Protein AF-A0A0P7BMH8-F1 (afdb_monomer)

Organism: NCBI:txid78410

Structure (mmCIF, N/CA/C/O backbone):
data_AF-A0A0P7BMH8-F1
#
_entry.id   AF-A0A0P7BMH8-F1
#
loop_
_atom_site.group_PDB
_atom_site.id
_atom_site.type_symbol
_atom_site.label_atom_id
_atom_site.label_alt_id
_atom_site.label_comp_id
_atom_site.label_asym_id
_atom_site.label_entity_id
_atom_site.label_seq_id
_atom_site.pdbx_PDB_ins_code
_atom_site.Cartn_x
_atom_site.Cartn_y
_atom_site.Cartn_z
_atom_site.occupancy
_atom_site.B_iso_or_equiv
_atom_site.auth_seq_id
_atom_site.auth_comp_id
_atom_site.auth_asym_id
_atom_site.auth_atom_id
_atom_site.pdbx_PDB_model_num
ATOM 1 N N . MET A 1 1 ? 43.646 -45.325 -12.802 1.00 25.72 1 MET A N 1
ATOM 2 C CA . MET A 1 1 ? 43.649 -44.757 -11.435 1.00 25.72 1 MET A CA 1
ATOM 3 C C . MET A 1 1 ? 42.400 -45.253 -10.728 1.00 25.72 1 MET A C 1
ATOM 5 O O . MET A 1 1 ? 41.365 -45.263 -11.387 1.00 25.72 1 MET A O 1
ATOM 9 N N . PRO A 1 2 ? 42.465 -45.691 -9.460 1.00 26.81 2 PRO A N 1
ATOM 10 C CA . PRO A 1 2 ? 41.258 -45.967 -8.695 1.00 26.81 2 PRO A CA 1
ATOM 11 C C . PRO A 1 2 ? 40.611 -44.606 -8.411 1.00 26.81 2 PRO A C 1
ATOM 13 O O . PRO A 1 2 ? 41.172 -43.792 -7.681 1.00 26.81 2 PRO A O 1
ATOM 16 N N . TYR A 1 3 ? 39.507 -44.296 -9.090 1.00 27.17 3 TYR A N 1
ATOM 17 C CA . TYR A 1 3 ? 38.776 -43.054 -8.862 1.00 27.17 3 TYR A CA 1
ATOM 18 C C . TYR A 1 3 ? 38.124 -43.142 -7.480 1.00 27.17 3 TYR A C 1
ATOM 20 O O . TYR A 1 3 ? 37.183 -43.906 -7.280 1.00 27.17 3 TYR A O 1
ATOM 28 N N . ALA A 1 4 ? 38.648 -42.382 -6.518 1.00 26.23 4 ALA A N 1
ATOM 29 C CA . ALA A 1 4 ? 37.899 -42.053 -5.314 1.00 26.23 4 ALA A CA 1
ATOM 30 C C . ALA A 1 4 ? 36.562 -41.403 -5.734 1.00 26.23 4 ALA A C 1
ATOM 32 O O . ALA A 1 4 ? 36.555 -40.659 -6.721 1.00 26.23 4 ALA A O 1
ATOM 33 N N . PRO A 1 5 ? 35.441 -41.666 -5.038 1.00 38.09 5 PRO A N 1
ATOM 34 C CA . PRO A 1 5 ? 34.179 -40.998 -5.335 1.00 38.09 5 PRO A CA 1
ATOM 35 C C . PRO A 1 5 ? 34.374 -39.487 -5.169 1.00 38.09 5 PRO A C 1
ATOM 37 O O . PRO A 1 5 ? 34.623 -39.003 -4.066 1.00 38.09 5 PRO A O 1
ATOM 40 N N . ALA A 1 6 ? 34.330 -38.747 -6.277 1.00 43.88 6 ALA A N 1
ATOM 41 C CA . ALA A 1 6 ? 34.475 -37.300 -6.254 1.00 43.88 6 ALA A CA 1
ATOM 42 C C . ALA A 1 6 ? 33.139 -36.673 -5.816 1.00 43.88 6 ALA A C 1
ATOM 44 O O . ALA A 1 6 ? 32.118 -36.931 -6.460 1.00 43.88 6 ALA A O 1
ATOM 45 N N . PRO A 1 7 ? 33.102 -35.872 -4.737 1.00 49.34 7 PRO A N 1
ATOM 46 C CA . PRO A 1 7 ? 31.893 -35.161 -4.346 1.00 49.34 7 PRO A CA 1
ATOM 47 C C . PRO A 1 7 ? 31.531 -34.122 -5.413 1.00 49.34 7 PRO A C 1
ATOM 49 O O . PRO A 1 7 ? 32.344 -33.272 -5.782 1.00 49.34 7 PRO A O 1
ATOM 52 N N . ALA A 1 8 ? 30.297 -34.191 -5.907 1.00 57.19 8 ALA A N 1
ATOM 53 C CA . ALA A 1 8 ? 29.791 -33.309 -6.946 1.00 57.19 8 ALA A CA 1
ATOM 54 C C . ALA A 1 8 ? 28.477 -32.657 -6.487 1.00 57.19 8 ALA A C 1
ATOM 56 O O . ALA A 1 8 ? 27.451 -33.339 -6.420 1.00 57.19 8 ALA A O 1
ATOM 57 N N . PRO A 1 9 ? 28.483 -31.366 -6.112 1.00 56.59 9 PRO A N 1
ATOM 58 C CA . PRO A 1 9 ? 27.265 -30.681 -5.700 1.00 56.59 9 PRO A CA 1
ATOM 59 C C . PRO A 1 9 ? 26.339 -30.453 -6.901 1.00 56.59 9 PRO A C 1
ATOM 61 O O . PRO A 1 9 ? 26.773 -29.980 -7.954 1.00 56.59 9 PRO A O 1
ATOM 64 N N . ALA A 1 10 ? 25.056 -30.768 -6.724 1.00 58.00 10 ALA A N 1
ATOM 65 C CA . ALA A 1 10 ? 24.002 -30.471 -7.687 1.00 58.00 10 ALA A CA 1
ATOM 66 C C . ALA A 1 10 ? 23.265 -29.191 -7.266 1.00 58.00 10 ALA A C 1
ATOM 68 O O . ALA A 1 10 ? 22.727 -29.128 -6.162 1.00 58.00 10 ALA A O 1
ATOM 69 N N . VAL A 1 11 ? 23.230 -28.176 -8.132 1.00 65.56 11 VAL A N 1
ATOM 70 C CA . VAL A 1 11 ? 22.513 -26.914 -7.881 1.00 65.56 11 VAL A CA 1
ATOM 71 C C . VAL A 1 11 ? 21.133 -26.978 -8.552 1.00 65.56 11 VAL A C 1
ATOM 73 O O . VAL A 1 11 ? 21.078 -27.000 -9.786 1.00 65.56 11 VAL A O 1
ATOM 76 N N . PRO A 1 12 ? 20.019 -27.025 -7.793 1.00 62.25 12 PRO A N 1
ATOM 77 C CA . PRO A 1 12 ? 18.677 -27.027 -8.365 1.00 62.25 12 PRO A CA 1
ATOM 78 C C . PRO A 1 12 ? 18.252 -25.602 -8.741 1.00 62.25 12 PRO A C 1
ATOM 80 O O . PRO A 1 12 ? 18.259 -24.715 -7.895 1.00 62.25 12 PRO A O 1
ATOM 83 N N . THR A 1 13 ? 17.863 -25.373 -9.998 1.00 64.75 13 THR A N 1
ATOM 84 C CA . THR A 1 13 ? 17.273 -24.087 -10.442 1.00 64.75 13 THR A CA 1
ATOM 85 C C . THR A 1 13 ? 15.771 -24.174 -10.721 1.00 64.75 13 THR A C 1
ATOM 87 O O . THR A 1 13 ? 15.115 -23.153 -10.873 1.00 64.75 13 THR A O 1
ATOM 90 N N . GLU A 1 14 ? 15.204 -25.380 -10.741 1.00 57.75 14 GLU A N 1
ATOM 91 C CA . GLU A 1 14 ? 13.786 -25.613 -11.038 1.00 57.75 14 GLU A CA 1
ATOM 92 C C . GLU A 1 14 ? 12.853 -25.230 -9.880 1.00 57.75 14 GLU A C 1
ATOM 94 O O . GLU A 1 14 ? 11.849 -24.553 -10.076 1.00 57.75 14 GLU A O 1
ATOM 99 N N . HIS A 1 15 ? 13.219 -25.600 -8.652 1.00 65.62 15 HIS A N 1
ATOM 100 C CA . HIS A 1 15 ? 12.441 -25.294 -7.444 1.00 65.62 15 HIS A CA 1
ATOM 101 C C . HIS A 1 15 ? 13.103 -24.220 -6.574 1.00 65.62 15 HIS A C 1
ATOM 103 O O . HIS A 1 15 ? 12.782 -24.070 -5.397 1.00 65.62 15 HIS A O 1
ATOM 109 N N . SER A 1 16 ? 14.083 -23.496 -7.115 1.00 66.00 16 SER A N 1
ATOM 110 C CA . SER A 1 16 ? 14.799 -22.441 -6.398 1.00 66.00 16 SER A CA 1
ATOM 111 C C . SER A 1 16 ? 14.928 -21.214 -7.297 1.00 66.00 16 SER A C 1
ATOM 113 O O . SER A 1 16 ? 15.513 -21.323 -8.374 1.00 66.00 16 SER A O 1
ATOM 115 N N . PRO A 1 17 ? 14.406 -20.043 -6.885 1.00 61.28 17 PRO A N 1
ATOM 116 C CA . PRO A 1 17 ? 14.438 -18.837 -7.703 1.00 61.28 17 PRO A CA 1
ATOM 117 C C . PRO A 1 17 ? 15.863 -18.265 -7.752 1.00 61.28 17 PRO A C 1
ATOM 119 O O . PRO A 1 17 ? 16.230 -17.385 -6.974 1.00 61.28 17 PRO A O 1
ATOM 122 N N . LEU A 1 18 ? 16.689 -18.784 -8.661 1.00 73.44 18 LEU A N 1
ATOM 123 C CA . LEU A 1 18 ? 18.067 -18.346 -8.876 1.00 73.44 18 LEU A CA 1
ATOM 124 C C . LEU A 1 18 ? 18.166 -17.548 -10.178 1.00 73.44 18 LEU A C 1
ATOM 126 O O . LEU A 1 18 ? 17.855 -18.047 -11.256 1.00 73.44 18 LEU A O 1
ATOM 130 N N . ASN A 1 19 ? 18.640 -16.304 -10.091 1.00 81.12 19 ASN A N 1
ATOM 131 C CA . ASN A 1 19 ? 18.975 -15.528 -11.284 1.00 81.12 19 ASN A CA 1
ATOM 132 C C . ASN A 1 19 ? 20.348 -15.964 -11.862 1.00 81.12 19 ASN A C 1
ATOM 134 O O . ASN A 1 19 ? 21.174 -16.519 -11.127 1.00 81.12 19 ASN A O 1
ATOM 138 N N . PRO A 1 20 ? 20.641 -15.699 -13.153 1.00 79.38 20 PRO A N 1
ATOM 139 C CA . PRO A 1 20 ? 21.884 -16.150 -13.792 1.00 79.38 20 PRO A CA 1
ATOM 140 C C . PRO A 1 20 ? 23.173 -15.650 -13.113 1.00 79.38 20 PRO A C 1
ATOM 142 O O . PRO A 1 20 ? 24.168 -16.373 -13.060 1.00 79.38 20 PRO A O 1
ATOM 145 N N . THR A 1 21 ? 23.165 -14.436 -12.555 1.00 82.69 21 THR A N 1
ATOM 146 C CA . THR A 1 21 ? 24.327 -13.840 -11.870 1.00 82.69 21 THR A CA 1
ATOM 147 C C . THR A 1 21 ? 24.645 -14.554 -10.557 1.00 82.69 21 THR A C 1
ATOM 149 O O . THR A 1 21 ? 25.811 -14.831 -10.256 1.00 82.69 21 THR A O 1
ATOM 152 N N . LEU A 1 22 ? 23.610 -14.885 -9.783 1.00 83.75 22 LEU A N 1
ATOM 153 C CA . LEU A 1 22 ? 23.727 -15.632 -8.537 1.00 83.75 22 LEU A CA 1
ATOM 154 C C . LEU A 1 22 ? 24.159 -17.072 -8.818 1.00 83.75 22 LEU A C 1
ATOM 156 O O . LEU A 1 22 ? 25.050 -17.580 -8.145 1.00 83.75 22 LEU A O 1
ATOM 160 N N . LEU A 1 23 ? 23.602 -17.693 -9.860 1.00 84.12 23 LEU A N 1
ATOM 161 C CA . LEU A 1 23 ? 23.984 -19.031 -10.305 1.00 84.12 23 LEU A CA 1
ATOM 162 C C . LEU A 1 23 ? 25.468 -19.102 -10.695 1.00 84.12 23 LEU A C 1
ATOM 164 O O . LEU A 1 23 ? 26.191 -19.975 -10.219 1.00 84.12 23 LEU A O 1
ATOM 168 N N . ALA A 1 24 ? 25.953 -18.143 -11.490 1.00 85.88 24 ALA A N 1
ATOM 169 C CA . ALA A 1 24 ? 27.367 -18.066 -11.850 1.00 85.88 24 ALA A CA 1
ATOM 170 C C . ALA A 1 24 ? 28.274 -17.836 -10.630 1.00 85.88 24 ALA A C 1
ATOM 172 O O . ALA A 1 24 ? 29.364 -18.404 -10.550 1.00 85.88 24 ALA A O 1
ATOM 173 N N . SER A 1 25 ? 27.822 -17.024 -9.671 1.00 86.94 25 SER A N 1
ATOM 174 C CA . SER A 1 25 ? 28.538 -16.799 -8.411 1.00 86.94 25 SER A CA 1
ATOM 175 C C . SER A 1 25 ? 28.621 -18.079 -7.579 1.00 86.94 25 SER A C 1
ATOM 177 O O . SER A 1 25 ? 29.705 -18.421 -7.127 1.00 86.94 25 SER A O 1
ATOM 179 N N . LEU A 1 26 ? 27.524 -18.832 -7.445 1.00 87.12 26 LEU A N 1
ATOM 180 C CA . LEU A 1 26 ? 27.489 -20.105 -6.716 1.00 87.12 26 LEU A CA 1
ATOM 181 C C . LEU A 1 26 ? 28.431 -21.147 -7.325 1.00 87.12 26 LEU A C 1
ATOM 183 O O . LEU A 1 26 ? 29.218 -21.750 -6.599 1.00 87.12 26 LEU A O 1
ATOM 187 N N . ILE A 1 27 ? 28.398 -21.314 -8.652 1.00 86.62 27 ILE A N 1
ATOM 188 C CA . ILE A 1 27 ? 29.291 -22.232 -9.378 1.00 86.62 27 ILE A CA 1
ATOM 189 C C . ILE A 1 27 ? 30.753 -21.889 -9.073 1.00 86.62 27 ILE A C 1
ATOM 191 O O . ILE A 1 27 ? 31.525 -22.754 -8.656 1.00 86.62 27 ILE A O 1
ATOM 195 N N . LYS A 1 28 ? 31.118 -20.609 -9.197 1.00 83.44 28 LYS A N 1
ATOM 196 C CA . LYS A 1 28 ? 32.472 -20.138 -8.897 1.00 83.44 28 LYS A CA 1
ATOM 197 C C . LYS A 1 28 ? 32.825 -20.326 -7.428 1.00 83.44 28 LYS A C 1
ATOM 199 O O . LYS A 1 28 ? 33.920 -20.790 -7.132 1.00 83.44 28 LYS A O 1
ATOM 204 N N . THR A 1 29 ? 31.922 -20.018 -6.502 1.00 85.94 29 THR A N 1
ATOM 205 C CA . THR A 1 29 ? 32.158 -20.205 -5.066 1.00 85.94 29 THR A CA 1
ATOM 206 C C . THR A 1 29 ? 32.426 -21.669 -4.742 1.00 85.94 29 THR A C 1
ATOM 208 O O . THR A 1 29 ? 33.389 -21.950 -4.033 1.00 85.94 29 THR A O 1
ATOM 211 N N . ILE A 1 30 ? 31.662 -22.609 -5.304 1.00 83.69 30 ILE A N 1
ATOM 212 C CA . ILE A 1 30 ? 31.896 -24.051 -5.128 1.00 83.69 30 ILE A CA 1
ATOM 213 C C . ILE A 1 30 ? 33.298 -24.430 -5.619 1.00 83.69 30 ILE A C 1
ATOM 215 O O . ILE A 1 30 ? 34.038 -25.130 -4.927 1.00 83.69 30 ILE A O 1
ATOM 219 N N . GLN A 1 31 ? 33.692 -23.942 -6.793 1.00 80.62 31 GLN A N 1
ATOM 220 C CA . GLN A 1 31 ? 34.997 -24.252 -7.376 1.00 80.62 31 GLN A CA 1
ATOM 221 C C . GLN A 1 31 ? 36.154 -23.650 -6.575 1.00 80.62 31 GLN A C 1
ATOM 223 O O . GLN A 1 31 ? 37.115 -24.354 -6.268 1.00 80.62 31 GLN A O 1
ATOM 228 N N . TYR A 1 32 ? 36.059 -22.374 -6.196 1.00 80.62 32 TYR A N 1
ATOM 229 C CA . TYR A 1 32 ? 37.099 -21.688 -5.431 1.00 80.62 32 TYR A CA 1
ATOM 230 C C . TYR A 1 32 ? 37.230 -22.243 -4.012 1.00 80.62 32 TYR A C 1
ATOM 232 O O . TYR A 1 32 ? 38.342 -22.506 -3.567 1.00 80.62 32 TYR A O 1
ATOM 240 N N . THR A 1 33 ? 36.116 -22.466 -3.308 1.00 82.25 33 THR A N 1
ATOM 241 C CA . THR A 1 33 ? 36.149 -22.968 -1.919 1.00 82.25 33 THR A CA 1
ATOM 242 C C . THR A 1 33 ? 36.637 -24.412 -1.833 1.00 82.25 33 THR A C 1
ATOM 244 O O . THR A 1 33 ? 37.288 -24.780 -0.860 1.00 82.25 33 THR A O 1
ATOM 247 N N . SER A 1 34 ? 36.389 -25.220 -2.868 1.00 78.69 34 SER A N 1
ATOM 248 C CA . SER A 1 34 ? 36.882 -26.598 -2.951 1.00 78.69 34 SER A CA 1
ATOM 249 C C . SER A 1 34 ? 38.285 -26.741 -3.549 1.00 78.69 34 SER A C 1
ATOM 251 O O . SER A 1 34 ? 38.761 -27.870 -3.691 1.00 78.69 34 SER A O 1
ATOM 253 N N . ASN A 1 35 ? 38.948 -25.645 -3.946 1.00 76.75 35 ASN A N 1
ATOM 254 C CA . ASN A 1 35 ? 40.181 -25.675 -4.747 1.00 76.75 35 ASN A CA 1
ATOM 255 C C . ASN A 1 35 ? 40.069 -26.581 -5.995 1.00 76.75 35 ASN A C 1
ATOM 257 O O . ASN A 1 35 ? 41.022 -27.262 -6.370 1.00 76.75 35 ASN A O 1
ATOM 261 N N . GLY A 1 36 ? 38.890 -26.622 -6.622 1.00 70.50 36 GLY A N 1
ATOM 262 C CA . GLY A 1 36 ? 38.598 -27.472 -7.781 1.00 70.50 36 GLY A CA 1
ATOM 263 C C . GLY A 1 36 ? 38.387 -28.958 -7.468 1.00 70.50 36 GLY A C 1
ATOM 264 O O . GLY A 1 36 ? 38.267 -29.753 -8.396 1.00 70.50 36 GLY A O 1
ATOM 265 N N . SER A 1 37 ? 38.324 -29.348 -6.191 1.00 74.06 37 SER A N 1
ATOM 266 C CA . SER A 1 37 ? 38.064 -30.739 -5.780 1.00 74.06 37 SER A CA 1
ATOM 267 C C . SER A 1 37 ? 36.593 -31.139 -5.939 1.00 74.06 37 SER A C 1
ATOM 269 O O . SER A 1 37 ? 36.292 -32.329 -6.000 1.00 74.06 37 SER A O 1
ATOM 271 N N . MET A 1 38 ? 35.682 -30.160 -5.998 1.00 80.00 38 MET A N 1
ATOM 272 C CA . MET A 1 38 ? 34.259 -30.369 -6.269 1.00 80.00 38 MET A CA 1
ATOM 273 C C . MET A 1 38 ? 33.889 -29.851 -7.656 1.00 80.00 38 MET A C 1
ATOM 275 O O . MET A 1 38 ? 34.234 -28.727 -8.026 1.00 80.00 38 MET A O 1
ATOM 279 N N . VAL A 1 39 ? 33.127 -30.656 -8.395 1.00 83.56 39 VAL A N 1
ATOM 280 C CA . VAL A 1 39 ? 32.632 -30.308 -9.731 1.00 83.56 39 VAL A CA 1
ATOM 281 C C . VAL A 1 39 ? 31.127 -30.039 -9.652 1.00 83.56 39 VAL A C 1
ATOM 283 O O . VAL A 1 39 ? 30.375 -30.971 -9.368 1.00 83.56 39 VAL A O 1
ATOM 286 N N . PRO A 1 40 ? 30.664 -28.792 -9.865 1.00 87.69 40 PRO A N 1
ATOM 287 C CA . PRO A 1 40 ? 29.243 -28.479 -9.789 1.00 87.69 40 PRO A CA 1
ATOM 288 C C . PRO A 1 40 ? 28.494 -28.950 -11.040 1.00 87.69 40 PRO A C 1
ATOM 290 O O . PRO A 1 40 ? 28.888 -28.619 -12.162 1.00 87.69 40 PRO A O 1
ATOM 293 N N . TYR A 1 41 ? 27.382 -29.654 -10.833 1.00 89.31 41 TYR A N 1
ATOM 294 C CA . TYR A 1 41 ? 26.374 -29.946 -11.856 1.00 89.31 41 TYR A CA 1
ATOM 295 C C . TYR A 1 41 ? 25.129 -29.099 -11.595 1.00 89.31 41 TYR A C 1
ATOM 297 O O . TYR A 1 41 ? 24.773 -28.854 -10.443 1.00 89.31 41 TYR A O 1
ATOM 305 N N . VAL A 1 42 ? 24.451 -28.636 -12.642 1.00 89.44 42 VAL A N 1
ATOM 306 C CA . VAL A 1 42 ? 23.285 -27.750 -12.483 1.00 89.44 42 VAL A CA 1
ATOM 307 C C . VAL A 1 42 ? 22.048 -28.389 -13.092 1.00 89.44 42 VAL A C 1
ATOM 309 O O . VAL A 1 42 ? 22.033 -28.676 -14.287 1.00 89.44 42 VAL A O 1
ATOM 312 N N . ARG A 1 43 ? 20.999 -28.572 -12.279 1.00 88.38 43 ARG A N 1
ATOM 313 C CA . ARG A 1 43 ? 19.668 -28.957 -12.765 1.00 88.38 43 ARG A CA 1
ATOM 314 C C . ARG A 1 43 ? 18.943 -27.710 -13.244 1.00 88.38 43 ARG A C 1
ATOM 316 O O . ARG A 1 43 ? 18.711 -26.795 -12.450 1.00 88.38 43 ARG A O 1
ATOM 323 N N . LEU A 1 44 ? 18.647 -27.667 -14.537 1.00 86.62 44 LEU A N 1
ATOM 324 C CA . LEU A 1 44 ? 18.065 -26.522 -15.235 1.00 86.62 44 LEU A CA 1
ATOM 325 C C . LEU A 1 44 ? 16.554 -26.458 -15.013 1.00 86.62 44 LEU A C 1
ATOM 327 O O . LEU A 1 44 ? 15.918 -27.486 -14.824 1.00 86.62 44 LEU A O 1
ATOM 331 N N . ALA A 1 45 ? 15.976 -25.260 -15.055 1.00 79.38 45 ALA A N 1
ATOM 332 C CA . ALA A 1 45 ? 14.527 -25.106 -15.090 1.00 79.38 45 ALA A CA 1
ATOM 333 C C . ALA A 1 45 ? 13.973 -25.496 -16.478 1.00 79.38 45 ALA A C 1
ATOM 335 O O . ALA A 1 45 ? 14.635 -25.236 -17.495 1.00 79.38 45 ALA A O 1
ATOM 336 N N . PRO A 1 46 ? 12.761 -26.075 -16.556 1.00 67.06 46 PRO A N 1
ATOM 337 C CA . PRO A 1 46 ? 12.118 -26.346 -17.835 1.00 67.06 46 PRO A CA 1
ATOM 338 C C . PRO A 1 46 ? 11.943 -25.044 -18.640 1.00 67.06 46 PRO A C 1
ATOM 340 O O . PRO A 1 46 ? 11.662 -23.983 -18.083 1.00 67.06 46 PRO A O 1
ATOM 343 N N . ASN A 1 47 ? 12.113 -25.125 -19.965 1.00 64.31 47 ASN A N 1
ATOM 344 C CA . ASN A 1 47 ? 11.927 -24.031 -20.938 1.00 64.31 47 ASN A CA 1
ATOM 345 C C . ASN A 1 47 ? 12.977 -22.899 -20.964 1.00 64.31 47 ASN A C 1
ATOM 347 O O . ASN A 1 47 ? 12.710 -21.851 -21.551 1.00 64.31 47 ASN A O 1
ATOM 351 N N . MET A 1 48 ? 14.180 -23.087 -20.406 1.00 72.56 48 MET A N 1
ATOM 352 C CA . MET A 1 48 ? 15.258 -22.079 -20.473 1.00 72.56 48 MET A CA 1
ATOM 353 C C . MET A 1 48 ? 16.545 -22.590 -21.154 1.00 72.56 48 MET A C 1
ATOM 355 O O . MET A 1 48 ? 17.582 -22.717 -20.497 1.00 72.56 48 MET A O 1
ATOM 359 N N . PRO A 1 49 ? 16.526 -22.849 -22.478 1.00 71.81 49 PRO A N 1
ATOM 360 C CA . PRO A 1 49 ? 17.688 -23.361 -23.216 1.00 71.81 49 PRO A CA 1
ATOM 361 C C . PRO A 1 49 ? 18.905 -22.422 -23.169 1.00 71.81 49 PRO A C 1
ATOM 363 O O . PRO A 1 49 ? 20.046 -22.884 -23.140 1.00 71.81 49 PRO A O 1
ATOM 366 N N . ASP A 1 50 ? 18.682 -21.108 -23.082 1.00 76.38 50 ASP A N 1
ATOM 367 C CA . ASP A 1 50 ? 19.756 -20.108 -23.019 1.00 76.38 50 ASP A CA 1
ATOM 368 C C . ASP A 1 50 ? 20.614 -20.237 -21.748 1.00 76.38 50 ASP A C 1
ATOM 370 O O . ASP A 1 50 ? 21.796 -19.875 -21.744 1.00 76.38 50 ASP A O 1
ATOM 374 N N . LEU A 1 51 ? 20.052 -20.808 -20.673 1.00 84.12 51 LEU A N 1
ATOM 375 C CA . LEU A 1 51 ? 20.745 -20.989 -19.398 1.00 84.12 51 LEU A CA 1
ATOM 376 C C . LEU A 1 51 ? 21.903 -21.991 -19.493 1.00 84.12 51 LEU A C 1
ATOM 378 O O . LEU A 1 51 ? 22.891 -21.842 -18.771 1.00 84.12 51 LEU A O 1
ATOM 382 N N . ILE A 1 52 ? 21.832 -22.945 -20.429 1.00 87.19 52 ILE A N 1
ATOM 383 C CA . ILE A 1 52 ? 22.874 -23.954 -20.674 1.00 87.19 52 ILE A CA 1
ATOM 384 C C . ILE A 1 52 ? 24.221 -23.281 -20.942 1.00 87.19 52 ILE A C 1
ATOM 386 O O . ILE A 1 52 ? 25.234 -23.627 -20.328 1.00 87.19 52 ILE A O 1
ATOM 390 N N . ASN A 1 53 ? 24.228 -22.269 -21.813 1.00 82.62 53 ASN A N 1
ATOM 391 C CA . ASN A 1 53 ? 25.443 -21.532 -22.130 1.00 82.62 53 ASN A CA 1
ATOM 392 C C . ASN A 1 53 ? 25.977 -20.807 -20.895 1.00 82.62 53 ASN A C 1
ATOM 394 O O . ASN A 1 53 ? 27.146 -20.968 -20.560 1.00 82.62 53 ASN A O 1
ATOM 398 N N . TYR A 1 54 ? 25.143 -20.061 -20.169 1.00 83.06 54 TYR A N 1
ATOM 399 C CA . TYR A 1 54 ? 25.596 -19.316 -18.989 1.00 83.06 54 TYR A CA 1
ATOM 400 C C . TYR A 1 54 ? 26.206 -20.218 -17.912 1.00 83.06 54 TYR A C 1
ATOM 402 O O . TYR A 1 54 ? 27.259 -19.898 -17.362 1.00 83.06 54 TYR A O 1
ATOM 410 N N . VAL A 1 55 ? 25.580 -21.364 -17.650 1.00 87.38 55 VAL A N 1
ATOM 411 C CA . VAL A 1 55 ? 26.014 -22.337 -16.642 1.00 87.38 55 VAL A CA 1
ATOM 412 C C . VAL A 1 55 ? 27.354 -22.969 -17.005 1.00 87.38 55 VAL A C 1
ATOM 414 O O . VAL A 1 55 ? 28.286 -22.978 -16.196 1.00 87.38 55 VAL A O 1
ATOM 417 N N . LEU A 1 56 ? 27.485 -23.453 -18.240 1.00 86.44 56 LEU A N 1
ATOM 418 C CA . LEU A 1 56 ? 28.720 -24.086 -18.689 1.00 86.44 56 LEU A CA 1
ATOM 419 C C . LEU A 1 56 ? 29.855 -23.060 -18.875 1.00 86.44 56 LEU A C 1
ATOM 421 O O . LEU A 1 56 ? 31.024 -23.423 -18.787 1.00 86.44 56 LEU A O 1
ATOM 425 N N . LEU A 1 57 ? 29.541 -21.780 -19.111 1.00 81.62 57 LEU A N 1
ATOM 426 C CA . LEU A 1 57 ? 30.526 -20.688 -19.119 1.00 81.62 57 LEU A CA 1
ATOM 427 C C . LEU A 1 57 ? 30.934 -20.224 -17.724 1.00 81.62 57 LEU A C 1
ATOM 429 O O . LEU A 1 57 ? 32.054 -19.750 -17.542 1.00 81.62 57 LEU A O 1
ATOM 433 N N . ALA A 1 58 ? 30.051 -20.362 -16.739 1.00 82.81 58 ALA A N 1
ATOM 434 C CA . ALA A 1 58 ? 30.379 -20.091 -15.347 1.00 82.81 58 ALA A CA 1
ATOM 435 C C . ALA A 1 58 ? 31.345 -21.130 -14.756 1.00 82.81 58 ALA A C 1
ATOM 437 O O . ALA A 1 58 ? 31.970 -20.838 -13.739 1.00 82.81 58 ALA A O 1
ATOM 438 N N . GLY A 1 59 ? 31.487 -22.293 -15.404 1.00 81.44 59 GLY A N 1
ATOM 439 C CA . GLY A 1 59 ? 32.423 -23.351 -15.029 1.00 81.44 59 GLY A CA 1
ATOM 440 C C . GLY A 1 59 ? 31.764 -24.648 -14.561 1.00 81.44 59 GLY A C 1
ATOM 441 O O . GLY A 1 59 ? 32.464 -25.495 -14.018 1.00 81.44 59 GLY A O 1
ATOM 442 N N . ALA A 1 60 ? 30.451 -24.835 -14.732 1.00 86.94 60 ALA A N 1
ATOM 443 C CA . ALA A 1 60 ? 29.809 -26.098 -14.368 1.00 86.94 60 ALA A CA 1
ATOM 444 C C . ALA A 1 60 ? 30.391 -27.285 -15.154 1.00 86.94 60 ALA A C 1
ATOM 446 O O . ALA A 1 60 ? 30.663 -27.168 -16.348 1.00 86.94 60 ALA A O 1
ATOM 447 N N . GLY A 1 61 ? 30.545 -28.433 -14.489 1.00 84.75 61 GLY A N 1
ATOM 448 C CA . GLY A 1 61 ? 31.018 -29.672 -15.118 1.00 84.75 61 GLY A CA 1
ATOM 449 C C . GLY A 1 61 ? 29.945 -30.402 -15.924 1.00 84.75 61 GLY A C 1
ATOM 450 O O . GLY A 1 61 ? 30.244 -31.359 -16.630 1.00 84.75 61 GLY A O 1
ATOM 451 N N . GLY A 1 62 ? 28.692 -29.956 -15.838 1.00 89.38 62 GLY A N 1
ATOM 452 C CA . GLY A 1 62 ? 27.606 -30.491 -16.641 1.00 89.38 62 GLY A CA 1
ATOM 453 C C . GLY A 1 62 ? 26.239 -29.952 -16.244 1.00 89.38 62 GLY A C 1
ATOM 454 O O . GLY A 1 62 ? 26.096 -29.188 -15.283 1.00 89.38 62 GLY A O 1
ATOM 455 N N . ILE A 1 63 ? 25.235 -30.372 -17.003 1.00 92.25 63 ILE A N 1
ATOM 456 C CA . ILE A 1 63 ? 23.840 -29.967 -16.846 1.00 92.25 63 ILE A CA 1
ATOM 457 C C . ILE A 1 63 ? 22.938 -31.182 -16.653 1.00 92.25 63 ILE A C 1
ATOM 459 O O . ILE A 1 63 ? 23.206 -32.259 -17.182 1.00 92.25 63 ILE A O 1
ATOM 463 N N . VAL A 1 64 ? 21.844 -30.977 -15.927 1.00 91.81 64 VAL A N 1
ATOM 464 C CA . VAL A 1 64 ? 20.740 -31.929 -15.811 1.00 91.81 64 VAL A CA 1
ATOM 465 C C . VAL A 1 64 ? 19.496 -31.263 -16.363 1.00 91.81 64 VAL A C 1
ATOM 467 O O . VAL A 1 64 ? 19.083 -30.222 -15.847 1.00 91.81 64 VAL A O 1
ATOM 470 N N . GLN A 1 65 ? 18.921 -31.839 -17.413 1.00 91.44 65 GLN A N 1
ATOM 471 C CA . GLN A 1 65 ? 17.672 -31.345 -17.973 1.00 91.44 65 GLN A CA 1
ATOM 472 C C . GLN A 1 65 ? 16.502 -32.182 -17.437 1.00 91.44 65 GLN A C 1
ATOM 474 O O . GLN A 1 65 ? 16.479 -33.380 -17.732 1.00 91.44 65 GLN A O 1
ATOM 479 N N . PRO A 1 66 ? 15.560 -31.584 -16.680 1.00 90.69 66 PRO A N 1
ATOM 480 C CA . PRO A 1 66 ? 14.310 -32.230 -16.279 1.00 90.69 66 PRO A CA 1
ATOM 481 C C . PRO A 1 66 ? 13.360 -32.435 -17.465 1.00 90.69 66 PRO A C 1
ATOM 483 O O . PRO A 1 66 ? 13.495 -31.772 -18.501 1.00 90.69 66 PRO A O 1
ATOM 486 N N . HIS A 1 67 ? 12.390 -33.329 -17.277 1.00 89.06 67 HIS A N 1
ATOM 487 C CA . HIS A 1 67 ? 11.281 -33.627 -18.180 1.00 89.06 67 HIS A CA 1
ATOM 488 C C . HIS A 1 67 ? 11.713 -33.994 -19.610 1.00 89.06 67 HIS A C 1
ATOM 490 O O . HIS A 1 67 ? 11.141 -33.513 -20.587 1.00 89.06 67 HIS A O 1
ATOM 496 N N . VAL A 1 68 ? 12.737 -34.850 -19.760 1.00 92.12 68 VAL A N 1
ATOM 497 C CA . VAL A 1 68 ? 13.139 -35.362 -21.083 1.00 92.12 68 VAL A CA 1
ATOM 498 C C . VAL A 1 68 ? 12.247 -36.542 -21.469 1.00 92.12 68 VAL A C 1
ATOM 500 O O . VAL A 1 68 ? 12.389 -37.649 -20.951 1.00 92.12 68 VAL A O 1
ATOM 503 N N . GLN A 1 69 ? 11.331 -36.292 -22.400 1.00 93.75 69 GLN A N 1
ATOM 504 C CA . GLN A 1 69 ? 10.256 -37.204 -22.794 1.00 93.75 69 GLN A CA 1
ATOM 505 C C . GLN A 1 69 ? 10.525 -37.919 -24.123 1.00 93.75 69 GLN A C 1
ATOM 507 O O . GLN A 1 69 ? 9.969 -38.986 -24.370 1.00 93.75 69 GLN A O 1
ATOM 512 N N . ASN A 1 70 ? 11.387 -37.368 -24.985 1.00 94.50 70 ASN A N 1
ATOM 513 C CA . ASN A 1 70 ? 11.685 -37.945 -26.298 1.00 94.50 70 ASN A CA 1
ATOM 514 C C . ASN A 1 70 ? 13.110 -37.630 -26.799 1.00 94.50 70 ASN A C 1
ATOM 516 O O . ASN A 1 70 ? 13.833 -36.791 -26.254 1.00 94.50 70 ASN A O 1
ATOM 520 N N . ALA A 1 71 ? 13.523 -38.318 -27.870 1.00 94.00 71 ALA A N 1
ATOM 521 C CA . ALA A 1 71 ? 14.858 -38.178 -28.453 1.00 94.00 71 ALA A CA 1
ATOM 522 C C . ALA A 1 71 ? 15.118 -36.800 -29.094 1.00 94.00 71 ALA A C 1
ATOM 524 O O . ALA A 1 71 ? 16.271 -36.386 -29.207 1.00 94.00 71 ALA A O 1
ATOM 525 N N . GLU A 1 72 ? 14.081 -36.079 -29.527 1.00 92.56 72 GLU A N 1
ATOM 526 C CA . GLU A 1 72 ? 14.233 -34.736 -30.098 1.00 92.56 72 GLU A CA 1
ATOM 527 C C . GLU A 1 72 ? 14.661 -33.727 -29.029 1.00 92.56 72 GLU A C 1
ATOM 529 O O . GLU A 1 72 ? 15.650 -33.015 -29.222 1.00 92.56 72 GLU A O 1
ATOM 534 N N . GLN A 1 73 ? 14.003 -33.748 -27.867 1.00 91.94 73 GLN A N 1
ATOM 535 C CA . GLN A 1 73 ? 14.394 -32.948 -26.706 1.00 91.94 73 GLN A CA 1
ATOM 536 C C . GLN A 1 73 ? 15.834 -33.267 -26.279 1.00 91.94 73 GLN A C 1
ATOM 538 O O . GLN A 1 73 ? 16.640 -32.354 -26.101 1.00 91.94 73 GLN A O 1
ATOM 543 N N . ALA A 1 74 ? 16.199 -34.553 -26.212 1.00 92.69 74 ALA A N 1
ATOM 544 C CA . ALA A 1 74 ? 17.569 -34.980 -25.922 1.00 92.69 74 ALA A CA 1
ATOM 545 C C . ALA A 1 74 ? 18.594 -34.400 -26.920 1.00 92.69 74 ALA A C 1
ATOM 547 O O . ALA A 1 74 ? 19.602 -33.825 -26.504 1.00 92.69 74 ALA A O 1
ATOM 548 N N . ARG A 1 75 ? 18.321 -34.460 -28.234 1.00 93.19 75 ARG A N 1
ATOM 549 C CA . ARG A 1 75 ? 19.194 -33.867 -29.268 1.00 93.19 75 ARG A CA 1
ATOM 550 C C . ARG A 1 75 ? 19.307 -32.352 -29.137 1.00 93.19 75 ARG A C 1
ATOM 552 O O . ARG A 1 75 ? 20.393 -31.809 -29.337 1.00 93.19 75 ARG A O 1
ATOM 559 N N . GLN A 1 76 ? 18.219 -31.666 -28.797 1.00 90.50 76 GLN A N 1
ATOM 560 C CA . GLN A 1 76 ? 18.226 -30.216 -28.615 1.00 90.50 76 GLN A CA 1
ATOM 561 C C . GLN A 1 76 ? 19.151 -29.802 -27.463 1.00 90.50 76 GLN A C 1
ATOM 563 O O . GLN A 1 76 ? 19.949 -28.877 -27.614 1.00 90.50 76 GLN A O 1
ATOM 568 N N . ILE A 1 77 ? 19.105 -30.522 -26.340 1.00 90.38 77 ILE A N 1
ATOM 569 C CA . ILE A 1 77 ? 19.955 -30.251 -25.172 1.00 90.38 77 ILE A CA 1
ATOM 570 C C . ILE A 1 77 ? 21.429 -30.496 -25.514 1.00 90.38 77 ILE A C 1
ATOM 572 O O . ILE A 1 77 ? 22.277 -29.645 -25.234 1.00 90.38 77 ILE A O 1
ATOM 576 N N . VAL A 1 78 ? 21.740 -31.614 -26.182 1.00 92.06 78 VAL A N 1
ATOM 577 C CA . VAL A 1 78 ? 23.106 -31.914 -26.646 1.00 92.06 78 VAL A CA 1
ATOM 578 C C . VAL A 1 78 ? 23.607 -30.832 -27.603 1.00 92.06 78 VAL A C 1
ATOM 580 O O . VAL A 1 78 ? 24.728 -30.345 -27.441 1.00 92.06 78 VAL A O 1
ATOM 583 N N . SER A 1 79 ? 22.768 -30.394 -28.548 1.00 90.88 79 SER A N 1
ATOM 584 C CA . SER A 1 79 ? 23.118 -29.336 -29.499 1.00 90.88 79 SER A CA 1
ATOM 585 C C . SER A 1 79 ? 23.481 -28.019 -28.810 1.00 90.88 79 SER A C 1
ATOM 587 O O . SER A 1 79 ? 24.270 -27.254 -29.358 1.00 90.88 79 SER A O 1
ATOM 589 N N . LEU A 1 80 ? 22.915 -27.724 -27.640 1.00 89.56 80 LEU A N 1
ATOM 590 C CA . LEU A 1 80 ? 23.213 -26.503 -26.888 1.00 89.56 80 LEU A CA 1
ATOM 591 C C . LEU A 1 80 ? 24.424 -26.662 -25.956 1.00 89.56 80 LEU A C 1
ATOM 593 O O . LEU A 1 80 ? 25.134 -25.690 -25.700 1.00 89.56 80 LEU A O 1
ATOM 597 N N . ALA A 1 81 ? 24.677 -27.873 -25.457 1.00 89.62 81 ALA A N 1
ATOM 598 C CA . ALA A 1 81 ? 25.728 -28.144 -24.477 1.00 89.62 81 ALA A CA 1
ATOM 599 C C . ALA A 1 81 ? 27.098 -28.493 -25.092 1.00 89.62 81 ALA A C 1
ATOM 601 O O . ALA A 1 81 ? 28.135 -28.161 -24.503 1.00 89.62 81 ALA A O 1
ATOM 602 N N . LYS A 1 82 ? 27.120 -29.141 -26.265 1.00 90.06 82 LYS A N 1
ATOM 603 C CA . LYS A 1 82 ? 28.339 -29.626 -26.933 1.00 90.06 82 LYS A CA 1
ATOM 604 C C . LYS A 1 82 ? 28.729 -28.747 -28.133 1.00 90.06 82 LYS A C 1
ATOM 606 O O . LYS A 1 82 ? 27.893 -28.118 -28.782 1.00 90.06 82 LYS A O 1
ATOM 611 N N . PHE A 1 83 ? 30.021 -28.708 -28.434 1.00 87.56 83 PHE A N 1
ATOM 612 C CA . PHE A 1 83 ? 30.608 -28.056 -29.605 1.00 87.56 83 PHE A CA 1
ATOM 613 C C . PHE A 1 83 ? 30.591 -28.977 -30.841 1.00 87.56 83 PHE A C 1
ATOM 615 O O . PHE A 1 83 ? 30.440 -30.197 -30.688 1.00 87.56 83 PHE A O 1
ATOM 622 N N . PRO A 1 84 ? 30.786 -28.433 -32.061 1.00 83.44 84 PRO A N 1
ATOM 623 C CA . PRO A 1 84 ? 30.866 -29.240 -33.279 1.00 83.44 84 PRO A CA 1
ATOM 624 C C . PRO A 1 84 ? 31.918 -30.359 -33.160 1.00 83.44 84 PRO A C 1
ATOM 626 O O . PRO A 1 84 ? 32.991 -30.104 -32.610 1.00 83.44 84 PRO A O 1
ATOM 629 N N . PRO A 1 85 ? 31.649 -31.585 -33.660 1.00 82.44 85 PRO A N 1
ATOM 630 C CA . PRO A 1 85 ? 30.507 -31.985 -34.496 1.00 82.44 85 PRO A CA 1
ATOM 631 C C . PRO A 1 85 ? 29.249 -32.453 -33.733 1.00 82.44 85 PRO A C 1
ATOM 633 O O . PRO A 1 85 ? 28.238 -32.724 -34.372 1.00 82.44 85 PRO A O 1
ATOM 636 N N . LEU A 1 86 ? 29.289 -32.572 -32.399 1.00 84.00 86 LEU A N 1
ATOM 637 C CA . LEU A 1 86 ? 28.171 -33.106 -31.598 1.00 84.00 86 LEU A CA 1
ATOM 638 C C . LEU A 1 86 ? 27.047 -32.087 -31.362 1.00 84.00 86 LEU A C 1
ATOM 640 O O . LEU A 1 86 ? 25.898 -32.471 -31.161 1.00 84.00 86 LEU A O 1
ATOM 644 N N . GLY A 1 87 ? 27.370 -30.794 -31.378 1.00 87.31 87 GLY A N 1
ATOM 645 C CA . GLY A 1 87 ? 26.402 -29.723 -31.173 1.00 87.31 87 GLY A CA 1
ATOM 646 C C . GLY A 1 87 ? 26.834 -28.393 -31.783 1.00 87.31 87 GLY A C 1
ATOM 647 O O . GLY A 1 87 ? 27.820 -28.315 -32.509 1.00 87.31 87 GLY A O 1
ATOM 648 N N . ASN A 1 88 ? 26.082 -27.338 -31.473 1.00 86.62 88 ASN A N 1
ATOM 649 C CA . ASN A 1 88 ? 26.213 -25.987 -32.023 1.00 86.62 88 ASN A CA 1
ATOM 650 C C . ASN A 1 88 ? 26.508 -24.938 -30.933 1.00 86.62 88 ASN A C 1
ATOM 652 O O . ASN A 1 88 ? 26.138 -23.771 -31.071 1.00 86.62 88 ASN A O 1
ATOM 656 N N . ARG A 1 89 ? 27.151 -25.336 -29.827 1.00 85.62 89 ARG A N 1
ATOM 657 C CA . ARG A 1 89 ? 27.471 -24.430 -28.715 1.00 85.62 89 ARG A CA 1
ATOM 658 C C . ARG A 1 89 ? 28.372 -23.261 -29.141 1.00 85.62 89 ARG A C 1
ATOM 660 O O . ARG A 1 89 ? 29.372 -23.441 -29.837 1.00 85.62 89 ARG A O 1
ATOM 667 N N . SER A 1 90 ? 28.052 -22.059 -28.657 1.00 78.12 90 SER A N 1
ATOM 668 C CA . SER A 1 90 ? 28.784 -20.820 -28.960 1.00 78.12 90 SER A CA 1
ATOM 669 C C . SER A 1 90 ? 30.177 -20.766 -28.316 1.00 78.12 90 SER A C 1
ATOM 671 O O . SER A 1 90 ? 30.345 -21.086 -27.138 1.00 78.12 90 SER A O 1
ATOM 673 N N . TYR A 1 91 ? 31.177 -20.301 -29.075 1.00 73.75 91 TYR A N 1
ATOM 674 C CA . TYR A 1 91 ? 32.570 -20.157 -28.625 1.00 73.75 91 TYR A CA 1
ATOM 675 C C . TYR A 1 91 ? 32.742 -19.048 -27.565 1.00 73.75 91 TYR A C 1
ATOM 677 O O . TYR A 1 91 ? 32.343 -17.909 -27.825 1.00 73.75 91 TYR A O 1
ATOM 685 N N . PRO A 1 92 ? 33.375 -19.317 -26.403 1.00 70.56 92 PRO A N 1
ATOM 686 C CA . PRO A 1 92 ? 33.583 -18.301 -25.373 1.00 70.56 92 PRO A CA 1
ATOM 687 C C . PRO A 1 92 ? 35.003 -17.710 -25.350 1.00 70.56 92 PRO A C 1
ATOM 689 O O . PRO A 1 92 ? 35.917 -18.319 -24.797 1.00 70.56 92 PRO A O 1
ATOM 692 N N . PRO A 1 93 ? 35.211 -16.478 -25.849 1.00 59.62 93 PRO A N 1
ATOM 693 C CA . PRO A 1 93 ? 36.552 -15.912 -26.018 1.00 59.62 93 PRO A CA 1
ATOM 694 C C . PRO A 1 93 ? 37.283 -15.576 -24.705 1.00 59.62 93 PRO A C 1
ATOM 696 O O . PRO A 1 93 ? 38.508 -15.528 -24.699 1.00 59.62 93 PRO A O 1
ATOM 699 N N . LEU A 1 94 ? 36.564 -15.336 -23.598 1.00 58.50 94 LEU A N 1
ATOM 700 C CA . LEU A 1 94 ? 37.147 -14.869 -22.325 1.00 58.50 94 LEU A CA 1
ATOM 701 C C . LEU A 1 94 ? 37.226 -15.938 -21.223 1.00 58.50 94 LEU A C 1
ATOM 703 O O . LEU A 1 94 ? 38.074 -15.829 -20.342 1.00 58.50 94 LEU A O 1
ATOM 707 N N . ALA A 1 95 ? 36.381 -16.974 -21.262 1.00 56.56 95 ALA A N 1
ATOM 708 C CA . ALA A 1 95 ? 36.324 -18.009 -20.219 1.00 56.56 95 ALA A CA 1
ATOM 709 C C . ALA A 1 95 ? 37.543 -18.959 -20.226 1.00 56.56 95 ALA A C 1
ATOM 711 O O . ALA A 1 95 ? 37.671 -19.805 -19.348 1.00 56.56 95 ALA A O 1
ATOM 712 N N . LEU A 1 96 ? 38.429 -18.822 -21.220 1.00 53.97 96 LEU A N 1
ATOM 713 C CA . LEU A 1 96 ? 39.487 -19.782 -21.547 1.00 53.97 96 LEU A CA 1
ATOM 714 C C . LEU A 1 96 ? 40.902 -19.168 -21.542 1.00 53.97 96 LEU A C 1
ATOM 716 O O . LEU A 1 96 ? 41.860 -19.806 -21.985 1.00 53.97 96 LEU A O 1
ATOM 720 N N . PHE A 1 97 ? 41.069 -17.947 -21.017 1.00 48.53 97 PHE A N 1
ATOM 721 C CA . PHE A 1 97 ? 42.397 -17.380 -20.768 1.00 48.53 97 PHE A CA 1
ATOM 722 C C . PHE A 1 97 ? 43.075 -18.111 -19.598 1.00 48.53 97 PHE A C 1
ATOM 724 O O . PHE A 1 97 ? 42.895 -17.766 -18.434 1.00 48.53 97 PHE A O 1
ATOM 731 N N . GLY A 1 98 ? 43.885 -19.122 -19.924 1.00 49.69 98 GLY A N 1
ATOM 732 C CA . GLY A 1 98 ? 44.776 -19.795 -18.980 1.00 49.69 98 GLY A CA 1
ATOM 733 C C . GLY A 1 98 ? 44.589 -21.313 -18.901 1.00 49.69 98 GLY A C 1
ATOM 734 O O . GLY A 1 98 ? 43.573 -21.819 -18.446 1.00 49.69 98 GLY A O 1
ATOM 735 N N . LYS A 1 99 ? 45.653 -22.044 -19.257 1.00 50.31 99 LYS A N 1
ATOM 736 C CA . LYS A 1 99 ? 45.963 -23.435 -18.858 1.00 50.31 99 LYS A CA 1
ATOM 737 C C . LYS A 1 99 ? 45.099 -24.614 -19.360 1.00 50.31 99 LYS A C 1
ATOM 739 O O . LYS A 1 99 ? 45.429 -25.737 -18.984 1.00 50.31 99 LYS A O 1
ATOM 744 N N . GLN A 1 100 ? 44.123 -24.463 -20.256 1.00 54.31 100 GLN A N 1
ATOM 745 C CA . GLN A 1 100 ? 43.518 -25.617 -20.962 1.00 54.31 100 GLN A CA 1
ATOM 746 C C . GLN A 1 100 ? 44.001 -25.723 -22.419 1.00 54.31 100 GLN A C 1
ATOM 748 O O . GLN A 1 100 ? 43.287 -25.406 -23.360 1.00 54.31 100 GLN A O 1
ATOM 753 N N . THR A 1 101 ? 45.243 -26.180 -22.605 1.00 49.78 101 THR A N 1
ATOM 754 C CA . THR A 1 101 ? 45.833 -26.494 -23.928 1.00 49.78 101 THR A CA 1
ATOM 755 C C . THR A 1 101 ? 46.447 -27.896 -24.000 1.00 49.78 101 THR A C 1
ATOM 757 O O . THR A 1 101 ? 47.147 -28.224 -24.952 1.00 49.78 101 THR A O 1
ATOM 760 N N . ARG A 1 102 ? 46.203 -28.759 -23.003 1.00 56.59 102 ARG A N 1
ATOM 761 C CA . ARG A 1 102 ? 46.694 -30.147 -23.009 1.00 56.59 102 ARG A CA 1
ATOM 762 C C . ARG A 1 102 ? 45.745 -31.048 -23.802 1.00 56.59 102 ARG A C 1
ATOM 764 O O . ARG A 1 102 ? 45.014 -31.836 -23.213 1.00 56.59 102 ARG A O 1
ATOM 771 N N . THR A 1 103 ? 45.745 -30.925 -25.124 1.00 62.66 103 THR A N 1
ATOM 772 C CA . THR A 1 103 ? 45.159 -31.946 -26.001 1.00 62.66 103 THR A CA 1
ATOM 773 C C . THR A 1 103 ? 46.142 -33.110 -26.140 1.00 62.66 103 THR A C 1
ATOM 775 O O . THR A 1 103 ? 47.360 -32.912 -26.189 1.00 62.66 103 THR A O 1
ATOM 778 N N . LYS A 1 104 ? 45.644 -34.351 -26.159 1.00 73.81 104 LYS A N 1
ATOM 779 C CA . LYS A 1 104 ? 46.485 -35.495 -26.538 1.00 73.81 104 LYS A CA 1
ATOM 780 C C . LYS A 1 104 ? 46.809 -35.402 -28.040 1.00 73.81 104 LYS A C 1
ATOM 782 O O . LYS A 1 104 ? 46.020 -34.815 -28.783 1.00 73.81 104 LYS A O 1
ATOM 787 N N . PRO A 1 105 ? 47.927 -35.983 -28.518 1.00 70.75 105 PRO A N 1
ATOM 788 C CA . PRO A 1 105 ? 48.204 -36.056 -29.952 1.00 70.75 105 PRO A CA 1
ATOM 789 C C . PRO A 1 105 ? 47.012 -36.678 -30.699 1.00 70.75 105 PRO A C 1
ATOM 791 O O . PRO A 1 105 ? 46.595 -37.784 -30.365 1.00 70.75 105 PRO A O 1
ATOM 794 N N . GLY A 1 106 ? 46.448 -35.953 -31.671 1.00 75.31 106 GLY A N 1
ATOM 795 C CA . GLY A 1 106 ? 45.279 -36.383 -32.452 1.00 75.31 106 GLY A CA 1
ATOM 796 C C . GLY A 1 106 ? 43.912 -35.891 -31.955 1.00 75.31 106 GLY A C 1
ATOM 797 O O . GLY A 1 106 ? 42.933 -36.109 -32.658 1.00 75.31 106 GLY A O 1
ATOM 798 N N . GLN A 1 107 ? 43.827 -35.209 -30.805 1.00 77.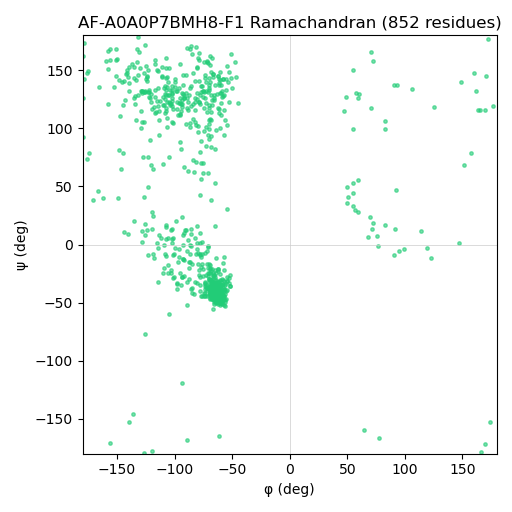44 107 GLN A N 1
ATOM 799 C CA . GLN A 1 107 ? 42.586 -34.581 -30.327 1.00 77.44 107 GLN A CA 1
ATOM 800 C C . GLN A 1 107 ? 42.561 -33.078 -30.619 1.00 77.44 107 GLN A C 1
ATOM 802 O O . GLN A 1 107 ? 43.556 -32.369 -30.436 1.00 77.44 107 GLN A O 1
ATOM 807 N N . THR A 1 108 ? 41.399 -32.579 -31.027 1.00 77.00 108 THR A N 1
ATOM 808 C CA . THR A 1 108 ? 41.107 -31.150 -31.090 1.00 77.00 108 THR A CA 1
ATOM 809 C C . THR A 1 108 ? 40.769 -30.609 -29.702 1.00 77.00 108 THR A C 1
ATOM 811 O O . THR A 1 108 ? 40.480 -31.339 -28.752 1.00 77.00 108 THR A O 1
ATOM 814 N N . VAL A 1 109 ? 40.798 -29.287 -29.574 1.00 73.69 109 VAL A N 1
ATOM 815 C CA . VAL A 1 109 ? 40.383 -28.605 -28.345 1.00 73.69 109 VAL A CA 1
ATOM 816 C C . VAL A 1 109 ? 38.881 -28.810 -28.078 1.00 73.69 109 VAL A C 1
ATOM 818 O O . VAL A 1 109 ? 38.483 -28.945 -26.923 1.00 73.69 109 VAL A O 1
ATOM 821 N N . TYR A 1 110 ? 38.064 -28.914 -29.134 1.00 76.69 110 TYR A N 1
ATOM 822 C CA . TYR A 1 110 ? 36.633 -29.207 -29.023 1.00 76.69 110 TYR A CA 1
ATOM 823 C C . TYR A 1 110 ? 36.362 -30.609 -28.473 1.00 76.69 110 TYR A C 1
ATOM 825 O O . TYR A 1 110 ? 35.431 -30.760 -27.686 1.00 76.69 110 TYR A O 1
ATOM 833 N N . ASP A 1 111 ? 37.198 -31.599 -28.804 1.00 77.94 111 ASP A N 1
ATOM 834 C CA . ASP A 1 111 ? 37.073 -32.958 -28.257 1.00 77.94 111 ASP A CA 1
ATOM 835 C C . ASP A 1 111 ? 37.246 -32.940 -26.733 1.00 77.94 111 ASP A C 1
ATOM 837 O O . ASP A 1 111 ? 36.388 -33.410 -25.993 1.00 77.94 111 ASP A O 1
ATOM 841 N N . VAL A 1 112 ? 38.297 -32.270 -26.249 1.00 77.06 112 VAL A N 1
ATOM 842 C CA . VAL A 1 112 ? 38.555 -32.129 -24.806 1.00 77.06 112 VAL A CA 1
ATOM 843 C C . VAL A 1 112 ? 37.443 -31.345 -24.100 1.00 77.06 112 VAL A C 1
ATOM 845 O O . VAL A 1 112 ? 37.101 -31.640 -22.958 1.00 77.06 112 VAL A O 1
ATOM 848 N N . TRP A 1 113 ? 36.865 -30.332 -24.747 1.00 79.00 113 TRP A N 1
ATOM 849 C CA . TRP A 1 113 ? 35.768 -29.556 -24.158 1.00 79.00 113 TRP A CA 1
ATOM 850 C C . TRP A 1 113 ? 34.448 -30.318 -24.112 1.00 79.00 113 TRP A C 1
ATOM 852 O O . TRP A 1 113 ? 33.711 -30.184 -23.136 1.00 79.00 113 TRP A O 1
ATOM 862 N N . ASN A 1 114 ? 34.164 -31.130 -25.127 1.00 85.06 114 ASN A N 1
ATOM 863 C CA . ASN A 1 114 ? 32.994 -31.999 -25.143 1.00 85.06 114 ASN A CA 1
ATOM 864 C C . ASN A 1 114 ? 33.094 -33.105 -24.084 1.00 85.06 114 ASN A C 1
ATOM 866 O O . ASN A 1 114 ? 32.076 -33.426 -23.469 1.00 85.06 114 ASN A O 1
ATOM 870 N N . ASP A 1 115 ? 34.305 -33.600 -23.810 1.00 81.69 115 ASP A N 1
ATOM 871 C CA . ASP A 1 115 ? 34.581 -34.574 -22.745 1.00 81.69 115 ASP A CA 1
ATOM 872 C C . ASP A 1 115 ? 34.421 -33.983 -21.327 1.00 81.69 115 ASP A C 1
ATOM 874 O O . ASP A 1 115 ? 34.230 -34.722 -20.362 1.00 81.69 115 ASP A O 1
ATOM 878 N N . HIS A 1 116 ? 34.492 -32.655 -21.168 1.00 78.81 116 HIS A N 1
ATOM 879 C CA . HIS A 1 116 ? 34.419 -31.983 -19.860 1.00 78.81 116 HIS A CA 1
ATOM 880 C C . HIS A 1 116 ? 33.027 -31.466 -19.467 1.00 78.81 116 HIS A C 1
ATOM 882 O O . HIS A 1 116 ? 32.853 -31.048 -18.324 1.00 78.81 116 HIS A O 1
ATOM 888 N N . ALA A 1 117 ? 32.056 -31.450 -20.383 1.00 85.88 117 ALA A N 1
ATOM 889 C CA . ALA A 1 117 ? 30.711 -30.936 -20.124 1.00 85.88 117 ALA A CA 1
ATOM 890 C C . ALA A 1 117 ? 29.688 -32.073 -20.176 1.00 85.88 117 ALA A C 1
ATOM 892 O O . ALA A 1 117 ? 29.203 -32.398 -21.257 1.00 85.88 117 ALA A O 1
ATOM 893 N N . ALA A 1 118 ? 29.356 -32.675 -19.035 1.00 90.62 118 ALA A N 1
ATOM 894 C CA . ALA A 1 118 ? 28.418 -33.794 -18.999 1.00 90.62 118 ALA A CA 1
ATOM 895 C C . ALA A 1 118 ? 26.966 -33.344 -19.248 1.00 90.62 118 ALA A C 1
ATOM 897 O O . ALA A 1 118 ? 26.531 -32.311 -18.729 1.00 90.62 118 ALA A O 1
ATOM 898 N N . VAL A 1 119 ? 26.203 -34.125 -20.010 1.00 92.38 119 VAL A N 1
ATOM 899 C CA . VAL A 1 119 ? 24.775 -33.885 -20.264 1.00 92.38 119 VAL A CA 1
ATOM 900 C C . VAL A 1 119 ? 23.956 -35.034 -19.693 1.00 92.38 119 VAL A C 1
ATOM 902 O O . VAL A 1 119 ? 24.048 -36.168 -20.168 1.00 92.38 119 VAL A O 1
ATOM 905 N N . PHE A 1 120 ? 23.148 -34.737 -18.674 1.00 93.69 120 PHE A N 1
ATOM 906 C CA . PHE A 1 120 ? 22.259 -35.705 -18.039 1.00 93.69 120 PHE A CA 1
ATOM 907 C C . PHE A 1 120 ? 20.813 -35.459 -18.468 1.00 93.69 120 PHE A C 1
ATOM 909 O O . PHE A 1 120 ? 20.269 -34.370 -18.261 1.00 93.69 120 PHE A O 1
ATOM 916 N N . ALA A 1 121 ? 20.189 -36.484 -19.047 1.00 94.12 121 ALA A N 1
ATOM 917 C CA . ALA A 1 121 ? 18.758 -36.485 -19.328 1.00 94.12 121 ALA A CA 1
ATOM 918 C C . ALA A 1 121 ? 18.021 -37.036 -18.107 1.00 94.12 121 ALA A C 1
ATOM 920 O O . ALA A 1 121 ? 18.228 -38.193 -17.730 1.00 94.12 121 ALA A O 1
ATOM 921 N N . GLN A 1 122 ? 17.196 -36.209 -17.467 1.00 93.75 122 GLN A N 1
ATOM 922 C CA . GLN A 1 122 ? 16.395 -36.644 -16.335 1.00 93.75 122 GLN A CA 1
ATOM 923 C C . GLN A 1 122 ? 15.051 -37.193 -16.822 1.00 93.75 122 GLN A C 1
ATOM 925 O O . GLN A 1 122 ? 14.257 -36.493 -17.447 1.00 93.75 122 GLN A O 1
ATOM 930 N N . ILE A 1 123 ? 14.838 -38.478 -16.543 1.00 94.06 123 ILE A N 1
ATOM 931 C CA . ILE A 1 123 ? 13.629 -39.232 -16.851 1.00 94.06 123 ILE A CA 1
ATOM 932 C C . ILE A 1 123 ? 12.741 -39.210 -15.613 1.00 94.06 123 ILE A C 1
ATOM 934 O O . ILE A 1 123 ? 13.077 -39.796 -14.577 1.00 94.06 123 ILE A O 1
ATOM 938 N N . GLU A 1 124 ? 11.620 -38.509 -15.723 1.00 91.31 124 GLU A N 1
ATOM 939 C CA . GLU A 1 124 ? 10.698 -38.306 -14.606 1.00 91.31 124 GLU A CA 1
ATOM 940 C C . GLU A 1 124 ? 9.220 -38.290 -15.006 1.00 91.31 124 GLU A C 1
ATOM 942 O O . GLU A 1 124 ? 8.355 -38.005 -14.191 1.00 91.31 124 GLU A O 1
ATOM 947 N N . ASP A 1 125 ? 8.930 -38.682 -16.246 1.00 91.81 125 ASP A N 1
ATOM 948 C CA . ASP A 1 125 ? 7.580 -38.838 -16.774 1.00 91.81 125 ASP A CA 1
ATOM 949 C C . ASP A 1 125 ? 7.387 -40.249 -17.333 1.00 91.81 125 ASP A C 1
ATOM 951 O O . ASP A 1 125 ? 8.341 -40.877 -17.806 1.00 91.81 125 ASP A O 1
ATOM 955 N N . VAL A 1 126 ? 6.140 -40.727 -17.347 1.00 92.81 126 VAL A N 1
ATOM 956 C CA . VAL A 1 126 ? 5.779 -42.009 -17.980 1.00 92.81 126 VAL A CA 1
ATOM 957 C C . VAL A 1 126 ? 6.196 -42.032 -19.455 1.00 92.81 126 VAL A C 1
ATOM 959 O O . VAL A 1 126 ? 6.803 -43.005 -19.897 1.00 92.81 126 VAL A O 1
ATOM 962 N N . GLU A 1 127 ? 5.979 -40.936 -20.187 1.00 93.56 127 GLU A N 1
ATOM 963 C CA . GLU A 1 127 ? 6.385 -40.800 -21.595 1.00 93.56 127 GLU A CA 1
ATOM 964 C C . GLU A 1 127 ? 7.909 -40.938 -21.778 1.00 93.56 127 GLU A C 1
ATOM 966 O O . GLU A 1 127 ? 8.380 -41.637 -22.676 1.00 93.56 127 GLU A O 1
ATOM 971 N N . GLY A 1 128 ? 8.701 -40.354 -20.871 1.00 93.62 128 GLY A N 1
ATOM 972 C CA . GLY A 1 128 ? 10.158 -40.501 -20.886 1.00 93.62 128 GLY A CA 1
ATOM 973 C C . GLY A 1 128 ? 10.609 -41.945 -20.650 1.00 93.62 128 GLY A C 1
ATOM 974 O O . GLY A 1 128 ? 11.565 -42.403 -21.273 1.00 93.62 128 GLY A O 1
ATOM 975 N N . VAL A 1 129 ? 9.902 -42.701 -19.802 1.00 95.44 129 VAL A N 1
ATOM 976 C CA . VAL A 1 129 ? 10.153 -44.140 -19.603 1.00 95.44 129 VAL A CA 1
ATOM 977 C C . VAL A 1 129 ? 9.752 -44.953 -20.831 1.00 95.44 129 VAL A C 1
ATOM 979 O O . VAL A 1 129 ? 10.427 -45.926 -21.177 1.00 95.44 129 VAL A O 1
ATOM 982 N N . GLU A 1 130 ? 8.667 -44.591 -21.512 1.00 94.94 130 GLU A N 1
ATOM 983 C CA . GLU A 1 130 ? 8.238 -45.237 -22.755 1.00 94.94 130 GLU A CA 1
ATOM 984 C C . GLU A 1 130 ? 9.311 -45.103 -23.842 1.00 94.94 130 GLU A C 1
ATOM 986 O O . GLU A 1 130 ? 9.746 -46.129 -24.380 1.00 94.94 130 GLU A O 1
ATOM 991 N N . ASN A 1 131 ? 9.838 -43.890 -24.027 1.00 96.00 131 ASN A N 1
ATOM 992 C CA . ASN A 1 131 ? 10.810 -43.527 -25.064 1.00 96.00 131 ASN A CA 1
ATOM 993 C C . ASN A 1 131 ? 12.287 -43.636 -24.633 1.00 96.00 131 ASN A C 1
ATOM 995 O O . ASN A 1 131 ? 13.184 -43.225 -25.374 1.00 96.00 131 ASN A O 1
ATOM 999 N N . VAL A 1 132 ? 12.577 -44.194 -23.451 1.00 96.12 132 VAL A N 1
ATOM 1000 C CA . VAL A 1 132 ? 13.927 -44.176 -22.852 1.00 96.12 132 VAL A CA 1
ATOM 1001 C C . VAL A 1 132 ? 15.010 -44.802 -23.737 1.00 96.12 132 VAL A C 1
ATOM 1003 O O . VAL A 1 132 ? 16.152 -44.351 -23.714 1.00 96.12 132 VAL A O 1
ATOM 1006 N N . GLU A 1 133 ? 14.675 -45.808 -24.551 1.00 95.69 133 GLU A N 1
ATOM 1007 C CA . GLU A 1 133 ? 15.637 -46.429 -25.472 1.00 95.69 133 GLU A CA 1
ATOM 1008 C C . GLU A 1 133 ? 16.095 -45.466 -26.572 1.00 95.69 133 GLU A C 1
ATOM 1010 O O . GLU A 1 133 ? 17.275 -45.451 -26.920 1.00 95.69 133 GLU A O 1
ATOM 1015 N N . GLU A 1 134 ? 15.180 -44.647 -27.093 1.00 95.56 134 GLU A N 1
ATOM 1016 C CA . GLU A 1 134 ? 15.494 -43.652 -28.117 1.00 95.56 134 GLU A CA 1
ATOM 1017 C C . GLU A 1 134 ? 16.267 -42.474 -27.523 1.00 95.56 134 GLU A C 1
ATOM 1019 O O . GLU A 1 134 ? 17.205 -41.983 -28.149 1.00 95.56 134 GLU A O 1
ATOM 1024 N N . ILE A 1 135 ? 15.913 -42.054 -26.301 1.00 95.31 135 ILE A N 1
ATOM 1025 C CA . ILE A 1 135 ? 16.621 -41.003 -25.554 1.00 95.31 135 ILE A CA 1
ATOM 1026 C C . ILE A 1 135 ? 18.063 -41.439 -25.263 1.00 95.31 135 ILE A C 1
ATOM 1028 O O . ILE A 1 135 ? 19.000 -40.685 -25.522 1.00 95.31 135 ILE A O 1
ATOM 1032 N N . ALA A 1 136 ? 18.252 -42.668 -24.775 1.00 95.25 136 ALA A N 1
ATOM 1033 C CA . ALA A 1 136 ? 19.565 -43.225 -24.451 1.00 95.25 136 ALA A CA 1
ATOM 1034 C C . ALA A 1 136 ? 20.464 -43.419 -25.684 1.00 95.25 136 ALA A C 1
ATOM 1036 O O . ALA A 1 136 ? 21.685 -43.405 -25.557 1.00 95.25 136 ALA A O 1
ATOM 1037 N N . ALA A 1 137 ? 19.879 -43.592 -26.873 1.00 95.69 137 ALA A N 1
ATOM 1038 C CA . ALA A 1 137 ? 20.619 -43.745 -28.123 1.00 95.69 137 ALA A CA 1
ATOM 1039 C C . ALA A 1 137 ? 21.122 -42.412 -28.714 1.00 95.69 137 ALA A C 1
ATOM 1041 O O . ALA A 1 137 ? 21.852 -42.425 -29.708 1.00 95.69 137 ALA A O 1
ATOM 1042 N N . VAL A 1 138 ? 20.734 -41.258 -28.153 1.00 94.75 138 VAL A N 1
ATOM 1043 C CA . VAL A 1 138 ? 21.162 -39.946 -28.656 1.00 94.75 138 VAL A CA 1
ATOM 1044 C C . VAL A 1 138 ? 22.656 -39.720 -28.378 1.00 94.75 138 VAL A C 1
ATOM 1046 O O . VAL A 1 138 ? 23.059 -39.667 -27.213 1.00 94.75 138 VAL A O 1
ATOM 1049 N N . PRO A 1 139 ? 23.492 -39.513 -29.418 1.00 91.12 139 PRO A N 1
ATOM 1050 C CA . PRO A 1 139 ? 24.908 -39.215 -29.227 1.00 91.12 139 PRO A CA 1
ATOM 1051 C C . PRO A 1 139 ? 25.095 -37.923 -28.428 1.00 91.12 139 PRO A C 1
ATOM 1053 O O . PRO A 1 139 ? 24.513 -36.900 -28.776 1.00 91.12 139 PRO A O 1
ATOM 1056 N N . GLY A 1 140 ? 25.929 -37.960 -27.387 1.00 89.12 140 GLY A N 1
ATOM 1057 C CA . GLY A 1 140 ? 26.246 -36.801 -26.545 1.00 89.12 140 GLY A CA 1
ATOM 1058 C C . GLY A 1 140 ? 25.476 -36.718 -25.223 1.00 89.12 140 GLY A C 1
ATOM 1059 O O . GLY A 1 140 ? 25.779 -35.823 -24.436 1.00 89.12 140 GLY A O 1
ATOM 1060 N N . ILE A 1 141 ? 24.536 -37.635 -24.963 1.00 93.44 141 ILE A N 1
ATOM 1061 C CA . ILE A 1 141 ? 24.024 -37.897 -23.610 1.00 93.44 141 ILE A CA 1
ATOM 1062 C C . ILE A 1 141 ? 25.053 -38.748 -22.861 1.00 93.44 141 ILE A C 1
ATOM 1064 O O . ILE A 1 141 ? 25.484 -39.779 -23.366 1.00 93.44 141 ILE A O 1
ATOM 1068 N N . ASP A 1 142 ? 25.442 -38.316 -21.661 1.00 91.88 142 ASP A N 1
ATOM 1069 C CA . ASP A 1 142 ? 26.497 -38.968 -20.872 1.00 91.88 142 ASP A CA 1
ATOM 1070 C C . ASP A 1 142 ? 25.921 -39.861 -19.754 1.00 91.88 142 ASP A C 1
ATOM 1072 O O . ASP A 1 142 ? 26.528 -40.861 -19.354 1.00 91.88 142 ASP A O 1
ATOM 1076 N N . ALA A 1 143 ? 24.732 -39.525 -19.242 1.00 93.25 143 ALA A N 1
ATOM 1077 C CA . ALA A 1 143 ? 24.039 -40.313 -18.225 1.00 93.25 143 ALA A CA 1
ATOM 1078 C C . ALA A 1 143 ? 22.521 -40.075 -18.231 1.00 93.25 143 ALA A C 1
ATOM 1080 O O . ALA A 1 143 ? 22.039 -39.027 -18.670 1.00 93.25 143 ALA A O 1
ATOM 1081 N N . LEU A 1 144 ? 21.780 -41.036 -17.681 1.00 94.88 144 LEU A N 1
ATOM 1082 C CA . LEU A 1 144 ? 20.356 -40.906 -17.383 1.00 94.88 144 LEU A CA 1
ATOM 1083 C C . LEU A 1 144 ? 20.171 -40.654 -15.887 1.00 94.88 144 LEU A C 1
ATOM 1085 O O . LEU A 1 144 ? 20.705 -41.386 -15.049 1.00 94.88 144 LEU A O 1
ATOM 1089 N N . MET A 1 145 ? 19.400 -39.628 -15.544 1.00 93.00 145 MET A N 1
ATOM 1090 C CA . MET A 1 145 ? 19.005 -39.356 -14.168 1.00 93.00 145 MET A CA 1
ATOM 1091 C C . MET A 1 145 ? 17.561 -39.777 -13.937 1.00 93.00 145 MET A C 1
ATOM 1093 O O . MET A 1 145 ? 16.686 -39.444 -14.721 1.00 93.00 145 MET A O 1
ATOM 1097 N N . VAL A 1 146 ? 17.291 -40.486 -12.846 1.00 92.31 146 VAL A N 1
ATOM 1098 C CA . VAL A 1 146 ? 15.925 -40.858 -12.471 1.00 92.31 146 VAL A CA 1
ATOM 1099 C C . VAL A 1 146 ? 15.372 -39.838 -11.480 1.00 92.31 146 VAL A C 1
ATOM 1101 O O . VAL A 1 146 ? 15.812 -39.773 -10.325 1.00 92.31 146 VAL A O 1
ATOM 1104 N N . GLY A 1 147 ? 14.373 -39.070 -11.915 1.00 89.31 147 GLY A N 1
ATOM 1105 C CA . GLY A 1 147 ? 13.587 -38.175 -11.063 1.00 89.31 147 GLY A CA 1
ATOM 1106 C C . GLY A 1 147 ? 12.498 -38.947 -10.321 1.00 89.31 147 GLY A C 1
ATOM 1107 O O . GLY A 1 147 ? 11.327 -38.842 -10.650 1.00 89.31 147 GLY A O 1
ATOM 1108 N N . ALA A 1 148 ? 12.876 -39.768 -9.335 1.00 86.50 148 ALA A N 1
ATOM 1109 C CA . ALA A 1 148 ? 11.968 -40.744 -8.714 1.00 86.50 148 ALA A CA 1
ATOM 1110 C C . ALA A 1 148 ? 10.675 -40.144 -8.121 1.00 86.50 148 ALA A C 1
ATOM 1112 O O . ALA A 1 148 ? 9.640 -40.800 -8.160 1.00 86.50 148 ALA A O 1
ATOM 1113 N N . GLY A 1 149 ? 10.724 -38.920 -7.584 1.00 85.25 149 GLY A N 1
ATOM 1114 C CA . GLY A 1 149 ? 9.539 -38.248 -7.038 1.00 85.25 149 GLY A CA 1
ATOM 1115 C C . GLY A 1 149 ? 8.520 -37.899 -8.123 1.00 85.25 149 GLY A C 1
ATOM 1116 O O . GLY A 1 149 ? 7.375 -38.346 -8.063 1.00 85.25 149 GLY A O 1
ATOM 1117 N N . ASP A 1 150 ? 8.959 -37.159 -9.140 1.00 86.06 150 ASP A N 1
ATOM 1118 C CA . ASP A 1 150 ? 8.103 -36.728 -10.248 1.00 86.06 150 ASP A CA 1
ATOM 1119 C C . ASP A 1 150 ? 7.663 -37.921 -11.117 1.00 86.06 150 ASP A C 1
ATOM 1121 O O . ASP A 1 150 ? 6.501 -37.991 -11.510 1.00 86.06 150 ASP A O 1
ATOM 1125 N N . LEU A 1 151 ? 8.506 -38.955 -11.263 1.00 89.00 151 LEU A N 1
ATOM 1126 C CA . LEU A 1 151 ? 8.139 -40.197 -11.954 1.00 89.00 151 LEU A CA 1
ATOM 1127 C C . LEU A 1 151 ? 6.972 -40.920 -11.279 1.00 89.00 151 LEU A C 1
ATOM 1129 O O . LEU A 1 151 ? 6.040 -41.370 -11.946 1.00 89.00 151 LEU A O 1
ATOM 1133 N N . ARG A 1 152 ? 7.004 -41.021 -9.946 1.00 89.31 152 ARG A N 1
ATOM 1134 C CA . ARG A 1 152 ? 5.905 -41.608 -9.167 1.00 89.31 152 ARG A CA 1
ATOM 1135 C C . ARG A 1 152 ? 4.639 -40.764 -9.284 1.00 89.31 152 ARG A C 1
ATOM 1137 O O . ARG A 1 152 ? 3.561 -41.330 -9.444 1.00 89.31 152 ARG A O 1
ATOM 1144 N N . CYS A 1 153 ? 4.776 -39.436 -9.284 1.00 87.06 153 CYS A N 1
ATOM 1145 C CA . CYS A 1 153 ? 3.667 -38.510 -9.513 1.00 87.06 153 CYS A CA 1
ATOM 1146 C C . CYS A 1 153 ? 3.029 -38.724 -10.899 1.00 87.06 153 CYS A C 1
ATOM 1148 O O . CYS A 1 153 ? 1.815 -38.890 -11.001 1.00 87.06 153 CYS A O 1
ATOM 1150 N N . SER A 1 154 ? 3.847 -38.829 -11.951 1.00 88.25 154 SER A N 1
ATOM 1151 C CA . SER A 1 154 ? 3.419 -39.093 -13.333 1.00 88.25 154 SER A CA 1
ATOM 1152 C C . SER A 1 154 ? 2.705 -40.449 -13.478 1.00 88.25 154 SER A C 1
ATOM 1154 O O . SER A 1 154 ? 1.753 -40.583 -14.244 1.00 88.25 154 SER A O 1
ATOM 1156 N N . MET A 1 155 ? 3.099 -41.449 -12.680 1.00 88.25 155 MET A N 1
ATOM 1157 C CA . MET A 1 155 ? 2.452 -42.769 -12.610 1.00 88.25 155 MET A CA 1
ATOM 1158 C C . MET A 1 155 ? 1.177 -42.807 -11.747 1.00 88.25 155 MET A C 1
ATOM 1160 O O . MET A 1 155 ? 0.538 -43.856 -11.662 1.00 88.25 155 MET A O 1
ATOM 1164 N N . GLY A 1 156 ? 0.805 -41.705 -11.086 1.00 85.19 156 GLY A N 1
ATOM 1165 C CA . GLY A 1 156 ? -0.330 -41.660 -10.157 1.00 85.19 156 GLY A CA 1
ATOM 1166 C C . GLY A 1 156 ? -0.105 -42.430 -8.848 1.00 85.19 156 GLY A C 1
ATOM 1167 O O . GLY A 1 156 ? -1.073 -42.857 -8.218 1.00 85.19 156 GLY A O 1
ATOM 1168 N N . LEU A 1 157 ? 1.155 -42.641 -8.454 1.00 84.75 157 LEU A N 1
ATOM 1169 C CA . LEU A 1 157 ? 1.544 -43.291 -7.199 1.00 84.75 157 LEU A CA 1
ATOM 1170 C C . LEU A 1 157 ? 1.628 -42.275 -6.046 1.00 84.75 157 LEU A C 1
ATOM 1172 O O . LEU A 1 157 ? 1.595 -41.063 -6.260 1.00 84.75 157 LEU A O 1
ATOM 1176 N N . GLU A 1 158 ? 1.726 -42.770 -4.808 1.00 73.56 158 GLU A N 1
ATOM 1177 C CA . GLU A 1 158 ? 1.759 -41.926 -3.609 1.00 73.56 158 GLU A CA 1
ATOM 1178 C C . GLU A 1 158 ? 2.911 -40.905 -3.649 1.00 73.56 158 GLU A C 1
ATOM 1180 O O . GLU A 1 158 ? 4.077 -41.242 -3.886 1.00 73.56 158 GLU A O 1
ATOM 1185 N N . VAL A 1 159 ? 2.555 -39.639 -3.415 1.00 61.28 159 VAL A N 1
ATOM 1186 C CA . VAL A 1 159 ? 3.450 -38.482 -3.502 1.00 61.28 159 VAL A CA 1
ATOM 1187 C C . VAL A 1 159 ? 4.156 -38.281 -2.161 1.00 61.28 159 VAL A C 1
ATOM 1189 O O . VAL A 1 159 ? 3.506 -38.181 -1.125 1.00 61.28 159 VAL A O 1
ATOM 1192 N N . GLY A 1 160 ? 5.487 -38.167 -2.174 1.00 57.75 160 GLY A N 1
ATOM 1193 C CA . GLY A 1 160 ? 6.287 -37.833 -0.984 1.00 57.75 160 GLY A CA 1
ATOM 1194 C C . GLY A 1 160 ? 7.360 -38.854 -0.603 1.00 57.75 160 GLY A C 1
ATOM 1195 O O . GLY A 1 160 ? 8.243 -38.511 0.186 1.00 57.75 160 GLY A O 1
ATOM 1196 N N . SER A 1 161 ? 7.347 -40.053 -1.195 1.00 65.69 161 SER A N 1
ATOM 1197 C CA . SER A 1 161 ? 8.456 -41.008 -1.119 1.00 65.69 161 SER A CA 1
ATOM 1198 C C . SER A 1 161 ? 9.329 -40.912 -2.380 1.00 65.69 161 SER A C 1
ATOM 1200 O O . SER A 1 161 ? 8.835 -40.885 -3.506 1.00 65.69 161 SER A O 1
ATOM 1202 N N . GLN A 1 162 ? 10.656 -40.839 -2.211 1.00 69.31 162 GLN A N 1
ATOM 1203 C CA . GLN A 1 162 ? 11.622 -40.892 -3.328 1.00 69.31 162 GLN A CA 1
ATOM 1204 C C . GLN A 1 162 ? 11.999 -42.336 -3.721 1.00 69.31 162 GLN A C 1
ATOM 1206 O O . GLN A 1 162 ? 12.984 -42.552 -4.433 1.00 69.31 162 GLN A O 1
ATOM 1211 N N . ASP A 1 163 ? 11.239 -43.318 -3.229 1.00 79.19 163 ASP A N 1
ATOM 1212 C CA . ASP A 1 163 ? 11.379 -44.748 -3.508 1.00 79.19 163 ASP A CA 1
ATOM 1213 C C . ASP A 1 163 ? 10.053 -45.486 -3.232 1.00 79.19 163 ASP A C 1
ATOM 1215 O O . ASP A 1 163 ? 9.155 -44.924 -2.595 1.00 79.19 163 ASP A O 1
ATOM 1219 N N . GLY A 1 164 ? 9.933 -46.732 -3.693 1.00 81.06 164 GLY A N 1
ATOM 1220 C CA . GLY A 1 164 ? 8.822 -47.623 -3.344 1.00 81.06 164 GLY A CA 1
ATOM 1221 C C . GLY A 1 164 ? 8.915 -49.016 -3.974 1.00 81.06 164 GLY A C 1
ATOM 1222 O O . GLY A 1 164 ? 9.812 -49.298 -4.769 1.00 81.06 164 GLY A O 1
ATOM 1223 N N . ASP A 1 165 ? 7.999 -49.898 -3.571 1.00 82.19 165 ASP A N 1
ATOM 1224 C CA . ASP A 1 165 ? 7.976 -51.329 -3.926 1.00 82.19 165 ASP A CA 1
ATOM 1225 C C . ASP A 1 165 ? 6.975 -51.676 -5.035 1.00 82.19 165 ASP A C 1
ATOM 1227 O O . ASP A 1 165 ? 6.755 -52.847 -5.356 1.00 82.19 165 ASP A O 1
ATOM 1231 N N . GLU A 1 166 ? 6.335 -50.671 -5.626 1.00 87.81 166 GLU A N 1
ATOM 1232 C CA . GLU A 1 166 ? 5.290 -50.874 -6.613 1.00 87.81 166 GLU A CA 1
ATOM 1233 C C . GLU A 1 166 ? 5.867 -51.527 -7.881 1.00 87.81 166 GLU A C 1
ATOM 1235 O O . GLU A 1 166 ? 6.822 -51.003 -8.465 1.00 87.81 166 GLU A O 1
ATOM 1240 N N . PRO A 1 167 ? 5.272 -52.630 -8.381 1.00 87.00 167 PRO A N 1
ATOM 1241 C CA . PRO A 1 167 ? 5.808 -53.363 -9.529 1.00 87.00 167 PRO A CA 1
ATOM 1242 C C . PRO A 1 167 ? 5.992 -52.503 -10.783 1.00 87.00 167 PRO A C 1
ATOM 1244 O O . PRO A 1 167 ? 6.951 -52.692 -11.526 1.00 87.00 167 PRO A O 1
ATOM 1247 N N . VAL A 1 168 ? 5.092 -51.539 -11.003 1.00 89.06 168 VAL A N 1
ATOM 1248 C CA . VAL A 1 168 ? 5.141 -50.608 -12.143 1.00 89.06 168 VAL A CA 1
ATOM 1249 C C . VAL A 1 168 ? 6.355 -49.679 -12.043 1.00 89.06 168 VAL A C 1
ATOM 1251 O O . VAL A 1 168 ? 7.047 -49.462 -13.035 1.00 89.06 168 VAL A O 1
ATOM 1254 N N . PHE A 1 169 ? 6.658 -49.188 -10.839 1.00 90.00 169 PHE A N 1
ATOM 1255 C CA . PHE A 1 169 ? 7.812 -48.329 -10.589 1.00 90.00 169 PHE A CA 1
ATOM 1256 C C . PHE A 1 169 ? 9.123 -49.112 -10.732 1.00 90.00 169 PHE A C 1
ATOM 1258 O O . PHE A 1 169 ? 10.020 -48.683 -11.455 1.00 90.00 169 PHE A O 1
ATOM 1265 N N . LEU A 1 170 ? 9.213 -50.308 -10.140 1.00 89.81 170 LEU A N 1
ATOM 1266 C CA . LEU A 1 170 ? 10.390 -51.176 -10.268 1.00 89.81 170 LEU A CA 1
ATOM 1267 C C . LEU A 1 170 ? 10.655 -51.589 -11.726 1.00 89.81 170 LEU A C 1
ATOM 1269 O O . LEU A 1 170 ? 11.804 -51.577 -12.168 1.00 89.81 170 LEU A O 1
ATOM 1273 N N . ALA A 1 171 ? 9.603 -51.893 -12.494 1.00 91.56 171 ALA A N 1
ATOM 1274 C CA . ALA A 1 171 ? 9.718 -52.200 -13.919 1.00 91.56 171 ALA A CA 1
ATOM 1275 C C . ALA A 1 171 ? 10.228 -51.001 -14.736 1.00 91.56 171 ALA A C 1
ATOM 1277 O O . ALA A 1 171 ? 11.012 -51.182 -15.670 1.00 91.56 171 ALA A O 1
ATOM 1278 N N . ALA A 1 172 ? 9.827 -49.777 -14.378 1.00 93.06 172 ALA A N 1
ATOM 1279 C CA . ALA A 1 172 ? 10.344 -48.565 -15.001 1.00 93.06 172 ALA A CA 1
ATOM 1280 C C . ALA A 1 172 ? 11.838 -48.361 -14.705 1.00 93.06 172 ALA A C 1
ATOM 1282 O O . ALA A 1 172 ? 12.605 -48.097 -15.631 1.00 93.06 172 ALA A O 1
ATOM 1283 N N . LEU A 1 173 ? 12.273 -48.547 -13.451 1.00 92.44 173 LEU A N 1
ATOM 1284 C CA . LEU A 1 173 ? 13.691 -48.452 -13.080 1.00 92.44 173 LEU A CA 1
ATOM 1285 C C . LEU A 1 173 ? 14.553 -49.475 -13.833 1.00 92.44 173 LEU A C 1
ATOM 1287 O O . LEU A 1 173 ? 15.606 -49.118 -14.360 1.00 92.44 173 LEU A O 1
ATOM 1291 N N . ASP A 1 174 ? 14.088 -50.723 -13.929 1.00 92.62 174 ASP A N 1
ATOM 1292 C CA . ASP A 1 174 ? 14.757 -51.782 -14.692 1.00 92.62 174 ASP A CA 1
ATOM 1293 C C . ASP A 1 174 ? 14.834 -51.450 -16.191 1.00 92.62 174 ASP A C 1
ATOM 1295 O O . ASP A 1 174 ? 15.876 -51.624 -16.825 1.00 92.62 174 ASP A O 1
ATOM 1299 N N . LYS A 1 175 ? 13.756 -50.902 -16.769 1.00 94.75 175 LYS A N 1
ATOM 1300 C CA . LYS A 1 175 ? 13.747 -50.468 -18.172 1.00 94.75 175 LYS A CA 1
ATOM 1301 C C . LYS A 1 175 ? 14.772 -49.357 -18.429 1.00 94.75 175 LYS A C 1
ATOM 1303 O O . LYS A 1 175 ? 15.512 -49.446 -19.409 1.00 94.75 175 LYS A O 1
ATOM 1308 N N . ILE A 1 176 ? 14.844 -48.348 -17.555 1.00 94.69 176 ILE A N 1
ATOM 1309 C CA . ILE A 1 176 ? 15.827 -47.256 -17.659 1.00 94.69 176 ILE A CA 1
ATOM 1310 C C . ILE A 1 176 ? 17.252 -47.814 -17.564 1.00 94.69 176 ILE A C 1
ATOM 1312 O O . ILE A 1 176 ? 18.105 -47.456 -18.377 1.00 94.69 176 ILE A O 1
ATOM 1316 N N . GLN A 1 177 ? 17.505 -48.728 -16.623 1.00 93.38 177 GLN A N 1
ATOM 1317 C CA . GLN A 1 177 ? 18.811 -49.365 -16.467 1.00 93.38 177 GLN A CA 1
ATOM 1318 C C . GLN A 1 177 ? 19.217 -50.158 -17.714 1.00 93.38 177 GLN A C 1
ATOM 1320 O O . GLN A 1 177 ? 20.310 -49.956 -18.238 1.00 93.38 177 GLN A O 1
ATOM 1325 N N . ARG A 1 178 ? 18.329 -51.005 -18.250 1.00 94.25 178 ARG A N 1
ATOM 1326 C CA . ARG A 1 178 ? 18.608 -51.775 -19.473 1.00 94.25 178 ARG A CA 1
ATOM 1327 C C . ARG A 1 178 ? 18.900 -50.877 -20.674 1.00 94.25 178 ARG A C 1
ATOM 1329 O O . ARG A 1 178 ? 19.792 -51.187 -21.465 1.00 94.25 178 ARG A O 1
ATOM 1336 N N . ALA A 1 179 ? 18.171 -49.769 -20.814 1.00 94.31 179 ALA A N 1
ATOM 1337 C CA . ALA A 1 179 ? 18.417 -48.788 -21.868 1.00 94.31 179 ALA A CA 1
ATOM 1338 C C . ALA A 1 179 ? 19.777 -48.090 -21.703 1.00 94.31 179 ALA A C 1
ATOM 1340 O O . ALA A 1 179 ? 20.481 -47.882 -22.694 1.00 94.31 179 ALA A O 1
ATOM 1341 N N . ALA A 1 180 ? 20.170 -47.778 -20.465 1.00 93.81 180 ALA A N 1
ATOM 1342 C CA . ALA A 1 180 ? 21.478 -47.211 -20.161 1.00 93.81 180 ALA A CA 1
ATOM 1343 C C . ALA A 1 180 ? 22.616 -48.198 -20.463 1.00 93.81 180 ALA A C 1
ATOM 1345 O O . ALA A 1 180 ? 23.553 -47.835 -21.171 1.00 93.81 180 ALA A O 1
ATOM 1346 N N . ASP A 1 181 ? 22.508 -49.455 -20.021 1.00 93.06 181 ASP A N 1
ATOM 1347 C CA . ASP A 1 181 ? 23.532 -50.487 -20.234 1.00 93.06 181 ASP A CA 1
ATOM 1348 C C . ASP A 1 181 ? 23.753 -50.783 -21.722 1.00 93.06 181 ASP A C 1
ATOM 1350 O O . ASP A 1 181 ? 24.895 -50.870 -22.176 1.00 93.06 181 ASP A O 1
ATOM 1354 N N . LYS A 1 182 ? 22.670 -50.852 -22.510 1.00 93.81 182 LYS A N 1
ATOM 1355 C CA . LYS A 1 182 ? 22.721 -51.038 -23.971 1.00 93.81 182 LYS A CA 1
ATOM 1356 C C . LYS A 1 182 ? 23.519 -49.938 -24.684 1.00 93.81 182 LYS A C 1
ATOM 1358 O O . LYS A 1 182 ? 24.124 -50.212 -25.716 1.00 93.81 182 LYS A O 1
ATOM 1363 N N . ASN A 1 183 ? 23.534 -48.722 -24.133 1.00 91.94 183 ASN A N 1
ATOM 1364 C CA . ASN A 1 183 ? 24.213 -47.552 -24.699 1.00 91.94 183 ASN A CA 1
ATOM 1365 C C . ASN A 1 183 ? 25.483 -47.146 -23.919 1.00 91.94 183 ASN A C 1
ATOM 1367 O O . ASN A 1 183 ? 26.099 -46.131 -24.231 1.00 91.94 183 ASN A O 1
ATOM 1371 N N . GLY A 1 184 ? 25.895 -47.918 -22.906 1.00 90.44 184 GLY A N 1
ATOM 1372 C CA . GLY A 1 184 ? 27.071 -47.624 -22.076 1.00 90.44 184 GLY A CA 1
ATOM 1373 C C . GLY A 1 184 ? 26.919 -46.434 -21.112 1.00 90.44 184 GLY A C 1
ATOM 1374 O O . GLY A 1 184 ? 27.917 -45.976 -20.544 1.00 90.44 184 GLY A O 1
ATOM 1375 N N . LEU A 1 185 ? 25.698 -45.942 -20.889 1.00 92.62 185 LEU A N 1
ATOM 1376 C CA . LEU A 1 185 ? 25.406 -44.764 -20.067 1.00 92.62 185 LEU A CA 1
ATOM 1377 C C . LEU A 1 185 ? 25.390 -45.085 -18.572 1.00 92.62 185 LEU A C 1
ATOM 1379 O O . LEU A 1 185 ? 25.144 -46.216 -18.147 1.00 92.62 185 LEU A O 1
ATOM 1383 N N . ALA A 1 186 ? 25.697 -44.098 -17.731 1.00 90.12 186 ALA A N 1
ATOM 1384 C CA . ALA A 1 186 ? 25.519 -44.232 -16.286 1.00 90.12 186 ALA A CA 1
ATOM 1385 C C . ALA A 1 186 ? 24.072 -43.908 -15.894 1.00 90.12 186 ALA A C 1
ATOM 1387 O O . ALA A 1 186 ? 23.449 -43.040 -16.500 1.00 90.12 186 ALA A O 1
ATOM 1388 N N . VAL A 1 187 ? 23.561 -44.573 -14.857 1.00 91.88 187 VAL A N 1
ATOM 1389 C CA . VAL A 1 187 ? 22.291 -44.203 -14.215 1.00 91.88 187 VAL A CA 1
ATOM 1390 C C . VAL A 1 187 ? 22.579 -43.552 -12.869 1.00 91.88 187 VAL A C 1
ATOM 1392 O O . VAL A 1 187 ? 23.436 -44.036 -12.114 1.00 91.88 187 VAL A O 1
ATOM 1395 N N . LEU A 1 188 ? 21.881 -42.447 -12.587 1.00 90.31 188 LEU A N 1
ATOM 1396 C CA . LEU A 1 188 ? 22.027 -41.679 -11.353 1.00 90.31 188 LEU A CA 1
ATOM 1397 C C . LEU A 1 188 ? 20.693 -41.233 -10.733 1.00 90.31 188 LEU A C 1
ATOM 1399 O O . LEU A 1 188 ? 19.691 -41.076 -11.423 1.00 90.31 188 LEU A O 1
ATOM 1403 N N . GLY A 1 189 ? 20.679 -40.991 -9.420 1.00 87.12 189 GLY A N 1
ATOM 1404 C CA . GLY A 1 189 ? 19.528 -40.405 -8.718 1.00 87.12 189 GLY A CA 1
ATOM 1405 C C . GLY A 1 189 ? 19.638 -40.451 -7.187 1.00 87.12 189 GLY A C 1
ATOM 1406 O O . GLY A 1 189 ? 20.680 -40.798 -6.634 1.00 87.12 189 GLY A O 1
ATOM 1407 N N . PHE A 1 190 ? 18.555 -40.097 -6.488 1.00 85.06 190 PHE A N 1
ATOM 1408 C CA . PHE A 1 190 ? 18.515 -39.879 -5.025 1.00 85.06 190 PHE A CA 1
ATOM 1409 C C . PHE A 1 190 ? 18.594 -41.124 -4.124 1.00 85.06 190 PHE A C 1
ATOM 1411 O O . PHE A 1 190 ? 17.585 -41.774 -3.888 1.00 85.06 190 PHE A O 1
ATOM 1418 N N . ALA A 1 191 ? 19.748 -41.427 -3.542 1.00 84.62 191 ALA A N 1
ATOM 1419 C CA . ALA A 1 191 ? 19.927 -42.512 -2.576 1.00 84.62 191 ALA A CA 1
ATOM 1420 C C . ALA A 1 191 ? 20.198 -41.953 -1.168 1.00 84.62 191 ALA A C 1
ATOM 1422 O O . ALA A 1 191 ? 21.304 -42.039 -0.642 1.00 84.62 191 ALA A O 1
ATOM 1423 N N . MET A 1 192 ? 19.175 -41.338 -0.571 1.00 79.06 192 MET A N 1
ATOM 1424 C CA . MET A 1 192 ? 19.292 -40.569 0.679 1.00 79.06 192 MET A CA 1
ATOM 1425 C C . MET A 1 192 ? 19.362 -41.435 1.952 1.00 79.06 192 MET A C 1
ATOM 1427 O O . MET A 1 192 ? 19.611 -40.909 3.040 1.00 79.06 192 MET A O 1
ATOM 1431 N N . THR A 1 193 ? 19.133 -42.748 1.842 1.00 80.88 193 THR A N 1
ATOM 1432 C CA . THR A 1 193 ? 19.245 -43.714 2.947 1.00 80.88 193 THR A CA 1
ATOM 1433 C C . THR A 1 193 ? 20.100 -44.921 2.534 1.00 80.88 193 THR A C 1
ATOM 1435 O O . THR A 1 193 ? 20.134 -45.265 1.348 1.00 80.88 193 THR A O 1
ATOM 1438 N N . PRO A 1 194 ? 20.778 -45.599 3.484 1.00 82.12 194 PRO A N 1
ATOM 1439 C CA . PRO A 1 194 ? 21.601 -46.773 3.180 1.00 82.12 194 PRO A CA 1
ATOM 1440 C C . PRO A 1 194 ? 20.838 -47.910 2.485 1.00 82.12 194 PRO A C 1
ATOM 1442 O O . PRO A 1 194 ? 21.369 -48.517 1.560 1.00 82.12 194 PRO A O 1
ATOM 1445 N N . ALA A 1 195 ? 19.582 -48.155 2.874 1.00 82.69 195 ALA A N 1
ATOM 1446 C CA . ALA A 1 195 ? 18.746 -49.196 2.273 1.00 82.69 195 ALA A CA 1
ATOM 1447 C C . ALA A 1 195 ? 18.453 -48.918 0.786 1.00 82.69 195 ALA A C 1
ATOM 1449 O O . ALA A 1 195 ? 18.619 -49.794 -0.065 1.00 82.69 195 ALA A O 1
ATOM 1450 N N . ILE A 1 196 ? 18.093 -47.670 0.458 1.00 84.00 196 ILE A N 1
ATOM 1451 C CA . ILE A 1 196 ? 17.839 -47.237 -0.924 1.00 84.00 196 ILE A CA 1
ATOM 1452 C C . ILE A 1 196 ? 19.134 -47.298 -1.746 1.00 84.00 196 ILE A C 1
ATOM 1454 O O . ILE A 1 196 ? 19.127 -47.731 -2.900 1.00 84.00 196 ILE A O 1
ATOM 1458 N N . LEU A 1 197 ? 20.262 -46.892 -1.153 1.00 86.00 197 LEU A N 1
ATOM 1459 C CA . LEU A 1 197 ? 21.574 -46.972 -1.793 1.00 86.00 197 LEU A CA 1
ATOM 1460 C C . LEU A 1 197 ? 21.939 -48.417 -2.152 1.00 86.00 197 LEU A C 1
ATOM 1462 O O . LEU A 1 197 ? 22.331 -48.676 -3.287 1.00 86.00 197 LEU A O 1
ATOM 1466 N N . GLU A 1 198 ? 21.760 -49.364 -1.228 1.00 87.25 198 GLU A N 1
ATOM 1467 C CA . GLU A 1 198 ? 22.038 -50.781 -1.474 1.00 87.25 198 GLU A CA 1
ATOM 1468 C C . GLU A 1 198 ? 21.146 -51.358 -2.583 1.00 87.25 198 GLU A C 1
ATOM 1470 O O . GLU A 1 198 ? 21.630 -52.061 -3.475 1.00 87.25 198 GLU A O 1
ATOM 1475 N N . ARG A 1 199 ? 19.851 -51.018 -2.580 1.00 85.62 199 ARG A N 1
ATOM 1476 C CA . ARG A 1 199 ? 18.913 -51.434 -3.631 1.00 85.62 199 ARG A CA 1
ATOM 1477 C C . ARG A 1 199 ? 19.336 -50.917 -5.008 1.00 85.62 199 ARG A C 1
ATOM 1479 O O . ARG A 1 199 ? 19.324 -51.674 -5.974 1.00 85.62 199 ARG A O 1
ATOM 1486 N N . ARG A 1 200 ? 19.751 -49.654 -5.110 1.00 88.25 200 ARG A N 1
ATOM 1487 C CA . ARG A 1 200 ? 20.169 -49.049 -6.387 1.00 88.25 200 ARG A CA 1
ATOM 1488 C C . ARG A 1 200 ? 21.532 -49.542 -6.863 1.00 88.25 200 ARG A C 1
ATOM 1490 O O . ARG A 1 200 ? 21.728 -49.708 -8.063 1.00 88.25 200 ARG A O 1
ATOM 1497 N N . LEU A 1 201 ? 22.443 -49.857 -5.942 1.00 88.62 201 LEU A N 1
ATOM 1498 C CA . LEU A 1 201 ? 23.690 -50.558 -6.265 1.00 88.62 201 LEU A CA 1
ATOM 1499 C C . LEU A 1 201 ? 23.410 -51.937 -6.878 1.00 88.62 201 LEU A C 1
ATOM 1501 O O . LEU A 1 201 ? 24.032 -52.292 -7.876 1.00 88.62 201 LEU A O 1
ATOM 1505 N N . LYS A 1 202 ? 22.437 -52.686 -6.339 1.00 87.69 202 LYS A N 1
ATOM 1506 C CA . LYS A 1 202 ? 21.996 -53.977 -6.902 1.00 87.69 202 LYS A CA 1
ATOM 1507 C C . LYS A 1 202 ? 21.376 -53.842 -8.297 1.00 87.69 202 LYS A C 1
ATOM 1509 O O . LYS A 1 202 ? 21.524 -54.756 -9.100 1.00 87.69 202 LYS A O 1
ATOM 1514 N N . LEU A 1 203 ? 20.733 -52.710 -8.592 1.00 84.81 203 LEU A N 1
ATOM 1515 C CA . LEU A 1 203 ? 20.225 -52.381 -9.929 1.00 84.81 203 LEU A CA 1
ATOM 1516 C C . LEU A 1 203 ? 21.328 -51.948 -10.911 1.00 84.81 203 LEU A C 1
ATOM 1518 O O . LEU A 1 203 ? 21.035 -51.797 -12.084 1.00 84.81 203 LEU A O 1
ATOM 1522 N N . GLY A 1 204 ? 22.578 -51.747 -10.479 1.00 87.06 204 GLY A N 1
ATOM 1523 C CA . GLY A 1 204 ? 23.685 -51.366 -11.368 1.00 87.06 204 GLY A CA 1
ATOM 1524 C C . GLY A 1 204 ? 23.917 -49.857 -11.518 1.00 87.06 204 GLY A C 1
ATOM 1525 O O . GLY A 1 204 ? 24.678 -49.433 -12.390 1.00 87.06 204 GLY A O 1
ATOM 1526 N N . TRP A 1 205 ? 23.308 -49.027 -10.663 1.00 90.06 205 TRP A N 1
ATOM 1527 C CA . TRP A 1 205 ? 23.511 -47.576 -10.699 1.00 90.06 205 TRP A CA 1
ATOM 1528 C C . TRP A 1 205 ? 24.945 -47.203 -10.315 1.00 90.06 205 TRP A C 1
ATOM 1530 O O . TRP A 1 205 ? 25.576 -47.857 -9.483 1.00 90.06 205 TRP A O 1
ATOM 1540 N N . ARG A 1 206 ? 25.464 -46.123 -10.914 1.00 84.50 206 ARG A N 1
ATOM 1541 C CA . ARG A 1 206 ? 26.883 -45.733 -10.789 1.00 84.50 206 ARG A CA 1
ATOM 1542 C C . ARG A 1 206 ? 27.109 -44.369 -10.140 1.00 84.50 206 ARG A C 1
ATOM 1544 O O . ARG A 1 206 ? 28.242 -44.065 -9.776 1.00 84.50 206 ARG A O 1
ATOM 1551 N N . ALA A 1 207 ? 26.065 -43.560 -9.972 1.00 86.00 207 ALA A N 1
ATOM 1552 C CA . ALA A 1 207 ? 26.149 -42.267 -9.299 1.00 86.00 207 ALA A CA 1
ATOM 1553 C C . ALA A 1 207 ? 24.917 -42.008 -8.420 1.00 86.00 207 ALA A C 1
ATOM 1555 O O . ALA A 1 207 ? 23.798 -42.398 -8.746 1.00 86.00 207 ALA A O 1
ATOM 1556 N N . PHE A 1 208 ? 25.130 -41.351 -7.279 1.00 87.12 208 PHE A N 1
ATOM 1557 C CA . PHE A 1 208 ? 24.133 -41.266 -6.215 1.00 87.12 208 PHE A CA 1
ATOM 1558 C C . PHE A 1 208 ? 24.095 -39.873 -5.598 1.00 87.12 208 PHE A C 1
ATOM 1560 O O . PHE A 1 208 ? 25.127 -39.334 -5.201 1.00 87.12 208 PHE A O 1
ATOM 1567 N N . VAL A 1 209 ? 22.892 -39.320 -5.449 1.00 85.56 209 VAL A N 1
ATOM 1568 C CA . VAL A 1 209 ? 22.660 -38.141 -4.607 1.00 85.56 209 VAL A CA 1
ATOM 1569 C C . VAL A 1 209 ? 22.339 -38.639 -3.203 1.00 85.56 209 VAL A C 1
ATOM 1571 O O . VAL A 1 209 ? 21.255 -39.163 -2.965 1.00 85.56 209 VAL A O 1
ATOM 1574 N N . VAL A 1 210 ? 23.307 -38.530 -2.294 1.00 83.62 210 VAL A N 1
ATOM 1575 C CA . VAL A 1 210 ? 23.233 -39.100 -0.932 1.00 83.62 210 VAL A CA 1
ATOM 1576 C C . VAL A 1 210 ? 22.902 -38.070 0.151 1.00 83.62 210 VAL A C 1
ATOM 1578 O O . VAL A 1 210 ? 22.670 -38.430 1.304 1.00 83.62 210 VAL A O 1
ATOM 1581 N N . HIS A 1 211 ? 22.902 -36.780 -0.195 1.00 77.69 211 HIS A N 1
ATOM 1582 C CA . HIS A 1 211 ? 22.624 -35.694 0.739 1.00 77.69 211 HIS A CA 1
ATOM 1583 C C . HIS A 1 211 ? 21.992 -34.483 0.042 1.00 77.69 211 HIS A C 1
ATOM 1585 O O . HIS A 1 211 ? 22.141 -34.298 -1.164 1.00 77.69 211 HIS A O 1
ATOM 1591 N N . SER A 1 212 ? 21.319 -33.639 0.826 1.00 77.81 212 SER A N 1
ATOM 1592 C CA . SER A 1 212 ? 20.781 -32.342 0.405 1.00 77.81 212 SER A CA 1
ATOM 1593 C C . SER A 1 212 ? 20.865 -31.369 1.579 1.00 77.81 212 SER A C 1
ATOM 1595 O O . SER A 1 212 ? 20.513 -31.767 2.694 1.00 77.81 212 SER A O 1
ATOM 1597 N N . ASP A 1 213 ? 21.229 -30.112 1.334 1.00 71.38 213 ASP A N 1
ATOM 1598 C CA . ASP A 1 213 ? 21.403 -29.105 2.392 1.00 71.38 213 ASP A CA 1
ATOM 1599 C C . ASP A 1 213 ? 20.136 -28.910 3.237 1.00 71.38 213 ASP A C 1
ATOM 1601 O O . ASP A 1 213 ? 20.211 -28.848 4.463 1.00 71.38 213 ASP A O 1
ATOM 1605 N N . GLY A 1 214 ? 18.953 -28.920 2.608 1.00 67.25 214 GLY A N 1
ATOM 1606 C CA . GLY A 1 214 ? 17.671 -28.828 3.315 1.00 67.25 214 GLY A CA 1
ATOM 1607 C C . GLY A 1 214 ? 17.458 -29.972 4.313 1.00 67.25 214 GLY A C 1
ATOM 1608 O O . GLY A 1 214 ? 17.141 -29.731 5.478 1.00 67.25 214 GLY A O 1
ATOM 1609 N N . SER A 1 215 ? 17.707 -31.221 3.897 1.00 66.06 215 SER A N 1
ATOM 1610 C CA . SER A 1 215 ? 17.655 -32.371 4.811 1.00 66.06 215 SER A CA 1
ATOM 1611 C C . SER A 1 215 ? 18.735 -32.307 5.893 1.00 66.06 215 SER A C 1
ATOM 1613 O O . SER A 1 215 ? 18.475 -32.777 7.000 1.00 66.06 215 SER A O 1
ATOM 1615 N N . GLY A 1 216 ? 19.925 -31.781 5.593 1.00 69.31 216 GLY A N 1
ATOM 1616 C CA . GLY A 1 216 ? 21.020 -31.650 6.554 1.00 69.31 216 GLY A CA 1
ATOM 1617 C C . GLY A 1 216 ? 20.690 -30.666 7.674 1.00 69.31 216 GLY A C 1
ATOM 1618 O O . GLY A 1 216 ? 20.763 -31.023 8.850 1.00 69.31 216 GLY A O 1
ATOM 1619 N N . VAL A 1 217 ? 20.239 -29.459 7.315 1.00 71.94 217 VAL A N 1
ATOM 1620 C CA . VAL A 1 217 ? 19.811 -28.423 8.271 1.00 71.94 217 VAL A CA 1
ATOM 1621 C C . VAL A 1 217 ? 18.638 -28.915 9.115 1.00 71.94 217 VAL A C 1
ATOM 1623 O O . VAL A 1 217 ? 18.660 -28.775 10.337 1.00 71.94 217 VAL A 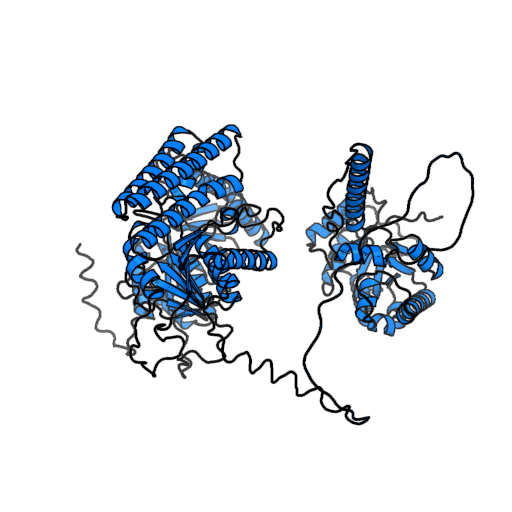O 1
ATOM 1626 N N . TYR A 1 218 ? 17.646 -29.553 8.487 1.00 72.12 218 TYR A N 1
ATOM 1627 C CA . TYR A 1 218 ? 16.501 -30.117 9.198 1.00 72.12 218 TYR A CA 1
ATOM 1628 C C . TYR A 1 218 ? 16.920 -31.194 10.207 1.00 72.12 218 TYR A C 1
ATOM 1630 O O . TYR A 1 218 ? 16.590 -31.083 11.386 1.00 72.12 218 TYR A O 1
ATOM 1638 N N . LYS A 1 219 ? 17.695 -32.203 9.779 1.00 71.69 219 LYS A N 1
ATOM 1639 C CA . LYS A 1 219 ? 18.156 -33.286 10.664 1.00 71.69 219 LYS A CA 1
ATOM 1640 C C . LYS A 1 219 ? 19.020 -32.757 11.805 1.00 71.69 219 LYS A C 1
ATOM 1642 O O . LYS A 1 219 ? 18.852 -33.202 12.933 1.00 71.69 219 LYS A O 1
ATOM 1647 N N . SER A 1 220 ? 19.893 -31.785 11.541 1.00 70.12 220 SER A N 1
ATOM 1648 C CA . SER A 1 220 ? 20.696 -31.144 12.588 1.00 70.12 220 SER A CA 1
ATOM 1649 C C . SER A 1 220 ? 19.827 -30.384 13.594 1.00 70.12 220 SER A C 1
ATOM 1651 O O . SER A 1 220 ? 20.098 -30.452 14.792 1.00 70.12 220 SER A O 1
ATOM 1653 N N . GLY A 1 221 ? 18.780 -29.696 13.130 1.00 71.12 221 GLY A N 1
ATOM 1654 C CA . GLY A 1 221 ? 17.822 -29.008 13.994 1.00 71.12 221 GLY A CA 1
ATOM 1655 C C . GLY A 1 221 ? 17.005 -29.971 14.858 1.00 71.12 221 GLY A C 1
ATOM 1656 O O . GLY A 1 221 ? 16.885 -29.753 16.062 1.00 71.12 221 GLY A O 1
ATOM 1657 N N . VAL A 1 222 ? 16.494 -31.057 14.267 1.00 76.25 222 VAL A N 1
ATOM 1658 C CA . VAL A 1 222 ? 15.742 -32.101 14.987 1.00 76.25 222 VAL A CA 1
ATOM 1659 C C . VAL A 1 222 ? 16.630 -32.801 16.008 1.00 76.25 222 VAL A C 1
ATOM 1661 O O . VAL A 1 222 ? 16.251 -32.864 17.172 1.00 76.25 222 VAL A O 1
ATOM 1664 N N . GLN A 1 223 ? 17.832 -33.236 15.617 1.00 73.88 223 GLN A N 1
ATOM 1665 C CA . GLN A 1 223 ? 18.778 -33.879 16.530 1.00 73.88 223 GLN A CA 1
ATOM 1666 C C . GLN A 1 223 ? 19.121 -32.959 17.707 1.00 73.88 223 GLN A C 1
ATOM 1668 O O . GLN A 1 223 ? 19.029 -33.369 18.859 1.00 73.88 223 GLN A O 1
ATOM 1673 N N . GLY A 1 224 ? 19.424 -31.684 17.439 1.00 75.69 224 GLY A N 1
ATOM 1674 C CA . GLY A 1 224 ? 19.689 -30.712 18.498 1.00 75.69 224 GLY A CA 1
ATOM 1675 C C . GLY A 1 224 ? 18.492 -30.516 19.434 1.00 75.69 224 GLY A C 1
ATOM 1676 O O . GLY A 1 224 ? 18.666 -30.320 20.636 1.00 75.69 224 GLY A O 1
ATOM 1677 N N . PHE A 1 225 ? 17.265 -30.587 18.919 1.00 75.31 225 PHE A N 1
ATOM 1678 C CA . PHE A 1 225 ? 16.057 -30.498 19.735 1.00 75.31 225 PHE A CA 1
ATOM 1679 C C . PHE A 1 225 ? 15.832 -31.760 20.581 1.00 75.31 225 PHE A C 1
ATOM 1681 O O . PHE A 1 225 ? 15.544 -31.654 21.774 1.00 75.31 225 PHE A O 1
ATOM 1688 N N . GLU A 1 226 ? 16.013 -32.944 19.998 1.00 77.69 226 GLU A N 1
ATOM 1689 C CA . GLU A 1 226 ? 15.908 -34.233 20.687 1.00 77.69 226 GLU A CA 1
ATOM 1690 C C . GLU A 1 226 ? 16.957 -34.381 21.792 1.00 77.69 226 GLU A C 1
ATOM 1692 O O . GLU A 1 226 ? 16.608 -34.766 22.910 1.00 77.69 226 GLU A O 1
ATOM 1697 N N . ASP A 1 227 ? 18.203 -33.982 21.529 1.00 79.31 227 ASP A N 1
ATOM 1698 C CA . ASP A 1 227 ? 19.292 -33.982 22.508 1.00 79.31 227 ASP A CA 1
ATOM 1699 C C . ASP A 1 227 ? 18.965 -33.060 23.695 1.00 79.31 227 ASP A C 1
ATOM 1701 O O . ASP A 1 227 ? 19.133 -33.433 24.862 1.00 79.31 227 ASP A O 1
ATOM 1705 N N . ASN A 1 228 ? 18.418 -31.871 23.419 1.00 76.44 228 ASN A N 1
ATOM 1706 C CA . ASN A 1 228 ? 17.970 -30.939 24.455 1.00 76.44 228 ASN A CA 1
ATOM 1707 C C . ASN A 1 228 ? 16.782 -31.494 25.256 1.00 76.44 228 ASN A C 1
ATOM 1709 O O . ASN A 1 228 ? 16.765 -31.387 26.485 1.00 76.44 228 ASN A O 1
ATOM 1713 N N . ILE A 1 229 ? 15.807 -32.132 24.602 1.00 76.56 229 ILE A N 1
ATOM 1714 C CA . ILE A 1 229 ? 14.687 -32.799 25.282 1.00 76.56 229 ILE A CA 1
ATOM 1715 C C . ILE A 1 229 ? 15.188 -33.944 26.162 1.00 76.56 229 ILE A C 1
ATOM 1717 O O . ILE A 1 229 ? 14.720 -34.088 27.293 1.00 76.56 229 ILE A O 1
ATOM 1721 N N . ALA A 1 230 ? 16.125 -34.756 25.675 1.00 74.75 230 ALA A N 1
ATOM 1722 C CA . ALA A 1 230 ? 16.719 -35.847 26.436 1.00 74.75 230 ALA A CA 1
ATOM 1723 C C . ALA A 1 230 ? 17.448 -35.314 27.681 1.00 74.75 230 ALA A C 1
ATOM 1725 O O . ALA A 1 230 ? 17.259 -35.843 28.778 1.00 74.75 230 ALA A O 1
ATOM 1726 N N . LEU A 1 231 ? 18.189 -34.209 27.546 1.00 77.25 231 LEU A N 1
ATOM 1727 C CA . LEU A 1 231 ? 18.859 -33.529 28.656 1.00 77.25 231 LEU A CA 1
ATOM 1728 C C . LEU A 1 231 ? 17.862 -32.988 29.697 1.00 77.25 231 LEU A C 1
ATOM 1730 O O . LEU A 1 231 ? 18.066 -33.154 30.902 1.00 77.25 231 LEU A O 1
ATOM 1734 N N . VAL A 1 232 ? 16.768 -32.366 29.244 1.00 74.81 232 VAL A N 1
ATOM 1735 C CA . VAL A 1 232 ? 15.701 -31.851 30.117 1.00 74.81 232 VAL A CA 1
ATOM 1736 C C . VAL A 1 232 ? 14.988 -32.997 30.835 1.00 74.81 232 VAL A C 1
ATOM 1738 O O . VAL A 1 232 ? 14.815 -32.931 32.050 1.00 74.81 232 VAL A O 1
ATOM 1741 N N . LYS A 1 233 ? 14.644 -34.084 30.131 1.00 72.75 233 LYS A N 1
ATOM 1742 C CA . LYS A 1 233 ? 14.042 -35.288 30.730 1.00 72.75 233 LYS A CA 1
ATOM 1743 C C . LYS A 1 233 ? 14.966 -35.956 31.752 1.00 72.75 233 LYS A C 1
ATOM 1745 O O . LYS A 1 233 ? 14.481 -36.465 32.757 1.00 72.75 233 LYS A O 1
ATOM 1750 N N . ALA A 1 234 ? 16.280 -35.936 31.525 1.00 71.69 234 ALA A N 1
ATOM 1751 C CA . ALA A 1 234 ? 17.261 -36.504 32.447 1.00 71.69 234 ALA A CA 1
ATOM 1752 C C . ALA A 1 234 ? 17.469 -35.652 33.715 1.00 71.69 234 ALA A C 1
ATOM 1754 O O . ALA A 1 234 ? 17.714 -36.203 34.787 1.00 71.69 234 ALA A O 1
ATOM 1755 N N . LYS A 1 235 ? 17.375 -34.316 33.617 1.00 70.06 235 LYS A N 1
ATOM 1756 C CA . LYS A 1 235 ? 17.631 -33.396 34.745 1.00 70.06 235 LYS A CA 1
ATOM 1757 C C . LYS A 1 235 ? 16.383 -32.967 35.512 1.00 70.06 235 LYS A C 1
ATOM 1759 O O . LYS A 1 235 ? 16.491 -32.618 36.686 1.00 70.06 235 LYS A O 1
ATOM 1764 N N . VAL A 1 236 ? 15.210 -32.993 34.889 1.00 55.72 236 VAL A N 1
ATOM 1765 C CA . VAL A 1 236 ? 13.958 -32.572 35.519 1.00 55.72 236 VAL A CA 1
ATOM 1766 C C . VAL A 1 236 ? 13.122 -33.812 35.838 1.00 55.72 236 VAL A C 1
ATOM 1768 O O . VAL A 1 236 ? 12.444 -34.360 34.973 1.00 55.72 236 VAL A O 1
ATOM 1771 N N . LYS A 1 237 ? 13.130 -34.249 37.108 1.00 48.78 237 LYS A N 1
ATOM 1772 C CA . LYS A 1 237 ? 12.125 -35.194 37.628 1.00 48.78 237 LYS A CA 1
ATOM 1773 C C . LYS A 1 237 ? 10.770 -34.487 37.672 1.00 48.78 237 LYS A C 1
ATOM 1775 O O . LYS A 1 237 ? 10.383 -33.935 38.698 1.00 48.78 237 LYS A O 1
ATOM 1780 N N . VAL A 1 238 ? 10.054 -34.471 36.552 1.00 46.72 238 VAL A N 1
ATOM 1781 C CA . VAL A 1 238 ? 8.670 -33.998 36.525 1.00 46.72 238 VAL A CA 1
ATOM 1782 C C . VAL A 1 238 ? 7.768 -35.133 36.999 1.00 46.72 238 VAL A C 1
ATOM 1784 O O . VAL A 1 238 ? 7.470 -36.066 36.255 1.00 46.72 238 VAL A O 1
ATOM 1787 N N . THR A 1 239 ? 7.303 -35.046 38.242 1.00 41.47 239 THR A N 1
ATOM 1788 C CA . THR A 1 239 ? 6.161 -35.827 38.723 1.00 41.47 239 THR A CA 1
ATOM 1789 C C . THR A 1 239 ? 4.906 -35.272 38.044 1.00 41.47 239 THR A C 1
ATOM 1791 O O . THR A 1 239 ? 4.306 -34.310 38.517 1.00 41.47 239 THR A O 1
ATOM 1794 N N . MET A 1 240 ? 4.529 -35.812 36.882 1.00 38.50 240 MET A N 1
ATOM 1795 C CA . MET A 1 240 ? 3.338 -35.354 36.160 1.00 38.50 240 MET A CA 1
ATOM 1796 C C . MET A 1 240 ? 2.055 -35.891 36.806 1.00 38.50 240 MET A C 1
ATOM 1798 O O . MET A 1 240 ? 1.523 -36.923 36.412 1.00 38.50 240 MET A O 1
ATOM 1802 N N . HIS A 1 241 ? 1.525 -35.142 37.773 1.00 34.97 241 HIS A N 1
ATOM 1803 C CA . HIS A 1 241 ? 0.108 -35.159 38.147 1.00 34.97 241 HIS A CA 1
ATOM 1804 C C . HIS A 1 241 ? -0.655 -34.138 37.292 1.00 34.97 241 HIS A C 1
ATOM 1806 O O . HIS A 1 241 ? -1.129 -33.125 37.787 1.00 34.97 241 HIS A O 1
ATOM 1812 N N . ASN A 1 242 ? -0.670 -34.364 35.978 1.00 31.97 242 ASN A N 1
ATOM 1813 C CA . ASN A 1 242 ? -1.723 -33.942 35.054 1.00 31.97 242 ASN A CA 1
ATOM 1814 C C . ASN A 1 242 ? -1.298 -34.331 33.639 1.00 31.97 242 ASN A C 1
ATOM 1816 O O . ASN A 1 242 ? -0.270 -33.880 33.135 1.00 31.97 242 ASN A O 1
ATOM 1820 N N . ARG A 1 243 ? -2.107 -35.181 32.999 1.00 37.00 243 ARG A N 1
ATOM 1821 C CA . ARG A 1 243 ? -2.038 -35.472 31.564 1.00 37.00 243 ARG A CA 1
ATOM 1822 C C . ARG A 1 243 ? -2.376 -34.194 30.789 1.00 37.00 243 ARG A C 1
ATOM 1824 O O . ARG A 1 243 ? -3.511 -34.006 30.367 1.00 37.00 243 ARG A O 1
ATOM 1831 N N . LEU A 1 244 ? -1.398 -33.315 30.607 1.00 31.41 244 LEU A N 1
ATOM 1832 C CA . LEU A 1 244 ? -1.414 -32.343 29.523 1.00 31.41 244 LEU A CA 1
ATOM 1833 C C . LEU A 1 244 ? -0.633 -32.952 28.362 1.00 31.41 244 LEU A C 1
ATOM 1835 O O . LEU A 1 244 ? 0.543 -33.293 28.464 1.00 31.41 244 LEU A O 1
ATOM 1839 N N . VAL A 1 245 ? -1.387 -33.185 27.298 1.00 38.66 245 VAL A N 1
ATOM 1840 C CA . VAL A 1 245 ? -1.042 -33.873 26.059 1.00 38.66 245 VAL A CA 1
ATOM 1841 C C . VAL A 1 245 ? 0.170 -33.201 25.401 1.00 38.66 245 VAL A C 1
ATOM 1843 O O . VAL A 1 245 ? 0.036 -32.246 24.647 1.00 38.66 245 VAL A O 1
ATOM 1846 N N . LEU A 1 246 ? 1.367 -33.718 25.683 1.00 31.38 246 LEU A N 1
ATOM 1847 C CA . LEU A 1 246 ? 2.620 -33.369 24.995 1.00 31.38 246 LEU A CA 1
ATOM 1848 C C . LEU A 1 246 ? 2.786 -34.102 23.649 1.00 31.38 246 LEU A C 1
ATOM 1850 O O . LEU A 1 246 ? 3.786 -33.909 22.967 1.00 31.38 246 LEU A O 1
ATOM 1854 N N . SER A 1 247 ? 1.818 -34.925 23.239 1.00 30.22 247 SER A N 1
ATOM 1855 C CA . SER A 1 247 ? 1.875 -35.712 21.998 1.00 30.22 247 SER A CA 1
ATOM 1856 C C . SER A 1 247 ? 1.305 -35.000 20.762 1.00 30.22 247 SER A C 1
ATOM 1858 O O . SER A 1 247 ? 1.081 -35.652 19.754 1.00 30.22 247 SER A O 1
ATOM 1860 N N . ALA A 1 248 ? 1.040 -33.690 20.820 1.00 34.62 248 ALA A N 1
ATOM 1861 C CA . ALA A 1 248 ? 0.400 -32.947 19.722 1.00 34.62 248 ALA A CA 1
ATOM 1862 C C . ALA A 1 248 ? 1.308 -31.897 19.044 1.00 34.62 248 ALA A C 1
ATOM 1864 O O . ALA A 1 248 ? 0.834 -31.113 18.229 1.00 34.62 248 ALA A O 1
ATOM 1865 N N . TRP A 1 249 ? 2.603 -31.863 19.379 1.00 36.12 249 TRP A N 1
ATOM 1866 C CA . TRP A 1 249 ? 3.568 -30.863 18.883 1.00 36.12 249 TRP A CA 1
ATOM 1867 C C . TRP A 1 249 ? 4.441 -31.340 17.715 1.00 36.12 249 TRP A C 1
ATOM 1869 O O . TRP A 1 249 ? 5.484 -30.762 17.422 1.00 36.12 249 TRP A O 1
ATOM 1879 N N . VAL A 1 250 ? 3.993 -32.377 17.018 1.00 31.86 250 VAL A N 1
ATOM 1880 C CA . VAL A 1 250 ? 4.500 -32.742 15.698 1.00 31.86 250 VAL A CA 1
ATOM 1881 C C . VAL A 1 250 ? 3.338 -32.482 14.740 1.00 31.86 250 VAL A C 1
ATOM 1883 O O . VAL A 1 250 ? 2.248 -32.999 14.996 1.00 31.86 250 VAL A O 1
ATOM 1886 N N . PRO A 1 251 ? 3.492 -31.651 13.689 1.00 33.25 251 PRO A N 1
ATOM 1887 C CA . PRO A 1 251 ? 2.439 -31.491 12.693 1.00 33.25 251 PRO A CA 1
ATOM 1888 C C . PRO A 1 251 ? 1.992 -32.882 12.235 1.00 33.25 251 PRO A C 1
ATOM 1890 O O . PRO A 1 251 ? 2.841 -33.732 11.979 1.00 33.25 251 PRO A O 1
ATOM 1893 N N . GLN A 1 252 ? 0.692 -33.152 12.134 1.00 33.56 252 GLN A N 1
ATOM 1894 C CA . GLN A 1 252 ? 0.200 -34.478 11.721 1.00 33.56 252 GLN A CA 1
ATOM 1895 C C . GLN A 1 252 ? 0.756 -34.904 10.343 1.00 33.56 252 GLN A C 1
ATOM 1897 O O . GLN A 1 252 ? 0.908 -36.090 10.074 1.00 33.56 252 GLN A O 1
ATOM 1902 N N . THR A 1 253 ? 1.189 -33.942 9.522 1.00 38.06 253 THR A N 1
ATOM 1903 C CA . THR A 1 253 ? 1.954 -34.138 8.280 1.00 38.06 253 THR A CA 1
ATOM 1904 C C . THR A 1 253 ? 3.376 -34.680 8.499 1.00 38.06 253 THR A C 1
ATOM 1906 O O . THR A 1 253 ? 3.884 -35.429 7.676 1.00 38.06 253 THR A O 1
ATOM 1909 N N . VAL A 1 254 ? 4.023 -34.325 9.612 1.00 37.16 254 VAL A N 1
ATOM 1910 C CA . VAL A 1 254 ? 5.377 -34.756 10.009 1.00 37.16 254 VAL A CA 1
ATOM 1911 C C . VAL A 1 254 ? 5.349 -36.131 10.679 1.00 37.16 254 VAL A C 1
ATOM 1913 O O . VAL A 1 254 ? 6.275 -36.920 10.489 1.00 37.16 254 VAL A O 1
ATOM 1916 N N . GLN A 1 255 ? 4.273 -36.456 11.398 1.00 27.73 255 GLN A N 1
ATOM 1917 C CA . GLN A 1 255 ? 4.072 -37.792 11.960 1.00 27.73 255 GLN A CA 1
ATOM 1918 C C . GLN A 1 255 ? 3.748 -38.820 10.861 1.00 27.73 255 GLN A C 1
ATOM 1920 O O . GLN A 1 255 ? 4.327 -39.901 10.844 1.00 27.73 255 GLN A O 1
ATOM 1925 N N . ALA A 1 256 ? 2.948 -38.439 9.858 1.00 34.38 256 ALA A N 1
ATOM 1926 C CA . ALA A 1 256 ? 2.709 -39.268 8.674 1.00 34.38 256 ALA A CA 1
ATOM 1927 C C . ALA A 1 256 ? 3.996 -39.535 7.864 1.00 34.38 256 ALA A C 1
ATOM 1929 O O . ALA A 1 256 ? 4.208 -40.647 7.388 1.00 34.38 256 ALA A O 1
ATOM 1930 N N . TRP A 1 257 ? 4.902 -38.551 7.765 1.00 32.50 257 TRP A N 1
ATOM 1931 C CA . TRP A 1 257 ? 6.183 -38.705 7.056 1.00 32.50 257 TRP A CA 1
ATOM 1932 C C . TRP A 1 257 ? 7.204 -39.581 7.809 1.00 32.50 257 TRP A C 1
ATOM 1934 O O . TRP A 1 257 ? 8.075 -40.196 7.194 1.00 32.50 257 TRP A O 1
ATOM 1944 N N . THR A 1 258 ? 7.108 -39.657 9.141 1.00 34.50 258 THR A N 1
ATOM 1945 C CA . THR A 1 258 ? 7.960 -40.524 9.978 1.00 34.50 258 THR A CA 1
ATOM 1946 C C . THR A 1 258 ? 7.402 -41.940 10.103 1.00 34.50 258 THR A C 1
ATOM 1948 O O . THR A 1 258 ? 8.175 -42.892 10.027 1.00 34.50 258 THR A O 1
ATOM 1951 N N . GLU A 1 259 ? 6.081 -42.105 10.207 1.00 33.81 259 GLU A N 1
ATOM 1952 C CA . GLU A 1 259 ? 5.422 -43.419 10.253 1.00 33.81 259 GLU A CA 1
ATOM 1953 C C . GLU A 1 259 ? 5.499 -44.156 8.900 1.00 33.81 259 GLU A C 1
ATOM 1955 O O . GLU A 1 259 ? 5.716 -45.368 8.886 1.00 33.81 259 GLU A O 1
ATOM 1960 N N . ALA A 1 260 ? 5.460 -43.439 7.768 1.00 37.03 260 ALA A N 1
ATOM 1961 C CA . ALA A 1 260 ? 5.646 -44.023 6.433 1.00 37.03 260 ALA A CA 1
ATOM 1962 C C . ALA A 1 260 ? 7.076 -44.544 6.166 1.00 37.03 260 ALA A C 1
ATOM 1964 O O . ALA A 1 260 ? 7.266 -45.401 5.308 1.00 37.03 260 ALA A O 1
ATOM 1965 N N . ASN A 1 261 ? 8.083 -44.068 6.910 1.00 33.50 261 ASN A N 1
ATOM 1966 C CA . ASN A 1 261 ? 9.488 -44.464 6.739 1.00 33.50 261 ASN A CA 1
ATOM 1967 C C . ASN A 1 261 ? 9.974 -45.524 7.753 1.00 33.50 261 ASN A C 1
ATOM 1969 O O . ASN A 1 261 ? 11.120 -45.957 7.652 1.00 33.50 261 ASN A O 1
ATOM 1973 N N . TYR A 1 262 ? 9.145 -45.945 8.720 1.00 32.25 262 TYR A N 1
ATOM 1974 C CA . TYR A 1 262 ? 9.551 -46.862 9.804 1.00 32.25 262 TYR A CA 1
ATOM 1975 C C . TYR A 1 262 ? 8.683 -48.121 9.967 1.00 32.25 262 TYR A C 1
ATOM 1977 O O . TYR A 1 262 ? 8.878 -48.891 10.909 1.00 32.25 262 TYR A O 1
ATOM 1985 N N . ALA A 1 263 ? 7.749 -48.387 9.056 1.00 29.20 263 ALA A N 1
ATOM 1986 C CA . ALA A 1 263 ? 6.896 -49.570 9.127 1.00 29.20 263 ALA A CA 1
ATOM 1987 C C . ALA A 1 263 ? 7.480 -50.767 8.356 1.00 29.20 263 ALA A C 1
ATOM 1989 O O . ALA A 1 263 ? 6.896 -51.192 7.368 1.00 29.20 263 ALA A O 1
ATOM 1990 N N . GLN A 1 264 ? 8.611 -51.314 8.813 1.00 32.19 264 GLN A N 1
ATOM 1991 C CA . GLN A 1 264 ? 8.990 -52.732 8.667 1.00 32.19 264 GLN A CA 1
ATOM 1992 C C . GLN A 1 264 ? 10.349 -52.964 9.341 1.00 32.19 264 GLN A C 1
ATOM 1994 O O . GLN A 1 264 ? 11.384 -52.740 8.735 1.00 32.19 264 GLN A O 1
ATOM 1999 N N . ASP A 1 265 ? 10.328 -53.362 10.615 1.00 26.59 265 ASP A N 1
ATOM 2000 C CA . ASP A 1 265 ? 11.311 -54.285 11.205 1.00 26.59 265 ASP A CA 1
ATOM 2001 C C . ASP A 1 265 ? 10.886 -54.625 12.641 1.00 26.59 265 ASP A C 1
ATOM 2003 O O . ASP A 1 265 ? 11.370 -54.103 13.644 1.00 26.59 265 ASP A O 1
ATOM 2007 N N . SER A 1 266 ? 9.922 -55.537 12.738 1.00 28.00 266 SER A N 1
ATOM 2008 C CA . SER A 1 266 ? 9.670 -56.309 13.948 1.00 28.00 266 SER A CA 1
ATOM 2009 C C . SER A 1 266 ? 9.801 -57.778 13.580 1.00 28.00 266 SER A C 1
ATOM 2011 O O . SER A 1 266 ? 8.817 -58.367 13.142 1.00 28.00 266 SER A O 1
ATOM 2013 N N . LEU A 1 267 ? 11.009 -58.336 13.695 1.00 28.17 267 LEU A N 1
ATOM 2014 C CA . LEU A 1 267 ? 11.309 -59.747 13.989 1.00 28.17 267 LEU A CA 1
ATOM 2015 C C . LEU A 1 267 ? 12.810 -60.011 13.777 1.00 28.17 267 LEU A C 1
ATOM 2017 O O . LEU A 1 267 ? 13.283 -59.964 12.650 1.00 28.17 267 LEU A O 1
ATOM 2021 N N . ILE A 1 268 ? 13.512 -60.348 14.867 1.00 26.09 268 ILE A N 1
ATOM 2022 C CA . ILE A 1 268 ? 14.602 -61.345 15.028 1.00 26.09 268 ILE A CA 1
ATOM 2023 C C . ILE A 1 268 ? 15.581 -60.880 16.130 1.00 26.09 268 ILE A C 1
ATOM 2025 O O . ILE A 1 268 ? 15.847 -59.700 16.315 1.00 26.09 268 ILE A O 1
ATOM 2029 N N . ASN A 1 269 ? 16.025 -61.841 16.940 1.00 25.27 269 ASN A N 1
ATOM 2030 C CA . ASN A 1 269 ? 16.300 -61.737 18.373 1.00 25.27 269 ASN A CA 1
ATOM 2031 C C . ASN A 1 269 ? 17.756 -62.152 18.720 1.00 25.27 269 ASN A C 1
ATOM 2033 O O . ASN A 1 269 ? 18.211 -63.165 18.196 1.00 25.27 269 ASN A O 1
ATOM 2037 N N . TYR A 1 270 ? 18.365 -61.462 19.709 1.00 25.56 270 TYR A N 1
ATOM 2038 C CA . TYR A 1 270 ? 19.425 -61.877 20.684 1.00 25.56 270 TYR A CA 1
ATOM 2039 C C . TYR A 1 270 ? 20.896 -62.140 20.250 1.00 25.56 270 TYR A C 1
ATOM 2041 O O . TYR A 1 270 ? 21.126 -62.365 19.065 1.00 25.56 270 TYR A O 1
ATOM 2049 N N . PRO A 1 271 ? 21.903 -62.237 21.185 1.00 34.22 271 PRO A N 1
ATOM 2050 C CA . PRO A 1 271 ? 21.973 -61.959 22.655 1.00 34.22 271 PRO A CA 1
ATOM 2051 C C . PRO A 1 271 ? 23.198 -61.076 23.095 1.00 34.22 271 PRO A C 1
ATOM 2053 O O . PRO A 1 271 ? 24.102 -60.833 22.307 1.00 34.22 271 PRO A O 1
ATOM 2056 N N . CYS A 1 272 ? 23.293 -60.490 24.306 1.00 21.22 272 CYS A N 1
ATOM 2057 C CA . CYS A 1 272 ? 23.848 -61.129 25.522 1.00 21.22 272 CYS A CA 1
ATOM 2058 C C . CYS A 1 272 ? 23.821 -60.209 26.782 1.00 21.22 272 CYS A C 1
ATOM 2060 O O . CYS A 1 272 ? 24.401 -59.129 26.762 1.00 21.22 272 CYS A O 1
ATOM 2062 N N . LEU A 1 273 ? 23.208 -60.730 27.867 1.00 22.98 273 LEU A N 1
ATOM 2063 C CA . LEU A 1 273 ? 23.648 -60.810 29.294 1.00 22.98 273 LEU A CA 1
ATOM 2064 C C . LEU A 1 273 ? 24.059 -59.501 30.038 1.00 22.98 273 LEU A C 1
ATOM 2066 O O . LEU A 1 273 ? 25.150 -59.004 29.797 1.00 22.98 273 LEU A O 1
ATOM 2070 N N . ALA A 1 274 ? 23.230 -58.837 30.876 1.00 22.77 274 ALA A N 1
ATOM 2071 C CA . ALA A 1 274 ? 22.666 -59.155 32.230 1.00 22.77 274 ALA A CA 1
ATOM 2072 C C . ALA A 1 274 ? 23.701 -59.074 33.397 1.00 22.77 274 ALA A C 1
ATOM 2074 O O . ALA A 1 274 ? 24.872 -59.288 33.092 1.00 22.77 274 ALA A O 1
ATOM 2075 N N . PRO A 1 275 ? 23.378 -58.895 34.719 1.00 30.53 275 PRO A N 1
ATOM 2076 C CA . PRO A 1 275 ? 22.142 -58.559 35.497 1.00 30.53 275 PRO A CA 1
ATOM 2077 C C . PRO A 1 275 ? 22.452 -57.545 36.683 1.00 30.53 275 PRO A C 1
ATOM 2079 O O . PRO A 1 275 ? 23.457 -56.848 36.547 1.00 30.53 275 PRO A O 1
ATOM 2082 N N . PRO A 1 276 ? 21.755 -57.425 37.864 1.00 29.95 276 PRO A N 1
ATOM 2083 C CA . PRO A 1 276 ? 20.474 -57.965 38.372 1.00 29.95 276 PRO A CA 1
ATOM 2084 C C . PRO A 1 276 ? 19.475 -56.974 39.070 1.00 29.95 276 PRO A C 1
ATOM 2086 O O . PRO A 1 276 ? 19.774 -55.844 39.432 1.00 29.95 276 PRO A O 1
ATOM 2089 N N . THR A 1 277 ? 18.270 -57.530 39.252 1.00 23.06 277 THR A N 1
ATOM 2090 C CA . THR A 1 277 ? 16.971 -57.248 39.944 1.00 23.06 277 THR A CA 1
ATOM 2091 C C . THR A 1 277 ? 16.991 -57.091 41.499 1.00 23.06 277 THR A C 1
ATOM 2093 O O . THR A 1 277 ? 18.091 -57.216 42.032 1.00 23.06 277 THR A O 1
ATOM 2096 N N . PRO A 1 278 ? 15.872 -57.126 42.305 1.00 33.06 278 PRO A N 1
ATOM 2097 C CA . PRO A 1 278 ? 14.424 -56.693 42.278 1.00 33.06 278 PRO A CA 1
ATOM 2098 C C . PRO A 1 278 ? 14.011 -56.020 43.656 1.00 33.06 278 PRO A C 1
ATOM 2100 O O . PRO A 1 278 ? 14.926 -55.457 44.258 1.00 33.06 278 PRO A O 1
ATOM 2103 N N . PRO A 1 279 ? 12.782 -56.088 44.284 1.00 31.31 279 PRO A N 1
ATOM 2104 C CA . PRO A 1 279 ? 11.369 -56.455 43.931 1.00 31.31 279 PRO A CA 1
ATOM 2105 C C . PRO A 1 279 ? 10.334 -55.324 44.305 1.00 31.31 279 PRO A C 1
ATOM 2107 O O . PRO A 1 279 ? 10.755 -54.256 44.725 1.00 31.31 279 PRO A O 1
ATOM 2110 N N . VAL A 1 280 ? 8.994 -55.355 44.135 1.00 24.77 280 VAL A N 1
ATOM 2111 C CA . VAL A 1 280 ? 7.926 -56.226 44.700 1.00 24.77 280 VAL A CA 1
ATOM 2112 C C . VAL A 1 280 ? 6.546 -55.884 44.063 1.00 24.77 280 VAL A C 1
ATOM 2114 O O . VAL A 1 280 ? 6.269 -54.738 43.724 1.00 24.77 280 VAL A O 1
ATOM 2117 N N . ASN A 1 281 ? 5.694 -56.914 43.970 1.00 23.06 281 ASN A N 1
ATOM 2118 C CA . ASN A 1 281 ? 4.259 -57.004 43.629 1.00 23.06 281 ASN A CA 1
ATOM 2119 C C . ASN A 1 281 ? 3.272 -56.030 44.326 1.00 23.06 281 ASN A C 1
ATOM 2121 O O . ASN A 1 281 ? 3.463 -55.693 45.490 1.00 23.06 281 ASN A O 1
ATOM 2125 N N . SER A 1 282 ? 2.099 -55.771 43.713 1.00 23.69 282 SER A N 1
ATOM 2126 C CA . SER A 1 282 ? 0.774 -56.324 44.133 1.00 23.69 282 SER A CA 1
ATOM 2127 C C . SER A 1 282 ? -0.462 -55.538 43.622 1.00 23.69 282 SER A C 1
ATOM 2129 O O . SER A 1 282 ? -0.417 -54.319 43.522 1.00 23.69 282 SER A O 1
ATOM 2131 N N . ALA A 1 283 ? -1.558 -56.289 43.384 1.00 24.64 283 ALA A N 1
ATOM 2132 C CA . ALA A 1 283 ? -2.989 -55.912 43.237 1.00 24.64 283 ALA A CA 1
ATOM 2133 C C . ALA A 1 283 ? -3.407 -55.141 41.952 1.00 24.64 283 ALA A C 1
ATOM 2135 O O . ALA A 1 283 ? -2.857 -54.091 41.661 1.00 24.64 283 ALA A O 1
ATOM 2136 N N . CYS A 1 284 ? -4.271 -55.613 41.033 1.00 20.64 284 CYS A N 1
ATOM 2137 C CA . CYS A 1 284 ? -5.637 -56.194 41.074 1.00 20.64 284 CYS A CA 1
ATOM 2138 C C . CYS A 1 284 ? -6.737 -55.298 41.683 1.00 20.64 284 CYS A C 1
ATOM 2140 O O . CYS A 1 284 ? -6.608 -54.917 42.840 1.00 20.64 284 CYS A O 1
ATOM 2142 N N . SER A 1 285 ? -7.823 -55.112 40.895 1.00 22.08 285 SER A N 1
ATOM 2143 C CA . SER A 1 285 ? -9.220 -54.706 41.232 1.00 22.08 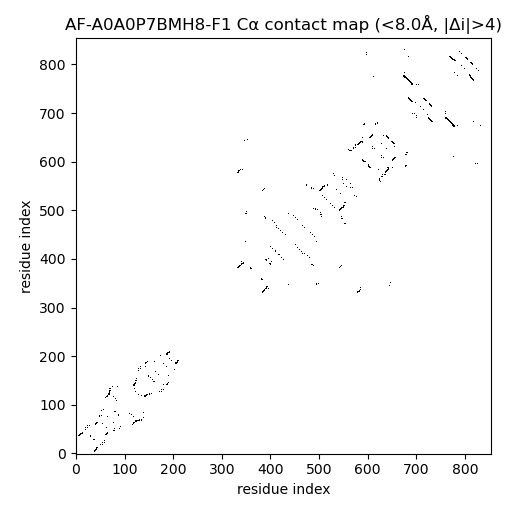285 SER A CA 1
ATOM 2144 C C . SER A 1 285 ? -9.398 -53.340 41.917 1.00 22.08 285 SER A C 1
ATOM 2146 O O . SER A 1 285 ? -8.746 -53.079 42.912 1.00 22.08 285 SER A O 1
ATOM 2148 N N . ASP A 1 286 ? -10.238 -52.377 41.538 1.00 23.08 286 ASP A N 1
ATOM 2149 C CA . ASP A 1 286 ? -11.411 -52.214 40.671 1.00 23.08 286 ASP A CA 1
ATOM 2150 C C . ASP A 1 286 ? -11.457 -50.696 40.336 1.00 23.08 286 ASP A C 1
ATOM 2152 O O . ASP A 1 286 ? -10.932 -49.884 41.094 1.00 23.08 286 ASP A O 1
ATOM 2156 N N . ILE A 1 287 ? -11.961 -50.202 39.206 1.00 23.59 287 ILE A N 1
ATOM 2157 C CA . ILE A 1 287 ? -13.320 -49.652 39.027 1.00 23.59 287 ILE A CA 1
ATOM 2158 C C . ILE A 1 287 ? -13.234 -48.894 37.690 1.00 23.59 287 ILE A C 1
ATOM 2160 O O . ILE A 1 287 ? -12.482 -47.929 37.604 1.00 23.59 287 ILE A O 1
ATOM 2164 N N . LEU A 1 288 ? -13.967 -49.317 36.656 1.00 22.27 288 LEU A N 1
ATOM 2165 C CA . LEU A 1 288 ? -14.784 -48.434 35.801 1.00 22.27 288 LEU A CA 1
ATOM 2166 C C . LEU A 1 288 ? -15.556 -49.280 34.769 1.00 22.27 288 LEU A C 1
ATOM 2168 O O . LEU A 1 288 ? -15.271 -49.304 33.575 1.00 22.27 288 LEU A O 1
ATOM 2172 N N . ASN A 1 289 ? -16.578 -49.975 35.265 1.00 21.64 289 ASN A N 1
ATOM 2173 C CA . ASN A 1 289 ? -17.835 -50.080 34.538 1.00 21.64 289 ASN A CA 1
ATOM 2174 C C . ASN A 1 289 ? -18.628 -48.826 34.902 1.00 21.64 289 ASN A C 1
ATOM 2176 O O . ASN A 1 289 ? -19.077 -48.741 36.036 1.00 21.64 289 ASN A O 1
ATOM 2180 N N . GLU A 1 290 ? -18.780 -47.876 33.983 1.00 23.91 290 GLU A N 1
ATOM 2181 C CA . GLU A 1 290 ? -20.019 -47.108 33.807 1.00 23.91 290 GLU A CA 1
ATOM 2182 C C . GLU A 1 290 ? -19.880 -46.114 32.646 1.00 23.91 290 GLU A C 1
ATOM 2184 O O . GLU A 1 290 ? -18.843 -45.488 32.461 1.00 23.91 290 GLU A O 1
ATOM 2189 N N . LEU A 1 291 ? -20.980 -45.958 31.901 1.00 25.34 291 LEU A N 1
ATOM 2190 C CA . LEU A 1 291 ? -21.224 -44.986 30.823 1.00 25.34 291 LEU A CA 1
ATOM 2191 C C . LEU A 1 291 ? -20.893 -45.419 29.381 1.00 25.34 291 LEU A C 1
ATOM 2193 O O . LEU A 1 291 ? -20.424 -44.643 28.555 1.00 25.34 291 LEU A O 1
ATOM 2197 N N . THR A 1 292 ? -21.334 -46.628 29.024 1.00 24.12 292 THR A N 1
ATOM 2198 C CA . THR A 1 292 ? -21.877 -46.936 27.683 1.00 24.12 292 THR A CA 1
ATOM 2199 C C . THR A 1 292 ? -23.332 -47.405 27.789 1.00 24.12 292 THR A C 1
ATOM 2201 O O . THR A 1 292 ? -23.659 -48.540 27.475 1.00 24.12 292 THR A O 1
ATOM 2204 N N . LEU A 1 293 ? -24.250 -46.536 28.224 1.00 25.05 293 LEU A N 1
ATOM 2205 C CA . LEU A 1 293 ? -25.695 -46.786 28.128 1.00 25.05 293 LEU A CA 1
ATOM 2206 C C . LEU A 1 293 ? -26.441 -45.467 27.915 1.00 25.05 293 LEU A C 1
ATOM 2208 O O . LEU A 1 293 ? -26.531 -44.634 28.808 1.00 25.05 293 LEU A O 1
ATOM 2212 N N . GLY A 1 294 ? -26.992 -45.286 26.714 1.00 23.61 294 GLY A N 1
ATOM 2213 C CA . GLY A 1 294 ? -27.736 -44.078 26.367 1.00 23.61 294 GLY A CA 1
ATOM 2214 C C . GLY A 1 294 ? -28.481 -44.142 25.037 1.00 23.61 294 GLY A C 1
ATOM 2215 O O . GLY A 1 294 ? -28.516 -43.157 24.310 1.00 23.61 294 GLY A O 1
ATOM 2216 N N . ARG A 1 295 ? -29.081 -45.286 24.680 1.00 25.12 295 ARG A N 1
ATOM 2217 C CA . ARG A 1 295 ? -30.121 -45.335 23.633 1.00 25.12 295 ARG A CA 1
ATOM 2218 C C . ARG A 1 295 ? -31.196 -46.369 23.961 1.00 25.12 295 ARG A C 1
ATOM 2220 O O . ARG A 1 295 ? -30.889 -47.553 24.053 1.00 25.12 295 ARG A O 1
ATOM 2227 N N . LYS A 1 296 ? -32.449 -45.904 24.079 1.00 24.50 296 LYS A N 1
ATOM 2228 C CA . LYS A 1 296 ? -33.762 -46.559 23.811 1.00 24.50 296 LYS A CA 1
ATOM 2229 C C . LYS A 1 296 ? -34.847 -45.603 24.371 1.00 24.50 296 LYS A C 1
ATOM 2231 O O . LYS A 1 296 ? -34.606 -44.980 25.388 1.00 24.50 296 LYS A O 1
ATOM 2236 N N . ARG A 1 297 ? -36.055 -45.408 23.823 1.00 23.81 297 ARG A N 1
ATOM 2237 C CA . ARG A 1 297 ? -36.925 -46.265 22.999 1.00 23.81 297 ARG A CA 1
ATOM 2238 C C . ARG A 1 297 ? -38.183 -45.477 22.568 1.00 23.81 297 ARG A C 1
ATOM 2240 O O . ARG A 1 297 ? -38.707 -44.734 23.390 1.00 23.81 297 ARG A O 1
ATOM 2247 N N . ARG A 1 298 ? -38.725 -45.769 21.374 1.00 21.55 298 ARG A N 1
ATOM 2248 C CA . ARG A 1 298 ? -40.159 -45.879 20.948 1.00 21.55 298 ARG A CA 1
ATOM 2249 C C . ARG A 1 298 ? -40.163 -45.786 19.405 1.00 21.55 298 ARG A C 1
ATOM 2251 O O . ARG A 1 298 ? -39.494 -44.907 18.895 1.00 21.55 298 ARG A O 1
ATOM 2258 N N . LYS A 1 299 ? -40.812 -46.618 18.581 1.00 23.23 299 LYS A N 1
ATOM 2259 C CA . LYS A 1 299 ? -41.869 -47.645 18.701 1.00 23.23 299 LYS A CA 1
ATOM 2260 C C . LYS A 1 299 ? -41.812 -48.586 17.463 1.00 23.23 299 LYS A C 1
ATOM 2262 O O . LYS A 1 299 ? -41.327 -48.161 16.426 1.00 23.23 299 LYS A O 1
ATOM 2267 N N . SER A 1 300 ? -42.372 -49.798 17.634 1.00 23.41 300 SER A N 1
ATOM 2268 C CA . SER A 1 300 ? -43.092 -50.691 16.675 1.00 23.41 300 SER A CA 1
ATOM 2269 C C . SER A 1 300 ? -42.493 -50.971 15.280 1.00 23.41 300 SER A C 1
ATOM 2271 O O . SER A 1 300 ? -42.343 -50.048 14.500 1.00 23.41 300 SER A O 1
ATOM 2273 N N . HIS A 1 301 ? -42.082 -52.190 14.902 1.00 23.36 301 HIS A N 1
ATOM 2274 C CA . HIS A 1 301 ? -42.768 -53.494 14.703 1.00 23.36 301 HIS A CA 1
ATOM 2275 C C . HIS A 1 301 ? -42.925 -53.857 13.209 1.00 23.36 301 HIS A C 1
ATOM 2277 O O . HIS A 1 301 ? -43.438 -53.065 12.433 1.00 23.36 301 HIS A O 1
ATOM 2283 N N . ARG A 1 302 ? -42.589 -55.129 12.926 1.00 23.11 302 ARG A N 1
ATOM 2284 C CA . ARG A 1 302 ? -42.912 -55.989 11.766 1.00 23.11 302 ARG A CA 1
ATOM 2285 C C . ARG A 1 302 ? -42.090 -55.899 10.463 1.00 23.11 302 ARG A C 1
ATOM 2287 O O . ARG A 1 302 ? -42.334 -55.077 9.598 1.00 23.11 302 ARG A O 1
ATOM 2294 N N . SER A 1 303 ? -41.171 -56.873 10.366 1.00 22.38 303 SER A N 1
ATOM 2295 C CA . SER A 1 303 ? -41.094 -57.969 9.370 1.00 22.38 303 SER A CA 1
ATOM 2296 C C . SER A 1 303 ? -41.220 -57.664 7.875 1.00 22.38 303 SER A C 1
ATOM 2298 O O . SER A 1 303 ? -42.271 -57.226 7.424 1.00 22.38 303 SER A O 1
ATOM 2300 N N . GLY A 1 304 ? -40.239 -58.127 7.097 1.00 23.81 304 GLY A N 1
ATOM 2301 C CA . GLY A 1 304 ? -40.408 -58.361 5.663 1.00 23.81 304 GLY A CA 1
ATOM 2302 C C . GLY A 1 304 ? -39.081 -58.494 4.934 1.00 23.81 304 GLY A C 1
ATOM 2303 O O . GLY A 1 304 ? -38.284 -57.572 4.921 1.00 23.81 304 GLY A O 1
ATOM 2304 N N . SER A 1 305 ? -38.844 -59.670 4.380 1.00 22.52 305 SER A N 1
ATOM 2305 C CA . SER A 1 305 ? -37.663 -60.110 3.650 1.00 22.52 305 SER A CA 1
ATOM 2306 C C . SER A 1 305 ? -37.425 -59.400 2.313 1.00 22.52 305 SER A C 1
ATOM 2308 O O . SER A 1 305 ? -38.367 -59.166 1.570 1.00 22.52 305 SER A O 1
ATOM 2310 N N . ALA A 1 306 ? -36.137 -59.250 2.004 1.00 22.86 306 ALA A N 1
ATOM 2311 C CA . ALA A 1 306 ? -35.477 -59.493 0.719 1.00 22.86 306 ALA A CA 1
ATOM 2312 C C . ALA A 1 306 ? -35.932 -58.766 -0.567 1.00 22.86 306 ALA A C 1
ATOM 2314 O O . ALA A 1 306 ? -37.039 -58.929 -1.066 1.00 22.86 306 ALA A O 1
ATOM 2315 N N . SER A 1 307 ? -34.891 -58.225 -1.207 1.00 22.22 307 SER A N 1
ATOM 2316 C CA . SER A 1 307 ? -34.634 -58.146 -2.649 1.00 22.22 307 SER A CA 1
ATOM 2317 C C . SER A 1 307 ? -35.082 -56.893 -3.409 1.00 22.22 307 SER A C 1
ATOM 2319 O O . SER A 1 307 ? -36.203 -56.421 -3.289 1.00 22.22 307 SER A O 1
ATOM 2321 N N . ILE A 1 308 ? -34.154 -56.483 -4.285 1.00 24.88 308 ILE A N 1
ATOM 2322 C CA . ILE A 1 308 ? -34.265 -55.542 -5.405 1.00 24.88 308 ILE A CA 1
ATOM 2323 C C . ILE A 1 308 ? -34.159 -54.056 -5.011 1.00 24.88 308 ILE A C 1
ATOM 2325 O O . ILE A 1 308 ? -35.062 -53.486 -4.421 1.00 24.88 308 ILE A O 1
ATOM 2329 N N . GLU A 1 309 ? -33.013 -53.446 -5.343 1.00 25.31 309 GLU A N 1
ATOM 2330 C CA . GLU A 1 309 ? -32.894 -52.209 -6.149 1.00 25.31 309 GLU A CA 1
ATOM 2331 C C . GLU A 1 309 ? -31.560 -51.487 -5.888 1.00 25.31 309 GLU A C 1
ATOM 2333 O O . GLU A 1 309 ? -31.460 -50.459 -5.220 1.00 25.31 309 GLU A O 1
ATOM 2338 N N . SER A 1 310 ? -30.501 -52.001 -6.513 1.00 26.78 310 SER A N 1
ATOM 2339 C CA . SER A 1 310 ? -29.321 -51.220 -6.883 1.00 26.78 310 SER A CA 1
ATOM 2340 C C . SER A 1 310 ? -29.651 -50.353 -8.105 1.00 26.78 310 SER A C 1
ATOM 2342 O O . SER A 1 310 ? -29.203 -50.658 -9.205 1.00 26.78 310 SER A O 1
ATOM 2344 N N . ALA A 1 311 ? -30.490 -49.326 -7.945 1.00 29.89 311 ALA A N 1
ATOM 2345 C CA . ALA A 1 311 ? -30.772 -48.357 -9.011 1.00 29.89 311 ALA A CA 1
ATOM 2346 C C . ALA A 1 311 ? -31.503 -47.093 -8.514 1.00 29.89 311 ALA A C 1
ATOM 2348 O O . ALA A 1 311 ? -32.481 -46.704 -9.131 1.00 29.89 311 ALA A O 1
ATOM 2349 N N . ASN A 1 312 ? -31.095 -46.443 -7.410 1.00 27.25 312 ASN A N 1
ATOM 2350 C CA . ASN A 1 312 ? -31.660 -45.123 -7.040 1.00 27.25 312 ASN A CA 1
ATOM 2351 C C . ASN A 1 312 ? -30.828 -44.299 -6.024 1.00 27.25 312 ASN A C 1
ATOM 2353 O O . ASN A 1 312 ? -31.384 -43.630 -5.157 1.00 27.25 312 ASN A O 1
ATOM 2357 N N . LEU A 1 313 ? -29.489 -44.280 -6.127 1.00 25.91 313 LEU A N 1
ATOM 2358 C CA . LEU A 1 313 ? -28.631 -43.485 -5.217 1.00 25.91 313 LEU A CA 1
ATOM 2359 C C . LEU A 1 313 ? -27.979 -42.231 -5.839 1.00 25.91 313 LEU A C 1
ATOM 2361 O O . LEU A 1 313 ? -27.046 -41.670 -5.271 1.00 25.91 313 LEU A O 1
ATOM 2365 N N . HIS A 1 314 ? -28.475 -41.752 -6.985 1.00 28.75 314 HIS A N 1
ATOM 2366 C CA . HIS A 1 314 ? -27.982 -40.523 -7.640 1.00 28.75 314 HIS A CA 1
ATOM 2367 C C . HIS A 1 314 ? -29.033 -39.417 -7.805 1.00 28.75 314 HIS A C 1
ATOM 2369 O O . HIS A 1 314 ? -28.801 -38.437 -8.505 1.00 28.75 314 HIS A O 1
ATOM 2375 N N . ARG A 1 315 ? -30.183 -39.524 -7.124 1.00 27.34 315 ARG A N 1
ATOM 2376 C CA . ARG A 1 315 ? -31.251 -38.509 -7.216 1.00 27.34 315 ARG A CA 1
ATOM 2377 C C . ARG A 1 315 ? -31.775 -37.970 -5.884 1.00 27.34 315 ARG A C 1
ATOM 2379 O O . ARG A 1 315 ? -32.656 -37.120 -5.899 1.00 27.34 315 ARG A O 1
ATOM 2386 N N . ALA A 1 316 ? -31.220 -38.412 -4.752 1.00 26.38 316 ALA A N 1
ATOM 2387 C CA . ALA A 1 316 ? -31.688 -38.028 -3.415 1.00 26.38 316 ALA A CA 1
ATOM 2388 C C . ALA A 1 316 ? -30.748 -37.076 -2.642 1.00 26.38 316 ALA A C 1
ATOM 2390 O O . ALA A 1 316 ? -31.154 -36.554 -1.608 1.00 26.38 316 ALA A O 1
ATOM 2391 N N . SER A 1 317 ? -29.531 -36.790 -3.131 1.00 26.95 317 SER A N 1
ATOM 2392 C CA . SER A 1 317 ? -28.615 -35.849 -2.451 1.00 26.95 317 SER A CA 1
ATOM 2393 C C . SER A 1 317 ? -28.830 -34.380 -2.855 1.00 26.95 317 SER A C 1
ATOM 2395 O O . SER A 1 317 ? -28.394 -33.484 -2.146 1.00 26.95 317 SER A O 1
ATOM 2397 N N . THR A 1 318 ? -29.553 -34.106 -3.946 1.00 29.67 318 THR A N 1
ATOM 2398 C CA . THR A 1 318 ? -29.683 -32.746 -4.511 1.00 29.67 318 THR A CA 1
ATOM 2399 C C . THR A 1 318 ? -30.946 -31.996 -4.068 1.00 29.67 318 THR A C 1
ATOM 2401 O O . THR A 1 318 ? -31.136 -30.834 -4.429 1.00 29.67 318 THR A O 1
ATOM 2404 N N . THR A 1 319 ? -31.835 -32.639 -3.306 1.00 27.25 319 THR A N 1
ATOM 2405 C CA . THR A 1 319 ? -33.124 -32.050 -2.892 1.00 27.25 319 THR A CA 1
ATOM 2406 C C . THR A 1 319 ? -33.113 -31.573 -1.439 1.00 27.25 319 THR A C 1
ATOM 2408 O O . THR A 1 319 ? -33.830 -30.632 -1.113 1.00 27.25 319 THR A O 1
ATOM 2411 N N . VAL A 1 320 ? -32.251 -32.137 -0.584 1.00 28.44 320 VAL A N 1
ATOM 2412 C CA . VAL A 1 320 ? -32.099 -31.699 0.817 1.00 28.44 320 VAL A CA 1
ATOM 2413 C C . VAL A 1 320 ? -31.264 -30.413 0.903 1.00 28.44 320 VAL A C 1
ATOM 2415 O O . VAL A 1 320 ? -31.680 -29.470 1.570 1.00 28.44 320 VAL A O 1
ATOM 2418 N N . GLU A 1 321 ? -30.201 -30.281 0.098 1.00 29.28 321 GLU A N 1
ATOM 2419 C CA . GLU A 1 321 ? -29.418 -29.031 0.001 1.00 29.28 321 GLU A CA 1
ATOM 2420 C C . GLU A 1 321 ? -30.206 -27.859 -0.612 1.00 29.28 321 GLU A C 1
ATOM 2422 O O . GLU A 1 321 ? -29.946 -26.698 -0.304 1.00 29.28 321 GLU A O 1
ATOM 2427 N N . LYS A 1 322 ? -31.220 -28.134 -1.446 1.00 27.77 322 LYS A N 1
ATOM 2428 C CA . LYS A 1 322 ? -32.069 -27.087 -2.045 1.00 27.77 322 LYS A CA 1
ATOM 2429 C C . LYS A 1 322 ? -33.237 -26.645 -1.163 1.00 27.77 322 LYS A C 1
ATOM 2431 O O . LYS A 1 322 ? -33.793 -25.579 -1.413 1.00 27.77 322 LYS A O 1
ATOM 2436 N N . MET A 1 323 ? -33.608 -27.413 -0.136 1.00 24.52 323 MET A N 1
ATOM 2437 C CA . MET A 1 323 ? -34.710 -27.052 0.766 1.00 24.52 323 MET A CA 1
ATOM 2438 C C . MET A 1 323 ? -34.241 -26.292 2.015 1.00 24.52 323 MET A C 1
ATOM 2440 O O . MET A 1 323 ? -34.975 -25.422 2.488 1.00 24.52 323 MET A O 1
ATOM 2444 N N . GLU A 1 324 ? -33.007 -26.506 2.485 1.00 25.08 324 GLU A N 1
ATOM 2445 C CA . GLU A 1 324 ? -32.420 -25.723 3.590 1.00 25.08 324 GLU A CA 1
ATOM 2446 C C . GLU A 1 324 ? -31.949 -24.316 3.172 1.00 25.08 324 GLU A C 1
ATOM 2448 O O . GLU A 1 324 ? -31.856 -23.422 4.013 1.00 25.08 324 GLU A O 1
ATOM 2453 N N . LEU A 1 325 ? -31.777 -24.055 1.871 1.00 28.27 325 LEU A N 1
ATOM 2454 C CA . LEU A 1 325 ? -31.441 -22.724 1.341 1.00 28.27 325 LEU A CA 1
ATOM 2455 C C . LEU A 1 325 ? -32.615 -21.726 1.295 1.00 28.27 325 LEU A C 1
ATOM 2457 O O . LEU A 1 325 ? -32.446 -20.607 0.817 1.00 28.27 325 LEU A O 1
ATOM 2461 N N . SER A 1 326 ? -33.808 -22.101 1.769 1.00 27.95 326 SER A N 1
ATOM 2462 C CA . SER A 1 326 ? -35.019 -21.286 1.588 1.00 27.95 326 SER A CA 1
ATOM 2463 C C . SER A 1 326 ? -35.565 -20.597 2.845 1.00 27.95 326 SER A C 1
ATOM 2465 O O . SER A 1 326 ? -36.550 -19.870 2.731 1.00 27.95 326 SER A O 1
ATOM 2467 N N . ARG A 1 327 ? -34.950 -20.749 4.034 1.00 26.45 327 ARG A N 1
ATOM 2468 C CA . ARG A 1 327 ? -35.419 -20.083 5.277 1.00 26.45 327 ARG A CA 1
ATOM 2469 C C . ARG A 1 327 ? -34.331 -19.719 6.304 1.00 26.45 327 ARG A C 1
ATOM 2471 O O . ARG A 1 327 ? -34.572 -19.799 7.506 1.00 26.45 327 ARG A O 1
ATOM 2478 N N . SER A 1 328 ? -33.167 -19.242 5.869 1.00 27.78 328 SER A N 1
ATOM 2479 C CA . SER A 1 328 ? -32.296 -18.434 6.734 1.00 27.78 328 SER A CA 1
ATOM 2480 C C . SER A 1 328 ? -32.300 -16.995 6.220 1.00 27.78 328 SER A C 1
ATOM 2482 O O . SER A 1 328 ? -31.968 -16.727 5.069 1.00 27.78 328 SER A O 1
ATOM 2484 N N . HIS A 1 329 ? -32.733 -16.042 7.046 1.00 35.59 329 HIS A N 1
ATOM 2485 C CA . HIS A 1 329 ? -32.494 -14.629 6.763 1.00 35.59 329 HIS A CA 1
ATOM 2486 C C . HIS A 1 329 ? -30.972 -14.428 6.717 1.00 35.59 329 HIS A C 1
ATOM 2488 O O . HIS A 1 329 ? -30.329 -14.390 7.765 1.00 35.59 329 HIS A O 1
ATOM 2494 N N . VAL A 1 330 ? -30.384 -14.369 5.519 1.00 42.91 330 VAL A N 1
ATOM 2495 C CA . VAL A 1 330 ? -28.952 -14.114 5.333 1.00 42.91 330 VAL A CA 1
ATOM 2496 C C . VAL A 1 330 ? -28.671 -12.702 5.846 1.00 42.91 330 VAL A C 1
ATOM 2498 O O . VAL A 1 330 ? -28.959 -11.715 5.178 1.00 42.91 330 VAL A O 1
ATOM 2501 N N . GLN A 1 331 ? -28.174 -12.598 7.079 1.00 53.97 331 GLN A N 1
ATOM 2502 C CA . GLN A 1 331 ? -27.734 -11.334 7.663 1.00 53.97 331 GLN A CA 1
ATOM 2503 C C . GLN A 1 331 ? -26.474 -10.871 6.921 1.00 53.97 331 GLN A C 1
ATOM 2505 O O . GLN A 1 331 ? -25.404 -11.450 7.104 1.00 53.97 331 GLN A O 1
ATOM 2510 N N . SER A 1 332 ? -26.589 -9.844 6.082 1.00 74.38 332 SER A N 1
ATOM 2511 C CA . SER A 1 332 ? -25.451 -9.231 5.392 1.00 74.38 332 SER A CA 1
ATOM 2512 C C . SER A 1 332 ? -24.780 -8.164 6.267 1.00 74.38 332 SER A C 1
ATOM 2514 O O . SER A 1 332 ? -25.449 -7.355 6.917 1.00 74.38 332 SER A O 1
ATOM 2516 N N . TRP A 1 333 ? -23.445 -8.175 6.293 1.00 86.38 333 TRP A N 1
ATOM 2517 C CA . TRP A 1 333 ? -22.622 -7.186 6.997 1.00 86.38 333 TRP A CA 1
ATOM 2518 C C . TRP A 1 333 ? -22.284 -5.999 6.093 1.00 86.38 333 TRP A C 1
ATOM 2520 O O . TRP A 1 333 ? -22.044 -6.180 4.896 1.00 86.38 333 TRP A O 1
ATOM 2530 N N . VAL A 1 334 ? -22.198 -4.808 6.687 1.00 89.50 334 VAL A N 1
ATOM 2531 C CA . VAL A 1 334 ? -21.594 -3.616 6.072 1.00 89.50 334 VAL A CA 1
ATOM 2532 C C . VAL A 1 334 ? -20.484 -3.103 6.975 1.00 89.50 334 VAL A C 1
ATOM 2534 O O . VAL A 1 334 ? -20.677 -2.928 8.180 1.00 89.50 334 VAL A O 1
ATOM 2537 N N . VAL A 1 335 ? -19.322 -2.845 6.384 1.00 92.81 335 VAL A N 1
ATOM 2538 C CA . VAL A 1 335 ? -18.168 -2.285 7.093 1.00 92.81 335 VAL A CA 1
ATOM 2539 C C . VAL A 1 335 ? -18.076 -0.804 6.763 1.00 92.81 335 VAL A C 1
ATOM 2541 O O . VAL A 1 335 ? -18.064 -0.427 5.597 1.00 92.81 335 VAL A O 1
ATOM 2544 N N . GLN A 1 336 ? -18.029 0.049 7.782 1.00 93.94 336 GLN A N 1
ATOM 2545 C CA . GLN A 1 336 ? -17.981 1.500 7.639 1.00 93.94 336 GLN A CA 1
ATOM 2546 C C . GLN A 1 336 ? -16.681 2.036 8.223 1.00 93.94 336 GLN A C 1
ATOM 2548 O O . GLN A 1 336 ? -16.464 1.997 9.432 1.00 93.94 336 GLN A O 1
ATOM 2553 N N . LYS A 1 337 ? -15.817 2.570 7.365 1.00 95.06 337 LYS A N 1
ATOM 2554 C CA . LYS A 1 337 ? -14.556 3.183 7.771 1.00 95.06 337 LYS A CA 1
ATOM 2555 C C . LYS A 1 337 ? -14.696 4.695 7.846 1.00 95.06 337 LYS A C 1
ATOM 2557 O O . LYS A 1 337 ? -15.114 5.315 6.871 1.00 95.06 337 LYS A O 1
ATOM 2562 N N . PHE A 1 338 ? -14.232 5.299 8.940 1.00 93.38 338 PHE A N 1
ATOM 2563 C CA . PHE A 1 338 ? -14.206 6.754 9.119 1.00 93.38 338 PHE A CA 1
ATOM 2564 C C . PHE A 1 338 ? -12.775 7.296 9.186 1.00 93.38 338 PHE A C 1
ATOM 2566 O O . PHE A 1 338 ? -11.906 6.745 9.864 1.00 93.38 338 PHE A O 1
ATOM 2573 N N . GLY A 1 339 ? -12.516 8.386 8.457 1.00 89.38 339 GLY A N 1
ATOM 2574 C CA . GLY A 1 339 ? -11.245 9.108 8.517 1.00 89.38 339 GLY A CA 1
ATOM 2575 C C . GLY A 1 339 ? -11.057 9.892 9.821 1.00 89.38 339 GLY A C 1
ATOM 2576 O O . GLY A 1 339 ? -12.020 10.260 10.491 1.00 89.38 339 GLY A O 1
ATOM 2577 N N . GLY A 1 340 ? -9.802 10.194 10.161 1.00 88.81 340 GLY A N 1
ATOM 2578 C CA . GLY A 1 340 ? -9.460 10.873 11.414 1.00 88.81 340 GLY A CA 1
ATOM 2579 C C . GLY A 1 340 ? -10.051 12.276 11.558 1.00 88.81 340 GLY A C 1
ATOM 2580 O O . GLY A 1 340 ? -10.533 12.640 12.631 1.00 88.81 340 GLY A O 1
ATOM 2581 N N . THR A 1 341 ? -10.060 13.049 10.471 1.00 88.12 341 THR A N 1
ATOM 2582 C CA . THR A 1 341 ? -10.655 14.394 10.426 1.00 88.12 341 THR A CA 1
ATOM 2583 C C . THR A 1 341 ? -12.182 14.341 10.524 1.00 88.12 341 THR A C 1
ATOM 2585 O O . THR A 1 341 ? -12.786 15.149 11.229 1.00 88.12 341 THR A O 1
ATOM 2588 N N . SER A 1 342 ? -12.806 13.316 9.935 1.00 89.12 342 SER A N 1
ATOM 2589 C CA . SER A 1 342 ? -14.244 13.070 10.057 1.00 89.12 342 SER A CA 1
ATOM 2590 C C . SER A 1 342 ? -14.659 12.785 11.503 1.00 89.12 342 SER A C 1
ATOM 2592 O O . SER A 1 342 ? -15.642 13.352 11.975 1.00 89.12 342 SER A O 1
ATOM 2594 N N . ILE A 1 343 ? -13.888 11.961 12.225 1.00 90.62 343 ILE A N 1
ATOM 2595 C CA . ILE A 1 343 ? -14.143 11.643 13.641 1.00 90.62 343 ILE A CA 1
ATOM 2596 C C . ILE A 1 343 ? -13.937 12.873 14.536 1.00 90.62 343 ILE A C 1
ATOM 2598 O O . ILE A 1 343 ? -14.653 13.033 15.520 1.00 90.62 343 ILE A O 1
ATOM 2602 N N . GLY A 1 344 ? -12.975 13.747 14.224 1.00 87.62 344 GLY A N 1
ATOM 2603 C CA . GLY A 1 344 ? -12.722 14.938 15.038 1.00 87.62 344 GLY A CA 1
ATOM 2604 C C . GLY A 1 344 ? -13.745 16.057 14.841 1.00 87.62 344 GLY A C 1
ATOM 2605 O O . GLY A 1 344 ? -14.212 16.626 15.826 1.00 87.62 344 GLY A O 1
ATOM 2606 N N . LYS A 1 345 ? -14.118 16.354 13.589 1.00 88.38 345 LYS A N 1
ATOM 2607 C CA . LYS A 1 345 ? -15.031 17.462 13.261 1.00 88.38 345 LYS A CA 1
ATOM 2608 C C . LYS A 1 345 ? -16.509 17.091 13.366 1.00 88.38 345 LYS A C 1
ATOM 2610 O O . LYS A 1 345 ? -17.316 17.916 13.780 1.00 88.38 345 LYS A O 1
ATOM 2615 N N . TYR A 1 346 ? -16.875 15.870 12.969 1.00 89.88 346 TYR A N 1
ATOM 2616 C CA . TYR A 1 346 ? -18.276 15.476 12.781 1.00 89.88 346 TYR A CA 1
ATOM 2617 C C . TYR A 1 346 ? -18.692 14.198 13.541 1.00 89.88 346 TYR A C 1
ATOM 2619 O O . TYR A 1 346 ? -19.461 13.402 12.993 1.00 89.88 346 TYR A O 1
ATOM 2627 N N . PRO A 1 347 ? -18.268 13.975 14.804 1.00 88.25 347 PRO A N 1
ATOM 2628 C CA . PRO A 1 347 ? -18.585 12.736 15.520 1.00 88.25 347 PRO A CA 1
ATOM 2629 C C . PRO A 1 347 ? -20.089 12.549 15.757 1.00 88.25 347 PRO A C 1
ATOM 2631 O O . PRO A 1 347 ? -20.594 11.435 15.646 1.00 88.25 347 PRO A O 1
ATOM 2634 N N . LEU A 1 348 ? -20.830 13.630 16.025 1.00 88.19 348 LEU A N 1
ATOM 2635 C CA . LEU A 1 348 ? -22.282 13.557 16.231 1.00 88.19 348 LEU A CA 1
ATOM 2636 C C . LEU A 1 348 ? -23.018 13.148 14.959 1.00 88.19 348 LEU A C 1
ATOM 2638 O O . LEU A 1 348 ? -23.889 12.288 15.007 1.00 88.19 348 LEU A O 1
ATOM 2642 N N . ASN A 1 349 ? -22.621 13.712 13.821 1.00 86.69 349 ASN A N 1
ATOM 2643 C CA . ASN A 1 349 ? -23.230 13.405 12.535 1.00 86.69 349 ASN A CA 1
ATOM 2644 C C . ASN A 1 349 ? -22.986 11.938 12.132 1.00 86.69 349 ASN A C 1
ATOM 2646 O O . ASN A 1 349 ? -23.897 11.264 11.657 1.00 86.69 349 ASN A O 1
ATOM 2650 N N . ILE A 1 350 ? -21.784 11.411 12.405 1.00 86.62 350 ILE A N 1
ATOM 2651 C CA . ILE A 1 350 ? -21.466 9.986 12.221 1.00 86.62 350 ILE A CA 1
ATOM 2652 C C . ILE A 1 350 ? -22.412 9.116 13.058 1.00 86.62 350 ILE A C 1
ATOM 2654 O O . ILE A 1 350 ? -23.044 8.195 12.545 1.00 86.62 350 ILE A O 1
ATOM 2658 N N . VAL A 1 351 ? -22.541 9.411 14.349 1.00 85.44 351 VAL A N 1
ATOM 2659 C CA . VAL A 1 351 ? -23.350 8.590 15.254 1.00 85.44 351 VAL A CA 1
ATOM 2660 C C . VAL A 1 351 ? -24.841 8.686 14.932 1.00 85.44 351 VAL A C 1
ATOM 2662 O O . VAL A 1 351 ? -25.523 7.665 14.885 1.00 85.44 351 VAL A O 1
ATOM 2665 N N . GLU A 1 352 ? -25.357 9.888 14.691 1.00 83.31 352 GLU A N 1
ATOM 2666 C CA . GLU A 1 352 ? -26.793 10.137 14.547 1.00 83.31 352 GLU A CA 1
ATOM 2667 C C . GLU A 1 352 ? -27.330 9.845 13.148 1.00 83.31 352 GLU A C 1
ATOM 2669 O O . GLU A 1 352 ? -28.386 9.229 13.021 1.00 83.31 352 GLU A O 1
ATOM 2674 N N . ASN A 1 353 ? -26.605 10.247 12.105 1.00 80.12 353 ASN A N 1
ATOM 2675 C CA . ASN A 1 353 ? -27.120 10.214 10.738 1.00 80.12 353 ASN A CA 1
ATOM 2676 C C . ASN A 1 353 ? -26.517 9.093 9.892 1.00 80.12 353 ASN A C 1
ATOM 2678 O O . ASN A 1 353 ? -27.108 8.740 8.872 1.00 80.12 353 ASN A O 1
ATOM 2682 N N . VAL A 1 354 ? -25.381 8.512 10.296 1.00 80.44 354 VAL A N 1
ATOM 2683 C CA . VAL A 1 354 ? -24.717 7.434 9.545 1.00 80.44 354 VAL A CA 1
ATOM 2684 C C . VAL A 1 354 ? -24.923 6.073 10.209 1.00 80.44 354 VAL A C 1
ATOM 2686 O O . VAL A 1 354 ? -25.497 5.169 9.609 1.00 80.44 354 VAL A O 1
ATOM 2689 N N . VAL A 1 355 ? -24.477 5.914 11.457 1.00 78.75 355 VAL A N 1
ATOM 2690 C CA . VAL A 1 355 ? -24.506 4.611 12.142 1.00 78.75 355 VAL A CA 1
ATOM 2691 C C . VAL A 1 355 ? -25.915 4.270 12.622 1.00 78.75 355 VAL A C 1
ATOM 2693 O O . VAL A 1 355 ? -26.385 3.151 12.412 1.00 78.75 355 VAL A O 1
ATOM 2696 N N . LYS A 1 356 ? -26.631 5.225 13.227 1.00 74.25 356 LYS A N 1
ATOM 2697 C CA . LYS A 1 356 ? -28.021 5.003 13.649 1.00 74.25 356 LYS A CA 1
ATOM 2698 C C . LYS A 1 356 ? -28.961 4.736 12.481 1.00 74.25 356 LYS A C 1
ATOM 2700 O O . LYS A 1 356 ? -29.698 3.765 12.538 1.00 74.25 356 LYS A O 1
ATOM 2705 N N . SER A 1 357 ? -28.902 5.528 11.410 1.00 67.31 357 SER A N 1
ATOM 2706 C CA . SER A 1 357 ? -29.753 5.317 10.227 1.00 67.31 357 SER A CA 1
ATOM 2707 C C . SER A 1 357 ? -29.529 3.951 9.567 1.00 67.31 357 SER A C 1
ATOM 2709 O O . SER A 1 357 ? -30.468 3.362 9.044 1.00 67.31 357 SER A O 1
ATOM 2711 N N . ALA A 1 358 ? -28.308 3.417 9.644 1.00 63.53 358 ALA A N 1
ATOM 2712 C CA . ALA A 1 358 ? -27.985 2.079 9.164 1.00 63.53 358 ALA A CA 1
ATOM 2713 C C . ALA A 1 358 ? -28.459 0.951 10.106 1.00 63.53 358 ALA A C 1
ATOM 2715 O O . ALA A 1 358 ? -28.567 -0.197 9.673 1.00 63.53 358 ALA A O 1
ATOM 2716 N N . THR A 1 359 ? -28.737 1.255 11.379 1.00 61.31 359 THR A N 1
ATOM 2717 C CA . THR A 1 359 ? -29.080 0.269 12.421 1.00 61.31 359 THR A CA 1
ATOM 2718 C C . THR A 1 359 ? -30.544 0.303 12.865 1.00 61.31 359 THR A C 1
ATOM 2720 O O . THR A 1 359 ? -31.022 -0.698 13.400 1.00 61.31 359 THR A O 1
ATOM 2723 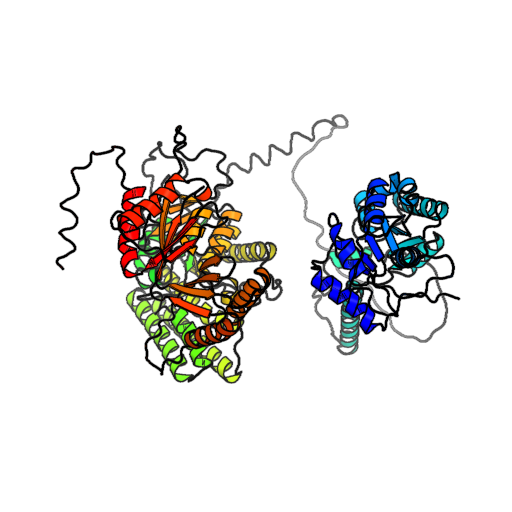N N . THR A 1 360 ? -31.286 1.394 12.640 1.00 53.25 360 THR A N 1
ATOM 2724 C CA . THR A 1 360 ? -32.703 1.496 13.017 1.00 53.25 360 THR A CA 1
ATOM 2725 C C . THR A 1 360 ? -33.648 1.081 11.894 1.00 53.25 360 THR A C 1
ATOM 2727 O O . THR A 1 360 ? -33.492 1.518 10.751 1.00 53.25 360 THR A O 1
ATOM 2730 N N . PRO A 1 361 ? -34.703 0.310 12.221 1.00 45.06 361 PRO A N 1
ATOM 2731 C CA . PRO A 1 361 ? -35.705 -0.041 11.249 1.00 45.06 361 PRO A CA 1
ATOM 2732 C C . PRO A 1 361 ? -36.755 1.022 10.940 1.00 45.06 361 PRO A C 1
ATOM 2734 O O . PRO A 1 361 ? -37.705 1.190 11.695 1.00 45.06 361 PRO A O 1
ATOM 2737 N N . THR A 1 362 ? -36.621 1.730 9.811 1.00 32.97 362 THR A N 1
ATOM 2738 C CA . THR A 1 362 ? -37.701 2.551 9.235 1.00 32.97 362 THR A CA 1
ATOM 2739 C C . THR A 1 362 ? -38.579 1.760 8.247 1.00 32.97 362 THR A C 1
ATOM 2741 O O . THR A 1 362 ? -38.075 1.088 7.350 1.00 32.97 362 THR A O 1
ATOM 2744 N N . SER A 1 363 ? -39.902 1.847 8.448 1.00 28.06 363 SER A N 1
ATOM 2745 C CA . SER A 1 363 ? -41.023 1.306 7.645 1.00 28.06 363 SER A CA 1
ATOM 2746 C C . SER A 1 363 ? -40.971 1.637 6.132 1.00 28.06 363 SER A C 1
ATOM 2748 O O . SER A 1 363 ? -40.231 2.538 5.736 1.00 28.06 363 SER A O 1
ATOM 2750 N N . PRO A 1 364 ? -41.740 0.934 5.262 1.00 35.16 364 PRO A N 1
ATOM 2751 C CA . PRO A 1 364 ? -41.417 0.792 3.845 1.00 35.16 364 PRO A CA 1
ATOM 2752 C C . PRO A 1 364 ? -41.666 2.096 3.084 1.00 35.16 364 PRO A C 1
ATOM 2754 O O . PRO A 1 364 ? -42.786 2.604 3.048 1.00 35.16 364 PRO A O 1
ATOM 2757 N N . VAL A 1 365 ? -40.623 2.618 2.443 1.00 30.22 365 VAL A N 1
ATOM 2758 C CA . VAL A 1 365 ? -40.735 3.703 1.466 1.00 30.22 365 VAL A CA 1
ATOM 2759 C C . VAL A 1 365 ? -40.770 3.085 0.068 1.00 30.22 365 VAL A C 1
ATOM 2761 O O . VAL A 1 365 ? -40.029 2.157 -0.243 1.00 30.22 365 VAL A O 1
ATOM 2764 N N . ILE A 1 366 ? -41.708 3.585 -0.731 1.00 31.56 366 ILE A N 1
ATOM 2765 C CA . ILE A 1 366 ? -42.169 3.110 -2.039 1.00 31.56 366 ILE A CA 1
ATOM 2766 C C . ILE A 1 366 ? -41.004 2.734 -2.969 1.00 31.56 366 ILE A C 1
ATOM 2768 O O . ILE A 1 366 ? -40.146 3.556 -3.289 1.00 31.56 366 ILE A O 1
ATOM 2772 N N . ALA A 1 367 ? -41.007 1.480 -3.423 1.00 29.94 367 ALA A N 1
ATOM 2773 C CA . ALA A 1 367 ? -40.077 0.959 -4.412 1.00 29.94 367 ALA A CA 1
ATOM 2774 C C . ALA A 1 367 ? -40.245 1.700 -5.749 1.00 29.94 367 ALA A C 1
ATOM 2776 O O . ALA A 1 367 ? -41.290 1.620 -6.390 1.00 29.94 367 ALA A O 1
ATOM 2777 N N . VAL A 1 368 ? -39.202 2.400 -6.193 1.00 33.28 368 VAL A N 1
ATOM 2778 C CA . VAL A 1 368 ? -39.120 2.918 -7.563 1.00 33.28 368 VAL A CA 1
ATOM 2779 C C . VAL A 1 368 ? -38.514 1.810 -8.430 1.00 33.28 368 VAL A C 1
ATOM 2781 O O . VAL A 1 368 ? -37.312 1.558 -8.394 1.00 33.28 368 VAL A O 1
ATOM 2784 N N . GLU A 1 369 ? -39.357 1.095 -9.179 1.00 31.06 369 GLU A N 1
ATOM 2785 C CA . GLU A 1 369 ? -38.999 -0.132 -9.915 1.00 31.06 369 GLU A CA 1
ATOM 2786 C C . GLU A 1 369 ? -38.088 0.060 -11.147 1.00 31.06 369 GLU A C 1
ATOM 2788 O O . GLU A 1 369 ? -37.701 -0.924 -11.767 1.00 31.06 369 GLU A O 1
ATOM 2793 N N . HIS A 1 370 ? -37.691 1.286 -11.500 1.00 31.38 370 HIS A N 1
ATOM 2794 C CA . HIS A 1 370 ? -37.066 1.582 -12.802 1.00 31.38 370 HIS A CA 1
ATOM 2795 C C . HIS A 1 370 ? -35.531 1.785 -12.789 1.00 31.38 370 HIS A C 1
ATOM 2797 O O . HIS A 1 370 ? -34.972 2.219 -13.793 1.00 31.38 370 HIS A O 1
ATOM 2803 N N . LEU A 1 371 ? -34.820 1.453 -11.700 1.00 34.44 371 LEU A N 1
ATOM 2804 C CA . LEU A 1 371 ? -33.345 1.533 -11.627 1.00 34.44 371 LEU A CA 1
ATOM 2805 C C . LEU A 1 371 ? -32.674 0.138 -11.555 1.00 34.44 371 LEU A C 1
ATOM 2807 O O . LEU A 1 371 ? -33.215 -0.748 -10.877 1.00 34.44 371 LEU A O 1
ATOM 2811 N N . PRO A 1 372 ? -31.482 -0.061 -12.171 1.00 33.16 372 PRO A N 1
ATOM 2812 C CA . PRO A 1 372 ? -30.667 -1.269 -12.004 1.00 33.16 372 PRO A CA 1
ATOM 2813 C C . PRO A 1 372 ? -30.447 -1.602 -10.523 1.00 33.16 372 PRO A C 1
ATOM 2815 O O . PRO A 1 372 ? -30.264 -0.702 -9.705 1.00 33.16 372 PRO A O 1
ATOM 2818 N N . ILE A 1 373 ? -30.436 -2.893 -10.168 1.00 39.50 373 ILE A N 1
ATOM 2819 C CA . ILE A 1 373 ? -30.339 -3.386 -8.775 1.00 39.50 373 ILE A CA 1
ATOM 2820 C C . ILE A 1 373 ? -29.141 -2.780 -8.015 1.00 39.50 373 ILE A C 1
ATOM 2822 O O . ILE A 1 373 ? -29.250 -2.486 -6.830 1.00 39.50 373 ILE A O 1
ATOM 2826 N N . CYS A 1 374 ? -28.036 -2.512 -8.710 1.00 37.06 374 CYS A N 1
ATOM 2827 C CA . CYS A 1 374 ? -26.810 -1.901 -8.189 1.00 37.06 374 CYS A CA 1
ATOM 2828 C C . CYS A 1 374 ? -26.895 -0.388 -7.881 1.00 37.06 374 CYS A C 1
ATOM 2830 O O . CYS A 1 374 ? -25.961 0.165 -7.302 1.00 37.06 374 CYS A O 1
ATOM 2832 N N . LEU A 1 375 ? -27.994 0.283 -8.244 1.00 35.72 375 LEU A N 1
ATOM 2833 C CA . LEU A 1 375 ? -28.209 1.725 -8.048 1.00 35.72 375 LEU A CA 1
ATOM 2834 C C . LEU A 1 375 ? -29.368 2.050 -7.088 1.00 35.72 375 LEU A C 1
ATOM 2836 O O . LEU A 1 375 ? -29.659 3.224 -6.860 1.00 35.72 375 LEU A O 1
ATOM 2840 N N . ARG A 1 376 ? -30.045 1.048 -6.511 1.00 41.25 376 ARG A N 1
ATOM 2841 C CA . ARG A 1 376 ? -31.129 1.294 -5.546 1.00 41.25 376 ARG A CA 1
ATOM 2842 C C . ARG A 1 376 ? -30.545 1.791 -4.210 1.00 41.25 376 ARG A C 1
ATOM 2844 O O . ARG A 1 376 ? -29.617 1.160 -3.704 1.00 41.25 376 ARG A O 1
ATOM 2851 N N . PRO A 1 377 ? -31.067 2.876 -3.604 1.00 36.94 377 PRO A N 1
ATOM 2852 C CA . PRO A 1 377 ? -30.679 3.269 -2.252 1.00 36.94 377 PRO A CA 1
ATOM 2853 C C . PRO A 1 377 ? -31.066 2.141 -1.284 1.00 36.94 377 PRO A C 1
ATOM 2855 O O . PRO A 1 377 ? -32.244 1.810 -1.132 1.00 36.94 377 PRO A O 1
ATOM 2858 N N . ALA A 1 378 ? -30.055 1.495 -0.698 1.00 39.41 378 ALA A N 1
ATOM 2859 C CA . ALA A 1 378 ? -30.203 0.323 0.158 1.00 39.41 378 ALA A CA 1
ATOM 2860 C C . ALA A 1 378 ? -31.144 0.621 1.335 1.00 39.41 378 ALA A C 1
ATOM 2862 O O . ALA A 1 378 ? -30.800 1.350 2.260 1.00 39.41 378 ALA A O 1
ATOM 2863 N N . THR A 1 379 ? -32.351 0.066 1.280 1.00 38.41 379 THR A N 1
ATOM 2864 C CA . THR A 1 379 ? -33.419 0.263 2.267 1.00 38.41 379 THR A CA 1
ATOM 2865 C C . THR A 1 379 ? -33.871 -1.080 2.845 1.00 38.41 379 THR A C 1
ATOM 2867 O O . THR A 1 379 ? -35.056 -1.350 2.878 1.00 38.41 379 THR A O 1
ATOM 2870 N N . PHE A 1 380 ? -32.941 -1.938 3.299 1.00 37.34 380 PHE A N 1
ATOM 2871 C CA . PHE A 1 380 ? -33.217 -3.120 4.146 1.00 37.34 380 PHE A CA 1
ATOM 2872 C C . PHE A 1 380 ? -31.969 -3.464 5.014 1.00 37.34 380 PHE A C 1
ATOM 2874 O O . PHE A 1 380 ? -30.850 -3.406 4.523 1.00 37.34 380 PHE A O 1
ATOM 2881 N N . TYR A 1 381 ? -32.151 -3.763 6.311 1.00 44.12 381 TYR A N 1
ATOM 2882 C CA . TYR A 1 381 ? -31.164 -3.673 7.424 1.00 44.12 381 TYR A CA 1
ATOM 2883 C C . TYR A 1 381 ? -29.895 -4.537 7.370 1.00 44.12 381 TYR A C 1
ATOM 2885 O O . TYR A 1 381 ? -29.958 -5.711 7.000 1.00 44.12 381 TYR A O 1
ATOM 2893 N N . HIS A 1 382 ? -28.762 -4.004 7.866 1.00 61.94 382 HIS A N 1
ATOM 2894 C CA . HIS A 1 382 ? -27.451 -4.677 7.899 1.00 61.94 382 HIS A CA 1
ATOM 2895 C C . HIS A 1 382 ? -26.760 -4.555 9.267 1.00 61.94 382 HIS A C 1
ATOM 2897 O O . HIS A 1 382 ? -26.814 -3.509 9.910 1.00 61.94 382 HIS A O 1
ATOM 2903 N N . ARG A 1 383 ? -26.080 -5.619 9.722 1.00 77.62 383 ARG A N 1
ATOM 2904 C CA . ARG A 1 383 ? -25.180 -5.520 10.886 1.00 77.62 383 ARG A CA 1
ATOM 2905 C C . ARG A 1 383 ? -23.986 -4.650 10.488 1.00 77.62 383 ARG A C 1
ATOM 2907 O O . ARG A 1 383 ? -23.328 -4.929 9.485 1.00 77.62 383 ARG A O 1
ATOM 2914 N N . VAL A 1 384 ? -23.737 -3.590 11.252 1.00 87.38 384 VAL A N 1
ATOM 2915 C CA . VAL A 1 384 ? -22.720 -2.578 10.939 1.00 87.38 384 VAL A CA 1
ATOM 2916 C C . VAL A 1 384 ? -21.479 -2.810 11.789 1.00 87.38 384 VAL A C 1
ATOM 2918 O O . VAL A 1 384 ? -21.585 -2.920 13.007 1.00 87.38 384 VAL A O 1
ATOM 2921 N N . VAL A 1 385 ? -20.309 -2.828 11.153 1.00 92.25 385 VAL A N 1
ATOM 2922 C CA . VAL A 1 385 ? -19.010 -2.713 11.835 1.00 92.25 385 VAL A CA 1
ATOM 2923 C C . VAL A 1 385 ? -18.434 -1.340 11.544 1.00 92.25 385 VAL A C 1
ATOM 2925 O O . VAL A 1 385 ? -18.404 -0.918 10.390 1.00 92.25 385 VAL A O 1
ATOM 2928 N N . VAL A 1 386 ? -17.952 -0.656 12.576 1.00 94.25 386 VAL A N 1
ATOM 2929 C CA . VAL A 1 386 ? -17.329 0.661 12.441 1.00 94.25 386 VAL A CA 1
ATOM 2930 C C . VAL A 1 386 ? -15.819 0.524 12.596 1.00 94.25 386 VAL A C 1
ATOM 2932 O O . VAL A 1 386 ? -15.365 -0.054 13.573 1.00 94.25 386 VAL A O 1
ATOM 2935 N N . VAL A 1 387 ? -15.037 1.065 11.662 1.00 95.69 387 VAL A N 1
ATOM 2936 C CA . VAL A 1 387 ? -13.566 1.065 11.700 1.00 95.69 387 VAL A CA 1
ATOM 2937 C C . VAL A 1 387 ? -13.059 2.500 11.816 1.00 95.69 387 VAL A C 1
ATOM 2939 O O . VAL A 1 387 ? -13.363 3.350 10.971 1.00 95.69 387 VAL A O 1
ATOM 2942 N N . CYS A 1 388 ? -12.271 2.775 12.854 1.00 94.12 388 CYS A N 1
ATOM 2943 C CA . CYS A 1 388 ? -11.841 4.129 13.203 1.00 94.12 388 CYS A CA 1
ATOM 2944 C C . CYS A 1 388 ? -10.359 4.375 12.903 1.00 94.12 388 CYS A C 1
ATOM 2946 O O . CYS A 1 388 ? -9.491 3.637 13.366 1.00 94.12 388 CYS A O 1
ATOM 2948 N N . SER A 1 389 ? -10.061 5.468 12.195 1.00 93.88 389 SER A N 1
ATOM 2949 C CA . SER A 1 389 ? -8.720 6.070 12.196 1.00 93.88 389 SER A CA 1
ATOM 2950 C C . SER A 1 389 ? -8.502 6.928 13.451 1.00 93.88 389 SER A C 1
ATOM 2952 O O . SER A 1 389 ? -9.462 7.396 14.065 1.00 93.88 389 SER A O 1
ATOM 2954 N N . ALA A 1 390 ? -7.241 7.200 13.798 1.00 92.94 390 ALA A N 1
ATOM 2955 C CA . ALA A 1 390 ? -6.907 8.130 14.874 1.00 92.94 390 ALA A CA 1
ATOM 2956 C C . ALA A 1 390 ? -7.492 9.532 14.631 1.00 92.94 390 ALA A C 1
ATOM 2958 O O . ALA A 1 390 ? -7.520 10.029 13.501 1.00 92.94 390 ALA A O 1
ATOM 2959 N N . ARG A 1 391 ? -7.945 10.195 15.697 1.00 92.56 391 ARG A N 1
ATOM 2960 C CA . ARG A 1 391 ? -8.681 11.461 15.600 1.00 92.56 391 ARG A CA 1
ATOM 2961 C C . ARG A 1 391 ? -7.797 12.626 15.142 1.00 92.56 391 ARG A C 1
ATOM 2963 O O . ARG A 1 391 ? -6.643 12.747 15.562 1.00 92.56 391 ARG A O 1
ATOM 2970 N N . SER A 1 392 ? -8.363 13.529 14.342 1.00 88.06 392 SER A N 1
ATOM 2971 C CA . SER A 1 392 ? -7.785 14.849 14.073 1.00 88.06 392 SER A CA 1
ATOM 2972 C C . SER A 1 392 ? -8.832 15.956 14.174 1.00 88.06 392 SER A C 1
ATOM 2974 O O . SER A 1 392 ? -9.880 15.876 13.539 1.00 88.06 392 SER A O 1
ATOM 2976 N N . THR A 1 393 ? -8.532 16.990 14.959 1.00 80.81 393 THR A N 1
ATOM 2977 C CA . THR A 1 393 ? -9.456 18.087 15.280 1.00 80.81 393 THR A CA 1
ATOM 2978 C C . THR A 1 393 ? -9.588 19.106 14.140 1.00 80.81 393 THR A C 1
ATOM 2980 O O . THR A 1 393 ? -10.676 19.628 13.912 1.00 80.81 393 THR A O 1
ATOM 2983 N N . SER A 1 394 ? -8.514 19.377 13.391 1.00 76.06 394 SER A N 1
ATOM 2984 C CA . SER A 1 394 ? -8.492 20.414 12.346 1.00 76.06 394 SER A CA 1
ATOM 2985 C C . SER A 1 394 ? -8.041 19.870 10.989 1.00 76.06 394 SER A C 1
ATOM 2987 O O . SER A 1 394 ? -8.867 19.625 10.108 1.00 76.06 394 SER A O 1
ATOM 2989 N N . THR A 1 395 ? -6.738 19.662 10.816 1.00 73.38 395 THR A N 1
ATOM 2990 C CA . THR A 1 395 ? -6.108 19.203 9.573 1.00 73.38 395 THR A CA 1
ATOM 2991 C C . THR A 1 395 ? -5.428 17.855 9.772 1.00 73.38 395 THR A C 1
ATOM 2993 O O . THR A 1 395 ? -5.099 17.461 10.891 1.00 73.38 395 THR A O 1
ATOM 2996 N N . LYS A 1 396 ? -5.201 17.110 8.684 1.00 69.00 396 LYS A N 1
ATOM 2997 C CA . LYS A 1 396 ? -4.494 15.821 8.757 1.00 69.00 396 LYS A CA 1
ATOM 2998 C C . LYS A 1 396 ? -3.1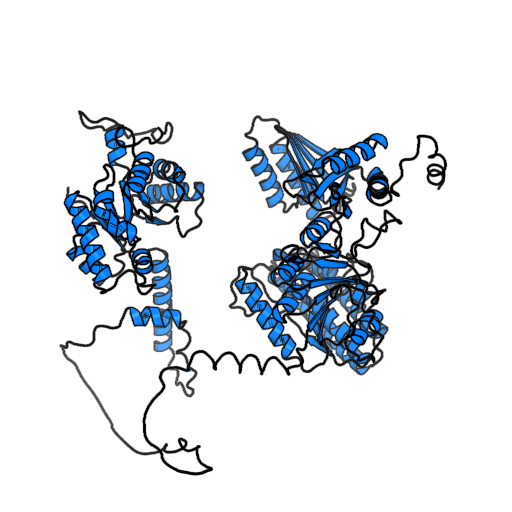00 15.978 9.389 1.00 69.00 396 LYS A C 1
ATOM 3000 O O . LYS A 1 396 ? -2.718 15.149 10.211 1.00 69.00 396 LYS A O 1
ATOM 3005 N N . ASP A 1 397 ? -2.389 17.061 9.079 1.00 62.84 397 ASP A N 1
ATOM 3006 C CA . ASP A 1 397 ? -1.003 17.296 9.514 1.00 62.84 397 ASP A CA 1
ATOM 3007 C C . ASP A 1 397 ? -0.861 17.453 11.028 1.00 62.84 397 ASP A C 1
ATOM 3009 O O . ASP A 1 397 ? 0.083 16.937 11.619 1.00 62.84 397 ASP A O 1
ATOM 3013 N N . VAL A 1 398 ? -1.855 18.059 11.678 1.00 73.31 398 VAL A N 1
ATOM 3014 C CA . VAL A 1 398 ? -1.892 18.247 13.137 1.00 73.31 398 VAL A CA 1
ATOM 3015 C C . VAL A 1 398 ? -2.615 17.076 13.841 1.00 73.31 398 VAL A C 1
ATOM 3017 O O . VAL A 1 398 ? -2.903 17.123 15.036 1.00 73.31 398 VAL A O 1
ATOM 3020 N N . GLY A 1 399 ? -2.921 15.999 13.110 1.00 84.00 399 GLY A N 1
ATOM 3021 C CA . GLY A 1 399 ? -3.627 14.830 13.630 1.00 84.00 399 GLY A CA 1
ATOM 3022 C C . GLY A 1 399 ? -2.833 14.024 14.661 1.00 84.00 399 GLY A C 1
ATOM 3023 O O . GLY A 1 399 ? -1.605 14.084 14.729 1.00 84.00 399 GLY A O 1
ATOM 3024 N N . THR A 1 400 ? -3.549 13.210 15.441 1.00 90.50 400 THR A N 1
ATOM 3025 C CA . THR A 1 400 ? -2.972 12.419 16.543 1.00 90.50 400 THR A CA 1
ATOM 3026 C C . THR A 1 400 ? -1.842 11.498 16.078 1.00 90.50 400 THR A C 1
ATOM 3028 O O . THR A 1 400 ? -0.785 11.493 16.697 1.00 90.50 400 THR A O 1
ATOM 3031 N N . THR A 1 401 ? -2.001 10.791 14.952 1.00 90.12 401 THR A N 1
ATOM 3032 C CA . THR A 1 401 ? -0.945 9.927 14.390 1.00 90.12 401 THR A CA 1
ATOM 3033 C C . THR A 1 401 ? 0.335 10.701 14.071 1.00 90.12 401 THR A C 1
ATOM 3035 O O . THR A 1 401 ? 1.424 10.237 14.390 1.00 90.12 401 THR A O 1
ATOM 3038 N N . ASN A 1 402 ? 0.229 11.900 13.488 1.00 89.12 402 ASN A N 1
ATOM 3039 C CA . ASN A 1 402 ? 1.403 12.718 13.173 1.00 89.12 402 ASN A CA 1
ATOM 3040 C C . ASN A 1 402 ? 2.084 13.238 14.442 1.00 89.12 402 ASN A C 1
ATOM 3042 O O . ASN A 1 402 ? 3.305 13.165 14.540 1.00 89.12 402 ASN A O 1
ATOM 3046 N N . ARG A 1 403 ? 1.313 13.684 15.441 1.00 89.94 403 ARG A N 1
ATOM 3047 C CA . ARG A 1 403 ? 1.865 14.086 16.744 1.00 89.94 403 ARG A CA 1
ATOM 3048 C C . ARG A 1 403 ? 2.563 12.917 17.458 1.00 89.94 403 ARG A C 1
ATOM 3050 O O . ARG A 1 403 ? 3.611 13.121 18.059 1.00 89.94 403 ARG A O 1
ATOM 3057 N N . LEU A 1 404 ? 2.023 11.698 17.364 1.00 91.62 404 LEU A N 1
ATOM 3058 C CA . LEU A 1 404 ? 2.638 10.478 17.907 1.00 91.62 404 LEU A CA 1
ATOM 3059 C C . LEU A 1 404 ? 3.947 10.119 17.185 1.00 91.62 404 LEU A C 1
ATOM 3061 O O . LEU A 1 404 ? 4.949 9.827 17.835 1.00 91.62 404 LEU A O 1
ATOM 3065 N N . LEU A 1 405 ? 3.964 10.203 15.852 1.00 89.38 405 LEU A N 1
ATOM 3066 C CA . LEU A 1 405 ? 5.172 10.017 15.042 1.00 89.38 405 LEU A CA 1
ATOM 3067 C C . LEU A 1 405 ? 6.254 11.052 15.381 1.00 89.38 405 LEU A C 1
ATOM 3069 O O . LEU A 1 405 ? 7.415 10.691 15.565 1.00 89.38 405 LEU A O 1
ATOM 3073 N N . GLN A 1 406 ? 5.874 12.324 15.518 1.00 87.94 406 GLN A N 1
ATOM 3074 C CA . GLN A 1 406 ? 6.779 13.397 15.939 1.00 87.94 406 GLN A CA 1
ATOM 3075 C C . GLN A 1 406 ? 7.308 13.161 17.358 1.00 87.94 406 GLN A C 1
ATOM 3077 O O . GLN A 1 406 ? 8.501 13.324 17.598 1.00 87.94 406 GLN A O 1
ATOM 3082 N N . ALA A 1 407 ? 6.459 12.722 18.293 1.00 89.31 407 ALA A N 1
ATOM 3083 C CA . ALA A 1 407 ? 6.886 12.376 19.647 1.00 89.31 407 ALA A CA 1
ATOM 3084 C C . ALA A 1 407 ? 7.919 11.236 19.641 1.00 89.31 407 ALA A C 1
ATOM 3086 O O . ALA A 1 407 ? 8.924 11.312 20.343 1.00 89.31 407 ALA A O 1
ATOM 3087 N N . TYR A 1 408 ? 7.730 10.218 18.800 1.00 89.50 408 TYR A N 1
ATOM 3088 C CA . TYR A 1 408 ? 8.707 9.144 18.620 1.00 89.50 408 TYR A CA 1
ATOM 3089 C C . TYR A 1 408 ? 10.034 9.643 18.014 1.00 89.50 408 TYR A C 1
ATOM 3091 O O . TYR A 1 408 ? 11.110 9.312 18.513 1.00 89.50 408 TYR A O 1
ATOM 3099 N N . GLN A 1 409 ? 9.985 10.503 16.992 1.00 86.19 409 GLN A N 1
ATOM 3100 C CA . GLN A 1 409 ? 11.185 11.102 16.390 1.00 86.19 409 GLN A CA 1
ATOM 3101 C C . GLN A 1 409 ? 11.954 11.993 17.380 1.00 86.19 409 GLN A C 1
ATOM 3103 O O . GLN A 1 409 ? 13.180 11.915 17.472 1.00 86.19 409 GLN A O 1
ATOM 3108 N N . HIS A 1 410 ? 11.252 12.817 18.162 1.00 85.00 410 HIS A N 1
ATOM 3109 C CA . HIS A 1 410 ? 11.868 13.662 19.188 1.00 85.00 410 HIS A CA 1
ATOM 3110 C C . HIS A 1 410 ? 12.471 12.853 20.338 1.00 85.00 410 HIS A C 1
ATOM 3112 O O . HIS A 1 410 ? 13.510 13.253 20.869 1.00 85.00 410 HIS A O 1
ATOM 3118 N N . CYS A 1 411 ? 11.867 11.711 20.674 1.00 85.06 411 CYS A N 1
ATOM 3119 C CA . CYS A 1 411 ? 12.391 10.767 21.653 1.00 85.06 411 CYS A CA 1
ATOM 3120 C C . CYS A 1 411 ? 13.750 10.202 21.208 1.00 85.06 411 CYS A C 1
ATOM 3122 O O . CYS A 1 411 ? 14.699 10.197 21.993 1.00 85.06 411 CYS A O 1
ATOM 3124 N N . LEU A 1 412 ? 13.889 9.803 19.940 1.00 81.81 412 LEU A N 1
ATOM 3125 C CA . LEU A 1 412 ? 15.171 9.337 19.397 1.00 81.81 412 LEU A CA 1
ATOM 3126 C C . LEU A 1 412 ? 16.199 10.475 19.245 1.00 81.81 412 LEU A C 1
ATOM 3128 O O . LEU A 1 412 ? 17.396 10.243 19.384 1.00 81.81 412 LEU A O 1
ATOM 3132 N N . GLY A 1 413 ? 15.741 11.709 19.012 1.00 75.56 413 GLY A N 1
ATOM 3133 C CA . GLY A 1 413 ? 16.585 12.889 18.818 1.00 75.56 413 GLY A CA 1
ATOM 3134 C C . GLY A 1 413 ? 16.873 13.719 20.082 1.00 75.56 413 GLY A C 1
ATOM 3135 O O . GLY A 1 413 ? 17.531 13.266 21.022 1.00 75.56 413 GLY A O 1
ATOM 3136 N N . ILE A 1 414 ? 16.436 14.986 20.031 1.00 65.69 414 ILE A N 1
ATOM 3137 C CA . ILE A 1 414 ? 16.970 16.138 20.786 1.00 65.69 414 ILE A CA 1
ATOM 3138 C C . ILE A 1 414 ? 16.466 16.222 22.245 1.00 65.69 414 ILE A C 1
ATOM 3140 O O . ILE A 1 414 ? 17.217 16.693 23.095 1.00 65.69 414 ILE A O 1
ATOM 3144 N N . SER A 1 415 ? 15.229 15.802 22.574 1.00 76.38 415 SER A N 1
ATOM 3145 C CA . SER A 1 415 ? 14.698 15.911 23.954 1.00 76.38 415 SER A CA 1
ATOM 3146 C C . SER A 1 415 ? 13.432 15.076 24.229 1.00 76.38 415 SER A C 1
ATOM 3148 O O . SER A 1 415 ? 12.447 15.126 23.484 1.00 76.38 415 SER A O 1
ATOM 3150 N N . LEU A 1 416 ? 13.419 14.386 25.378 1.00 83.44 416 LEU A N 1
ATOM 3151 C CA . LEU A 1 416 ? 12.252 13.680 25.928 1.00 83.44 416 LEU A CA 1
ATOM 3152 C C . LEU A 1 416 ? 11.136 14.650 26.363 1.00 83.44 416 LEU A C 1
ATOM 3154 O O . LEU A 1 416 ? 9.958 14.315 26.264 1.00 83.44 416 LEU A O 1
ATOM 3158 N N . GLU A 1 417 ? 11.479 15.870 26.785 1.00 85.94 417 GLU A N 1
ATOM 3159 C CA . GLU A 1 417 ? 10.507 16.864 27.263 1.00 85.94 417 GLU A CA 1
ATOM 3160 C C . GLU A 1 417 ? 9.533 17.285 26.159 1.00 85.94 417 GLU A C 1
ATOM 3162 O O . GLU A 1 417 ? 8.325 17.344 26.385 1.00 85.94 417 GLU A O 1
ATOM 3167 N N . ARG A 1 418 ? 10.038 17.498 24.934 1.00 86.44 418 ARG A N 1
ATOM 3168 C CA . ARG A 1 418 ? 9.196 17.813 23.766 1.00 86.44 418 ARG A CA 1
ATOM 3169 C C . ARG A 1 418 ? 8.260 16.659 23.415 1.00 86.44 418 ARG A C 1
ATOM 3171 O O . ARG A 1 418 ? 7.104 16.889 23.073 1.00 86.44 418 ARG A O 1
ATOM 3178 N N . SER A 1 419 ? 8.744 15.426 23.547 1.00 88.19 419 SER A N 1
ATOM 3179 C CA . SER A 1 419 ? 7.941 14.219 23.322 1.00 88.19 419 SER A CA 1
ATOM 3180 C C . SER A 1 419 ? 6.788 14.144 24.327 1.00 88.19 419 SER A C 1
ATOM 3182 O O . SER A 1 419 ? 5.633 14.001 23.934 1.00 88.19 419 SER A O 1
ATOM 3184 N N . ASN A 1 420 ? 7.078 14.356 25.615 1.00 90.25 420 ASN A N 1
ATOM 3185 C CA . ASN A 1 420 ? 6.067 14.375 26.675 1.00 90.25 420 ASN A CA 1
ATOM 3186 C C . ASN A 1 420 ? 5.064 15.526 26.503 1.00 90.25 420 ASN A C 1
ATOM 3188 O O . ASN A 1 420 ? 3.871 15.333 26.724 1.00 90.25 420 ASN A O 1
ATOM 3192 N N . ALA A 1 421 ? 5.513 16.705 26.060 1.00 92.19 421 ALA A N 1
ATOM 3193 C CA . ALA A 1 421 ? 4.632 17.836 25.770 1.00 92.19 421 ALA A CA 1
ATOM 3194 C C . ALA A 1 421 ? 3.631 17.520 24.642 1.00 92.19 421 ALA A C 1
ATOM 3196 O O . ALA A 1 421 ? 2.455 17.875 24.744 1.00 92.19 421 ALA A O 1
ATOM 3197 N N . LEU A 1 422 ? 4.061 16.803 23.596 1.00 91.50 422 LEU A N 1
ATOM 3198 C CA . LEU A 1 422 ? 3.173 16.348 22.521 1.00 91.50 422 LEU A CA 1
ATOM 3199 C C . LEU A 1 422 ? 2.143 15.327 23.019 1.00 91.50 422 LEU A C 1
ATOM 3201 O O . LEU A 1 422 ? 0.959 15.467 22.712 1.00 91.50 422 LEU A O 1
ATOM 3205 N N . ILE A 1 423 ? 2.552 14.346 23.832 1.00 93.88 423 ILE A N 1
ATOM 3206 C CA . ILE A 1 423 ? 1.613 13.386 24.441 1.00 93.88 423 ILE A CA 1
ATOM 3207 C C . ILE A 1 423 ? 0.618 14.102 25.362 1.00 93.88 423 ILE A C 1
ATOM 3209 O O . ILE A 1 423 ? -0.581 13.827 25.318 1.00 93.88 423 ILE A O 1
ATOM 3213 N N . GLN A 1 424 ? 1.080 15.086 26.133 1.00 93.56 424 GLN A N 1
ATOM 3214 C CA . GLN A 1 424 ? 0.225 15.904 26.985 1.00 93.56 424 GLN A CA 1
ATOM 3215 C C . GLN A 1 424 ? -0.790 16.724 26.178 1.00 93.56 424 GLN A C 1
ATOM 3217 O O . GLN A 1 424 ? -1.951 16.837 26.576 1.00 93.56 424 GLN A O 1
ATOM 3222 N N . SER A 1 425 ? -0.375 17.265 25.032 1.00 93.88 425 SER A N 1
ATOM 3223 C CA . SER A 1 425 ? -1.266 17.946 24.092 1.00 93.88 425 SER A CA 1
ATOM 3224 C C . SER A 1 425 ? -2.329 16.993 23.538 1.00 93.88 425 SER A C 1
ATOM 3226 O O . SER A 1 425 ? -3.512 17.332 23.551 1.00 93.88 425 SER A O 1
ATOM 3228 N N . ILE A 1 426 ? -1.942 15.775 23.133 1.00 93.81 426 ILE A N 1
ATOM 3229 C CA . ILE A 1 426 ? -2.881 14.730 22.691 1.00 93.81 426 ILE A CA 1
ATOM 3230 C C . ILE A 1 426 ? -3.884 14.407 23.803 1.00 93.81 426 ILE A C 1
ATOM 3232 O O . ILE A 1 426 ? -5.086 14.358 23.536 1.00 93.81 426 ILE A O 1
ATOM 3236 N N . ARG A 1 427 ? -3.413 14.230 25.043 1.00 95.12 427 ARG A N 1
ATOM 3237 C CA . ARG A 1 427 ? -4.257 13.949 26.212 1.00 95.12 427 ARG A CA 1
ATOM 3238 C C . ARG A 1 427 ? -5.304 15.042 26.422 1.00 95.12 427 ARG A C 1
ATOM 3240 O O . ARG A 1 427 ? -6.493 14.744 26.499 1.00 95.12 427 ARG A O 1
ATOM 3247 N N . ALA A 1 428 ? -4.875 16.304 26.465 1.00 94.19 428 ALA A N 1
ATOM 3248 C CA . ALA A 1 428 ? -5.761 17.447 26.675 1.00 94.19 428 ALA A CA 1
ATOM 3249 C C . ALA A 1 428 ? -6.821 17.573 25.568 1.00 94.19 428 ALA A C 1
ATOM 3251 O O . ALA A 1 428 ? -7.998 17.781 25.860 1.00 94.19 428 ALA A O 1
ATOM 3252 N N . ASP A 1 429 ? -6.423 17.379 24.310 1.00 93.19 429 ASP A N 1
ATOM 3253 C CA . ASP A 1 429 ? -7.318 17.397 23.150 1.00 93.19 429 ASP A CA 1
ATOM 3254 C C . ASP A 1 429 ? -8.389 16.291 23.275 1.00 93.19 429 ASP A C 1
ATOM 3256 O O . ASP A 1 429 ? -9.588 16.525 23.098 1.00 93.19 429 ASP A O 1
ATOM 3260 N N . HIS A 1 430 ? -7.999 15.067 23.656 1.00 93.75 430 HIS A N 1
ATOM 3261 C CA . HIS A 1 430 ? -8.928 13.940 23.832 1.00 93.75 430 HIS A CA 1
ATOM 3262 C C . HIS A 1 430 ? -9.919 14.139 24.971 1.00 93.75 430 HIS A C 1
ATOM 3264 O O . HIS A 1 430 ? -11.113 13.902 24.771 1.00 93.75 430 HIS A O 1
ATOM 3270 N N . ILE A 1 431 ? -9.446 14.640 26.109 1.00 95.06 431 ILE A N 1
ATOM 3271 C CA . ILE A 1 431 ? -10.287 14.960 27.262 1.00 95.06 431 ILE A CA 1
ATOM 3272 C C . ILE A 1 431 ? -11.261 16.096 26.921 1.00 95.06 431 ILE A C 1
ATOM 3274 O O . ILE A 1 431 ? -12.455 15.978 27.190 1.00 95.06 431 ILE A O 1
ATOM 3278 N N . SER A 1 432 ? -10.791 17.161 26.262 1.00 94.00 432 SER A N 1
ATOM 3279 C CA . SER A 1 432 ? -11.642 18.279 25.833 1.00 94.00 432 SER A CA 1
ATOM 3280 C C . SER A 1 432 ? -12.792 17.809 24.935 1.00 94.00 432 SER A C 1
ATOM 3282 O O . SER A 1 432 ? -13.948 18.164 25.166 1.00 94.00 432 SER A O 1
ATOM 3284 N N . ALA A 1 433 ? -12.512 16.929 23.972 1.00 92.12 433 ALA A N 1
ATOM 3285 C CA . ALA A 1 433 ? -13.546 16.356 23.116 1.00 92.12 433 ALA A CA 1
ATOM 3286 C C . ALA A 1 433 ? -14.525 15.441 23.875 1.00 92.12 433 ALA A C 1
ATOM 3288 O O . ALA A 1 433 ? -15.716 15.443 23.566 1.00 92.12 433 ALA A O 1
ATOM 3289 N N . ALA A 1 434 ? -14.060 14.675 24.869 1.00 93.19 434 ALA A N 1
ATOM 3290 C CA . ALA A 1 434 ? -14.941 13.851 25.698 1.00 93.19 434 ALA A CA 1
ATOM 3291 C C . ALA A 1 434 ? -15.987 14.715 26.421 1.00 93.19 434 ALA A C 1
ATOM 3293 O O . ALA A 1 434 ? -17.179 14.422 26.339 1.00 93.19 434 ALA A O 1
ATOM 3294 N N . TYR A 1 435 ? -15.557 15.819 27.041 1.00 94.00 435 TYR A N 1
ATOM 3295 C CA . TYR A 1 435 ? -16.460 16.781 27.682 1.00 94.00 435 TYR A CA 1
ATOM 3296 C C . TYR A 1 435 ? -17.331 17.561 26.687 1.00 94.00 435 TYR A C 1
ATOM 3298 O O . TYR A 1 435 ? -18.447 17.942 27.028 1.00 94.00 435 TYR A O 1
ATOM 3306 N N . GLY A 1 436 ? -16.845 17.803 25.466 1.00 92.69 436 GLY A N 1
ATOM 3307 C CA . GLY A 1 436 ? -17.588 18.544 24.445 1.00 92.69 436 GLY A CA 1
ATOM 3308 C C . GLY A 1 436 ? -18.751 17.767 23.816 1.00 92.69 436 GLY A C 1
ATOM 3309 O O . GLY A 1 436 ? -19.779 18.363 23.498 1.00 92.69 436 GLY A O 1
ATOM 3310 N N . TYR A 1 437 ? -18.609 16.449 23.626 1.00 91.25 437 TYR A N 1
ATOM 3311 C CA . TYR A 1 437 ? -19.562 15.655 22.833 1.00 91.25 437 TYR A CA 1
ATOM 3312 C C . TYR A 1 437 ? -20.440 14.682 23.633 1.00 91.25 437 TYR A C 1
ATOM 3314 O O . TYR A 1 437 ? -21.522 14.329 23.154 1.00 91.25 437 TYR A O 1
ATOM 3322 N N . ILE A 1 438 ? -19.997 14.238 24.813 1.00 92.69 438 ILE A N 1
ATOM 3323 C CA . ILE A 1 438 ? -20.703 13.246 25.639 1.00 92.69 438 ILE A CA 1
ATOM 3324 C C . ILE A 1 438 ? -21.467 13.971 26.747 1.00 92.69 438 ILE A C 1
ATOM 3326 O O . ILE A 1 438 ? -20.925 14.867 27.387 1.00 92.69 438 ILE A O 1
ATOM 3330 N N . LYS A 1 439 ? -22.723 13.580 26.998 1.00 91.94 439 LYS A N 1
ATOM 3331 C CA . LYS A 1 439 ? -23.550 14.188 28.055 1.00 91.94 439 LYS A CA 1
ATOM 3332 C C . LYS A 1 439 ? -23.548 13.376 29.350 1.00 91.94 439 LYS A C 1
ATOM 3334 O O . LYS A 1 439 ? -23.646 13.947 30.433 1.00 91.94 439 LYS A O 1
ATOM 3339 N N . ASN A 1 440 ? -23.454 12.049 29.263 1.00 93.31 440 ASN A N 1
ATOM 3340 C CA . ASN A 1 440 ? -23.521 11.170 30.425 1.00 93.31 440 ASN A CA 1
ATOM 3341 C C . ASN A 1 440 ? -22.219 11.203 31.258 1.00 93.31 440 ASN A C 1
ATOM 3343 O O . ASN A 1 440 ? -21.181 10.727 30.786 1.00 93.31 440 ASN A O 1
ATOM 3347 N N . PRO A 1 441 ? -22.262 11.651 32.530 1.00 92.25 441 PRO A N 1
ATOM 3348 C CA . PRO A 1 441 ? -21.063 11.807 33.352 1.00 92.25 441 PRO A CA 1
ATOM 3349 C C . PRO A 1 441 ? -20.348 10.481 33.636 1.00 92.25 441 PRO A C 1
ATOM 3351 O O . PRO A 1 441 ? -19.123 10.451 33.690 1.00 92.25 441 PRO A O 1
ATOM 3354 N N . LYS A 1 442 ? -21.078 9.359 33.748 1.00 94.38 442 LYS A N 1
ATOM 3355 C CA . LYS A 1 442 ? -20.467 8.041 34.007 1.00 94.38 442 LYS A CA 1
ATOM 3356 C C . LYS A 1 442 ? -19.595 7.579 32.838 1.00 94.38 442 LYS A C 1
ATOM 3358 O O . LYS A 1 442 ? -18.530 7.003 33.052 1.00 94.38 442 LYS A O 1
ATOM 3363 N N . LEU A 1 443 ? -20.052 7.831 31.609 1.00 92.12 443 LEU A N 1
ATOM 3364 C CA . LEU A 1 443 ? -19.308 7.485 30.397 1.00 92.12 443 LEU A CA 1
ATOM 3365 C C . LEU A 1 443 ? -18.077 8.377 30.233 1.00 92.12 443 LEU A C 1
ATOM 3367 O O . LEU A 1 443 ? -17.020 7.868 29.872 1.00 92.12 443 LEU A O 1
ATOM 3371 N N . ILE A 1 444 ? -18.192 9.668 30.561 1.00 94.62 444 ILE A N 1
ATOM 3372 C CA . ILE A 1 444 ? -17.058 10.600 30.543 1.00 94.62 444 ILE A CA 1
ATOM 3373 C C . ILE A 1 444 ? -15.971 10.134 31.507 1.00 94.62 444 ILE A C 1
ATOM 3375 O O . ILE A 1 444 ? -14.826 10.002 31.092 1.00 94.62 444 ILE A O 1
ATOM 3379 N N . THR A 1 445 ? -16.308 9.830 32.766 1.00 95.00 445 THR A N 1
ATOM 3380 C CA . THR A 1 445 ? -15.312 9.381 33.752 1.00 95.00 445 THR A CA 1
ATOM 3381 C C . THR A 1 445 ? -14.590 8.119 33.290 1.00 95.00 445 THR A C 1
ATOM 3383 O O . THR A 1 445 ? -13.364 8.071 33.341 1.00 95.00 445 THR A O 1
ATOM 3386 N N . LYS A 1 446 ? -15.330 7.127 32.775 1.00 95.00 446 LYS A N 1
ATOM 3387 C CA . LYS A 1 446 ? -14.739 5.896 32.232 1.00 95.00 446 LYS A CA 1
ATOM 3388 C C . LYS A 1 446 ? -13.802 6.185 31.054 1.00 95.00 446 LYS A C 1
ATOM 3390 O O . LYS A 1 446 ? -12.716 5.621 30.982 1.00 95.00 446 LYS A O 1
ATOM 3395 N N . LEU A 1 447 ? -14.215 7.059 30.136 1.00 94.88 447 LEU A N 1
ATOM 3396 C CA . LEU A 1 447 ? -13.421 7.404 28.960 1.00 94.88 447 LEU A CA 1
ATOM 3397 C C . LEU A 1 447 ? -12.162 8.205 29.322 1.00 94.88 447 LEU A C 1
ATOM 3399 O O . LEU A 1 447 ? -11.106 7.945 28.760 1.00 94.88 447 LEU A O 1
ATOM 3403 N N . VAL A 1 448 ? -12.252 9.157 30.254 1.00 96.19 448 VAL A N 1
ATOM 3404 C CA . VAL A 1 448 ? -11.100 9.953 30.708 1.00 96.19 448 VAL A CA 1
ATOM 3405 C C . VAL A 1 448 ? -10.055 9.062 31.377 1.00 96.19 448 VAL A C 1
ATOM 3407 O O . VAL A 1 448 ? -8.882 9.177 31.039 1.00 96.19 448 VAL A O 1
ATOM 3410 N N . GLN A 1 449 ? -10.475 8.127 32.237 1.00 95.69 449 GLN A N 1
ATOM 3411 C CA . GLN A 1 449 ? -9.568 7.147 32.849 1.00 95.69 449 GLN A CA 1
ATOM 3412 C C . GLN A 1 449 ? -8.838 6.305 31.795 1.00 95.69 449 GLN A C 1
ATOM 3414 O O . GLN A 1 449 ? -7.628 6.112 31.890 1.00 95.69 449 GLN A O 1
ATOM 3419 N N . GLU A 1 450 ? -9.554 5.849 30.763 1.00 94.50 450 GLU A N 1
ATOM 3420 C CA . GLU A 1 450 ? -8.945 5.115 29.651 1.00 94.50 450 GLU A CA 1
ATOM 3421 C C . GLU A 1 450 ? -7.937 5.989 28.887 1.00 94.50 450 GLU A C 1
ATOM 3423 O O . GLU A 1 450 ? -6.816 5.556 28.638 1.00 94.50 450 GLU A O 1
ATOM 3428 N N . ILE A 1 451 ? -8.290 7.238 28.559 1.00 95.81 451 ILE A N 1
ATOM 3429 C CA . ILE A 1 451 ? -7.394 8.175 27.861 1.00 95.81 451 ILE A CA 1
ATOM 3430 C C . ILE A 1 451 ? -6.107 8.404 28.663 1.00 95.81 451 ILE A C 1
ATOM 3432 O O . ILE A 1 451 ? -5.013 8.362 28.099 1.00 95.81 451 ILE A O 1
ATOM 3436 N N . GLU A 1 452 ? -6.225 8.649 29.968 1.00 95.88 452 GLU A N 1
ATOM 3437 C CA . GLU A 1 452 ? -5.076 8.866 30.847 1.00 95.88 452 GLU A CA 1
ATOM 3438 C C . GLU A 1 452 ? -4.168 7.639 30.897 1.00 95.88 452 GLU A C 1
ATOM 3440 O O . GLU A 1 452 ? -2.961 7.773 30.687 1.00 95.88 452 GLU A O 1
ATOM 3445 N N . HIS A 1 453 ? -4.754 6.452 31.076 1.00 95.62 453 HIS A N 1
ATOM 3446 C CA . HIS A 1 453 ? -4.020 5.193 31.109 1.00 95.62 453 HIS A CA 1
ATOM 3447 C C . HIS A 1 453 ? -3.256 4.932 29.801 1.00 95.62 453 HIS A C 1
ATOM 3449 O O . HIS A 1 453 ? -2.066 4.617 29.825 1.00 95.62 453 HIS A O 1
ATOM 3455 N N . GLN A 1 454 ? -3.905 5.127 28.649 1.00 94.69 454 GLN A N 1
ATOM 3456 C CA . GLN A 1 454 ? -3.275 4.959 27.337 1.00 94.69 454 GLN A CA 1
ATOM 3457 C C . GLN A 1 454 ? -2.124 5.952 27.104 1.00 94.69 454 GLN A C 1
ATOM 3459 O O . GLN A 1 454 ? -1.053 5.576 26.625 1.00 94.69 454 GLN A O 1
ATOM 3464 N N . CYS A 1 455 ? -2.307 7.227 27.463 1.00 94.94 455 CYS A N 1
ATOM 3465 C CA . CYS A 1 455 ? -1.255 8.239 27.338 1.00 94.94 455 CYS A CA 1
ATOM 3466 C C . CYS A 1 455 ? -0.059 7.959 28.263 1.00 94.94 455 CYS A C 1
ATOM 3468 O O . CYS A 1 455 ? 1.090 8.197 27.877 1.00 94.94 455 CYS A O 1
ATOM 3470 N N . GLU A 1 456 ? -0.307 7.440 29.466 1.00 95.25 456 GLU A N 1
ATOM 3471 C CA . GLU A 1 456 ? 0.748 7.037 30.394 1.00 95.25 456 GLU A CA 1
ATOM 3472 C C . GLU A 1 456 ? 1.553 5.851 29.845 1.00 95.25 456 GLU A C 1
ATOM 3474 O O . GLU A 1 456 ? 2.783 5.908 29.826 1.00 95.25 456 GLU A O 1
ATOM 3479 N N . GLN A 1 457 ? 0.884 4.833 29.295 1.00 94.25 457 GLN A N 1
ATOM 3480 C CA . GLN A 1 457 ? 1.542 3.688 28.654 1.00 94.25 457 GLN A CA 1
ATOM 3481 C C . GLN A 1 457 ? 2.459 4.111 27.499 1.00 94.25 457 GLN A C 1
ATOM 3483 O O . GLN A 1 457 ? 3.597 3.647 27.413 1.00 94.25 457 GLN A O 1
ATOM 3488 N N . VAL A 1 458 ? 2.010 5.028 26.634 1.00 94.00 458 VAL A N 1
ATOM 3489 C CA . VAL A 1 458 ? 2.853 5.563 25.548 1.00 94.00 458 VAL A CA 1
ATOM 3490 C C . VAL A 1 458 ? 4.050 6.326 26.103 1.00 94.00 458 VAL A C 1
ATOM 3492 O O . VAL A 1 458 ? 5.161 6.176 25.600 1.00 94.00 458 VAL A O 1
ATOM 3495 N N . THR A 1 459 ? 3.851 7.115 27.158 1.00 94.12 459 THR A N 1
ATOM 3496 C CA . THR A 1 459 ? 4.938 7.864 27.801 1.00 94.12 459 THR A CA 1
ATOM 3497 C C . THR A 1 459 ? 6.002 6.916 28.359 1.00 94.12 459 THR A C 1
ATOM 3499 O O . THR A 1 459 ? 7.189 7.108 28.099 1.00 94.12 459 THR A O 1
ATOM 3502 N N . GLN A 1 460 ? 5.587 5.852 29.053 1.00 93.62 460 GLN A N 1
ATOM 3503 C CA . GLN A 1 460 ? 6.487 4.817 29.571 1.00 93.62 460 GLN A CA 1
ATOM 3504 C C . GLN A 1 460 ? 7.222 4.081 28.440 1.00 93.62 460 GLN A C 1
ATOM 3506 O O . GLN A 1 460 ? 8.428 3.851 28.529 1.00 93.62 460 GLN A O 1
ATOM 3511 N N . LEU A 1 461 ? 6.531 3.766 27.340 1.00 92.44 461 LEU A N 1
ATOM 3512 C CA . LEU A 1 461 ? 7.134 3.113 26.176 1.00 92.44 461 LEU A CA 1
ATOM 3513 C C . LEU A 1 461 ? 8.189 3.999 25.494 1.00 92.44 461 LEU A C 1
ATOM 3515 O O . LEU A 1 461 ? 9.272 3.522 25.148 1.00 92.44 461 LEU A O 1
ATOM 3519 N N . LEU A 1 462 ? 7.910 5.294 25.326 1.00 91.38 462 LEU A N 1
ATOM 3520 C CA . LEU A 1 462 ? 8.870 6.254 24.776 1.00 91.38 462 LEU A CA 1
ATOM 3521 C C . LEU A 1 462 ? 10.078 6.430 25.707 1.00 91.38 462 LEU A C 1
ATOM 3523 O O . LEU A 1 462 ? 11.215 6.452 25.241 1.00 91.38 462 LEU A O 1
ATOM 3527 N N . GLN A 1 463 ? 9.863 6.481 27.024 1.00 90.56 463 GLN A N 1
ATOM 3528 C CA . GLN A 1 463 ? 10.954 6.502 28.003 1.00 90.56 463 GLN A CA 1
ATOM 3529 C C . GLN A 1 463 ? 11.840 5.256 27.891 1.00 90.56 463 GLN A C 1
ATOM 3531 O O . GLN A 1 463 ? 13.057 5.387 27.779 1.00 90.56 463 GLN A O 1
ATOM 3536 N N . ALA A 1 464 ? 11.243 4.062 27.829 1.00 90.69 464 ALA A N 1
ATOM 3537 C CA . ALA A 1 464 ? 11.981 2.814 27.652 1.00 90.69 464 ALA A CA 1
ATOM 3538 C C . ALA A 1 464 ? 12.774 2.796 26.335 1.00 90.69 464 ALA A C 1
ATOM 3540 O O . ALA A 1 464 ? 13.943 2.417 26.317 1.00 90.69 464 ALA A O 1
ATOM 3541 N N . THR A 1 465 ? 12.175 3.278 25.243 1.00 90.94 465 THR A N 1
ATOM 3542 C CA . THR A 1 465 ? 12.838 3.382 23.932 1.00 90.94 465 THR A CA 1
ATOM 3543 C C . THR A 1 465 ? 14.055 4.303 23.994 1.00 90.94 465 THR A C 1
ATOM 3545 O O . THR A 1 465 ? 15.114 3.972 23.461 1.00 90.94 465 THR A O 1
ATOM 3548 N N . ARG A 1 466 ? 13.947 5.432 24.709 1.00 87.75 466 ARG A N 1
ATOM 3549 C CA . ARG A 1 466 ? 15.081 6.333 24.948 1.00 87.75 466 ARG A CA 1
ATOM 3550 C C . ARG A 1 466 ? 16.196 5.643 25.727 1.00 87.75 466 ARG A C 1
ATOM 3552 O O . ARG A 1 466 ? 17.357 5.809 25.371 1.00 87.75 466 ARG A O 1
ATOM 3559 N N . THR A 1 467 ? 15.852 4.887 26.768 1.00 87.44 467 THR A N 1
ATOM 3560 C CA . THR A 1 467 ? 16.823 4.137 27.579 1.00 87.44 467 THR A CA 1
ATOM 3561 C C . THR A 1 467 ? 17.546 3.071 26.758 1.00 87.44 467 THR A C 1
ATOM 3563 O O . THR A 1 467 ? 18.748 2.886 26.920 1.00 87.44 467 THR A O 1
ATOM 3566 N N . ILE A 1 468 ? 16.831 2.396 25.857 1.00 88.00 468 ILE A N 1
ATOM 3567 C CA . ILE A 1 468 ? 17.377 1.368 24.961 1.00 88.00 468 ILE A CA 1
ATOM 3568 C C . ILE A 1 468 ? 18.280 1.978 23.868 1.00 88.00 468 ILE A C 1
ATOM 3570 O O . ILE A 1 468 ? 19.191 1.315 23.369 1.00 88.00 468 ILE A O 1
ATOM 3574 N N . GLY A 1 469 ? 18.045 3.237 23.484 1.00 82.12 469 GLY A N 1
ATOM 3575 C CA . GLY A 1 469 ? 18.871 3.984 22.528 1.00 82.12 469 GLY A CA 1
ATOM 3576 C C . GLY A 1 469 ? 18.659 3.614 21.055 1.00 82.12 469 GLY A C 1
ATOM 3577 O O . GLY A 1 469 ? 19.264 4.227 20.179 1.00 82.12 469 GLY A O 1
ATOM 3578 N N . HIS A 1 470 ? 17.786 2.651 20.762 1.00 80.19 470 HIS A N 1
ATOM 3579 C CA . HIS A 1 470 ? 17.350 2.312 19.410 1.00 80.19 470 HIS A CA 1
ATOM 3580 C C . HIS A 1 470 ? 15.857 1.976 19.409 1.00 80.19 470 HIS A C 1
ATOM 3582 O O . HIS A 1 470 ? 15.314 1.495 20.402 1.00 80.19 470 HIS A O 1
ATOM 3588 N N . GLY A 1 471 ? 15.190 2.238 18.286 1.00 78.56 471 GLY A N 1
ATOM 3589 C CA . GLY A 1 471 ? 13.768 1.969 18.118 1.00 78.56 471 GLY A CA 1
ATOM 3590 C C . GLY A 1 471 ? 13.517 0.945 17.016 1.00 78.56 471 GLY A C 1
ATOM 3591 O O . GLY A 1 471 ? 14.096 1.038 15.935 1.00 78.56 471 GLY A O 1
ATOM 3592 N N . THR A 1 472 ? 12.668 -0.044 17.288 1.00 84.19 472 THR A N 1
ATOM 3593 C CA . THR A 1 472 ? 12.261 -1.060 16.309 1.00 84.19 472 THR A CA 1
ATOM 3594 C C . THR A 1 472 ? 10.941 -0.664 15.632 1.00 84.19 472 THR A C 1
ATOM 3596 O O . THR A 1 472 ? 10.138 0.053 16.238 1.00 84.19 472 THR A O 1
ATOM 3599 N N . PRO A 1 473 ? 10.651 -1.155 14.408 1.00 82.94 473 PRO A N 1
ATOM 3600 C CA . PRO A 1 473 ? 9.367 -0.919 13.732 1.00 82.94 473 PRO A CA 1
ATOM 3601 C C . PRO A 1 473 ? 8.140 -1.323 14.567 1.00 82.94 473 PRO A C 1
ATOM 3603 O O . PRO A 1 473 ? 7.076 -0.724 14.473 1.00 82.94 473 PRO A O 1
ATOM 3606 N N . HIS A 1 474 ? 8.302 -2.294 15.462 1.00 84.12 474 HIS A N 1
ATOM 3607 C CA . HIS A 1 474 ? 7.251 -2.705 16.386 1.00 84.12 474 HIS A CA 1
ATOM 3608 C C . HIS A 1 474 ? 6.923 -1.630 17.441 1.00 84.12 474 HIS A C 1
ATOM 3610 O O . HIS A 1 474 ? 5.773 -1.477 17.850 1.00 84.12 474 HIS A O 1
ATOM 3616 N N . ILE A 1 475 ? 7.924 -0.884 17.921 1.00 88.31 475 ILE A N 1
ATOM 3617 C CA . ILE A 1 475 ? 7.711 0.159 18.935 1.00 88.31 475 ILE A CA 1
ATOM 3618 C C . ILE A 1 475 ? 6.893 1.305 18.340 1.00 88.31 475 ILE A C 1
ATOM 3620 O O . ILE A 1 475 ? 5.919 1.742 18.950 1.00 88.31 475 ILE A O 1
ATOM 3624 N N . ILE A 1 476 ? 7.262 1.767 17.142 1.00 88.38 476 ILE A N 1
ATOM 3625 C CA . ILE A 1 476 ? 6.540 2.841 16.449 1.00 88.38 476 ILE A CA 1
ATOM 3626 C C . ILE A 1 476 ? 5.095 2.432 16.142 1.00 88.38 476 ILE A C 1
ATOM 3628 O O . ILE A 1 476 ? 4.181 3.216 16.388 1.00 88.38 476 ILE A O 1
ATOM 3632 N N . ASP A 1 477 ? 4.872 1.188 15.724 1.00 88.75 477 ASP A N 1
ATOM 3633 C CA . ASP A 1 477 ? 3.538 0.626 15.516 1.00 88.75 477 ASP A CA 1
ATOM 3634 C C . ASP A 1 477 ? 2.700 0.628 16.802 1.00 88.75 477 ASP A C 1
ATOM 3636 O O . ASP A 1 477 ? 1.551 1.073 16.797 1.00 88.75 477 ASP A O 1
ATOM 3640 N N . ARG A 1 478 ? 3.284 0.224 17.940 1.00 89.44 478 ARG A N 1
ATOM 3641 C CA . ARG A 1 478 ? 2.588 0.259 19.236 1.00 89.44 478 ARG A CA 1
ATOM 3642 C C . ARG A 1 478 ? 2.234 1.687 19.653 1.00 89.44 478 ARG A C 1
ATOM 3644 O O . ARG A 1 478 ? 1.119 1.926 20.117 1.00 89.44 478 ARG A O 1
ATOM 3651 N N . VAL A 1 479 ? 3.136 2.645 19.445 1.00 91.44 479 VAL A N 1
ATOM 3652 C CA . VAL A 1 479 ? 2.869 4.069 19.707 1.00 91.44 479 VAL A CA 1
ATOM 3653 C C . VAL A 1 479 ? 1.715 4.571 18.833 1.00 91.44 479 VAL A C 1
ATOM 3655 O O . VAL A 1 479 ? 0.786 5.186 19.353 1.00 91.44 479 VAL A O 1
ATOM 3658 N N . ILE A 1 480 ? 1.722 4.263 17.533 1.00 90.25 480 ILE A N 1
ATOM 3659 C CA . ILE A 1 480 ? 0.679 4.687 16.586 1.00 90.25 480 ILE A CA 1
ATOM 3660 C C . ILE A 1 480 ? -0.676 4.071 16.921 1.00 90.25 480 ILE A C 1
ATOM 3662 O O . ILE A 1 480 ? -1.657 4.812 16.958 1.00 90.25 480 ILE A O 1
ATOM 3666 N N . SER A 1 481 ? -0.711 2.773 17.248 1.00 92.00 481 SER A N 1
ATOM 3667 C CA . SER A 1 481 ? -1.938 2.027 17.573 1.00 92.00 481 SER A CA 1
ATOM 3668 C C . SER A 1 481 ? -2.778 2.688 18.672 1.00 92.00 481 SER A C 1
ATOM 3670 O O . SER A 1 481 ? -4.010 2.612 18.681 1.00 92.00 481 SER A O 1
ATOM 3672 N N . THR A 1 482 ? -2.116 3.415 19.579 1.00 93.44 482 THR A N 1
ATOM 3673 C CA . THR A 1 482 ? -2.777 4.158 20.656 1.00 93.44 482 THR A CA 1
ATOM 3674 C C . THR A 1 482 ? -3.711 5.233 20.098 1.00 93.44 482 THR A C 1
ATOM 3676 O O . THR A 1 482 ? -4.786 5.466 20.646 1.00 93.44 482 THR A O 1
ATOM 3679 N N . GLY A 1 483 ? -3.360 5.854 18.970 1.00 93.94 483 GLY A N 1
ATOM 3680 C CA . GLY A 1 483 ? -4.206 6.832 18.294 1.00 93.94 483 GLY A CA 1
ATOM 3681 C C . GLY A 1 483 ? -5.550 6.248 17.849 1.00 93.94 483 GLY A C 1
ATOM 3682 O O . GLY A 1 483 ? -6.590 6.867 18.086 1.00 93.94 483 GLY A O 1
ATOM 3683 N N . GLU A 1 484 ? -5.561 5.057 17.237 1.00 93.62 484 GLU A N 1
ATOM 3684 C CA . GLU A 1 484 ? -6.810 4.377 16.869 1.00 93.62 484 GLU A CA 1
ATOM 3685 C C . GLU A 1 484 ? -7.587 3.883 18.087 1.00 93.62 484 GLU A C 1
ATOM 3687 O O . GLU A 1 484 ? -8.813 3.987 18.092 1.00 93.62 484 GLU A O 1
ATOM 3692 N N . ARG A 1 485 ? -6.903 3.389 19.127 1.00 93.69 485 ARG A N 1
ATOM 3693 C CA . ARG A 1 485 ? -7.543 2.952 20.380 1.00 93.69 485 ARG A CA 1
ATOM 3694 C C . ARG A 1 485 ? -8.305 4.089 21.052 1.00 93.69 485 ARG A C 1
ATOM 3696 O O . ARG A 1 485 ? -9.480 3.934 21.380 1.00 93.69 485 ARG A O 1
ATOM 3703 N N . LEU A 1 486 ? -7.673 5.257 21.182 1.00 94.81 486 LEU A N 1
ATOM 3704 C CA . LEU A 1 486 ? -8.310 6.457 21.730 1.00 94.81 486 LEU A CA 1
ATOM 3705 C C . LEU A 1 486 ? -9.538 6.875 20.903 1.00 94.81 486 LEU A C 1
ATOM 3707 O O . LEU A 1 486 ? -10.577 7.226 21.466 1.00 94.81 486 LEU A O 1
ATOM 3711 N N . ALA A 1 487 ? -9.447 6.803 19.571 1.00 94.56 487 ALA A N 1
ATOM 3712 C CA . ALA A 1 487 ? -10.551 7.150 18.677 1.00 94.56 487 ALA A CA 1
ATOM 3713 C C . ALA A 1 487 ? -11.715 6.142 18.738 1.00 94.56 487 ALA A C 1
ATOM 3715 O O . ALA A 1 487 ? -12.876 6.557 18.771 1.00 94.56 487 ALA A O 1
ATOM 3716 N N . ALA A 1 488 ? -11.425 4.839 18.786 1.00 94.69 488 ALA A N 1
ATOM 3717 C CA . ALA A 1 488 ? -12.428 3.781 18.895 1.00 94.69 488 ALA A CA 1
ATOM 3718 C C . ALA A 1 488 ? -13.188 3.859 20.230 1.00 94.69 488 ALA A C 1
ATOM 3720 O O . ALA A 1 488 ? -14.422 3.855 20.235 1.00 94.69 488 ALA A O 1
ATOM 3721 N N . SER A 1 489 ? -12.472 4.034 21.347 1.00 94.44 489 SER A N 1
ATOM 3722 C CA . SER A 1 489 ? -13.073 4.226 22.674 1.00 94.44 489 SER A CA 1
ATOM 3723 C C . SER A 1 489 ? -13.937 5.486 22.741 1.00 94.44 489 SER A C 1
ATOM 3725 O O . SER A 1 489 ? -15.050 5.445 23.268 1.00 94.44 489 SER A O 1
ATOM 3727 N N . PHE A 1 490 ? -13.471 6.596 22.157 1.00 94.94 490 PHE A N 1
ATOM 3728 C CA . PHE A 1 490 ? -14.246 7.835 22.073 1.00 94.94 490 PHE A CA 1
ATOM 3729 C C . PHE A 1 490 ? -15.549 7.640 21.284 1.00 94.94 490 PHE A C 1
ATOM 3731 O O . PHE A 1 490 ? -16.622 7.969 21.789 1.00 94.94 490 PHE A O 1
ATOM 3738 N N . LEU A 1 491 ? -15.489 7.062 20.080 1.00 93.81 491 LEU A N 1
ATOM 3739 C CA . LEU A 1 491 ? -16.683 6.882 19.250 1.00 93.81 491 LEU A CA 1
ATOM 3740 C C . LEU A 1 491 ? -17.676 5.884 19.869 1.00 93.81 491 LEU A C 1
ATOM 3742 O O . LEU A 1 491 ? -18.882 6.124 19.827 1.00 93.81 491 LEU A O 1
ATOM 3746 N N . SER A 1 492 ? -17.187 4.811 20.501 1.00 93.31 492 SER A N 1
ATOM 3747 C CA . SER A 1 492 ? -18.034 3.867 21.246 1.00 93.31 492 SER A CA 1
ATOM 3748 C C . SER A 1 492 ? -18.748 4.539 22.427 1.00 93.31 492 SER A C 1
ATOM 3750 O O . SER A 1 492 ? -19.940 4.310 22.662 1.00 93.31 492 SER A O 1
ATOM 3752 N N . ALA A 1 493 ? -18.064 5.429 23.151 1.00 93.50 493 ALA A N 1
ATOM 3753 C CA . ALA A 1 493 ? -18.686 6.187 24.230 1.00 93.50 493 ALA A CA 1
ATOM 3754 C C . ALA A 1 493 ? -19.778 7.141 23.708 1.00 93.50 493 ALA A C 1
ATOM 3756 O O . ALA A 1 493 ? -20.859 7.200 24.294 1.00 93.50 493 ALA A O 1
ATOM 3757 N N . VAL A 1 494 ? -19.545 7.825 22.578 1.00 93.12 494 VAL A N 1
ATOM 3758 C CA . VAL A 1 494 ? -20.547 8.711 21.951 1.00 93.12 494 VAL A CA 1
ATOM 3759 C C . VAL A 1 494 ? -21.757 7.915 21.443 1.00 93.12 494 VAL A C 1
ATOM 3761 O O . VAL A 1 494 ? -22.894 8.334 21.654 1.00 93.12 494 VAL A O 1
ATOM 3764 N N . LEU A 1 495 ? -21.555 6.745 20.829 1.00 90.75 495 LEU A N 1
ATOM 3765 C CA . LEU A 1 495 ? -22.650 5.851 20.416 1.00 90.75 495 LEU A CA 1
ATOM 3766 C C . LEU A 1 495 ? -23.517 5.425 21.606 1.00 90.75 495 LEU A C 1
ATOM 3768 O O . LEU A 1 495 ? -24.748 5.505 21.546 1.00 90.75 495 LEU A O 1
ATOM 3772 N N . SER A 1 496 ? -22.863 5.038 22.701 1.00 90.94 496 SER A N 1
ATOM 3773 C CA . SER A 1 496 ? -23.522 4.601 23.933 1.00 90.94 496 SER A CA 1
ATOM 3774 C C . SER A 1 496 ? -24.308 5.735 24.602 1.00 90.94 496 SER A C 1
ATOM 3776 O O . SER A 1 496 ? -25.437 5.519 25.039 1.00 90.94 496 SER A O 1
ATOM 3778 N N . ASP A 1 497 ? -23.768 6.959 24.617 1.00 90.44 497 ASP A N 1
ATOM 3779 C CA . ASP A 1 497 ? -24.458 8.166 25.108 1.00 90.44 497 ASP A CA 1
ATOM 3780 C C . ASP A 1 497 ? -25.734 8.465 24.310 1.00 90.44 497 ASP A C 1
ATOM 3782 O O . ASP A 1 497 ? -26.755 8.879 24.857 1.00 90.44 497 ASP A O 1
ATOM 3786 N N . ARG A 1 498 ? -25.705 8.187 23.004 1.00 88.44 498 ARG A N 1
ATOM 3787 C CA . ARG A 1 498 ? -26.841 8.375 22.099 1.00 88.44 498 ARG A CA 1
ATOM 3788 C C . ARG A 1 498 ? -27.795 7.176 22.064 1.00 88.44 498 ARG A C 1
ATOM 3790 O O . ARG A 1 498 ? -28.713 7.179 21.245 1.00 88.44 498 ARG A O 1
ATOM 3797 N N . GLY A 1 499 ? -27.631 6.192 22.948 1.00 84.44 499 GLY A N 1
ATOM 3798 C CA . GLY A 1 499 ? -28.557 5.068 23.116 1.00 84.44 499 GLY A CA 1
ATOM 3799 C C . GLY A 1 499 ? -28.355 3.911 22.134 1.00 84.44 499 GLY A C 1
ATOM 3800 O O . GLY A 1 499 ? -29.256 3.096 21.970 1.00 84.44 499 GLY A O 1
ATOM 3801 N N . THR A 1 500 ? -27.205 3.830 21.457 1.00 84.19 500 THR A N 1
ATOM 3802 C CA . THR A 1 500 ? -26.831 2.687 20.605 1.00 84.19 500 THR A CA 1
ATOM 3803 C C . THR A 1 500 ? -25.811 1.820 21.339 1.00 84.19 500 THR A C 1
ATOM 3805 O O . THR A 1 500 ? -24.743 2.305 21.706 1.00 84.19 500 THR A O 1
ATOM 3808 N N . SER A 1 501 ? -26.123 0.539 21.567 1.00 86.12 501 SER A N 1
ATOM 3809 C CA . SER A 1 501 ? -25.194 -0.376 22.242 1.00 86.12 501 SER A CA 1
ATOM 3810 C C . SER A 1 501 ? -23.968 -0.623 21.356 1.00 86.12 501 SER A C 1
ATOM 3812 O O . SER A 1 501 ? -24.085 -1.096 20.221 1.00 86.12 501 SER A O 1
ATOM 3814 N N . SER A 1 502 ? -22.787 -0.278 21.867 1.00 89.75 502 SER A N 1
ATOM 3815 C CA . SER A 1 502 ? -21.526 -0.437 21.147 1.00 89.75 502 SER A CA 1
ATOM 3816 C C . SER A 1 502 ? -20.415 -0.938 22.061 1.00 89.75 502 SER A C 1
ATOM 3818 O O . SER A 1 502 ? -20.436 -0.698 23.268 1.00 89.75 502 SER A O 1
ATOM 3820 N N . GLU A 1 503 ? -19.453 -1.637 21.467 1.00 90.81 503 GLU A N 1
ATOM 3821 C CA . GLU A 1 503 ? -18.260 -2.153 22.140 1.00 90.81 503 GLU A CA 1
ATOM 3822 C C . GLU A 1 503 ? -17.023 -1.723 21.348 1.00 90.81 503 GLU A C 1
ATOM 3824 O O . GLU A 1 503 ? -16.977 -1.908 20.130 1.00 90.81 503 GLU A O 1
ATOM 3829 N N . ALA A 1 504 ? -16.031 -1.149 22.032 1.00 91.62 504 ALA A N 1
ATOM 3830 C CA . ALA A 1 504 ? -14.730 -0.859 21.442 1.00 91.62 504 ALA A CA 1
ATOM 3831 C C . ALA A 1 504 ? -13.883 -2.143 21.390 1.00 91.62 504 ALA A C 1
ATOM 3833 O O . ALA A 1 504 ? -13.642 -2.773 22.420 1.00 91.62 504 ALA A O 1
ATOM 3834 N N . VAL A 1 505 ? -13.430 -2.522 20.197 1.00 91.88 505 VAL A N 1
ATOM 3835 C CA . VAL A 1 505 ? -12.642 -3.730 19.932 1.00 91.88 505 VAL A CA 1
ATOM 3836 C C . VAL A 1 505 ? -11.246 -3.323 19.476 1.00 91.88 505 VAL A C 1
ATOM 3838 O O . VAL A 1 505 ? -11.087 -2.667 18.446 1.00 91.88 505 VAL A O 1
ATOM 3841 N N . ASP A 1 506 ? -10.236 -3.734 20.239 1.00 91.88 506 ASP A N 1
ATOM 3842 C CA . ASP A 1 506 ? -8.832 -3.509 19.904 1.00 91.88 506 ASP A CA 1
ATOM 3843 C C . ASP A 1 506 ? -8.265 -4.685 19.099 1.00 91.88 506 ASP A C 1
ATOM 3845 O O . ASP A 1 506 ? -8.348 -5.841 19.521 1.00 91.88 506 ASP A O 1
ATOM 3849 N N . PHE A 1 507 ? -7.684 -4.382 17.939 1.00 91.19 507 PHE A N 1
ATOM 3850 C CA . PHE A 1 507 ? -6.978 -5.335 17.082 1.00 91.19 507 PHE A CA 1
ATOM 3851 C C . PHE A 1 507 ? -5.456 -5.247 17.192 1.00 91.19 507 PHE A C 1
ATOM 3853 O O . PHE A 1 507 ? -4.758 -6.013 16.529 1.00 91.19 507 PHE A O 1
ATOM 3860 N N . SER A 1 508 ? -4.913 -4.368 18.034 1.00 85.81 508 SER A N 1
ATOM 3861 C CA . SER A 1 508 ? -3.464 -4.155 18.164 1.00 85.81 508 SER A CA 1
ATOM 3862 C C . SER A 1 508 ? -2.683 -5.439 18.467 1.00 85.81 508 SER A C 1
ATOM 3864 O O . SER A 1 508 ? -1.569 -5.583 17.981 1.00 85.81 508 SER A O 1
ATOM 3866 N N . ASP A 1 509 ? -3.290 -6.392 19.181 1.00 83.38 509 ASP A N 1
ATOM 3867 C CA . ASP A 1 509 ? -2.671 -7.662 19.585 1.00 83.38 509 ASP A CA 1
ATOM 3868 C C . ASP A 1 509 ? -3.414 -8.892 19.003 1.00 83.38 509 ASP A C 1
ATOM 3870 O O . ASP A 1 509 ? -3.369 -9.982 19.568 1.00 83.38 509 ASP A O 1
ATOM 3874 N N . ILE A 1 510 ? -4.140 -8.731 17.881 1.00 84.19 510 ILE A N 1
ATOM 3875 C CA . ILE A 1 510 ? -4.975 -9.807 17.305 1.00 84.19 510 ILE A CA 1
ATOM 3876 C C . ILE A 1 510 ? -4.181 -10.901 16.584 1.00 84.19 510 ILE A C 1
ATOM 3878 O O . ILE A 1 510 ? -4.653 -12.032 16.482 1.00 84.19 510 ILE A O 1
ATOM 3882 N N . ILE A 1 511 ? -3.003 -10.568 16.051 1.00 81.38 511 ILE A N 1
ATOM 3883 C CA . ILE A 1 511 ? -2.185 -11.507 15.281 1.00 81.38 511 ILE A CA 1
ATOM 3884 C C . ILE A 1 511 ? -1.380 -12.379 16.253 1.00 81.38 511 ILE A C 1
ATOM 3886 O O . ILE A 1 511 ? -0.591 -11.842 17.035 1.00 81.38 511 ILE A O 1
ATOM 3890 N N . PRO A 1 512 ? -1.525 -13.715 16.197 1.00 75.19 512 PRO A N 1
ATOM 3891 C CA . PRO A 1 512 ? -0.689 -14.627 16.963 1.00 75.19 512 PRO A CA 1
ATOM 3892 C C . PRO A 1 512 ? 0.790 -14.502 16.570 1.00 75.19 512 PRO A C 1
ATOM 3894 O O . PRO A 1 512 ? 1.123 -14.457 15.387 1.00 75.19 512 PRO A O 1
ATOM 3897 N N . PHE A 1 513 ? 1.694 -14.536 17.553 1.00 63.22 513 PHE A N 1
ATOM 3898 C CA . PHE A 1 513 ? 3.148 -14.411 17.340 1.00 63.22 513 PHE A CA 1
ATOM 3899 C C . PHE A 1 513 ? 3.746 -15.482 16.398 1.00 63.22 513 PHE A C 1
ATOM 3901 O O . PHE A 1 513 ? 4.863 -15.335 15.917 1.00 63.22 513 PHE A O 1
ATOM 3908 N N . ASN A 1 514 ? 3.019 -16.572 16.138 1.00 58.84 514 ASN A N 1
ATOM 3909 C CA . ASN A 1 514 ? 3.449 -17.700 15.312 1.00 58.84 514 ASN A CA 1
ATOM 3910 C C . ASN A 1 514 ? 3.043 -17.606 13.825 1.00 58.84 514 ASN A C 1
ATOM 3912 O O . ASN A 1 514 ? 3.364 -18.529 13.078 1.00 58.84 514 ASN A O 1
ATOM 3916 N N . MET A 1 515 ? 2.344 -16.554 13.375 1.00 61.41 515 MET A N 1
ATOM 3917 C CA . MET A 1 515 ? 2.064 -16.375 11.942 1.00 61.41 515 MET A CA 1
ATOM 3918 C C . MET A 1 515 ? 3.309 -15.880 11.187 1.00 61.41 515 MET A C 1
ATOM 3920 O O . MET A 1 515 ? 4.028 -15.003 11.661 1.00 61.41 515 MET A O 1
ATOM 3924 N N . HIS A 1 516 ? 3.558 -16.464 10.008 1.00 53.66 516 HIS A N 1
ATOM 3925 C CA . HIS A 1 516 ? 4.708 -16.166 9.144 1.00 53.66 516 HIS A CA 1
ATOM 3926 C C . HIS A 1 516 ? 4.862 -14.665 8.833 1.00 53.66 516 HIS A C 1
ATOM 3928 O O . HIS A 1 516 ? 3.887 -13.926 8.729 1.00 53.66 516 HIS A O 1
ATOM 3934 N N . SER A 1 517 ? 6.113 -14.231 8.656 1.00 57.50 517 SER A N 1
ATOM 3935 C CA . SER A 1 517 ? 6.512 -12.831 8.458 1.00 57.50 517 SER A CA 1
ATOM 3936 C C . SER A 1 517 ? 6.247 -12.269 7.054 1.00 57.50 517 SER A C 1
ATOM 3938 O O . SER A 1 517 ? 6.380 -11.059 6.864 1.00 57.50 517 SER A O 1
ATOM 3940 N N . THR A 1 518 ? 5.890 -13.101 6.072 1.00 65.06 518 THR A N 1
ATOM 3941 C CA . THR A 1 518 ? 5.579 -12.664 4.704 1.00 65.06 518 THR A CA 1
ATOM 3942 C C . THR A 1 518 ? 4.082 -12.395 4.547 1.00 65.06 518 THR A C 1
ATOM 3944 O O . THR A 1 518 ? 3.243 -13.231 4.882 1.00 65.06 518 THR A O 1
ATOM 3947 N N . MET A 1 519 ? 3.731 -11.208 4.036 1.00 72.62 519 MET A N 1
ATOM 3948 C CA . MET A 1 519 ? 2.343 -10.808 3.754 1.00 72.62 519 MET A CA 1
ATOM 3949 C C . MET A 1 519 ? 1.805 -11.497 2.487 1.00 72.62 519 MET A C 1
ATOM 3951 O O . MET A 1 519 ? 1.469 -10.843 1.499 1.00 72.62 519 MET A O 1
ATOM 3955 N N . ASP A 1 520 ? 1.744 -12.823 2.509 1.00 79.69 520 ASP A N 1
ATOM 3956 C CA . ASP A 1 520 ? 1.212 -13.624 1.410 1.00 79.69 520 ASP A CA 1
ATOM 3957 C C . ASP A 1 520 ? -0.313 -13.773 1.521 1.00 79.69 520 ASP A C 1
ATOM 3959 O O . ASP A 1 520 ? -0.931 -13.437 2.534 1.00 79.69 520 ASP A O 1
ATOM 3963 N N . GLN A 1 521 ? -0.954 -14.321 0.486 1.00 80.12 521 GLN A N 1
ATOM 3964 C CA . GLN A 1 521 ? -2.413 -14.483 0.469 1.00 80.12 521 GLN A CA 1
ATOM 3965 C C . GLN A 1 521 ? -2.929 -15.315 1.658 1.00 80.12 521 GLN A C 1
ATOM 3967 O O . GLN A 1 521 ? -3.932 -14.954 2.268 1.00 80.12 521 GLN A O 1
ATOM 3972 N N . ALA A 1 522 ? -2.198 -16.364 2.049 1.00 82.12 522 ALA A N 1
ATOM 3973 C CA . ALA A 1 522 ? -2.541 -17.189 3.207 1.00 82.12 522 ALA A CA 1
ATOM 3974 C C . ALA A 1 522 ? -2.530 -16.396 4.528 1.00 82.12 522 ALA A C 1
ATOM 3976 O O . ALA A 1 522 ? -3.349 -16.653 5.412 1.00 82.12 522 ALA A O 1
ATOM 3977 N N . PHE A 1 523 ? -1.639 -15.405 4.656 1.00 84.69 523 PHE A N 1
ATOM 3978 C CA . PHE A 1 523 ? -1.620 -14.501 5.804 1.00 84.69 523 PHE A CA 1
ATOM 3979 C C . PHE A 1 523 ? -2.871 -13.616 5.819 1.00 84.69 523 PHE A C 1
ATOM 3981 O O . PHE A 1 523 ? -3.531 -13.519 6.853 1.00 84.69 523 PHE A O 1
ATOM 3988 N N . TYR A 1 524 ? -3.247 -13.027 4.677 1.00 86.50 524 TYR A N 1
ATOM 3989 C CA . TYR A 1 524 ? -4.458 -12.203 4.582 1.00 86.50 524 TYR A CA 1
ATOM 3990 C C . TYR A 1 524 ? -5.724 -12.986 4.924 1.00 86.50 524 TYR A C 1
ATOM 3992 O O . TYR A 1 524 ? -6.539 -12.504 5.710 1.00 86.50 524 TYR A O 1
ATOM 4000 N N . ASP A 1 525 ? -5.868 -14.196 4.385 1.00 86.12 525 ASP A N 1
ATOM 4001 C CA . ASP A 1 525 ? -7.042 -15.036 4.626 1.00 86.12 525 ASP A CA 1
ATOM 4002 C C . ASP A 1 525 ? -7.122 -15.468 6.103 1.00 86.12 525 ASP A C 1
ATOM 4004 O O . ASP A 1 525 ? -8.195 -15.424 6.712 1.00 86.12 525 ASP A O 1
ATOM 4008 N N . GLY A 1 526 ? -5.978 -15.803 6.713 1.00 87.69 526 GLY A N 1
ATOM 4009 C CA . GLY A 1 526 ? -5.885 -16.142 8.134 1.00 87.69 526 GLY A CA 1
ATOM 4010 C C . GLY A 1 526 ? -6.252 -14.972 9.052 1.00 87.69 526 GLY A C 1
ATOM 4011 O O . GLY A 1 526 ? -7.116 -15.113 9.919 1.00 87.69 526 GLY A O 1
ATOM 4012 N N . VAL A 1 527 ? -5.658 -13.793 8.835 1.00 89.00 527 VAL A N 1
ATOM 4013 C CA . VAL A 1 527 ? -5.939 -12.591 9.642 1.00 89.00 527 VAL A CA 1
ATOM 4014 C C . VAL A 1 527 ? -7.391 -12.141 9.476 1.00 89.00 527 VAL A C 1
ATOM 4016 O O . VAL A 1 527 ? -8.051 -11.826 10.468 1.00 89.00 527 VAL A O 1
ATOM 4019 N N . ALA A 1 528 ? -7.925 -12.168 8.252 1.00 91.44 528 ALA A N 1
ATOM 4020 C CA . ALA A 1 528 ? -9.324 -11.842 7.989 1.00 91.44 528 ALA A CA 1
ATOM 4021 C C . ALA A 1 528 ? -10.285 -12.779 8.745 1.00 91.44 528 ALA A C 1
ATOM 4023 O O . ALA A 1 528 ? -11.285 -12.314 9.299 1.00 91.44 528 ALA A O 1
ATOM 4024 N N . CYS A 1 529 ? -9.970 -14.077 8.828 1.00 90.50 529 CYS A N 1
ATOM 4025 C CA . CYS A 1 529 ? -10.758 -15.044 9.593 1.00 90.50 529 CYS A CA 1
ATOM 4026 C C . CYS A 1 529 ? -10.761 -14.721 11.096 1.00 90.50 529 CYS A C 1
ATOM 4028 O O . CYS A 1 529 ? -11.831 -14.623 11.700 1.00 90.50 529 CYS A O 1
ATOM 4030 N N . ILE A 1 530 ? -9.586 -14.467 11.684 1.00 90.94 530 ILE A N 1
ATOM 4031 C CA . ILE A 1 530 ? -9.449 -14.135 13.114 1.00 90.94 530 ILE A CA 1
ATOM 4032 C C . ILE A 1 530 ? -10.199 -12.834 13.447 1.00 90.94 530 ILE A C 1
ATOM 4034 O O . ILE A 1 530 ? -10.944 -12.767 14.428 1.00 90.94 530 ILE A O 1
ATOM 4038 N N . MET A 1 531 ? -10.061 -11.803 12.605 1.00 92.50 531 MET A N 1
ATOM 4039 C CA . MET A 1 531 ? -10.799 -10.542 12.753 1.00 92.50 531 MET A CA 1
ATOM 4040 C C . MET A 1 531 ? -12.314 -10.766 12.729 1.00 92.50 531 MET A C 1
ATOM 4042 O O . MET A 1 531 ? -13.040 -10.225 13.566 1.00 92.50 531 MET A O 1
ATOM 4046 N N . ALA A 1 532 ? -12.800 -11.589 11.798 1.00 91.50 532 ALA A N 1
ATOM 4047 C CA . ALA A 1 532 ? -14.217 -11.901 11.675 1.00 91.50 532 ALA A CA 1
ATOM 4048 C C . ALA A 1 532 ? -14.761 -12.657 12.896 1.00 91.50 532 ALA A C 1
ATOM 4050 O O . ALA A 1 532 ? -15.859 -12.350 13.361 1.00 91.50 532 ALA A O 1
ATOM 4051 N N . GLU A 1 533 ? -14.014 -13.618 13.440 1.00 90.88 533 GLU A N 1
ATOM 4052 C CA . GLU A 1 533 ? -14.385 -14.331 14.667 1.00 90.88 533 GLU A CA 1
ATOM 4053 C C . GLU A 1 533 ? -14.452 -13.389 15.868 1.00 90.88 533 GLU A C 1
ATOM 4055 O O . GLU A 1 533 ? -15.457 -13.372 16.585 1.00 90.88 533 GLU A O 1
ATOM 4060 N N . ARG A 1 534 ? -13.442 -12.526 16.043 1.00 90.44 534 ARG A N 1
ATOM 4061 C CA . ARG A 1 534 ? -13.418 -11.548 17.139 1.00 90.44 534 ARG A CA 1
ATOM 4062 C C . ARG A 1 534 ? -14.595 -10.573 17.081 1.00 90.44 534 ARG A C 1
ATOM 4064 O O . ARG A 1 534 ? -15.129 -10.207 18.131 1.00 90.44 534 ARG A O 1
ATOM 4071 N N . ILE A 1 535 ? -15.012 -10.178 15.878 1.00 89.88 535 ILE A N 1
ATOM 4072 C CA . ILE A 1 535 ? -16.186 -9.324 15.653 1.00 89.88 535 ILE A CA 1
ATOM 4073 C C . ILE A 1 535 ? -17.483 -10.081 15.955 1.00 89.88 535 ILE A C 1
ATOM 4075 O O . ILE A 1 535 ? -18.363 -9.541 16.621 1.00 89.88 535 ILE A O 1
ATOM 4079 N N . LYS A 1 536 ? -17.605 -11.342 15.522 1.00 86.94 536 LYS A N 1
ATOM 4080 C CA . LYS A 1 536 ? -18.792 -12.178 15.780 1.00 86.94 536 LYS A CA 1
ATOM 4081 C C . LYS A 1 536 ? -18.998 -12.490 17.266 1.00 86.94 536 LYS A C 1
ATOM 4083 O O . LYS A 1 536 ? -20.137 -12.696 17.673 1.00 86.94 536 LYS A O 1
ATOM 4088 N N . LEU A 1 537 ? -17.924 -12.513 18.058 1.00 87.06 537 LEU A N 1
ATOM 4089 C CA . LEU A 1 537 ? -17.972 -12.695 19.514 1.00 87.06 537 LEU A CA 1
ATOM 4090 C C . LEU A 1 537 ? -18.526 -11.479 20.273 1.00 87.06 537 LEU A C 1
ATOM 4092 O O . LEU A 1 537 ? -18.893 -11.614 21.440 1.00 87.06 537 LEU A O 1
ATOM 4096 N N . CYS A 1 538 ? -18.584 -10.301 19.646 1.00 80.69 538 CYS A N 1
ATOM 4097 C CA . CYS A 1 538 ? -19.085 -9.098 20.302 1.00 80.69 538 CYS A CA 1
ATOM 4098 C C . CYS A 1 538 ? -20.580 -9.253 20.615 1.00 80.69 538 CYS A C 1
ATOM 4100 O O . CYS A 1 538 ? -21.394 -9.515 19.727 1.00 80.69 538 CYS A O 1
ATOM 4102 N N . GLN A 1 539 ? -20.941 -9.082 21.889 1.00 61.69 539 GLN A N 1
ATOM 4103 C CA . GLN A 1 539 ? -22.334 -9.170 22.346 1.00 61.69 539 GLN A CA 1
ATOM 4104 C C . GLN A 1 539 ? -23.126 -7.891 22.028 1.00 61.69 539 GLN A C 1
ATOM 4106 O O . GLN A 1 539 ? -24.356 -7.923 21.969 1.00 61.69 539 GLN A O 1
ATOM 4111 N N . ALA A 1 540 ? -22.429 -6.765 21.834 1.00 61.53 540 ALA A N 1
ATOM 4112 C CA . ALA A 1 540 ? -23.022 -5.472 21.507 1.00 61.53 540 ALA A CA 1
ATOM 4113 C C . ALA A 1 540 ? -23.569 -5.412 20.070 1.00 61.53 540 ALA A C 1
ATOM 4115 O O . ALA A 1 540 ? -23.130 -6.137 19.178 1.00 61.53 540 ALA A O 1
ATOM 4116 N N . THR A 1 541 ? -24.515 -4.496 19.826 1.00 73.44 541 THR A N 1
ATOM 4117 C CA . THR A 1 541 ? -25.142 -4.343 18.501 1.00 73.44 541 THR A CA 1
ATOM 4118 C C . THR A 1 541 ? -24.202 -3.777 17.436 1.00 73.44 541 THR A C 1
ATOM 4120 O O . THR A 1 541 ? -24.361 -4.123 16.267 1.00 73.44 541 THR A O 1
ATOM 4123 N N . VAL A 1 542 ? -23.236 -2.930 17.818 1.00 87.31 542 VAL A N 1
ATOM 4124 C CA . VAL A 1 542 ? -22.286 -2.292 16.889 1.00 87.31 542 VAL A CA 1
ATOM 4125 C C . VAL A 1 542 ? -20.849 -2.390 17.427 1.00 87.31 542 VAL A C 1
ATOM 4127 O O . VAL A 1 542 ? -20.509 -1.681 18.378 1.00 87.31 542 VAL A O 1
ATOM 4130 N N . PRO A 1 543 ? -19.984 -3.234 16.842 1.00 92.25 543 PRO A N 1
ATOM 4131 C CA . PRO A 1 543 ? -18.560 -3.259 17.162 1.00 92.25 543 PRO A CA 1
ATOM 4132 C C . PRO A 1 543 ? -17.837 -2.058 16.531 1.00 92.25 543 PRO A C 1
ATOM 4134 O O . PRO A 1 543 ? -17.931 -1.818 15.323 1.00 92.25 543 PRO A O 1
ATOM 4137 N N . VAL A 1 544 ? -17.106 -1.310 17.360 1.00 93.69 544 VAL A N 1
ATOM 4138 C CA . VAL A 1 544 ? -16.256 -0.179 16.965 1.00 93.69 544 VAL A CA 1
ATOM 4139 C C . VAL A 1 544 ? -14.803 -0.614 17.071 1.00 93.69 544 VAL A C 1
ATOM 4141 O O . VAL A 1 544 ? -14.277 -0.808 18.160 1.00 93.69 544 VAL A O 1
ATOM 4144 N N . VAL A 1 545 ? -14.155 -0.782 15.933 1.00 94.69 545 VAL A N 1
ATOM 4145 C CA . VAL A 1 545 ? -12.881 -1.476 15.791 1.00 94.69 545 VAL A CA 1
ATOM 4146 C C . VAL A 1 545 ? -11.750 -0.486 15.519 1.00 94.69 545 VAL A C 1
ATOM 4148 O O . VAL A 1 545 ? -11.923 0.503 14.795 1.00 94.69 545 VAL A O 1
ATOM 4151 N N . THR A 1 546 ? -10.569 -0.760 16.072 1.00 94.75 546 THR A N 1
ATOM 4152 C CA . THR A 1 546 ? -9.351 -0.008 15.753 1.00 94.75 546 THR A CA 1
ATOM 4153 C C . THR A 1 546 ? -8.935 -0.205 14.295 1.00 94.75 546 THR A C 1
ATOM 4155 O O . THR A 1 546 ? -8.929 -1.310 13.760 1.00 94.75 546 THR A O 1
ATOM 4158 N N . GLY A 1 547 ? -8.535 0.880 13.632 1.00 90.44 547 GLY A N 1
ATOM 4159 C CA . GLY A 1 547 ? -7.992 0.823 12.276 1.00 90.44 547 GLY A CA 1
ATOM 4160 C C . GLY A 1 547 ? -6.614 0.170 12.164 1.00 90.44 547 GLY A C 1
ATOM 4161 O O . GLY A 1 547 ? -6.222 -0.238 11.075 1.00 90.44 547 GLY A O 1
ATOM 4162 N N . PHE A 1 548 ? -5.883 0.098 13.271 1.00 91.06 548 PHE A N 1
ATOM 4163 C CA . PHE A 1 548 ? -4.595 -0.573 13.391 1.00 91.06 548 PHE A CA 1
ATOM 4164 C C . PHE A 1 548 ? -4.796 -2.018 13.870 1.00 91.06 548 PHE A C 1
ATOM 4166 O O . PHE A 1 548 ? -5.703 -2.277 14.667 1.00 91.06 548 PHE A O 1
ATOM 4173 N N . PHE A 1 549 ? -3.950 -2.942 13.407 1.00 89.44 549 PHE A N 1
ATOM 4174 C CA . PHE A 1 549 ? -3.965 -4.337 13.838 1.00 89.44 549 PHE A CA 1
ATOM 4175 C C . PHE A 1 549 ? -2.555 -4.928 13.917 1.00 89.44 549 PHE A C 1
ATOM 4177 O O . PHE A 1 549 ? -1.764 -4.687 13.014 1.00 89.44 549 PHE A O 1
ATOM 4184 N N . GLY A 1 550 ? -2.331 -5.741 14.958 1.00 74.38 550 GLY A N 1
ATOM 4185 C CA . GLY A 1 550 ? -1.272 -6.743 15.135 1.00 74.38 550 GLY A CA 1
ATOM 4186 C C . GLY A 1 550 ? 0.195 -6.310 14.976 1.00 74.38 550 GLY A C 1
ATOM 4187 O O . GLY A 1 550 ? 0.526 -5.468 14.146 1.00 74.38 550 GLY A O 1
ATOM 4188 N N . PRO A 1 551 ? 1.139 -6.956 15.681 1.00 74.12 551 PRO A N 1
ATOM 4189 C CA . PRO A 1 551 ? 2.535 -6.861 15.289 1.00 74.12 551 PRO A CA 1
ATOM 4190 C C . PRO A 1 551 ? 2.759 -7.659 14.001 1.00 74.12 551 PRO A C 1
ATOM 4192 O O . PRO A 1 551 ? 2.637 -8.882 13.980 1.00 74.12 551 PRO A O 1
ATOM 4195 N N . ILE A 1 552 ? 3.089 -6.962 12.915 1.00 80.44 552 ILE A N 1
ATOM 4196 C CA . ILE A 1 552 ? 3.480 -7.579 11.642 1.00 80.44 552 ILE A CA 1
ATOM 4197 C C . ILE A 1 552 ? 5.007 -7.554 11.538 1.00 80.44 552 ILE A C 1
ATOM 4199 O O . ILE A 1 552 ? 5.649 -6.590 11.961 1.00 80.44 552 ILE A O 1
ATOM 4203 N N . GLY A 1 553 ? 5.614 -8.609 10.985 1.00 73.38 553 GLY A N 1
ATOM 4204 C CA . GLY A 1 553 ? 7.061 -8.664 10.769 1.00 73.38 553 GLY A CA 1
ATOM 4205 C C . GLY A 1 553 ? 7.536 -7.493 9.903 1.00 73.38 553 GLY A C 1
ATOM 4206 O O . GLY A 1 553 ? 7.138 -7.386 8.753 1.00 73.38 553 GLY A O 1
ATOM 4207 N N . GLY A 1 554 ? 8.371 -6.606 10.452 1.00 75.25 554 GLY A N 1
ATOM 4208 C CA . GLY A 1 554 ? 8.824 -5.380 9.773 1.00 75.25 554 GLY A CA 1
ATOM 4209 C C . GLY A 1 554 ? 7.950 -4.138 10.010 1.00 75.25 554 GLY A C 1
ATOM 4210 O O . GLY A 1 554 ? 8.390 -3.037 9.695 1.00 75.25 554 GLY A O 1
ATOM 4211 N N . GLY A 1 555 ? 6.785 -4.293 10.640 1.00 82.75 555 GLY A N 1
ATOM 4212 C CA . GLY A 1 555 ? 5.861 -3.224 11.017 1.00 82.75 555 GLY A CA 1
ATOM 4213 C C . GLY A 1 555 ? 4.805 -2.902 9.953 1.00 82.75 555 GLY A C 1
ATOM 4214 O O . GLY A 1 555 ? 5.101 -2.798 8.760 1.00 82.75 555 GLY A O 1
ATOM 4215 N N . LEU A 1 556 ? 3.559 -2.700 10.387 1.00 85.38 556 LEU A N 1
ATOM 4216 C CA . LEU A 1 556 ? 2.413 -2.406 9.524 1.00 85.38 556 LEU A CA 1
ATOM 4217 C C . LEU A 1 556 ? 2.597 -1.075 8.788 1.00 85.38 556 LEU A C 1
ATOM 4219 O O . LEU A 1 556 ? 2.284 -0.979 7.598 1.00 85.38 556 LEU A O 1
ATOM 4223 N N . LEU A 1 557 ? 3.135 -0.053 9.465 1.00 83.88 557 LEU A N 1
ATOM 4224 C CA . LEU A 1 557 ? 3.382 1.239 8.827 1.00 83.88 557 LEU A CA 1
ATOM 4225 C C . LEU A 1 557 ? 4.439 1.135 7.720 1.00 83.88 557 LEU A C 1
ATOM 4227 O O . LEU A 1 557 ? 4.284 1.776 6.685 1.00 83.88 557 LEU A O 1
ATOM 4231 N N . ALA A 1 558 ? 5.489 0.338 7.918 1.00 80.62 558 ALA A N 1
ATOM 4232 C CA . ALA A 1 558 ? 6.557 0.186 6.932 1.00 80.62 558 ALA A CA 1
ATOM 4233 C C . ALA A 1 558 ? 6.091 -0.595 5.694 1.00 80.62 558 ALA A C 1
ATOM 4235 O O . ALA A 1 558 ? 6.485 -0.267 4.579 1.00 80.62 558 ALA A O 1
ATOM 4236 N N . GLN A 1 559 ? 5.231 -1.602 5.877 1.00 81.31 559 GLN A N 1
ATOM 4237 C CA . GLN A 1 559 ? 4.772 -2.459 4.781 1.00 81.31 559 GLN A CA 1
ATOM 4238 C C . GLN A 1 559 ? 3.580 -1.891 4.004 1.00 81.31 559 GLN A C 1
ATOM 4240 O O . GLN A 1 559 ? 3.538 -1.987 2.780 1.00 81.31 559 GLN A O 1
ATOM 4245 N N . VAL A 1 560 ? 2.590 -1.315 4.695 1.00 82.31 560 VAL A N 1
ATOM 4246 C CA . VAL A 1 560 ? 1.353 -0.818 4.063 1.00 82.31 560 VAL A CA 1
ATOM 4247 C C . VAL A 1 560 ? 1.386 0.699 3.862 1.00 82.31 560 VAL A C 1
ATOM 4249 O O . VAL A 1 560 ? 0.770 1.214 2.928 1.00 82.31 560 VAL A O 1
ATOM 4252 N N . GLY A 1 561 ? 2.116 1.436 4.698 1.00 80.69 561 GLY A N 1
ATOM 4253 C CA . GLY A 1 561 ? 2.183 2.894 4.638 1.00 80.69 561 GLY A CA 1
ATOM 4254 C C . GLY A 1 561 ? 0.963 3.599 5.240 1.00 80.69 561 GLY A C 1
ATOM 4255 O O . GLY A 1 561 ? 0.129 3.020 5.944 1.00 80.69 561 GLY A O 1
ATOM 4256 N N . ARG A 1 562 ? 0.852 4.905 4.962 1.00 76.56 562 ARG A N 1
ATOM 4257 C CA . ARG A 1 562 ? -0.253 5.761 5.426 1.00 76.56 562 ARG A CA 1
ATOM 4258 C C . ARG A 1 562 ? -1.541 5.383 4.685 1.00 76.56 562 ARG A C 1
ATOM 4260 O O . ARG A 1 562 ? -1.755 5.777 3.547 1.00 76.56 562 ARG A O 1
ATOM 4267 N N . GLY A 1 563 ? -2.387 4.589 5.333 1.00 83.00 563 GLY A N 1
ATOM 4268 C CA . GLY A 1 563 ? -3.590 3.999 4.725 1.00 83.00 563 GLY A CA 1
ATOM 4269 C C . GLY A 1 563 ? -3.945 2.614 5.264 1.00 83.00 563 GLY A C 1
ATOM 4270 O O . GLY A 1 563 ? -4.962 2.045 4.873 1.00 83.00 563 GLY A O 1
ATOM 4271 N N . TYR A 1 564 ? -3.168 2.108 6.226 1.00 90.00 564 TYR A N 1
ATOM 4272 C CA . TYR A 1 564 ? -3.435 0.853 6.926 1.00 90.00 564 TYR A CA 1
ATOM 4273 C C . TYR A 1 564 ? -4.850 0.743 7.524 1.00 90.00 564 TYR A C 1
ATOM 4275 O O . TYR A 1 564 ? -5.363 -0.364 7.630 1.00 90.00 564 TYR A O 1
ATOM 4283 N N . THR A 1 565 ? -5.534 1.848 7.859 1.00 92.44 565 THR A N 1
ATOM 4284 C CA . THR A 1 565 ? -6.941 1.773 8.299 1.00 92.44 565 THR A CA 1
ATOM 4285 C C . THR A 1 565 ? -7.886 1.332 7.180 1.00 92.44 565 THR A C 1
ATOM 4287 O O . THR A 1 565 ? -8.794 0.541 7.426 1.00 92.44 565 THR A O 1
ATOM 4290 N N . ASP A 1 566 ? -7.694 1.838 5.956 1.00 92.56 566 ASP A N 1
ATOM 4291 C CA . ASP A 1 566 ? -8.500 1.425 4.798 1.00 92.56 566 ASP A CA 1
ATOM 4292 C C . ASP A 1 566 ? -8.213 -0.056 4.488 1.00 92.56 566 ASP A C 1
ATOM 4294 O O . ASP A 1 566 ? -9.120 -0.836 4.190 1.00 92.56 566 ASP A O 1
ATOM 4298 N N . PHE A 1 567 ? -6.947 -0.458 4.644 1.00 91.50 567 PHE A N 1
ATOM 4299 C CA . PHE A 1 567 ? -6.496 -1.839 4.495 1.00 91.50 567 PHE A CA 1
ATOM 4300 C C . PHE A 1 567 ? -7.136 -2.775 5.533 1.00 91.50 567 PHE A C 1
ATOM 4302 O O . PHE A 1 567 ? -7.701 -3.802 5.162 1.00 91.50 567 PHE A O 1
ATOM 4309 N N . CYS A 1 568 ? -7.143 -2.388 6.812 1.00 93.50 568 CYS A N 1
ATOM 4310 C CA . CYS A 1 568 ? -7.810 -3.116 7.893 1.00 93.50 568 CYS A CA 1
ATOM 4311 C C . CYS A 1 568 ? -9.315 -3.269 7.624 1.00 93.50 568 CYS A C 1
ATOM 4313 O O . CYS A 1 568 ? -9.850 -4.374 7.688 1.00 93.50 568 CYS A O 1
ATOM 4315 N N . ALA A 1 569 ? -9.993 -2.187 7.225 1.00 94.62 569 ALA A N 1
ATOM 4316 C CA . ALA A 1 569 ? -11.412 -2.233 6.875 1.00 94.62 569 ALA A CA 1
ATOM 4317 C C . ALA A 1 569 ? -11.695 -3.187 5.703 1.00 94.62 569 ALA A C 1
ATOM 4319 O O . ALA A 1 569 ? -12.699 -3.904 5.710 1.00 94.62 569 ALA A O 1
ATOM 4320 N N . SER A 1 570 ? -10.788 -3.247 4.729 1.00 93.44 570 SER A N 1
ATOM 4321 C CA . SER A 1 570 ? -10.880 -4.192 3.615 1.00 93.44 570 SER A CA 1
ATOM 4322 C C . SER A 1 570 ? -10.732 -5.634 4.099 1.00 93.44 570 SER A C 1
ATOM 4324 O O . SER A 1 570 ? -11.590 -6.451 3.786 1.00 93.44 570 SER A O 1
ATOM 4326 N N . MET A 1 571 ? -9.740 -5.942 4.943 1.00 92.75 571 MET A N 1
ATOM 4327 C CA . MET A 1 571 ? -9.573 -7.290 5.511 1.00 92.75 571 MET A CA 1
ATOM 4328 C C . MET A 1 571 ? -10.775 -7.743 6.347 1.00 92.75 571 MET A C 1
ATOM 4330 O O . MET A 1 571 ? -11.241 -8.870 6.191 1.00 92.75 571 MET A O 1
ATOM 4334 N N . ILE A 1 572 ? -11.333 -6.855 7.175 1.00 93.88 572 ILE A N 1
ATOM 4335 C CA . ILE A 1 572 ? -12.563 -7.130 7.934 1.00 93.88 572 ILE A CA 1
ATOM 4336 C C . ILE A 1 572 ? -13.720 -7.451 6.981 1.00 93.88 572 ILE A C 1
ATOM 4338 O O . ILE A 1 572 ? -14.483 -8.388 7.217 1.00 93.88 572 ILE A O 1
ATOM 4342 N N . SER A 1 573 ? -13.836 -6.696 5.886 1.00 92.69 573 SER A N 1
ATOM 4343 C CA . SER A 1 573 ? -14.883 -6.905 4.883 1.00 92.69 573 SER A CA 1
ATOM 4344 C C . SER A 1 573 ? -14.748 -8.262 4.192 1.00 92.69 573 SER A C 1
ATOM 4346 O O . SER A 1 573 ? -15.751 -8.953 4.017 1.00 92.69 573 SER A O 1
ATOM 4348 N N . VAL A 1 574 ? -13.519 -8.678 3.867 1.00 92.44 574 VAL A N 1
ATOM 4349 C CA . VAL A 1 574 ? -13.233 -10.011 3.315 1.00 92.44 574 VAL A CA 1
ATOM 4350 C C . VAL A 1 574 ? -13.602 -11.108 4.318 1.00 92.44 574 VAL A C 1
ATOM 4352 O O . VAL A 1 574 ? -14.348 -12.026 3.977 1.00 92.44 574 VAL A O 1
ATOM 4355 N N . GLY A 1 575 ? -13.156 -10.992 5.572 1.00 91.12 575 GLY A N 1
ATOM 4356 C CA . GLY A 1 575 ? -13.390 -12.004 6.607 1.00 91.12 575 GLY A CA 1
ATOM 4357 C C . GLY A 1 575 ? -14.866 -12.189 6.969 1.00 91.12 575 GLY A C 1
ATOM 4358 O O . GLY A 1 575 ? -15.336 -13.309 7.182 1.00 91.12 575 GLY A O 1
ATOM 4359 N N . LEU A 1 576 ? -15.633 -11.097 7.003 1.00 90.00 576 LEU A N 1
ATOM 4360 C CA . LEU A 1 576 ? -17.075 -11.133 7.266 1.00 90.00 576 LEU A CA 1
ATOM 4361 C C . LEU A 1 576 ? -17.911 -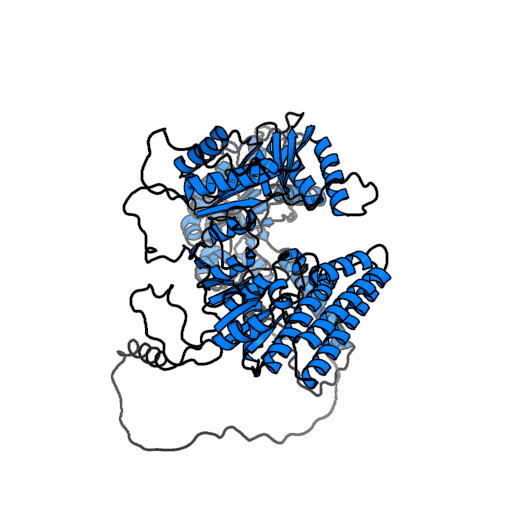11.490 6.034 1.00 90.00 576 LEU A C 1
ATOM 4363 O O . LEU A 1 576 ? -19.118 -11.686 6.181 1.00 90.00 576 LEU A O 1
ATOM 4367 N N . ARG A 1 577 ? -17.295 -11.568 4.843 1.00 89.25 577 ARG A N 1
ATOM 4368 C CA . ARG A 1 577 ? -17.997 -11.618 3.550 1.00 89.25 577 ARG A CA 1
ATOM 4369 C C . ARG A 1 577 ? -19.043 -10.503 3.465 1.00 89.25 577 ARG A C 1
ATOM 4371 O O . ARG A 1 577 ? -20.222 -10.744 3.203 1.00 89.25 577 ARG A O 1
ATOM 4378 N N . ALA A 1 578 ? -18.605 -9.287 3.787 1.00 87.62 578 ALA A N 1
ATOM 4379 C CA . ALA A 1 578 ? -19.454 -8.108 3.789 1.00 87.62 578 ALA A CA 1
ATOM 4380 C C . ALA A 1 578 ? -19.992 -7.832 2.380 1.00 87.62 578 ALA A C 1
ATOM 4382 O O . ALA A 1 578 ? -19.305 -8.048 1.383 1.00 87.62 578 ALA A O 1
ATOM 4383 N N . HIS A 1 579 ? -21.225 -7.335 2.309 1.00 85.25 579 HIS A N 1
ATOM 4384 C CA . HIS A 1 579 ? -21.844 -6.971 1.037 1.00 85.25 579 HIS A CA 1
ATOM 4385 C C . HIS A 1 579 ? -21.158 -5.740 0.428 1.00 85.25 579 HIS A C 1
ATOM 4387 O O . HIS A 1 579 ? -20.902 -5.677 -0.777 1.00 85.25 579 HIS A O 1
ATOM 4393 N N . GLU A 1 580 ? -20.851 -4.758 1.279 1.00 88.31 580 GLU A N 1
ATOM 4394 C CA . GLU A 1 580 ? -20.264 -3.491 0.863 1.00 88.31 580 GLU A CA 1
ATOM 4395 C C . GLU A 1 580 ? -19.340 -2.919 1.948 1.00 88.31 580 GLU A C 1
ATOM 4397 O O . GLU A 1 580 ? -19.632 -2.990 3.149 1.00 88.31 580 GLU A O 1
ATOM 4402 N N . LEU A 1 581 ? -18.230 -2.330 1.503 1.00 92.44 581 LEU A N 1
ATOM 4403 C CA . LEU A 1 581 ? -17.317 -1.522 2.304 1.00 92.44 581 LEU A CA 1
ATOM 4404 C C . LEU A 1 581 ? -17.594 -0.040 2.032 1.00 92.44 581 LEU A C 1
ATOM 4406 O O . LEU A 1 581 ? -17.386 0.447 0.922 1.00 92.44 581 LEU A O 1
ATOM 4410 N N . HIS A 1 582 ? -18.030 0.702 3.047 1.00 92.75 582 HIS A N 1
ATOM 4411 C CA . HIS A 1 582 ? -18.214 2.150 2.968 1.00 92.75 582 HIS A CA 1
ATOM 4412 C C . HIS A 1 582 ? -16.989 2.879 3.507 1.00 92.75 582 HIS A C 1
ATOM 4414 O O . HIS A 1 582 ? -16.633 2.748 4.678 1.00 92.75 582 HIS A O 1
ATOM 4420 N N . VAL A 1 583 ? -16.383 3.710 2.667 1.00 92.88 583 VAL A N 1
ATOM 4421 C CA . VAL A 1 583 ? -15.302 4.617 3.042 1.00 92.88 583 VAL A CA 1
ATOM 4422 C C . VAL A 1 583 ? -15.882 6.021 3.188 1.00 92.88 583 VAL A C 1
ATOM 4424 O O . VAL A 1 583 ? -16.193 6.690 2.203 1.00 92.88 583 VAL A O 1
ATOM 4427 N N . TRP A 1 584 ? -16.026 6.472 4.430 1.00 91.75 584 TRP A N 1
ATOM 4428 C CA . TRP A 1 584 ? -16.596 7.772 4.761 1.00 91.75 584 TRP A CA 1
ATOM 4429 C C . TRP A 1 584 ? -15.519 8.860 4.812 1.00 91.75 584 TRP A C 1
ATOM 4431 O O . TRP A 1 584 ? -14.503 8.737 5.509 1.00 91.75 584 TRP A O 1
ATOM 4441 N N . LYS A 1 585 ? -15.748 9.933 4.054 1.00 89.50 585 LYS A N 1
ATOM 4442 C CA . LYS A 1 585 ? -14.847 11.079 3.871 1.00 89.50 585 LYS A CA 1
ATOM 4443 C C . LYS A 1 585 ? -15.618 12.397 4.042 1.00 89.50 585 LYS A C 1
ATOM 4445 O O . LYS A 1 585 ? -16.818 12.400 4.294 1.00 89.50 585 LYS A O 1
ATOM 4450 N N . GLU A 1 586 ? -14.917 13.524 3.923 1.00 87.50 586 GLU A N 1
ATOM 4451 C CA . GLU A 1 586 ? -15.506 14.881 3.928 1.00 87.50 586 GLU A CA 1
ATOM 4452 C C . GLU A 1 586 ? -15.987 15.334 2.533 1.00 87.50 586 GLU A C 1
ATOM 4454 O O . GLU A 1 586 ? -16.534 16.424 2.392 1.00 87.50 586 GLU A O 1
ATOM 4459 N N . VAL A 1 587 ? -15.801 14.496 1.507 1.00 86.00 587 VAL A N 1
ATOM 4460 C CA . VAL A 1 587 ? -16.188 14.750 0.110 1.00 86.00 587 VAL A CA 1
ATOM 4461 C C . VAL A 1 587 ? -17.281 13.775 -0.333 1.00 86.00 587 VAL A C 1
ATOM 4463 O O . VAL A 1 587 ? -17.324 12.646 0.154 1.00 86.00 587 VAL A O 1
ATOM 4466 N N . GLU A 1 588 ? -18.164 14.201 -1.247 1.00 84.56 588 GLU A N 1
ATOM 4467 C CA . GLU A 1 588 ? -19.289 13.395 -1.780 1.00 84.56 588 GLU A CA 1
ATOM 4468 C C . GLU A 1 588 ? -18.853 12.094 -2.446 1.00 84.56 588 GLU A C 1
ATOM 4470 O O . GLU A 1 588 ? -19.510 11.070 -2.278 1.00 84.56 588 GLU A O 1
ATOM 4475 N N . GLY A 1 589 ? -17.705 12.113 -3.109 1.00 87.75 589 GLY A N 1
ATOM 4476 C CA . GLY A 1 589 ? -17.137 10.968 -3.795 1.00 87.75 589 GLY A CA 1
ATOM 4477 C C . GLY A 1 589 ? -15.895 11.389 -4.566 1.00 87.75 589 GLY A C 1
ATOM 4478 O O . GLY A 1 589 ? -15.227 12.361 -4.207 1.00 87.75 589 GLY A O 1
ATOM 4479 N N . ILE A 1 590 ? -15.604 10.667 -5.641 1.00 89.62 590 ILE A N 1
ATOM 4480 C CA . ILE A 1 590 ? -14.586 11.054 -6.618 1.00 89.62 590 ILE A CA 1
ATOM 4481 C C . ILE A 1 590 ? -15.246 11.972 -7.647 1.00 89.62 590 ILE A C 1
ATOM 4483 O O . ILE A 1 590 ? -16.340 11.690 -8.132 1.00 89.62 590 ILE A O 1
ATOM 4487 N N . PHE A 1 591 ? -14.578 13.072 -7.981 1.00 89.94 591 PHE A N 1
ATOM 4488 C CA . PHE A 1 591 ? -15.043 14.050 -8.962 1.00 89.94 591 PHE A CA 1
ATOM 4489 C C . PHE A 1 591 ? -14.227 13.961 -10.256 1.00 89.94 591 PHE A C 1
ATOM 4491 O O . PHE A 1 591 ? -13.100 13.472 -10.259 1.00 89.94 591 PHE A O 1
ATOM 4498 N N . THR A 1 592 ? -14.779 14.482 -11.355 1.00 90.88 592 THR A N 1
ATOM 4499 C CA . THR A 1 592 ? -14.087 14.607 -12.653 1.00 90.88 592 THR A CA 1
ATOM 4500 C C . THR A 1 592 ? -12.828 15.476 -12.581 1.00 90.88 592 THR A C 1
ATOM 4502 O O . THR A 1 592 ? -11.955 15.360 -13.426 1.00 90.88 592 THR A O 1
ATOM 4505 N N . ALA A 1 593 ? -12.757 16.399 -11.625 1.00 89.88 593 ALA A N 1
ATOM 4506 C CA . ALA A 1 593 ? -11.599 17.235 -11.319 1.00 89.88 593 ALA A CA 1
ATOM 4507 C C . ALA A 1 593 ? -11.710 17.690 -9.855 1.00 89.88 593 ALA A C 1
ATOM 4509 O O . ALA A 1 593 ? -12.769 17.521 -9.247 1.00 89.88 593 ALA A O 1
ATOM 4510 N N . ASP A 1 594 ? -10.653 18.266 -9.282 1.00 87.56 594 ASP A N 1
ATOM 4511 C CA . ASP A 1 594 ? -10.733 18.860 -7.942 1.00 87.56 594 ASP A CA 1
ATOM 4512 C C . ASP A 1 594 ? -11.758 20.016 -7.938 1.00 87.56 594 ASP A C 1
ATOM 4514 O O . ASP A 1 594 ? -11.533 21.013 -8.637 1.00 87.56 594 ASP A O 1
ATOM 4518 N N . PRO A 1 595 ? -12.862 19.924 -7.166 1.00 86.00 595 PRO A N 1
ATOM 4519 C CA . PRO A 1 595 ? -13.888 20.966 -7.123 1.00 86.00 595 PRO A CA 1
ATOM 4520 C C . PRO A 1 595 ? -13.357 22.305 -6.592 1.00 86.00 595 PRO A C 1
ATOM 4522 O O . PRO A 1 595 ? -13.930 23.351 -6.890 1.00 86.00 595 PRO A O 1
ATOM 4525 N N . SER A 1 596 ? -12.247 22.291 -5.848 1.00 85.00 596 SER A N 1
ATOM 4526 C CA . SER A 1 596 ? -11.579 23.498 -5.346 1.00 85.00 596 SER A CA 1
ATOM 4527 C C . SER A 1 596 ? -10.901 24.290 -6.467 1.00 85.00 596 SER A C 1
ATOM 4529 O O . SER A 1 596 ? -10.807 25.511 -6.386 1.00 85.00 596 SER A O 1
ATOM 4531 N N . LYS A 1 597 ? -10.425 23.600 -7.515 1.00 85.81 597 LYS A N 1
ATOM 4532 C CA . LYS A 1 597 ? -9.768 24.209 -8.685 1.00 85.81 597 LYS A CA 1
ATOM 4533 C C . LYS A 1 597 ? -10.752 24.454 -9.827 1.00 85.81 597 LYS A C 1
ATOM 4535 O O . LYS A 1 597 ? -10.621 25.437 -10.550 1.00 85.81 597 LYS A O 1
ATOM 4540 N N . VAL A 1 598 ? -11.729 23.563 -9.995 1.00 89.12 598 VAL A N 1
ATOM 4541 C CA . VAL A 1 598 ? -12.708 23.605 -11.084 1.00 89.12 598 VAL A CA 1
ATOM 4542 C 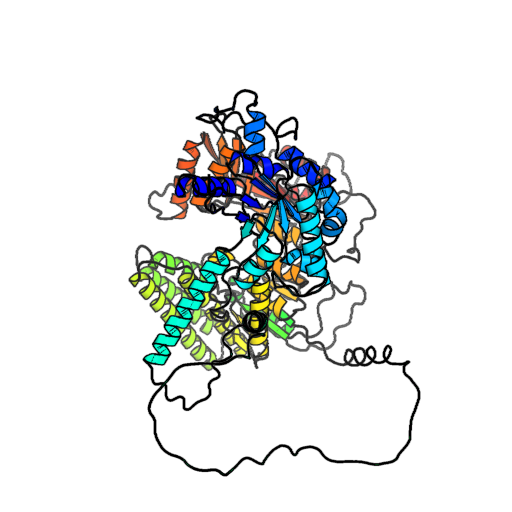C . VAL A 1 598 ? -14.125 23.486 -10.518 1.00 89.12 598 VAL A C 1
ATOM 4544 O O . VAL A 1 598 ? -14.594 22.375 -10.268 1.00 89.12 598 VAL A O 1
ATOM 4547 N N . PRO A 1 599 ? -14.860 24.605 -10.374 1.00 87.00 599 PRO A N 1
ATOM 4548 C CA . PRO A 1 599 ? -16.219 24.588 -9.828 1.00 87.00 599 PRO A CA 1
ATOM 4549 C C . PRO A 1 599 ? -17.226 23.782 -10.664 1.00 87.00 599 PRO A C 1
ATOM 4551 O O . PRO A 1 599 ? -18.237 23.326 -10.142 1.00 87.00 599 PRO A O 1
ATOM 4554 N N . SER A 1 600 ? -16.961 23.585 -11.962 1.00 88.69 600 SER A N 1
ATOM 4555 C CA . SER A 1 600 ? -17.785 22.767 -12.864 1.00 88.69 600 SER A CA 1
ATOM 4556 C C . SER A 1 600 ? -17.574 21.256 -12.705 1.00 88.69 600 SER A C 1
ATOM 4558 O O . SER A 1 600 ? -18.175 20.480 -13.456 1.00 88.69 600 SER A O 1
ATOM 4560 N N . ALA A 1 601 ? -16.718 20.815 -11.777 1.00 89.12 601 ALA A N 1
ATOM 4561 C CA . ALA A 1 601 ? -16.447 19.404 -11.542 1.00 89.12 601 ALA A CA 1
ATOM 4562 C C . ALA A 1 601 ? -17.714 18.645 -11.114 1.00 89.12 601 ALA A C 1
ATOM 4564 O O . ALA A 1 601 ? -18.494 19.104 -10.283 1.00 89.12 601 ALA A O 1
ATOM 4565 N N . ARG A 1 602 ? -17.912 17.449 -11.677 1.00 90.00 602 ARG A N 1
ATOM 4566 C CA . ARG A 1 602 ? -19.077 16.594 -11.401 1.00 90.00 602 ARG A CA 1
ATOM 4567 C C . ARG A 1 602 ? -18.647 15.351 -10.634 1.00 90.00 602 ARG A C 1
ATOM 4569 O O . ARG A 1 602 ? -17.570 14.818 -10.891 1.00 90.00 602 ARG A O 1
ATOM 4576 N N . MET A 1 603 ? -19.483 14.881 -9.713 1.00 89.75 603 MET A N 1
ATOM 4577 C CA . MET A 1 603 ? -19.239 13.624 -9.003 1.00 89.75 603 MET A CA 1
ATOM 4578 C C . MET A 1 603 ? -19.425 12.437 -9.956 1.00 89.75 603 MET A C 1
ATOM 4580 O O . MET A 1 603 ? -20.410 12.366 -10.692 1.00 89.75 603 MET A O 1
ATOM 4584 N N . LEU A 1 604 ? -18.493 11.489 -9.915 1.00 89.50 604 LEU A N 1
ATOM 4585 C CA . LEU A 1 604 ? -18.574 10.232 -10.646 1.00 89.50 604 LEU A CA 1
ATOM 4586 C C . LEU A 1 604 ? -19.404 9.226 -9.836 1.00 89.50 604 LEU A C 1
ATOM 4588 O O . LEU A 1 604 ? -19.025 8.905 -8.708 1.00 89.50 604 LEU A O 1
ATOM 4592 N N . PRO A 1 605 ? -20.521 8.700 -10.369 1.00 87.88 605 PRO A N 1
ATOM 4593 C CA . PRO A 1 605 ? -21.345 7.740 -9.637 1.00 87.88 605 PRO A CA 1
ATOM 4594 C C . PRO A 1 605 ? -20.697 6.352 -9.563 1.00 87.88 605 PRO A C 1
ATOM 4596 O O . PRO A 1 605 ? -20.873 5.635 -8.579 1.00 87.88 605 PRO A O 1
ATOM 4599 N N . ILE A 1 606 ? -19.952 5.964 -10.602 1.00 89.06 606 ILE A N 1
ATOM 4600 C CA . ILE A 1 606 ? -19.310 4.655 -10.736 1.00 89.06 606 ILE A CA 1
ATOM 4601 C C . ILE A 1 606 ? -17.915 4.861 -11.324 1.00 89.06 606 ILE A C 1
ATOM 4603 O O . ILE A 1 606 ? -17.749 5.667 -12.240 1.00 89.06 606 ILE A O 1
ATOM 4607 N N . ILE A 1 607 ? -16.935 4.122 -10.814 1.00 88.31 607 ILE A N 1
ATOM 4608 C CA . ILE A 1 607 ? -15.566 4.088 -11.328 1.00 88.31 607 ILE A CA 1
ATOM 4609 C C . ILE A 1 607 ? -15.021 2.659 -11.263 1.00 88.31 607 ILE A C 1
ATOM 4611 O O . ILE A 1 607 ? -15.393 1.896 -10.369 1.00 88.31 607 ILE A O 1
ATOM 4615 N N . SER A 1 608 ? -14.153 2.277 -12.199 1.00 86.62 608 SER A N 1
ATOM 4616 C CA . SER A 1 608 ? -13.451 0.994 -12.083 1.00 86.62 608 SER A CA 1
ATOM 4617 C C . SER A 1 608 ? -12.350 1.032 -11.024 1.00 86.62 608 SER A C 1
ATOM 4619 O O . SER A 1 608 ? -11.816 2.096 -10.701 1.00 86.62 608 SER A O 1
ATOM 4621 N N . SER A 1 609 ? -11.977 -0.132 -10.495 1.00 85.25 609 SER A N 1
ATOM 4622 C CA . SER A 1 609 ? -10.841 -0.271 -9.577 1.00 85.25 609 SER A CA 1
ATOM 4623 C C . SER A 1 609 ? -9.544 0.275 -10.166 1.00 85.25 609 SER A C 1
ATOM 4625 O O . SER A 1 609 ? -8.783 0.943 -9.466 1.00 85.25 609 SER A O 1
ATOM 4627 N N . ASP A 1 610 ? -9.310 0.034 -11.455 1.00 83.94 610 ASP A N 1
ATOM 4628 C CA . ASP A 1 610 ? -8.069 0.428 -12.109 1.00 83.94 610 ASP A CA 1
ATOM 4629 C C . ASP A 1 610 ? -8.028 1.948 -12.326 1.00 83.94 610 ASP A C 1
ATOM 4631 O O . ASP A 1 610 ? -7.047 2.595 -11.965 1.00 83.94 610 ASP A O 1
ATOM 4635 N N . GLU A 1 611 ? -9.124 2.560 -12.791 1.00 86.12 611 GLU A N 1
ATOM 4636 C CA . GLU A 1 611 ? -9.235 4.026 -12.893 1.00 86.12 611 GLU A CA 1
ATOM 4637 C C . GLU A 1 611 ? -9.109 4.701 -11.522 1.00 86.12 611 GLU A C 1
ATOM 4639 O O . GLU A 1 611 ? -8.393 5.691 -11.379 1.00 86.12 611 GLU A O 1
ATOM 4644 N N . ALA A 1 612 ? -9.765 4.156 -10.492 1.00 86.69 612 ALA A N 1
ATOM 4645 C CA . ALA A 1 612 ? -9.656 4.673 -9.134 1.00 86.69 612 ALA A CA 1
ATOM 4646 C C . ALA A 1 612 ? -8.220 4.565 -8.602 1.00 86.69 612 ALA A C 1
ATOM 4648 O O . ALA A 1 612 ? -7.749 5.485 -7.934 1.00 86.69 612 ALA A O 1
ATOM 4649 N N . SER A 1 613 ? -7.505 3.481 -8.925 1.00 82.25 613 SER A N 1
ATOM 4650 C CA . SER A 1 613 ? -6.122 3.279 -8.475 1.00 82.25 613 SER A CA 1
ATOM 4651 C C . SER A 1 613 ? -5.194 4.350 -9.026 1.00 82.25 613 SER A C 1
ATOM 4653 O O . SER A 1 613 ? -4.435 4.975 -8.284 1.00 82.25 613 SER A O 1
ATOM 4655 N N . GLU A 1 614 ? -5.349 4.643 -10.308 1.00 82.69 614 GLU A N 1
ATOM 4656 C CA . GLU A 1 614 ? -4.562 5.633 -11.019 1.00 82.69 614 GLU A CA 1
ATOM 4657 C C . GLU A 1 614 ? -4.867 7.056 -10.534 1.00 82.69 614 GLU A C 1
ATOM 4659 O O . GLU A 1 614 ? -3.946 7.850 -10.327 1.00 82.69 614 GLU A O 1
ATOM 4664 N N . LEU A 1 615 ? -6.137 7.373 -10.255 1.00 84.69 615 LEU A N 1
ATOM 4665 C CA . LEU A 1 615 ? -6.511 8.651 -9.637 1.00 84.69 615 LEU A CA 1
ATOM 4666 C C . LEU A 1 615 ? -5.876 8.829 -8.259 1.00 84.69 615 LEU A C 1
ATOM 4668 O O . LEU A 1 615 ? -5.408 9.925 -7.937 1.00 84.69 615 LEU A O 1
ATOM 4672 N N . THR A 1 616 ? -5.849 7.764 -7.450 1.00 76.44 616 THR A N 1
ATOM 4673 C CA . THR A 1 616 ? -5.255 7.833 -6.110 1.00 76.44 616 THR A CA 1
ATOM 4674 C C . THR A 1 616 ? -3.751 8.059 -6.142 1.00 76.44 616 THR A C 1
ATOM 4676 O O . THR A 1 616 ? -3.237 8.828 -5.332 1.00 76.44 616 THR A O 1
ATOM 4679 N N . PHE A 1 617 ? -3.054 7.475 -7.118 1.00 73.94 617 PHE A N 1
ATOM 4680 C CA . PHE A 1 617 ? -1.614 7.651 -7.287 1.00 73.94 617 PHE A CA 1
ATOM 4681 C C . PHE A 1 617 ? -1.244 9.077 -7.741 1.00 73.94 617 PHE A C 1
ATOM 4683 O O . PHE A 1 617 ? -0.306 9.684 -7.222 1.00 73.94 617 PHE A O 1
ATOM 4690 N N . HIS A 1 618 ? -2.031 9.658 -8.653 1.00 69.00 618 HIS A N 1
ATOM 4691 C CA . HIS A 1 618 ? -1.746 10.948 -9.294 1.00 69.00 618 HIS A CA 1
ATOM 4692 C C . HIS A 1 618 ? -2.381 12.167 -8.596 1.00 69.00 618 HIS A C 1
ATOM 4694 O O . HIS A 1 618 ? -2.594 13.201 -9.235 1.00 69.00 618 HIS A O 1
ATOM 4700 N N . GLY A 1 619 ? -2.683 12.068 -7.294 1.00 63.69 619 GLY A N 1
ATOM 4701 C CA . GLY A 1 619 ? -3.025 13.223 -6.449 1.00 63.69 619 GLY A CA 1
ATOM 4702 C C . GLY A 1 619 ? -4.414 13.220 -5.801 1.00 63.69 619 GLY A C 1
ATOM 4703 O O . GLY A 1 619 ? -4.702 14.119 -5.015 1.00 63.69 619 GLY A O 1
ATOM 4704 N N . SER A 1 620 ? -5.277 12.230 -6.061 1.00 63.34 620 SER A N 1
ATOM 4705 C CA . SER A 1 620 ? -6.580 12.113 -5.387 1.00 63.34 620 SER A CA 1
ATOM 4706 C C . SER A 1 620 ? -6.491 11.190 -4.163 1.00 63.34 620 SER A C 1
ATOM 4708 O O . SER A 1 620 ? -6.827 10.013 -4.237 1.00 63.34 620 SER A O 1
ATOM 4710 N N . GLU A 1 621 ? -6.033 11.688 -3.007 1.00 68.06 621 GLU A N 1
ATOM 4711 C CA . GLU A 1 621 ? -5.873 10.885 -1.773 1.00 68.06 621 GLU A CA 1
ATOM 4712 C C . GLU A 1 621 ? -7.209 10.475 -1.106 1.00 68.06 621 GLU A C 1
ATOM 4714 O O . GLU A 1 621 ? -7.520 10.835 0.041 1.00 68.06 621 GLU A O 1
ATOM 4719 N N . VAL A 1 622 ? -8.033 9.709 -1.813 1.00 74.62 622 VAL A N 1
ATOM 4720 C CA . VAL A 1 622 ? -9.345 9.281 -1.328 1.00 74.62 622 VAL A CA 1
ATOM 4721 C C . VAL A 1 622 ? -9.285 7.875 -0.743 1.00 74.62 622 VAL A C 1
ATOM 4723 O O . VAL A 1 622 ? -9.894 7.655 0.304 1.00 74.62 622 VAL A O 1
ATOM 4726 N N . ILE A 1 623 ? -8.519 6.949 -1.327 1.00 82.31 623 ILE A N 1
ATOM 4727 C CA . ILE A 1 623 ? -8.429 5.546 -0.882 1.00 82.31 623 ILE A CA 1
ATOM 4728 C C . ILE A 1 623 ? -6.994 5.034 -1.011 1.00 82.31 623 ILE A C 1
ATOM 4730 O O . ILE A 1 623 ? -6.274 5.410 -1.930 1.00 82.31 623 ILE A O 1
ATOM 4734 N N . HIS A 1 624 ? -6.587 4.147 -0.104 1.00 85.50 624 HIS A N 1
ATOM 4735 C CA . HIS A 1 624 ? -5.334 3.405 -0.231 1.00 85.50 624 HIS A CA 1
ATOM 4736 C C . HIS A 1 624 ? -5.414 2.268 -1.269 1.00 85.50 624 HIS A C 1
ATOM 4738 O O . HIS A 1 624 ? -6.325 1.440 -1.235 1.00 85.50 624 HIS A O 1
ATOM 4744 N N . TYR A 1 625 ? -4.427 2.186 -2.164 1.00 83.56 625 TYR A N 1
ATOM 4745 C CA . TYR A 1 625 ? -4.391 1.206 -3.258 1.00 83.56 625 TYR A CA 1
ATOM 4746 C C . TYR A 1 625 ? -4.490 -0.255 -2.788 1.00 83.56 625 TYR A C 1
ATOM 4748 O O . TYR A 1 625 ? -5.292 -1.033 -3.314 1.00 83.56 625 TYR A O 1
ATOM 4756 N N . SER A 1 626 ? -3.708 -0.640 -1.774 1.00 85.06 626 SER A N 1
ATOM 4757 C CA . SER A 1 626 ? -3.666 -2.030 -1.301 1.00 85.06 626 SER A CA 1
ATOM 4758 C C . SER A 1 626 ? -5.001 -2.466 -0.699 1.00 85.06 626 SER A C 1
ATOM 4760 O O . SER A 1 626 ? -5.395 -3.620 -0.861 1.00 85.06 626 SER A O 1
ATOM 4762 N N . ALA A 1 627 ? -5.712 -1.540 -0.051 1.00 88.12 627 ALA A N 1
ATOM 4763 C CA . ALA A 1 627 ? -7.046 -1.766 0.495 1.00 88.12 627 ALA A CA 1
ATOM 4764 C C . ALA A 1 627 ? -8.052 -2.110 -0.612 1.00 88.12 627 ALA A C 1
ATOM 4766 O O . ALA A 1 627 ? -8.710 -3.149 -0.572 1.00 88.12 627 ALA A O 1
ATOM 4767 N N . MET A 1 628 ? -8.092 -1.280 -1.656 1.00 88.19 628 MET A N 1
ATOM 4768 C CA . MET A 1 628 ? -8.964 -1.501 -2.806 1.00 88.19 628 MET A CA 1
ATOM 4769 C C . MET A 1 628 ? -8.665 -2.836 -3.492 1.00 88.19 628 MET A C 1
ATOM 4771 O O . MET A 1 628 ? -9.585 -3.602 -3.765 1.00 88.19 628 MET A O 1
ATOM 4775 N N . ARG A 1 629 ? -7.385 -3.159 -3.709 1.00 85.94 629 ARG A N 1
ATOM 4776 C CA . ARG A 1 629 ? -6.987 -4.423 -4.341 1.00 85.94 629 ARG A CA 1
ATOM 4777 C C . ARG A 1 629 ? -7.454 -5.645 -3.546 1.00 85.94 629 ARG A C 1
ATOM 4779 O O . ARG A 1 629 ? -7.885 -6.623 -4.150 1.00 85.94 629 ARG A O 1
ATOM 4786 N N . LEU A 1 630 ? -7.387 -5.598 -2.213 1.00 87.62 630 LEU A N 1
ATOM 4787 C CA . LEU A 1 630 ? -7.905 -6.672 -1.358 1.00 87.62 630 LEU A CA 1
ATOM 4788 C C . LEU A 1 630 ? -9.425 -6.819 -1.471 1.00 87.62 630 LEU A C 1
ATOM 4790 O O . LEU A 1 630 ? -9.914 -7.931 -1.668 1.00 87.62 630 LEU A O 1
ATOM 4794 N N . ALA A 1 631 ? -10.163 -5.711 -1.372 1.00 88.38 631 ALA A N 1
ATOM 4795 C CA . ALA A 1 631 ? -11.622 -5.728 -1.452 1.00 88.38 631 ALA A CA 1
ATOM 4796 C C . ALA A 1 631 ? -12.111 -6.270 -2.807 1.00 88.38 631 ALA A C 1
ATOM 4798 O O . ALA A 1 631 ? -12.969 -7.153 -2.846 1.00 88.38 631 ALA A O 1
ATOM 4799 N N . MET A 1 632 ? -11.508 -5.810 -3.909 1.00 86.38 632 MET A N 1
ATOM 4800 C CA . MET A 1 632 ? -11.890 -6.221 -5.265 1.00 86.38 632 MET A CA 1
ATOM 4801 C C . MET A 1 632 ? -11.587 -7.700 -5.530 1.00 86.38 632 MET A C 1
ATOM 4803 O O . MET A 1 632 ? -12.455 -8.419 -6.019 1.00 86.38 632 MET A O 1
ATOM 4807 N N . ARG A 1 633 ? -10.418 -8.207 -5.101 1.00 83.88 633 ARG A N 1
ATOM 4808 C CA . ARG A 1 633 ? -10.083 -9.645 -5.198 1.00 83.88 633 ARG A CA 1
ATOM 4809 C C . ARG A 1 633 ? -11.108 -10.537 -4.497 1.00 83.88 633 ARG A C 1
ATOM 4811 O O . ARG A 1 633 ? -11.445 -11.603 -5.004 1.00 83.88 633 ARG A O 1
ATOM 4818 N N . ALA A 1 634 ? -11.624 -10.088 -3.355 1.00 83.50 634 ALA A N 1
ATOM 4819 C CA . ALA A 1 634 ? -12.663 -10.782 -2.599 1.00 83.50 634 ALA A CA 1
ATOM 4820 C C . ALA A 1 634 ? -14.091 -10.518 -3.116 1.00 83.50 634 ALA A C 1
ATOM 4822 O O . ALA A 1 634 ? -15.055 -10.962 -2.492 1.00 83.50 634 ALA A O 1
ATOM 4823 N N . LYS A 1 635 ? -14.241 -9.806 -4.243 1.00 85.19 635 LYS A N 1
ATOM 4824 C CA . LYS A 1 635 ? -15.522 -9.394 -4.842 1.00 85.19 635 LYS A CA 1
ATOM 4825 C C . LYS A 1 635 ? -16.409 -8.577 -3.894 1.00 85.19 635 LYS A C 1
ATOM 4827 O O . LYS A 1 635 ? -17.634 -8.616 -3.999 1.00 85.19 635 LYS A O 1
ATOM 4832 N N . VAL A 1 636 ? -15.798 -7.832 -2.974 1.00 87.50 636 VAL A N 1
ATOM 4833 C CA . VAL A 1 636 ? -16.502 -6.911 -2.079 1.00 87.50 636 VAL A CA 1
ATOM 4834 C C . VAL A 1 636 ? -16.615 -5.555 -2.765 1.00 87.50 636 VAL A C 1
ATOM 4836 O O . VAL A 1 636 ? -15.610 -4.938 -3.118 1.00 87.50 636 VAL A O 1
ATOM 4839 N N . SER A 1 637 ? -17.847 -5.073 -2.929 1.00 86.94 637 SER A N 1
ATOM 4840 C CA . SER A 1 637 ? -18.098 -3.742 -3.483 1.00 86.94 637 SER A CA 1
ATOM 4841 C C . SER A 1 637 ? -17.650 -2.647 -2.508 1.00 86.94 637 SER A C 1
ATOM 4843 O O . SER A 1 637 ? -17.825 -2.772 -1.295 1.00 86.94 637 SER A O 1
ATOM 4845 N N . MET A 1 638 ? -17.048 -1.573 -3.021 1.00 90.81 638 MET A N 1
ATOM 4846 C CA . MET A 1 638 ? -16.543 -0.475 -2.194 1.00 90.81 638 MET A CA 1
ATOM 4847 C C . MET A 1 638 ? -17.196 0.839 -2.606 1.00 90.81 638 MET A C 1
ATOM 4849 O O . MET A 1 638 ? -17.209 1.183 -3.785 1.00 90.81 638 MET A O 1
ATOM 4853 N N . ARG A 1 639 ? -17.706 1.602 -1.638 1.00 91.50 639 ARG A N 1
ATOM 4854 C CA . ARG A 1 639 ? -18.384 2.879 -1.877 1.00 91.50 639 ARG A CA 1
ATOM 4855 C C . ARG A 1 639 ? -17.773 4.003 -1.062 1.00 91.50 639 ARG A C 1
ATOM 4857 O O . ARG A 1 639 ? -17.600 3.884 0.148 1.00 91.50 639 ARG A O 1
ATOM 4864 N N . ILE A 1 640 ? -17.509 5.121 -1.720 1.00 92.19 640 ILE A N 1
ATOM 4865 C CA . ILE A 1 640 ? -17.017 6.350 -1.100 1.00 92.19 640 ILE A CA 1
ATOM 4866 C C . ILE A 1 640 ? -18.215 7.242 -0.817 1.00 92.19 640 ILE A C 1
ATOM 4868 O O . ILE A 1 640 ? -18.994 7.508 -1.730 1.00 92.19 640 ILE A O 1
ATOM 4872 N N . LYS A 1 641 ? -18.365 7.695 0.429 1.00 90.94 641 LYS A N 1
ATOM 4873 C CA . LYS A 1 641 ? -19.497 8.525 0.862 1.00 90.94 641 LYS A CA 1
ATOM 4874 C C . LYS A 1 641 ? -19.039 9.736 1.668 1.00 90.94 641 LYS A C 1
ATOM 4876 O O . LYS A 1 641 ? -17.991 9.699 2.315 1.00 90.94 641 LYS A O 1
ATOM 4881 N N . ASN A 1 642 ? -19.876 10.771 1.703 1.00 90.94 642 ASN A N 1
ATOM 4882 C CA . ASN A 1 642 ? -19.654 11.951 2.535 1.00 90.94 642 ASN A CA 1
ATOM 4883 C C . ASN A 1 642 ? -20.343 11.834 3.887 1.00 90.94 642 ASN A C 1
ATOM 4885 O O . ASN A 1 642 ? -21.546 11.598 3.956 1.00 90.94 642 ASN A O 1
ATOM 4889 N N . VAL A 1 643 ? -19.600 12.101 4.956 1.00 88.31 643 VAL A N 1
ATOM 4890 C CA . VAL A 1 643 ? -20.149 12.202 6.309 1.00 88.31 643 VAL A CA 1
ATOM 4891 C C . VAL A 1 643 ? -21.167 13.337 6.412 1.00 88.31 643 VAL A C 1
ATOM 4893 O O . VAL A 1 643 ? -22.195 13.153 7.048 1.00 88.31 643 VAL A O 1
ATOM 4896 N N . LEU A 1 644 ? -20.929 14.487 5.774 1.00 87.62 644 LEU A N 1
ATOM 4897 C CA . LEU A 1 644 ? -21.822 15.654 5.817 1.00 87.62 644 LEU A CA 1
ATOM 4898 C C . LEU A 1 644 ? -23.156 15.421 5.105 1.00 87.62 644 LEU A C 1
ATOM 4900 O O . LEU A 1 644 ? -24.176 15.944 5.543 1.00 87.62 644 LEU A O 1
ATOM 4904 N N . ASN A 1 645 ? -23.149 14.613 4.045 1.00 86.38 645 ASN A N 1
ATOM 4905 C CA . ASN A 1 645 ? -24.334 14.296 3.255 1.00 86.38 645 ASN A CA 1
ATOM 4906 C C . ASN A 1 645 ? -24.517 12.769 3.121 1.00 86.38 645 ASN A C 1
ATOM 4908 O O . ASN A 1 645 ? -24.236 12.205 2.060 1.00 86.38 645 ASN A O 1
ATOM 4912 N N . PRO A 1 646 ? -24.987 12.066 4.177 1.00 83.50 646 PRO A N 1
ATOM 4913 C CA . PRO A 1 646 ? -25.067 10.601 4.180 1.00 83.50 646 PRO A CA 1
ATOM 4914 C C . PRO A 1 646 ? -26.044 9.995 3.170 1.00 83.50 646 PRO A C 1
ATOM 4916 O O . PRO A 1 646 ? -25.913 8.816 2.817 1.00 83.50 646 PRO A O 1
ATOM 4919 N N . GLN A 1 647 ? -27.024 10.789 2.734 1.00 82.69 647 GLN A N 1
ATOM 4920 C CA . GLN A 1 647 ? -28.059 10.385 1.784 1.00 82.69 647 GLN A CA 1
ATOM 4921 C C . GLN A 1 647 ? -27.568 10.412 0.332 1.00 82.69 647 GLN A C 1
ATOM 4923 O O . GLN A 1 647 ? -28.180 9.780 -0.527 1.00 82.69 647 GLN A O 1
ATOM 4928 N N . ALA A 1 648 ? -26.454 11.096 0.048 1.00 84.69 648 ALA A N 1
ATOM 4929 C CA . ALA A 1 648 ? -25.856 11.070 -1.277 1.00 84.69 648 ALA A CA 1
ATOM 4930 C C . ALA A 1 648 ? -25.424 9.636 -1.659 1.00 84.69 648 ALA A C 1
ATOM 4932 O O . ALA A 1 648 ? -24.915 8.887 -0.812 1.00 84.69 648 ALA A O 1
ATOM 4933 N N . PRO A 1 649 ? -25.585 9.240 -2.937 1.00 82.69 649 PRO A N 1
ATOM 4934 C CA . PRO A 1 649 ? -25.230 7.898 -3.403 1.00 82.69 649 PRO A CA 1
ATOM 4935 C C . PRO A 1 649 ? -23.716 7.642 -3.387 1.00 82.69 649 PRO A C 1
ATOM 4937 O O . PRO A 1 649 ? -23.296 6.483 -3.314 1.00 82.69 649 PRO A O 1
ATOM 4940 N N . GLY A 1 650 ? -22.911 8.709 -3.426 1.00 89.81 650 GLY A N 1
ATOM 4941 C CA . GLY A 1 650 ? -21.455 8.648 -3.475 1.00 89.81 650 GLY A CA 1
ATOM 4942 C C . GLY A 1 650 ? -20.915 8.006 -4.753 1.00 89.81 650 GLY A C 1
ATOM 4943 O O . GLY A 1 650 ? -21.621 7.917 -5.759 1.00 89.81 650 GLY A O 1
ATOM 4944 N N . THR A 1 651 ? -19.670 7.535 -4.700 1.00 91.31 651 THR A N 1
ATOM 4945 C CA . THR A 1 651 ? -19.010 6.836 -5.816 1.00 91.31 651 THR A CA 1
ATOM 4946 C C . THR A 1 651 ? -18.866 5.352 -5.502 1.00 91.31 651 THR A C 1
ATOM 4948 O O . THR A 1 651 ? -18.276 4.994 -4.482 1.00 91.31 651 THR A O 1
ATOM 4951 N N . LEU A 1 652 ? -19.374 4.489 -6.382 1.00 91.06 652 LEU A N 1
ATOM 4952 C CA . LEU A 1 652 ? -19.197 3.038 -6.311 1.00 91.06 652 LEU A CA 1
ATOM 4953 C C . LEU A 1 652 ? -17.969 2.608 -7.123 1.00 91.06 652 LEU A C 1
ATOM 4955 O O . LEU A 1 652 ? -17.878 2.900 -8.313 1.00 91.06 652 LEU A O 1
ATOM 4959 N N . VAL A 1 653 ? -17.055 1.879 -6.489 1.00 89.38 653 VAL A N 1
ATOM 4960 C CA . VAL A 1 653 ? -15.909 1.249 -7.148 1.00 89.38 653 VAL A CA 1
ATOM 4961 C C . VAL A 1 653 ? -16.284 -0.179 -7.531 1.00 89.38 653 VAL A C 1
ATOM 4963 O O . VAL A 1 653 ? -16.648 -0.980 -6.664 1.00 89.38 653 VAL A O 1
ATOM 4966 N N . ILE A 1 654 ? -16.214 -0.480 -8.826 1.00 82.31 654 ILE A N 1
ATOM 4967 C CA . ILE A 1 654 ? -16.516 -1.798 -9.395 1.00 82.31 654 ILE A CA 1
ATOM 4968 C C . ILE A 1 654 ? -15.269 -2.432 -10.010 1.00 82.31 654 ILE A C 1
ATOM 4970 O O . ILE A 1 654 ? -14.390 -1.736 -10.512 1.00 82.31 654 ILE A O 1
ATOM 4974 N N . ASP A 1 655 ? -15.220 -3.760 -10.001 1.00 73.81 655 ASP A N 1
ATOM 4975 C CA . ASP A 1 655 ? -14.206 -4.528 -10.719 1.00 73.81 655 ASP A CA 1
ATOM 4976 C C . ASP A 1 655 ? -14.749 -4.909 -12.108 1.00 73.81 655 ASP A C 1
ATOM 4978 O O . ASP A 1 655 ? -15.828 -5.502 -12.224 1.00 73.81 655 ASP A O 1
ATOM 4982 N N . ASP A 1 656 ? -14.034 -4.550 -13.175 1.00 60.00 656 ASP A N 1
ATOM 4983 C CA . ASP A 1 656 ? -14.489 -4.777 -14.554 1.00 60.00 656 ASP A CA 1
ATOM 4984 C C . ASP A 1 656 ? -14.493 -6.258 -14.946 1.00 60.00 656 ASP A C 1
ATOM 4986 O O . ASP A 1 656 ? -15.179 -6.644 -15.898 1.00 60.00 656 ASP A O 1
ATOM 4990 N N . CYS A 1 657 ? -13.785 -7.106 -14.193 1.00 46.62 657 CYS A N 1
ATOM 4991 C CA . CYS A 1 657 ? -13.587 -8.519 -14.509 1.00 46.62 657 CYS A CA 1
ATOM 4992 C C . CYS A 1 657 ? -14.873 -9.371 -14.502 1.00 46.62 657 CYS A C 1
ATOM 4994 O O . CYS A 1 657 ? -14.835 -10.507 -14.963 1.00 46.62 657 CYS A O 1
ATOM 4996 N N . ASN A 1 658 ? -16.010 -8.864 -13.999 1.00 35.97 658 ASN A N 1
ATOM 4997 C CA . ASN A 1 658 ? -17.268 -9.626 -13.886 1.00 35.97 658 ASN A CA 1
ATOM 4998 C C . ASN A 1 658 ? -18.497 -8.963 -14.535 1.00 35.97 658 ASN A C 1
ATOM 5000 O O . ASN A 1 658 ? -19.627 -9.378 -14.267 1.00 35.97 658 ASN A O 1
ATOM 5004 N N . SER A 1 659 ? -18.328 -7.983 -15.425 1.00 34.69 659 SER A N 1
ATOM 5005 C CA . SER A 1 659 ? -19.456 -7.468 -16.217 1.00 34.69 659 SER A CA 1
ATOM 5006 C C . SER A 1 659 ? -19.828 -8.423 -17.371 1.00 34.69 659 SER A C 1
ATOM 5008 O O . SER A 1 659 ? -19.657 -8.129 -18.546 1.00 34.69 659 SER A O 1
ATOM 5010 N N . ALA A 1 660 ? -20.400 -9.588 -17.033 1.00 31.42 660 ALA A N 1
ATOM 5011 C CA . ALA A 1 660 ? -21.157 -10.431 -17.974 1.00 31.42 660 ALA A CA 1
ATOM 5012 C C . ALA A 1 660 ? -22.522 -9.810 -18.357 1.00 31.42 660 ALA A C 1
ATOM 5014 O O . ALA A 1 660 ? -23.259 -10.340 -19.184 1.00 31.42 660 ALA A O 1
ATOM 5015 N N . SER A 1 661 ? -22.850 -8.659 -17.772 1.00 28.59 661 SER A N 1
ATOM 5016 C CA . SER A 1 661 ? -23.886 -7.742 -18.228 1.00 28.59 661 SER A CA 1
ATOM 5017 C C . SER A 1 661 ? -23.214 -6.420 -18.599 1.00 28.59 661 SER A C 1
ATOM 5019 O O . SER A 1 661 ? -22.497 -5.876 -17.754 1.00 28.59 661 SER A O 1
ATOM 5021 N N . PRO A 1 662 ? -23.434 -5.889 -19.814 1.00 29.09 662 PRO A N 1
ATOM 5022 C CA . PRO A 1 662 ? -22.871 -4.610 -20.204 1.00 29.09 662 PRO A CA 1
ATOM 5023 C C . PRO A 1 662 ? -23.389 -3.560 -19.224 1.00 29.09 662 PRO A C 1
ATOM 5025 O O . PRO A 1 662 ? -24.592 -3.477 -18.965 1.00 29.09 662 PRO A O 1
ATOM 5028 N N . SER A 1 663 ? -22.494 -2.755 -18.664 1.00 30.78 663 SER A N 1
ATOM 5029 C CA . SER A 1 663 ? -22.871 -1.495 -18.027 1.00 30.78 663 SER A CA 1
ATOM 5030 C C . SER A 1 663 ? -23.839 -0.747 -18.960 1.00 30.78 663 SER A C 1
ATOM 5032 O O . SER A 1 663 ? -23.671 -0.819 -20.185 1.00 30.78 663 SER A O 1
ATOM 5034 N N . PRO A 1 664 ? -24.850 -0.024 -18.448 1.00 36.84 664 PRO A N 1
ATOM 5035 C CA . PRO A 1 664 ? -25.738 0.758 -19.293 1.00 36.84 664 PRO A CA 1
ATOM 5036 C C . PRO A 1 664 ? -24.932 1.918 -19.883 1.00 36.84 664 PRO A C 1
ATOM 5038 O O . PRO A 1 664 ? -24.726 2.933 -19.229 1.00 36.84 664 PRO A O 1
ATOM 5041 N N . THR A 1 665 ? -24.396 1.679 -21.079 1.00 30.06 665 THR A N 1
ATOM 5042 C CA . THR A 1 665 ? -23.967 2.572 -22.172 1.00 30.06 665 THR A CA 1
ATOM 5043 C C . THR A 1 665 ? -22.837 1.894 -22.954 1.00 30.06 665 THR A C 1
ATOM 5045 O O . THR A 1 665 ? -21.700 2.351 -23.029 1.00 30.06 665 THR A O 1
ATOM 5048 N N . LEU A 1 666 ? -23.193 0.813 -23.655 1.00 29.89 666 LEU A N 1
ATOM 5049 C CA . LEU A 1 666 ? -22.815 0.770 -25.065 1.00 29.89 666 LEU A CA 1
ATOM 5050 C C . LEU A 1 666 ? -23.380 2.055 -25.686 1.00 29.89 666 LEU A C 1
ATOM 5052 O O . LEU A 1 666 ? -24.584 2.149 -25.904 1.00 29.89 666 LEU A O 1
ATOM 5056 N N . SER A 1 667 ? -22.542 3.058 -25.935 1.00 29.42 667 SER A N 1
ATOM 5057 C CA . SER A 1 667 ? -22.814 3.959 -27.049 1.00 29.42 667 SER A CA 1
ATOM 5058 C C . SER A 1 667 ? -22.615 3.119 -28.318 1.00 29.42 667 SER A C 1
ATOM 5060 O O . SER A 1 667 ? -21.491 2.670 -28.558 1.00 29.42 667 SER A O 1
ATOM 5062 N N . PRO A 1 668 ? -23.660 2.850 -29.122 1.00 31.27 668 PRO A N 1
ATOM 5063 C CA . PRO A 1 668 ? -23.587 2.037 -30.338 1.00 31.27 668 PRO A CA 1
ATOM 5064 C C . PRO A 1 668 ? -22.986 2.842 -31.504 1.00 31.27 668 PRO A C 1
ATOM 5066 O O . PRO A 1 668 ? -23.458 2.815 -32.634 1.00 31.27 668 PRO A O 1
ATOM 5069 N N . THR A 1 669 ? -21.941 3.603 -31.213 1.00 31.75 669 THR A N 1
ATOM 5070 C CA . THR A 1 669 ? -21.215 4.463 -32.138 1.00 31.75 669 THR A CA 1
ATOM 5071 C C . THR A 1 669 ? -19.761 4.355 -31.720 1.00 31.75 669 THR A C 1
ATOM 5073 O O . THR A 1 669 ? -19.475 4.581 -30.546 1.00 31.75 669 THR A O 1
ATOM 5076 N N . GLY A 1 670 ? -18.855 3.985 -32.628 1.00 34.38 670 GLY A N 1
ATOM 5077 C CA . GLY A 1 670 ? -17.409 3.875 -32.386 1.00 34.38 670 GLY A CA 1
ATOM 5078 C C . GLY A 1 670 ? -16.728 5.213 -32.072 1.00 34.38 670 GLY A C 1
ATOM 5079 O O . GLY A 1 670 ? -15.762 5.583 -32.730 1.00 34.38 670 GLY A O 1
ATOM 5080 N N . ALA A 1 671 ? -17.249 5.955 -31.097 1.00 39.09 671 ALA A N 1
ATOM 5081 C CA . ALA A 1 671 ? -16.649 7.157 -30.562 1.00 39.09 671 ALA A CA 1
ATOM 5082 C C . ALA A 1 671 ? -15.493 6.759 -29.626 1.00 39.09 671 ALA A C 1
ATOM 5084 O O . ALA A 1 671 ? -15.648 5.830 -28.824 1.00 39.09 671 ALA A O 1
ATOM 5085 N N . PRO A 1 672 ? -14.335 7.434 -29.712 1.00 46.81 672 PRO A N 1
ATOM 5086 C CA . PRO A 1 672 ? -13.245 7.217 -28.771 1.00 46.81 672 PRO A CA 1
ATOM 5087 C C . PRO A 1 672 ? -13.737 7.507 -27.348 1.00 46.81 672 PRO A C 1
ATOM 5089 O O . PRO A 1 672 ? -14.383 8.527 -27.107 1.00 46.81 672 PRO A O 1
ATOM 5092 N N . ARG A 1 673 ? -13.454 6.598 -26.405 1.00 63.94 673 ARG A N 1
ATOM 5093 C CA . ARG A 1 673 ? -13.793 6.797 -24.989 1.00 63.94 673 ARG A CA 1
ATOM 5094 C C . ARG A 1 673 ? -13.089 8.060 -24.480 1.00 63.94 673 ARG A C 1
ATOM 5096 O O . ARG A 1 673 ? -11.871 8.176 -24.582 1.00 63.94 673 ARG A O 1
ATOM 5103 N N . ALA A 1 674 ? -13.880 9.008 -23.985 1.00 72.38 674 ALA A N 1
ATOM 5104 C CA . ALA A 1 674 ? -13.408 10.254 -23.393 1.00 72.38 674 ALA A CA 1
ATOM 5105 C C . ALA A 1 674 ? -12.737 9.996 -22.026 1.00 72.38 674 ALA A C 1
ATOM 5107 O O . ALA A 1 674 ? -13.049 8.990 -21.378 1.00 72.38 674 ALA A O 1
ATOM 5108 N N . PRO A 1 675 ? -11.838 10.886 -21.565 1.00 85.56 675 PRO A N 1
ATOM 5109 C CA . PRO A 1 675 ? -11.312 10.810 -20.207 1.00 85.56 675 PRO A CA 1
ATOM 5110 C C . PRO A 1 675 ? -12.449 10.952 -19.186 1.00 85.56 675 PRO A C 1
ATOM 5112 O O . PRO A 1 675 ? -13.437 11.644 -19.425 1.00 85.56 675 PRO A O 1
ATOM 5115 N N . ILE A 1 676 ? -12.305 10.295 -18.036 1.00 87.81 676 ILE A N 1
ATOM 5116 C CA . ILE A 1 676 ? -13.316 10.268 -16.966 1.00 87.81 676 ILE A CA 1
ATOM 5117 C C . ILE A 1 676 ? -12.981 11.285 -15.878 1.00 87.81 676 ILE A C 1
ATOM 5119 O O . ILE A 1 676 ? -13.882 11.882 -15.287 1.00 87.81 676 ILE A O 1
ATOM 5123 N N . ALA A 1 677 ? -11.692 11.507 -15.621 1.00 89.81 677 ALA A N 1
ATOM 5124 C CA . ALA A 1 677 ? -11.247 12.484 -14.645 1.00 89.81 677 ALA A CA 1
ATOM 5125 C C . ALA A 1 677 ? -9.879 13.088 -14.990 1.00 89.81 677 ALA A C 1
ATOM 5127 O O . ALA A 1 677 ? -9.092 12.530 -15.756 1.00 89.81 677 ALA A O 1
ATOM 5128 N N . ILE A 1 678 ? -9.621 14.251 -14.399 1.00 91.31 678 ILE A N 1
ATOM 5129 C CA . ILE A 1 678 ? -8.390 15.028 -14.488 1.00 91.31 678 ILE A CA 1
ATOM 5130 C C . ILE A 1 678 ? -7.869 15.220 -13.070 1.00 91.31 678 ILE A C 1
ATOM 5132 O O . ILE A 1 678 ? -8.592 15.717 -12.204 1.00 91.31 678 ILE A O 1
ATOM 5136 N N . THR A 1 679 ? -6.611 14.870 -12.831 1.00 90.25 679 THR A N 1
ATOM 5137 C CA . THR A 1 679 ? -5.945 15.128 -11.553 1.00 90.25 679 THR A CA 1
ATOM 5138 C C . THR A 1 679 ? -4.764 16.059 -11.729 1.00 90.25 679 THR A C 1
ATOM 5140 O O . THR A 1 679 ? -4.163 16.158 -12.799 1.00 90.25 679 THR A O 1
ATOM 5143 N N . SER A 1 680 ? -4.434 16.748 -10.644 1.00 90.44 680 SER A N 1
ATOM 5144 C CA . SER A 1 680 ? -3.242 17.577 -10.537 1.00 90.44 680 SER A CA 1
ATOM 5145 C C . SER A 1 680 ? -2.525 17.248 -9.237 1.00 90.44 680 SER A C 1
ATOM 5147 O O . SER A 1 680 ? -3.164 17.286 -8.182 1.00 90.44 680 SER A O 1
ATOM 5149 N N . LYS A 1 681 ? -1.226 16.969 -9.304 1.00 88.06 681 LYS A N 1
ATOM 5150 C CA . LYS A 1 681 ? -0.357 16.789 -8.142 1.00 88.06 681 LYS A CA 1
ATOM 5151 C C . LYS A 1 681 ? 0.649 17.931 -8.112 1.00 88.06 681 LYS A C 1
ATOM 5153 O O . LYS A 1 681 ? 1.549 17.986 -8.951 1.00 88.06 681 LYS A O 1
ATOM 5158 N N . ASP A 1 682 ? 0.446 18.842 -7.169 1.00 87.06 682 ASP A N 1
ATOM 5159 C CA . ASP A 1 682 ? 1.255 20.050 -7.019 1.00 87.06 682 ASP A CA 1
ATOM 5160 C C . ASP A 1 682 ? 2.563 19.747 -6.264 1.00 87.06 682 ASP A C 1
ATOM 5162 O O . ASP A 1 682 ? 2.718 18.678 -5.658 1.00 87.06 682 ASP A O 1
ATOM 5166 N N . LYS A 1 683 ? 3.479 20.725 -6.240 1.00 85.25 683 LYS A N 1
ATOM 5167 C CA . LYS A 1 683 ? 4.753 20.662 -5.503 1.00 85.25 683 LYS A CA 1
ATOM 5168 C C . LYS A 1 683 ? 5.625 19.493 -5.953 1.00 85.25 683 LYS A C 1
ATOM 5170 O O . LYS A 1 683 ? 6.021 18.645 -5.162 1.00 85.25 683 LYS A O 1
ATOM 5175 N N . ILE A 1 684 ? 5.919 19.427 -7.238 1.00 88.31 684 ILE A N 1
ATOM 5176 C CA . ILE A 1 684 ? 6.798 18.431 -7.839 1.00 88.31 684 ILE A CA 1
ATOM 5177 C C . ILE A 1 684 ? 8.162 19.067 -8.104 1.00 88.31 684 ILE A C 1
ATOM 5179 O O . ILE A 1 684 ? 8.262 20.202 -8.576 1.00 88.31 684 ILE A O 1
ATOM 5183 N N . LEU A 1 685 ? 9.214 18.325 -7.775 1.00 88.81 685 LEU A N 1
ATOM 5184 C CA . LEU A 1 685 ? 10.587 18.602 -8.169 1.00 88.81 685 LEU A CA 1
ATOM 5185 C C . LEU A 1 685 ? 10.898 17.770 -9.412 1.00 88.81 685 LEU A C 1
ATOM 5187 O O . LEU A 1 685 ? 10.798 16.543 -9.374 1.00 88.81 685 LEU A O 1
ATOM 5191 N N . LEU A 1 686 ? 11.285 18.431 -10.499 1.00 90.50 686 LEU A N 1
ATOM 5192 C CA . LEU A 1 686 ? 11.793 17.757 -11.687 1.00 90.50 686 LEU A CA 1
ATOM 5193 C C . LEU A 1 686 ? 13.322 17.712 -11.621 1.00 90.50 686 LEU A C 1
ATOM 5195 O O . LEU A 1 686 ? 13.973 18.754 -11.548 1.00 90.50 686 LEU A O 1
ATOM 5199 N N . ILE A 1 687 ? 13.880 16.506 -11.646 1.00 90.62 687 ILE A N 1
ATOM 5200 C CA . ILE A 1 687 ? 15.319 16.251 -11.686 1.00 90.62 687 ILE A CA 1
ATOM 5201 C C . ILE A 1 687 ? 15.670 15.749 -13.080 1.00 90.62 687 ILE A C 1
ATOM 5203 O O . ILE A 1 687 ? 15.226 14.678 -13.493 1.00 90.62 687 ILE A O 1
ATOM 5207 N N . ASN A 1 688 ? 16.494 16.511 -13.784 1.00 91.50 688 ASN A N 1
ATOM 5208 C CA . ASN A 1 688 ? 17.058 16.143 -15.071 1.00 91.50 688 ASN A CA 1
ATOM 5209 C C . ASN A 1 688 ? 18.513 15.731 -14.858 1.00 91.50 688 ASN A C 1
ATOM 5211 O O . ASN A 1 688 ? 19.316 16.535 -14.400 1.00 91.50 688 ASN A O 1
ATOM 5215 N N . VAL A 1 689 ? 18.858 14.492 -15.199 1.00 91.69 689 VAL A N 1
ATOM 5216 C CA . VAL A 1 689 ? 20.234 13.988 -15.148 1.00 91.69 689 VAL A CA 1
ATOM 5217 C C . VAL A 1 689 ? 20.691 13.704 -16.568 1.00 91.69 689 VAL A C 1
ATOM 5219 O O . VAL A 1 689 ? 20.151 12.818 -17.235 1.00 91.69 689 VAL A O 1
ATOM 5222 N N . ARG A 1 690 ? 21.684 14.455 -17.039 1.00 89.25 690 ARG A N 1
ATOM 5223 C CA . ARG A 1 690 ? 22.305 14.277 -18.350 1.00 89.25 690 ARG A CA 1
ATOM 5224 C C . ARG A 1 690 ? 23.642 13.568 -18.188 1.00 89.25 690 ARG A C 1
ATOM 5226 O O . ARG A 1 690 ? 24.547 14.087 -17.543 1.00 89.25 690 ARG A O 1
ATOM 5233 N N . SER A 1 691 ? 23.780 12.396 -18.796 1.00 85.19 691 SER A N 1
ATOM 5234 C CA . SER A 1 691 ? 25.028 11.641 -18.758 1.00 85.19 691 SER A CA 1
ATOM 5235 C C . SER A 1 691 ? 26.104 12.332 -19.598 1.00 85.19 691 SER A C 1
ATOM 5237 O O . SER A 1 691 ? 25.868 12.718 -20.746 1.00 85.19 691 SER A O 1
ATOM 5239 N N . THR A 1 692 ? 27.290 12.492 -19.017 1.00 73.44 692 THR A N 1
ATOM 5240 C CA . THR A 1 692 ? 28.487 13.026 -19.685 1.00 73.44 692 THR A CA 1
ATOM 5241 C C . THR A 1 692 ? 29.290 11.930 -20.391 1.00 73.44 692 THR A C 1
ATOM 5243 O O . THR A 1 692 ? 30.053 12.216 -21.315 1.00 73.44 692 THR A O 1
ATOM 5246 N N . GLU A 1 693 ? 29.091 10.667 -20.006 1.00 69.00 693 GLU A N 1
ATOM 5247 C CA . GLU A 1 693 ? 29.800 9.503 -20.534 1.00 69.00 693 GLU A CA 1
ATOM 5248 C C . GLU A 1 693 ? 28.898 8.649 -21.436 1.00 69.00 693 GLU A C 1
ATOM 5250 O O . GLU A 1 693 ? 27.689 8.551 -21.238 1.00 69.00 693 GLU A O 1
ATOM 5255 N N . ARG A 1 694 ? 29.485 7.939 -22.412 1.00 62.62 694 ARG A N 1
ATOM 5256 C CA . ARG A 1 694 ? 28.774 6.898 -23.183 1.00 62.62 694 ARG A CA 1
ATOM 5257 C C . ARG A 1 694 ? 28.635 5.611 -22.362 1.00 62.62 694 ARG A C 1
ATOM 5259 O O . ARG A 1 694 ? 29.100 4.545 -22.768 1.00 62.62 694 ARG A O 1
ATOM 5266 N N . LEU A 1 695 ? 28.027 5.711 -21.184 1.00 61.88 695 LEU A N 1
ATOM 5267 C CA . LEU A 1 695 ? 27.626 4.550 -20.398 1.00 61.88 695 LEU A CA 1
ATOM 5268 C C . LEU A 1 695 ? 26.483 3.828 -21.117 1.00 61.88 695 LEU A C 1
ATOM 5270 O O . LEU A 1 695 ? 25.662 4.439 -21.802 1.00 61.88 695 LEU A O 1
ATOM 5274 N N . LYS A 1 696 ? 26.404 2.501 -20.970 1.00 69.00 696 LYS A N 1
ATOM 5275 C CA . LYS A 1 696 ? 25.243 1.760 -21.474 1.00 69.00 696 LYS A CA 1
ATOM 5276 C C . LYS A 1 696 ? 24.000 2.251 -20.714 1.00 69.00 696 LYS A C 1
ATOM 5278 O O . LYS A 1 696 ? 24.006 2.270 -19.486 1.00 69.00 696 LYS A O 1
ATOM 5283 N N . ALA A 1 697 ? 22.926 2.608 -21.422 1.00 72.06 697 ALA A N 1
ATOM 5284 C CA . ALA A 1 697 ? 21.739 3.240 -20.826 1.00 72.06 697 ALA A CA 1
ATOM 5285 C C . ALA A 1 697 ? 21.160 2.479 -19.611 1.00 72.06 697 ALA A C 1
ATOM 5287 O O . ALA A 1 697 ? 20.731 3.090 -18.636 1.00 72.06 697 ALA A O 1
ATOM 5288 N N . HIS A 1 698 ? 21.211 1.141 -19.619 1.00 80.19 698 HIS A N 1
ATOM 5289 C CA . HIS A 1 698 ? 20.722 0.322 -18.505 1.00 80.19 698 HIS A CA 1
ATOM 5290 C C . HIS A 1 698 ? 21.566 0.451 -17.229 1.00 80.19 698 HIS A C 1
ATOM 5292 O O . HIS A 1 698 ? 21.002 0.471 -16.139 1.00 80.19 698 HIS A O 1
ATOM 5298 N N . SER A 1 699 ? 22.899 0.548 -17.334 1.00 81.94 699 SER A N 1
ATOM 5299 C CA . SER A 1 699 ? 23.758 0.701 -16.154 1.00 81.94 699 SER A CA 1
ATOM 5300 C C . SER A 1 699 ? 23.610 2.093 -15.554 1.00 81.94 699 SER A C 1
ATOM 5302 O O . SER A 1 699 ? 23.573 2.227 -14.338 1.00 81.94 699 SER A O 1
ATOM 5304 N N . PHE A 1 700 ? 23.453 3.114 -16.401 1.00 84.81 700 PHE A N 1
ATOM 5305 C CA . PHE A 1 700 ? 23.175 4.481 -15.964 1.00 84.81 700 PHE A CA 1
ATOM 5306 C C . PHE A 1 700 ? 21.855 4.573 -15.183 1.00 84.81 700 PHE A C 1
ATOM 5308 O O . PHE A 1 700 ? 21.838 5.074 -14.060 1.00 84.81 700 PHE A O 1
ATOM 5315 N N . LEU A 1 701 ? 20.772 4.001 -15.723 1.00 87.81 701 LEU A N 1
ATOM 5316 C CA . LEU A 1 701 ? 19.477 3.939 -15.038 1.00 87.81 701 LEU A CA 1
ATOM 5317 C C . LEU A 1 701 ? 19.556 3.173 -13.711 1.00 87.81 701 LEU A C 1
ATOM 5319 O O . LEU A 1 701 ? 19.053 3.653 -12.699 1.00 87.81 701 LEU A O 1
ATOM 5323 N N . ALA A 1 702 ? 20.218 2.011 -13.691 1.00 88.44 702 ALA A N 1
ATOM 5324 C CA . ALA A 1 702 ? 20.375 1.213 -12.476 1.00 88.44 702 ALA A CA 1
ATOM 5325 C C . ALA A 1 702 ? 21.121 1.977 -11.367 1.00 88.44 702 ALA A C 1
ATOM 5327 O O . ALA A 1 702 ? 20.712 1.924 -10.207 1.00 88.44 702 ALA A O 1
ATOM 5328 N N . SER A 1 703 ? 22.172 2.723 -11.719 1.00 87.81 703 SER A N 1
ATOM 5329 C CA . SER A 1 703 ? 22.910 3.557 -10.766 1.00 87.81 703 SER A CA 1
ATOM 5330 C C . SER A 1 703 ? 22.048 4.683 -10.197 1.00 87.81 703 SER A C 1
ATOM 5332 O O . SER A 1 703 ? 22.029 4.869 -8.981 1.00 87.81 703 SER A O 1
ATOM 5334 N N . ILE A 1 704 ? 21.285 5.385 -11.045 1.00 89.69 704 ILE A N 1
ATOM 5335 C CA . ILE A 1 704 ? 20.369 6.450 -10.605 1.00 89.69 704 ILE A CA 1
ATOM 5336 C C . ILE A 1 704 ? 19.322 5.893 -9.637 1.00 89.69 704 ILE A C 1
ATOM 5338 O O . ILE A 1 704 ? 19.154 6.429 -8.542 1.00 89.69 704 ILE A O 1
ATOM 5342 N N . PHE A 1 705 ? 18.652 4.792 -9.994 1.00 90.06 705 PHE A N 1
ATOM 5343 C CA . PHE A 1 705 ? 17.647 4.189 -9.115 1.00 90.06 705 PHE A CA 1
ATOM 5344 C C . PHE A 1 705 ? 18.256 3.653 -7.817 1.00 90.06 705 PHE A C 1
ATOM 5346 O O . PHE A 1 705 ? 17.626 3.765 -6.774 1.00 90.06 705 PHE A O 1
ATOM 5353 N N . SER A 1 706 ? 19.496 3.151 -7.839 1.00 90.06 706 SER A N 1
ATOM 5354 C CA . SER A 1 706 ? 20.191 2.723 -6.619 1.00 90.06 706 SER A CA 1
AT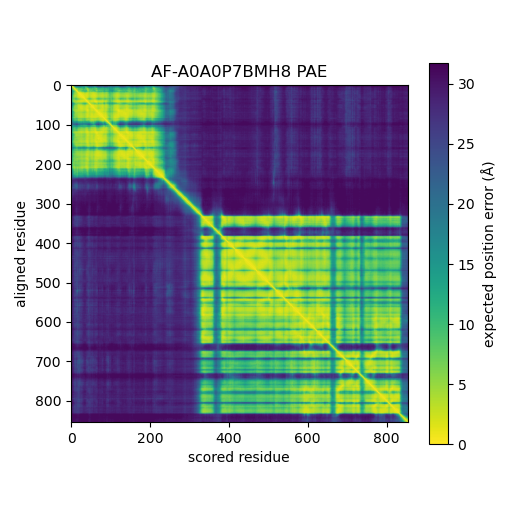OM 5355 C C . SER A 1 706 ? 20.490 3.886 -5.668 1.00 90.06 706 SER A C 1
ATOM 5357 O O . SER A 1 706 ? 20.395 3.715 -4.453 1.00 90.06 706 SER A O 1
ATOM 5359 N N . VAL A 1 707 ? 20.842 5.064 -6.192 1.00 88.94 707 VAL A N 1
ATOM 5360 C CA . VAL A 1 707 ? 21.023 6.277 -5.376 1.00 88.94 707 VAL A CA 1
ATOM 5361 C C . VAL A 1 707 ? 19.695 6.700 -4.748 1.00 88.94 707 VAL A C 1
ATOM 5363 O O . VAL A 1 707 ? 19.634 6.949 -3.546 1.00 88.94 707 VAL A O 1
ATOM 5366 N N . LEU A 1 708 ? 18.619 6.721 -5.537 1.00 87.31 708 LEU A N 1
ATOM 5367 C CA . LEU A 1 708 ? 17.294 7.121 -5.057 1.00 87.31 708 LEU A CA 1
ATOM 5368 C C . LEU A 1 708 ? 16.728 6.148 -4.012 1.00 87.31 708 LEU A C 1
ATOM 5370 O O . LEU A 1 708 ? 16.159 6.599 -3.020 1.00 87.31 708 LEU A O 1
ATOM 5374 N N . ASP A 1 709 ? 16.948 4.843 -4.181 1.00 86.00 709 ASP A N 1
ATOM 5375 C CA . ASP A 1 709 ? 16.539 3.804 -3.228 1.00 86.00 709 ASP A CA 1
ATOM 5376 C C . ASP A 1 709 ? 17.282 3.927 -1.886 1.00 86.00 709 ASP A C 1
ATOM 5378 O O . ASP A 1 709 ? 16.665 3.925 -0.822 1.00 86.00 709 ASP A O 1
ATOM 5382 N N . LYS A 1 710 ? 18.603 4.170 -1.913 1.00 84.94 710 LYS A N 1
ATOM 5383 C CA . LYS A 1 710 ? 19.400 4.429 -0.694 1.00 84.94 710 LYS A CA 1
ATOM 5384 C C . LYS A 1 710 ? 18.915 5.651 0.082 1.00 84.94 710 LYS A C 1
ATOM 5386 O O . LYS A 1 710 ? 18.994 5.665 1.308 1.00 84.94 710 LYS A O 1
ATOM 5391 N N . CYS A 1 711 ? 18.436 6.668 -0.628 1.00 79.31 711 CYS A N 1
ATOM 5392 C CA . CYS A 1 711 ? 17.872 7.883 -0.045 1.00 79.31 711 CYS A CA 1
ATOM 5393 C C . CYS A 1 711 ? 16.363 7.773 0.235 1.00 79.31 711 CYS A C 1
ATOM 5395 O O . CYS A 1 711 ? 15.761 8.760 0.654 1.00 79.31 711 CYS A O 1
ATOM 5397 N N . ASN A 1 712 ? 15.751 6.600 0.015 1.00 75.88 712 ASN A N 1
ATOM 5398 C CA . ASN A 1 712 ? 14.323 6.337 0.201 1.00 75.88 712 ASN A CA 1
ATOM 5399 C C . ASN A 1 712 ? 13.421 7.372 -0.507 1.00 75.88 712 ASN A C 1
ATOM 5401 O O . ASN A 1 712 ? 12.424 7.848 0.041 1.00 75.88 712 ASN A O 1
ATOM 5405 N N . MET A 1 713 ? 13.807 7.764 -1.725 1.00 78.62 713 MET A N 1
ATOM 5406 C CA . MET A 1 713 ? 13.104 8.759 -2.531 1.00 78.62 713 MET A CA 1
ATOM 5407 C C . MET A 1 713 ? 12.110 8.083 -3.480 1.00 78.62 713 MET A C 1
ATOM 5409 O O . MET A 1 713 ? 12.493 7.340 -4.382 1.00 78.62 713 MET A O 1
ATOM 5413 N N . SER A 1 714 ? 10.821 8.385 -3.317 1.00 79.75 714 SER A N 1
ATOM 5414 C CA . SER A 1 714 ? 9.764 7.918 -4.220 1.00 79.75 714 SER A CA 1
ATOM 5415 C C . SER A 1 714 ? 9.688 8.778 -5.483 1.00 79.75 714 SER A C 1
ATOM 5417 O O . SER A 1 714 ? 9.584 10.005 -5.397 1.00 79.75 714 SER A O 1
ATOM 5419 N N . ILE A 1 715 ? 9.676 8.132 -6.646 1.00 86.00 715 ILE A N 1
ATOM 5420 C CA . ILE A 1 715 ? 9.560 8.778 -7.957 1.00 86.00 715 ILE A CA 1
ATOM 5421 C C . ILE A 1 715 ? 8.126 8.617 -8.466 1.00 86.00 715 ILE A C 1
ATOM 5423 O O . ILE A 1 715 ? 7.589 7.512 -8.435 1.00 86.00 715 ILE A O 1
ATOM 5427 N N . ASP A 1 716 ? 7.529 9.702 -8.959 1.00 86.00 716 ASP A N 1
ATOM 5428 C CA . ASP A 1 716 ? 6.171 9.694 -9.511 1.00 86.00 716 ASP A CA 1
ATOM 5429 C C . ASP A 1 716 ? 6.174 9.367 -11.009 1.00 86.00 716 ASP A C 1
ATOM 5431 O O . ASP A 1 716 ? 5.460 8.472 -11.453 1.00 86.00 716 ASP A O 1
ATOM 5435 N N . LEU A 1 717 ? 6.985 10.086 -11.796 1.00 88.25 717 LEU A N 1
ATOM 5436 C CA . LEU A 1 717 ? 7.096 9.900 -13.247 1.00 88.25 717 LEU A CA 1
ATOM 5437 C C . LEU A 1 717 ? 8.558 9.817 -13.674 1.00 88.25 717 LEU A C 1
ATOM 5439 O O . LEU A 1 717 ? 9.415 10.520 -13.137 1.00 88.25 717 LEU A O 1
ATOM 5443 N N . ILE A 1 718 ? 8.822 9.009 -14.699 1.00 90.56 718 ILE A N 1
ATOM 5444 C CA . ILE A 1 718 ? 10.141 8.855 -15.315 1.00 90.56 718 ILE A CA 1
ATOM 5445 C C . ILE A 1 718 ? 9.988 9.029 -16.826 1.00 90.56 718 ILE A C 1
ATOM 5447 O O . ILE A 1 718 ? 9.120 8.418 -17.447 1.00 90.56 718 ILE A O 1
ATOM 5451 N N . CYS A 1 719 ? 10.853 9.844 -17.419 1.00 89.62 719 CYS A N 1
ATOM 5452 C CA . CYS A 1 719 ? 11.004 9.988 -18.858 1.00 89.62 719 CYS A CA 1
ATOM 5453 C C . CYS A 1 719 ? 12.482 9.827 -19.192 1.00 89.62 719 CYS A C 1
ATOM 5455 O O . CYS A 1 719 ? 13.348 10.428 -18.560 1.00 89.62 719 CYS A O 1
ATOM 5457 N N . THR A 1 720 ? 12.778 9.005 -20.187 1.00 88.62 720 THR A N 1
ATOM 5458 C CA . THR A 1 720 ? 14.150 8.667 -20.560 1.00 88.62 720 THR A CA 1
ATOM 5459 C C . THR A 1 720 ? 14.386 8.996 -22.021 1.00 88.62 720 THR A C 1
ATOM 5461 O O . THR A 1 720 ? 13.537 8.727 -22.869 1.00 88.62 720 THR A O 1
ATOM 5464 N N . SER A 1 721 ? 15.569 9.511 -22.312 1.00 81.75 721 SER A N 1
ATOM 5465 C CA . SER A 1 721 ? 16.133 9.643 -23.652 1.00 81.75 721 SER A CA 1
ATOM 5466 C C . SER A 1 721 ? 17.435 8.837 -23.720 1.00 81.75 721 SER A C 1
ATOM 5468 O O . SER A 1 721 ? 17.816 8.187 -22.749 1.00 81.75 721 SER A O 1
ATOM 5470 N N . GLU A 1 722 ? 18.136 8.875 -24.851 1.00 73.38 722 GLU A N 1
ATOM 5471 C CA . GLU A 1 722 ? 19.399 8.144 -25.020 1.00 73.38 722 GLU A CA 1
ATOM 5472 C C . GLU A 1 722 ? 20.491 8.579 -24.025 1.00 73.38 722 GLU A C 1
ATOM 5474 O O . GLU A 1 722 ? 21.263 7.746 -23.558 1.00 73.38 722 GLU A O 1
ATOM 5479 N N . VAL A 1 723 ? 20.536 9.871 -23.676 1.00 81.31 723 VAL A N 1
ATOM 5480 C CA . VAL A 1 723 ? 21.609 10.472 -22.855 1.00 81.31 723 VAL A CA 1
ATOM 5481 C C . VAL A 1 723 ? 21.114 11.167 -21.585 1.00 81.31 723 VAL A C 1
ATOM 5483 O O . VAL A 1 723 ? 21.924 11.576 -20.758 1.00 81.31 723 VAL A O 1
ATOM 5486 N N . GLN A 1 724 ? 19.803 11.332 -21.417 1.00 87.25 724 GLN A N 1
ATOM 5487 C CA . GLN A 1 724 ? 19.210 12.071 -20.302 1.00 87.25 724 GLN A CA 1
ATOM 5488 C C . GLN A 1 724 ? 18.031 11.317 -19.699 1.00 87.25 724 GLN A C 1
ATOM 5490 O O . GLN A 1 724 ? 17.223 10.721 -20.414 1.00 87.25 724 GLN A O 1
ATOM 5495 N N . VAL A 1 725 ? 17.906 11.413 -18.380 1.00 90.81 725 VAL A N 1
ATOM 5496 C CA . VAL A 1 725 ? 16.784 10.896 -17.602 1.00 90.81 725 VAL A CA 1
ATOM 5497 C C . VAL A 1 725 ? 16.146 12.054 -16.844 1.00 90.81 725 VAL A C 1
ATOM 5499 O O . VAL A 1 725 ? 16.824 12.782 -16.126 1.00 90.81 725 VAL A O 1
ATOM 5502 N N . SER A 1 726 ? 14.841 12.219 -17.018 1.00 91.31 726 SER A N 1
ATOM 5503 C CA . SER A 1 726 ? 14.011 13.201 -16.326 1.00 91.31 726 SER A CA 1
ATOM 5504 C C . SER A 1 726 ? 13.094 12.476 -15.352 1.00 91.31 726 SER A C 1
ATOM 5506 O O . SER A 1 726 ? 12.383 11.544 -15.731 1.00 91.31 726 SER A O 1
ATOM 5508 N N . MET A 1 727 ? 13.107 12.896 -14.093 1.00 91.12 727 MET A N 1
ATOM 5509 C CA . MET A 1 727 ? 12.351 12.272 -13.011 1.00 91.12 727 MET A CA 1
ATOM 5510 C C . MET A 1 727 ? 11.544 13.329 -12.278 1.00 91.12 727 MET A C 1
ATOM 5512 O O . MET A 1 727 ? 12.078 14.367 -11.898 1.00 91.12 727 MET A O 1
ATOM 5516 N N . ALA A 1 728 ? 10.267 13.053 -12.057 1.00 89.56 728 ALA A N 1
ATOM 5517 C CA . ALA A 1 728 ? 9.382 13.895 -11.272 1.00 89.56 728 ALA A CA 1
ATOM 5518 C C . ALA A 1 728 ? 9.207 13.278 -9.882 1.00 89.56 728 ALA A C 1
ATOM 5520 O O . ALA A 1 728 ? 8.798 12.121 -9.769 1.00 89.56 728 ALA A O 1
ATOM 5521 N N . LEU A 1 729 ? 9.522 14.033 -8.832 1.00 87.06 729 LEU A N 1
ATOM 5522 C CA . LEU A 1 729 ? 9.435 13.585 -7.445 1.00 87.06 729 LEU A CA 1
ATOM 5523 C C . LEU A 1 729 ? 8.558 14.536 -6.640 1.00 87.06 729 LEU A C 1
ATOM 5525 O O . LEU A 1 729 ? 8.610 15.753 -6.827 1.00 87.06 729 LEU A O 1
ATOM 5529 N N . HIS A 1 730 ? 7.771 13.999 -5.711 1.00 78.06 730 HIS A N 1
ATOM 5530 C CA . HIS A 1 730 ? 6.948 14.832 -4.847 1.00 78.06 730 HIS A CA 1
ATOM 5531 C C . HIS A 1 730 ? 7.816 15.618 -3.854 1.00 78.06 730 HIS A C 1
ATOM 5533 O O . HIS A 1 730 ? 8.506 15.055 -3.006 1.00 78.06 730 HIS A O 1
ATOM 5539 N N . SER A 1 731 ? 7.759 16.941 -3.958 1.00 61.31 731 SER A N 1
ATOM 5540 C CA . SER A 1 731 ? 8.486 17.886 -3.127 1.00 61.31 731 SER A CA 1
ATOM 5541 C C . SER A 1 731 ? 7.611 18.359 -1.965 1.00 61.31 731 SER A C 1
ATOM 5543 O O . SER A 1 731 ? 6.969 19.405 -2.008 1.00 61.31 731 SER A O 1
ATOM 5545 N N . GLN A 1 732 ? 7.639 17.624 -0.854 1.00 51.75 732 GLN A N 1
ATOM 5546 C CA . GLN A 1 732 ? 7.382 18.234 0.463 1.00 51.75 732 GLN A CA 1
ATOM 5547 C C . GLN A 1 732 ? 8.638 18.948 1.005 1.00 51.75 732 GLN A C 1
ATOM 5549 O O . GLN A 1 732 ? 8.728 19.261 2.188 1.00 51.75 732 GLN A O 1
ATOM 5554 N N . ILE A 1 733 ? 9.620 19.210 0.138 1.00 48.38 733 ILE A N 1
ATOM 5555 C CA . ILE A 1 733 ? 10.976 19.637 0.472 1.00 48.38 733 ILE A CA 1
ATOM 5556 C C . ILE A 1 733 ? 11.220 20.963 -0.255 1.00 48.38 733 ILE A C 1
ATOM 5558 O O . ILE A 1 733 ? 11.878 21.021 -1.291 1.00 48.38 733 ILE A O 1
ATOM 5562 N N . TYR A 1 734 ? 10.641 22.050 0.256 1.00 39.34 734 TYR A N 1
ATOM 5563 C CA . TYR A 1 734 ? 11.039 23.382 -0.200 1.00 39.34 734 TYR A CA 1
ATOM 5564 C C . TYR A 1 734 ? 12.413 23.730 0.391 1.00 39.34 734 TYR A C 1
ATOM 5566 O O . TYR A 1 734 ? 12.585 23.614 1.610 1.00 39.34 734 TYR A O 1
ATOM 5574 N N . PRO A 1 735 ? 13.375 24.202 -0.421 1.00 36.47 735 PRO A N 1
ATOM 5575 C CA . PRO A 1 735 ? 14.479 24.988 0.090 1.00 36.47 735 PRO A CA 1
ATOM 5576 C C . PRO A 1 735 ? 13.909 26.373 0.411 1.00 36.47 735 PRO A C 1
ATOM 5578 O O . PRO A 1 735 ? 13.699 27.192 -0.477 1.00 36.47 735 PRO A O 1
ATOM 5581 N N . THR A 1 736 ? 13.570 26.618 1.672 1.00 34.78 736 THR A N 1
ATOM 5582 C CA . THR A 1 736 ? 13.673 27.985 2.184 1.00 34.78 736 THR A CA 1
ATOM 5583 C C . THR A 1 736 ? 15.127 28.192 2.584 1.00 34.78 736 THR A C 1
ATOM 5585 O O . THR A 1 736 ? 15.742 27.270 3.125 1.00 34.78 736 THR A O 1
ATOM 5588 N N . ASP A 1 737 ? 15.672 29.375 2.314 1.00 38.75 737 ASP A N 1
ATOM 5589 C CA . ASP A 1 737 ? 17.057 29.780 2.612 1.00 38.75 737 ASP A CA 1
ATOM 5590 C C . ASP A 1 737 ? 17.382 29.842 4.125 1.00 38.75 737 ASP A C 1
ATOM 5592 O O . ASP A 1 737 ? 18.395 30.403 4.534 1.00 38.75 737 ASP A O 1
ATOM 5596 N N . ASP A 1 738 ? 16.546 29.241 4.977 1.00 41.09 738 ASP A N 1
ATOM 5597 C CA . ASP A 1 738 ? 16.786 29.108 6.408 1.00 41.09 738 ASP A CA 1
ATOM 5598 C C . ASP A 1 738 ? 17.766 27.948 6.655 1.00 41.09 738 ASP A C 1
ATOM 5600 O O . ASP A 1 738 ? 17.380 26.771 6.729 1.00 41.09 738 ASP A O 1
ATOM 5604 N N . GLU A 1 739 ? 19.048 28.291 6.801 1.00 45.81 739 GLU A N 1
ATOM 5605 C CA . GLU A 1 739 ? 20.164 27.371 7.081 1.00 45.81 739 GLU A CA 1
ATOM 5606 C C . GLU A 1 739 ? 19.992 26.521 8.364 1.00 45.81 739 GLU A C 1
ATOM 5608 O O . GLU A 1 739 ? 20.696 25.526 8.535 1.00 45.81 739 GLU A O 1
ATOM 5613 N N . ASP A 1 740 ? 19.006 26.819 9.220 1.00 43.00 740 ASP A N 1
ATOM 5614 C CA . ASP A 1 740 ? 18.857 26.236 10.565 1.00 43.00 740 ASP A CA 1
ATOM 5615 C C . ASP A 1 740 ? 17.785 25.131 10.717 1.00 43.00 740 ASP A C 1
ATOM 5617 O O . ASP A 1 740 ? 17.542 24.620 11.816 1.00 43.00 740 ASP A O 1
ATOM 5621 N N . SER A 1 741 ? 17.130 24.694 9.637 1.00 44.31 741 SER A N 1
ATOM 5622 C CA . SER A 1 741 ? 16.088 23.655 9.735 1.00 44.31 741 SER A CA 1
ATOM 5623 C C . SER A 1 741 ? 16.655 22.225 9.674 1.00 44.31 741 SER A C 1
ATOM 5625 O O . SER A 1 741 ? 17.012 21.685 8.628 1.00 44.31 741 SER A O 1
ATOM 5627 N N . SER A 1 742 ? 16.697 21.581 10.841 1.00 45.03 742 SER A N 1
ATOM 5628 C CA . SER A 1 742 ? 17.099 20.185 11.094 1.00 45.03 742 SER A CA 1
ATOM 5629 C C . SER A 1 742 ? 16.145 19.106 10.534 1.00 45.03 742 SER A C 1
ATOM 5631 O O . SER A 1 742 ? 15.949 18.072 11.167 1.00 45.03 742 SER A O 1
ATOM 5633 N N . ASP A 1 743 ? 15.562 19.301 9.348 1.00 51.03 743 ASP A N 1
ATOM 5634 C CA . ASP A 1 743 ? 14.717 18.276 8.722 1.00 51.03 743 ASP A CA 1
ATOM 5635 C C . ASP A 1 743 ? 15.584 17.175 8.078 1.00 51.03 743 ASP A C 1
ATOM 5637 O O . ASP A 1 743 ? 16.374 17.469 7.172 1.00 51.03 743 ASP A O 1
ATOM 5641 N N . PRO A 1 744 ? 15.451 15.898 8.486 1.00 49.75 744 PRO A N 1
ATOM 5642 C CA . PRO A 1 744 ? 16.242 14.794 7.934 1.00 49.75 744 PRO A CA 1
ATOM 5643 C C . PRO A 1 744 ? 16.018 14.626 6.422 1.00 49.75 744 PRO A C 1
ATOM 5645 O O . PRO A 1 744 ? 16.977 14.482 5.670 1.00 49.75 744 PRO A O 1
ATOM 5648 N N . VAL A 1 745 ? 14.778 14.813 5.962 1.00 51.19 745 VAL A N 1
ATOM 5649 C CA . VAL A 1 745 ? 14.379 14.681 4.550 1.00 51.19 745 VAL A CA 1
ATOM 5650 C C . VAL A 1 745 ? 15.100 15.695 3.643 1.00 51.19 745 VAL A C 1
ATOM 5652 O O . VAL A 1 745 ? 15.426 15.397 2.495 1.00 51.19 745 VAL A O 1
ATOM 5655 N N . ARG A 1 746 ? 15.421 16.893 4.158 1.00 61.12 746 ARG A N 1
ATOM 5656 C CA . ARG A 1 746 ? 16.171 17.925 3.414 1.00 61.12 746 ARG A CA 1
ATOM 5657 C C . ARG A 1 746 ? 17.634 17.529 3.196 1.00 61.12 746 ARG A C 1
ATOM 5659 O O . ARG A 1 746 ? 18.238 17.944 2.206 1.00 61.12 746 ARG A O 1
ATOM 5666 N N . LYS A 1 747 ? 18.219 16.747 4.111 1.00 65.25 747 LYS A N 1
ATOM 5667 C CA . LYS A 1 747 ? 19.596 16.247 3.986 1.00 65.25 747 LYS A CA 1
ATOM 5668 C C . LYS A 1 747 ? 19.677 15.131 2.955 1.00 65.25 747 LYS A C 1
ATOM 5670 O O . LYS A 1 747 ? 20.589 15.159 2.134 1.00 65.25 747 LYS A O 1
ATOM 5675 N N . ASP A 1 748 ? 18.702 14.229 2.945 1.00 70.38 748 ASP A N 1
ATOM 5676 C CA . ASP A 1 748 ? 18.685 13.075 2.042 1.00 70.38 748 ASP A CA 1
ATOM 5677 C C . ASP A 1 748 ? 18.642 13.501 0.570 1.00 70.38 748 ASP A C 1
ATOM 5679 O O . ASP A 1 748 ? 19.402 12.980 -0.240 1.00 70.38 748 ASP A O 1
ATOM 5683 N N . VAL A 1 749 ? 17.866 14.538 0.230 1.00 75.31 749 VAL A N 1
ATOM 5684 C CA . VAL A 1 749 ? 17.834 15.083 -1.140 1.00 75.31 749 VAL A CA 1
ATOM 5685 C C . VAL A 1 749 ? 19.147 15.752 -1.530 1.00 75.31 749 VAL A C 1
ATOM 5687 O O . VAL A 1 749 ? 19.632 15.547 -2.639 1.00 75.31 749 VAL A O 1
ATOM 5690 N N . LYS A 1 750 ? 19.771 16.515 -0.625 1.00 79.81 750 LYS A N 1
ATOM 5691 C CA . LYS A 1 750 ? 21.092 17.114 -0.886 1.00 79.81 750 LYS A CA 1
ATOM 5692 C C . LYS A 1 750 ? 22.163 16.036 -1.098 1.00 79.81 750 LYS A C 1
ATOM 5694 O O . LYS A 1 750 ? 23.017 16.189 -1.969 1.00 79.81 750 LYS A O 1
ATOM 5699 N N . ILE A 1 751 ? 22.104 14.946 -0.331 1.00 83.12 751 ILE A N 1
ATOM 5700 C CA . ILE A 1 751 ? 22.993 13.785 -0.481 1.00 83.12 751 ILE A CA 1
ATOM 5701 C C . ILE A 1 751 ? 22.737 13.090 -1.821 1.00 83.12 751 ILE A C 1
ATOM 5703 O O . ILE A 1 751 ? 23.692 12.844 -2.556 1.00 83.12 751 ILE A O 1
ATOM 5707 N N . ALA A 1 752 ? 21.471 12.843 -2.164 1.00 84.00 752 ALA A N 1
ATOM 5708 C CA . ALA A 1 752 ? 21.083 12.234 -3.430 1.00 84.00 752 ALA A CA 1
ATOM 5709 C C . ALA A 1 752 ? 21.577 13.064 -4.620 1.00 84.00 752 ALA A C 1
ATOM 5711 O O . ALA A 1 752 ? 22.215 12.522 -5.513 1.00 84.00 752 ALA A O 1
ATOM 5712 N N . ILE A 1 753 ? 21.374 14.386 -4.608 1.00 84.81 753 ILE A N 1
ATOM 5713 C CA . ILE A 1 753 ? 21.852 15.287 -5.670 1.00 84.81 753 ILE A CA 1
ATOM 5714 C C . ILE A 1 753 ? 23.372 15.199 -5.813 1.00 84.81 753 ILE A C 1
ATOM 5716 O O . ILE A 1 753 ? 23.870 15.066 -6.928 1.00 84.81 753 ILE A O 1
ATOM 5720 N N . LYS A 1 754 ? 24.113 15.227 -4.699 1.00 87.44 754 LYS A N 1
ATOM 5721 C CA . LYS A 1 754 ? 25.577 15.127 -4.724 1.00 87.44 754 LYS A CA 1
ATOM 5722 C C . LYS A 1 754 ? 26.054 13.799 -5.320 1.00 87.44 754 LYS A C 1
ATOM 5724 O O . LYS A 1 754 ? 27.015 13.792 -6.076 1.00 87.44 754 LYS A O 1
ATOM 5729 N N . GLN A 1 755 ? 25.377 12.696 -5.007 1.00 87.94 755 GLN A N 1
ATOM 5730 C CA . GLN A 1 755 ? 25.679 11.384 -5.588 1.00 87.94 755 GLN A CA 1
ATOM 5731 C C . GLN A 1 755 ? 25.274 11.300 -7.065 1.00 87.94 755 GLN A C 1
ATOM 5733 O O . GLN A 1 755 ? 25.990 10.713 -7.864 1.00 87.94 755 GLN A O 1
ATOM 5738 N N . LEU A 1 756 ? 24.154 11.911 -7.461 1.00 88.31 756 LEU A N 1
ATOM 5739 C CA . LEU A 1 756 ? 23.711 11.950 -8.858 1.00 88.31 756 LEU A CA 1
ATOM 5740 C C . LEU A 1 756 ? 24.657 12.772 -9.745 1.00 88.31 756 LEU A C 1
ATOM 5742 O O . LEU A 1 756 ? 24.851 12.415 -10.905 1.00 88.31 756 LEU A O 1
ATOM 5746 N N . GLN A 1 757 ? 25.288 13.812 -9.192 1.00 88.44 757 GLN A N 1
ATOM 5747 C CA . GLN A 1 757 ? 26.315 14.607 -9.876 1.00 88.44 757 GLN A CA 1
ATOM 5748 C C . GLN A 1 757 ? 27.563 13.795 -10.257 1.00 88.44 757 GLN A C 1
ATOM 5750 O O . GLN A 1 757 ? 28.284 14.192 -11.167 1.00 88.44 757 GLN A O 1
ATOM 5755 N N . GLU A 1 758 ? 27.816 12.646 -9.617 1.00 86.44 758 GLU A N 1
ATOM 5756 C CA . GLU A 1 758 ? 28.906 11.739 -10.011 1.00 86.44 758 GLU A CA 1
ATOM 5757 C C . GLU A 1 758 ? 28.623 11.042 -11.353 1.00 86.44 758 GLU A C 1
ATOM 5759 O O . GLU A 1 758 ? 29.554 10.644 -12.048 1.00 86.44 758 GLU A O 1
ATOM 5764 N N . TYR A 1 759 ? 27.348 10.911 -11.735 1.00 83.75 759 TYR A N 1
ATOM 5765 C CA . TYR A 1 759 ? 26.920 10.196 -12.942 1.00 83.75 759 TYR A CA 1
ATOM 5766 C C . TYR A 1 759 ? 26.584 11.122 -14.122 1.00 83.75 759 TYR A C 1
ATOM 5768 O O . TYR A 1 759 ? 26.344 10.635 -15.233 1.00 83.75 759 TYR A O 1
ATOM 5776 N N . GLY A 1 760 ? 26.537 12.440 -13.909 1.00 84.69 760 GLY A N 1
ATOM 5777 C CA . GLY A 1 760 ? 26.209 13.402 -14.957 1.00 84.69 760 GLY A CA 1
ATOM 5778 C C . GLY A 1 760 ? 25.884 14.811 -14.460 1.00 84.69 760 GLY A C 1
ATOM 5779 O O . GLY A 1 760 ? 25.905 15.103 -13.267 1.00 84.69 760 GLY A O 1
ATOM 5780 N N . GLU A 1 761 ? 25.548 15.693 -15.400 1.00 89.44 761 GLU A N 1
ATOM 5781 C CA . GLU A 1 761 ? 25.051 17.038 -15.102 1.00 89.44 761 GLU A CA 1
ATOM 5782 C C . GLU A 1 761 ? 23.612 16.950 -14.577 1.00 89.44 761 GLU A C 1
ATOM 5784 O O . GLU A 1 761 ? 22.745 16.358 -15.225 1.00 89.44 761 GLU A O 1
ATOM 5789 N N . VAL A 1 762 ? 23.355 17.538 -13.405 1.00 90.69 762 VAL A N 1
ATOM 5790 C CA . VAL A 1 762 ? 22.037 17.524 -12.754 1.00 90.69 762 VAL A CA 1
ATOM 5791 C C . VAL A 1 762 ? 21.416 18.918 -12.805 1.00 90.69 762 VAL A C 1
ATOM 5793 O O . VAL A 1 762 ? 21.963 19.865 -12.243 1.00 90.69 762 VAL A O 1
ATOM 5796 N N . GLU A 1 763 ? 20.249 19.033 -13.432 1.00 90.19 763 GLU A N 1
ATOM 5797 C CA . GLU A 1 763 ? 19.404 20.229 -13.439 1.00 90.19 763 GLU A CA 1
ATOM 5798 C C . GLU A 1 763 ? 18.148 19.983 -12.589 1.00 90.19 763 GLU A C 1
ATOM 5800 O O . GLU A 1 763 ? 17.521 18.924 -12.659 1.00 90.19 763 GLU A O 1
ATOM 5805 N N . LEU A 1 764 ? 17.779 20.974 -11.774 1.00 88.69 764 LEU A N 1
ATOM 5806 C CA . LEU A 1 764 ? 16.656 20.902 -10.839 1.00 88.69 764 LEU A CA 1
ATOM 5807 C C . LEU A 1 764 ? 15.628 21.985 -11.165 1.00 88.69 764 LEU A C 1
ATOM 5809 O O . LEU A 1 764 ? 15.911 23.176 -11.018 1.00 88.69 764 LEU A O 1
ATOM 5813 N N . LEU A 1 765 ? 14.415 21.581 -11.544 1.00 88.31 765 LEU A N 1
ATOM 5814 C CA . LEU A 1 765 ? 13.293 22.498 -11.746 1.00 88.31 765 LEU A CA 1
ATOM 5815 C C . LEU A 1 765 ? 12.278 22.336 -10.615 1.00 88.31 765 LEU A C 1
ATOM 5817 O O . LEU A 1 765 ? 11.636 21.297 -10.461 1.00 88.31 765 LEU A O 1
ATOM 5821 N N . HIS A 1 766 ? 12.133 23.396 -9.828 1.00 87.25 766 HIS A N 1
ATOM 5822 C CA . HIS A 1 766 ? 11.208 23.466 -8.700 1.00 87.25 766 HIS A CA 1
ATOM 5823 C C . HIS A 1 766 ? 9.834 23.988 -9.142 1.00 87.25 766 HIS A C 1
ATOM 5825 O O . HIS A 1 766 ? 9.684 24.520 -10.246 1.00 87.25 766 HIS A O 1
ATOM 5831 N N . SER A 1 767 ? 8.841 23.884 -8.258 1.00 86.94 767 SER A N 1
ATOM 5832 C CA . SER A 1 767 ? 7.496 24.443 -8.463 1.00 86.94 767 SER A CA 1
ATOM 5833 C C . SER A 1 767 ? 6.851 23.961 -9.767 1.00 86.94 767 SER A C 1
ATOM 5835 O O . SER A 1 767 ? 6.482 24.753 -10.647 1.00 86.94 767 SER A O 1
ATOM 5837 N N . ARG A 1 768 ? 6.820 22.635 -9.925 1.00 91.88 768 ARG A N 1
ATOM 5838 C CA . ARG A 1 768 ? 6.162 21.945 -11.031 1.00 91.88 768 ARG A CA 1
ATOM 5839 C C . ARG A 1 768 ? 4.940 21.182 -10.553 1.00 91.88 768 ARG A C 1
ATOM 5841 O O . ARG A 1 768 ? 4.881 20.724 -9.416 1.00 91.88 768 ARG A O 1
ATOM 5848 N N . THR A 1 769 ? 3.984 21.005 -11.452 1.00 92.06 769 THR A N 1
ATOM 5849 C CA . THR A 1 769 ? 2.751 20.269 -11.190 1.00 92.06 769 THR A CA 1
ATOM 5850 C C . THR A 1 769 ? 2.574 19.202 -12.253 1.00 92.06 769 THR A C 1
ATOM 5852 O O . THR A 1 769 ? 2.672 19.476 -13.451 1.00 92.06 769 THR A O 1
ATOM 5855 N N . ILE A 1 770 ? 2.289 17.979 -11.814 1.00 92.12 770 ILE A N 1
ATOM 5856 C CA . ILE A 1 770 ? 1.869 16.894 -12.700 1.00 92.12 770 ILE A CA 1
ATOM 5857 C C . ILE A 1 770 ? 0.373 17.045 -12.949 1.00 92.12 770 ILE A C 1
ATOM 5859 O O . ILE A 1 770 ? -0.408 17.055 -12.003 1.00 92.12 770 ILE A O 1
ATOM 5863 N N . ILE A 1 771 ? -0.033 17.097 -14.211 1.00 92.44 771 ILE A N 1
ATOM 5864 C CA . ILE A 1 771 ? -1.427 16.998 -14.642 1.00 92.44 771 ILE A CA 1
ATOM 5865 C C . ILE A 1 771 ? -1.608 15.638 -15.296 1.00 92.44 771 ILE A C 1
ATOM 5867 O O . ILE A 1 771 ? -0.840 15.286 -16.189 1.00 92.44 771 ILE A O 1
ATOM 5871 N N . SER A 1 772 ? -2.614 14.880 -14.866 1.00 90.88 772 SER A N 1
ATOM 5872 C CA . SER A 1 772 ? -2.902 13.551 -15.408 1.00 90.88 772 SER A CA 1
ATOM 5873 C C . SER A 1 772 ? -4.346 13.451 -15.878 1.00 90.88 772 SER A C 1
ATOM 5875 O O . SER A 1 772 ? -5.275 13.807 -15.155 1.00 90.88 772 SER A O 1
ATOM 5877 N N . LEU A 1 773 ? -4.529 12.950 -17.096 1.00 90.19 773 LEU A N 1
ATOM 5878 C CA . LEU A 1 773 ? -5.818 12.523 -17.628 1.00 90.19 773 LEU A CA 1
ATOM 5879 C C . LEU A 1 773 ? -5.996 11.034 -17.351 1.00 90.19 773 LEU A C 1
ATOM 5881 O O . LEU A 1 773 ? -5.113 10.243 -17.682 1.00 90.19 773 LEU A O 1
ATOM 5885 N N . VAL A 1 774 ? -7.137 10.662 -16.771 1.00 88.62 774 VAL A N 1
ATOM 5886 C CA . VAL A 1 774 ? -7.457 9.280 -16.399 1.00 88.62 774 VAL A CA 1
ATOM 5887 C C . VAL A 1 774 ? -8.716 8.812 -17.123 1.00 88.62 774 VAL A C 1
ATOM 5889 O O . VAL A 1 774 ? -9.759 9.468 -17.076 1.00 88.62 774 VAL A O 1
ATOM 5892 N N . GLY A 1 775 ? -8.634 7.652 -17.770 1.00 85.19 775 GLY A N 1
ATOM 5893 C CA . GLY A 1 775 ? -9.766 6.970 -18.395 1.00 85.19 775 GLY A CA 1
ATOM 5894 C C . GLY A 1 775 ? -9.346 5.654 -19.044 1.00 85.19 775 GLY A C 1
ATOM 5895 O O . GLY A 1 775 ? -8.174 5.428 -19.303 1.00 85.19 775 GLY A O 1
ATOM 5896 N N . LYS A 1 776 ? -10.271 4.744 -19.334 1.00 78.81 776 LYS A N 1
ATOM 5897 C CA . LYS A 1 776 ? -9.918 3.494 -20.030 1.00 78.81 776 LYS A CA 1
ATOM 5898 C C . LYS A 1 776 ? -9.440 3.714 -21.464 1.00 78.81 776 LYS A C 1
ATOM 5900 O O . LYS A 1 776 ? -10.003 4.510 -22.206 1.00 78.81 776 LYS A O 1
ATOM 5905 N N . GLN A 1 777 ? -8.478 2.889 -21.882 1.00 72.38 777 GLN A N 1
ATOM 5906 C CA . GLN A 1 777 ? -7.954 2.819 -23.254 1.00 72.38 777 GLN A CA 1
ATOM 5907 C C . GLN A 1 777 ? -7.341 4.136 -23.771 1.00 72.38 777 GLN A C 1
ATOM 5909 O O . GLN A 1 777 ? -7.247 4.352 -24.979 1.00 72.38 777 GLN A O 1
ATOM 5914 N N . MET A 1 778 ? -6.823 4.975 -22.871 1.00 74.69 778 MET A N 1
ATOM 5915 C CA . MET A 1 778 ? -6.126 6.228 -23.177 1.00 74.69 778 MET A CA 1
ATOM 5916 C C . MET A 1 778 ? -4.960 6.058 -24.154 1.00 74.69 778 MET A C 1
ATOM 5918 O O . MET A 1 778 ? -4.709 6.936 -24.972 1.00 74.69 778 MET A O 1
ATOM 5922 N N . ARG A 1 779 ? -4.283 4.902 -24.147 1.00 66.25 779 ARG A N 1
ATOM 5923 C CA . ARG A 1 779 ? -3.210 4.599 -25.111 1.00 66.25 779 ARG A CA 1
ATOM 5924 C C . ARG A 1 779 ? -3.704 4.499 -26.562 1.00 66.25 779 ARG A C 1
ATOM 5926 O O . ARG A 1 779 ? -2.949 4.797 -27.479 1.00 66.25 779 ARG A O 1
ATOM 5933 N N . GLN A 1 780 ? -4.947 4.067 -26.776 1.00 68.12 780 GLN A N 1
ATOM 5934 C CA . GLN A 1 780 ? -5.557 3.946 -28.108 1.00 68.12 780 GLN A CA 1
ATOM 5935 C C . GLN A 1 780 ? -6.319 5.221 -28.509 1.00 68.12 780 GLN A C 1
ATOM 5937 O O . GLN A 1 780 ? -6.645 5.415 -29.680 1.00 68.12 780 GLN A O 1
ATOM 5942 N N . ALA A 1 781 ? -6.570 6.119 -27.555 1.00 72.25 781 ALA A N 1
ATOM 5943 C CA . ALA A 1 781 ? -7.307 7.357 -27.749 1.00 72.25 781 ALA A CA 1
ATOM 5944 C C . ALA A 1 781 ? -6.415 8.486 -28.307 1.00 72.25 781 ALA A C 1
ATOM 5946 O O . ALA A 1 781 ? -6.257 9.535 -27.683 1.00 72.25 781 ALA A O 1
ATOM 5947 N N . LEU A 1 782 ? -5.869 8.303 -29.518 1.00 75.00 782 LEU A N 1
ATOM 5948 C CA . LEU A 1 782 ? -5.018 9.299 -30.199 1.00 75.00 782 LEU A CA 1
ATOM 5949 C C . LEU A 1 782 ? -5.668 10.692 -30.272 1.00 75.00 782 LEU A C 1
ATOM 5951 O O . LEU A 1 782 ? -4.986 11.706 -30.129 1.00 75.00 782 LEU A O 1
ATOM 5955 N N . SER A 1 783 ? -6.994 10.738 -30.441 1.00 77.69 783 SER A N 1
ATOM 5956 C CA . SER A 1 783 ? -7.765 11.986 -30.447 1.00 77.69 783 SER A CA 1
ATOM 5957 C C . SER A 1 783 ? -7.661 12.749 -29.124 1.00 77.69 783 SER A C 1
ATOM 5959 O O . SER A 1 783 ? -7.581 13.972 -29.141 1.00 77.69 783 SER A O 1
ATOM 5961 N N . VAL A 1 784 ? -7.644 12.052 -27.984 1.00 83.75 784 VAL A N 1
ATOM 5962 C CA . VAL A 1 784 ? -7.589 12.676 -26.653 1.00 83.75 784 VAL A CA 1
ATOM 5963 C C . VAL A 1 784 ? -6.189 13.223 -26.384 1.00 83.75 784 VAL A C 1
ATOM 5965 O O . VAL A 1 784 ? -6.052 14.350 -25.913 1.00 83.75 784 VAL A O 1
ATOM 5968 N N . THR A 1 785 ? -5.149 12.468 -26.748 1.00 83.50 785 THR A N 1
ATOM 5969 C CA . THR A 1 785 ? -3.752 12.920 -26.665 1.00 83.50 785 THR A CA 1
ATOM 5970 C C . THR A 1 785 ? -3.504 14.164 -27.512 1.00 83.50 785 THR A C 1
ATOM 5972 O O . THR A 1 785 ? -2.981 15.156 -27.004 1.00 83.50 785 THR A O 1
ATOM 5975 N N . GLY A 1 786 ? -3.927 14.145 -28.781 1.00 87.25 786 GLY A N 1
ATOM 5976 C CA . GLY A 1 786 ? -3.809 15.305 -29.664 1.00 87.25 786 GLY A CA 1
ATOM 5977 C C . GLY A 1 786 ? -4.549 16.519 -29.106 1.00 87.25 786 GLY A C 1
ATOM 5978 O O . GLY A 1 786 ? -3.969 17.594 -28.993 1.00 87.25 786 GLY A O 1
ATOM 5979 N N . GLN A 1 787 ? -5.796 16.332 -28.667 1.00 88.62 787 GLN A N 1
ATOM 5980 C CA . GLN A 1 787 ? -6.622 17.411 -28.131 1.00 88.62 787 GLN A CA 1
ATOM 5981 C C . GLN A 1 787 ? -6.045 18.020 -26.847 1.00 88.62 787 GLN A C 1
ATOM 5983 O O . GLN A 1 787 ? -6.020 19.243 -26.731 1.00 88.62 787 GLN A O 1
ATOM 5988 N N . MET A 1 788 ? -5.523 17.205 -25.922 1.00 90.69 788 MET A N 1
ATOM 5989 C CA . MET A 1 788 ? -4.860 17.694 -24.707 1.00 90.69 788 MET A CA 1
ATOM 5990 C C . MET A 1 788 ? -3.705 18.639 -25.054 1.00 90.69 788 MET A C 1
ATOM 5992 O O . MET A 1 788 ? -3.659 19.768 -24.565 1.00 90.69 788 MET A O 1
ATOM 5996 N N . PHE A 1 789 ? -2.781 18.200 -25.912 1.00 91.25 789 PHE A N 1
ATOM 5997 C CA . PHE A 1 789 ? -1.600 18.992 -26.247 1.00 91.25 789 PHE A CA 1
ATOM 5998 C C . PHE A 1 789 ? -1.924 20.199 -27.127 1.00 91.25 789 PHE A C 1
ATOM 6000 O O . PHE A 1 789 ? -1.342 21.262 -26.912 1.00 91.25 789 PHE A O 1
ATOM 6007 N N . SER A 1 790 ? -2.892 20.088 -28.041 1.00 92.25 790 SER A N 1
ATOM 6008 C CA . SER A 1 790 ? -3.407 21.233 -28.798 1.00 92.25 790 SER A CA 1
ATOM 6009 C C . SER A 1 790 ? -4.005 22.288 -27.868 1.00 92.25 790 SER A C 1
ATOM 6011 O O . SER A 1 790 ? -3.609 23.445 -27.947 1.00 92.25 790 SER A O 1
ATOM 6013 N N . THR A 1 791 ? -4.862 21.898 -26.916 1.00 92.69 791 THR A N 1
ATOM 6014 C CA . THR A 1 791 ? -5.457 22.835 -25.947 1.00 92.69 791 THR A CA 1
ATOM 6015 C C . THR A 1 791 ? -4.391 23.526 -25.095 1.00 92.69 791 THR A C 1
ATOM 6017 O O . THR A 1 791 ? -4.451 24.740 -24.902 1.00 92.69 791 THR A O 1
ATOM 6020 N N . LEU A 1 792 ? -3.389 22.793 -24.601 1.00 93.56 792 LEU A N 1
ATOM 6021 C CA . LEU A 1 792 ? -2.298 23.395 -23.827 1.00 93.56 792 LEU A CA 1
ATOM 6022 C C . LEU A 1 792 ? -1.446 24.348 -24.684 1.00 93.56 792 LEU A C 1
ATOM 6024 O O . LEU A 1 792 ? -1.111 25.445 -24.234 1.00 93.56 792 LEU A O 1
ATOM 6028 N N . SER A 1 793 ? -1.146 23.967 -25.929 1.00 92.56 793 SER A N 1
ATOM 6029 C CA . SER A 1 793 ? -0.342 24.764 -26.861 1.00 92.56 793 SER A CA 1
ATOM 6030 C C . SER A 1 793 ? -1.045 26.052 -27.305 1.00 92.56 793 SER A C 1
ATOM 6032 O O . SER A 1 793 ? -0.443 27.125 -27.243 1.00 92.56 793 SER A O 1
ATOM 6034 N N . GLU A 1 794 ? -2.329 25.978 -27.672 1.00 93.62 794 GLU A N 1
ATOM 6035 C CA . GLU A 1 794 ? -3.158 27.131 -28.063 1.00 93.62 794 GLU A CA 1
ATOM 6036 C C . GLU A 1 794 ? -3.241 28.179 -26.945 1.00 93.62 794 GLU A C 1
ATOM 6038 O O . GLU A 1 794 ? -3.211 29.382 -27.203 1.00 93.62 794 GLU A O 1
ATOM 6043 N N . ASN A 1 795 ? -3.254 27.722 -25.691 1.00 92.62 795 ASN A N 1
ATOM 6044 C CA . ASN A 1 795 ? -3.285 28.571 -24.501 1.00 92.62 795 ASN A CA 1
ATOM 6045 C C . ASN A 1 795 ? -1.886 28.929 -23.964 1.00 92.62 795 ASN A C 1
ATOM 6047 O O . ASN A 1 795 ? -1.768 29.450 -22.853 1.00 92.62 795 ASN A O 1
ATOM 6051 N N . ARG A 1 796 ? -0.829 28.672 -24.751 1.00 92.56 796 ARG A N 1
ATOM 6052 C CA . ARG A 1 796 ? 0.577 29.000 -24.451 1.00 92.56 796 ARG A CA 1
ATOM 6053 C C . ARG A 1 796 ? 1.081 28.439 -23.116 1.00 92.56 796 ARG A C 1
ATOM 6055 O O . ARG A 1 796 ? 1.919 29.058 -22.466 1.00 92.56 796 ARG A O 1
ATOM 6062 N N . ILE A 1 797 ? 0.592 27.268 -22.716 1.00 94.00 797 ILE A N 1
ATOM 6063 C CA . ILE A 1 797 ? 1.048 26.576 -21.508 1.00 94.00 797 ILE A CA 1
ATOM 6064 C C . ILE A 1 797 ? 2.272 25.736 -21.871 1.00 94.00 797 ILE A C 1
ATOM 6066 O O . ILE A 1 797 ? 2.200 24.848 -22.724 1.00 94.00 797 ILE A O 1
ATOM 6070 N N . ARG A 1 798 ? 3.416 26.029 -21.243 1.00 91.56 798 ARG A N 1
ATOM 6071 C CA . ARG A 1 798 ? 4.658 25.280 -21.472 1.00 91.56 798 ARG A CA 1
ATOM 6072 C C . ARG A 1 798 ? 4.586 23.921 -20.776 1.00 91.56 798 ARG A C 1
ATOM 6074 O O . ARG A 1 798 ? 4.269 23.837 -19.592 1.00 91.56 798 ARG A O 1
ATOM 6081 N N . ILE A 1 799 ? 4.939 22.878 -21.520 1.00 93.62 799 ILE A N 1
ATOM 6082 C CA . ILE A 1 799 ? 5.042 21.505 -21.028 1.00 93.62 799 ILE A CA 1
ATOM 6083 C C . ILE A 1 799 ? 6.524 21.178 -20.867 1.00 93.62 799 ILE A C 1
ATOM 6085 O O . ILE A 1 799 ? 7.274 21.268 -21.837 1.00 93.62 799 ILE A O 1
ATOM 6089 N N . ASP A 1 800 ? 6.933 20.806 -19.656 1.00 91.31 800 ASP A N 1
ATOM 6090 C CA . ASP A 1 800 ? 8.334 20.499 -19.340 1.00 91.31 800 ASP A CA 1
ATOM 6091 C C . ASP A 1 800 ? 8.642 18.996 -19.471 1.00 91.31 800 ASP A C 1
ATOM 6093 O O . ASP A 1 800 ? 9.767 18.613 -19.775 1.00 91.31 800 ASP A O 1
ATOM 6097 N N . MET A 1 801 ? 7.645 18.130 -19.267 1.00 91.44 801 MET A N 1
ATOM 6098 C CA . MET A 1 801 ? 7.789 16.674 -19.378 1.00 91.44 801 MET A CA 1
ATOM 6099 C C . MET A 1 801 ? 6.464 16.041 -19.805 1.00 91.44 801 MET A C 1
ATOM 6101 O O . MET A 1 801 ? 5.394 16.480 -19.384 1.00 91.44 801 MET A O 1
ATOM 6105 N N . ILE A 1 802 ? 6.536 14.982 -20.610 1.00 91.38 802 ILE A N 1
ATOM 6106 C CA . ILE A 1 802 ? 5.393 14.146 -20.987 1.00 91.38 802 ILE A CA 1
ATOM 6107 C C . ILE A 1 802 ? 5.700 12.715 -20.559 1.00 91.38 802 ILE A C 1
ATOM 6109 O O . ILE A 1 802 ? 6.786 12.205 -20.826 1.00 91.38 802 ILE A O 1
ATOM 6113 N N . ALA A 1 803 ? 4.738 12.067 -19.913 1.00 86.44 803 ALA A N 1
ATOM 6114 C CA . ALA A 1 803 ? 4.814 10.670 -19.531 1.00 86.44 803 ALA A CA 1
ATOM 6115 C C . ALA A 1 803 ? 3.551 9.945 -20.009 1.00 86.44 803 ALA A C 1
ATOM 6117 O O . ALA A 1 803 ? 2.439 10.206 -19.547 1.00 86.44 803 ALA A O 1
ATOM 6118 N N . GLN A 1 804 ? 3.736 9.014 -20.943 1.00 79.38 804 GLN A N 1
ATOM 6119 C CA . GLN A 1 804 ? 2.698 8.094 -21.393 1.00 79.38 804 GLN A CA 1
ATOM 6120 C C . GLN A 1 804 ? 3.263 6.676 -21.303 1.00 79.38 804 GLN A C 1
ATOM 6122 O O . GLN A 1 804 ? 4.146 6.294 -22.069 1.00 79.38 804 GLN A O 1
ATOM 6127 N N . GLY A 1 805 ? 2.811 5.930 -20.296 1.00 65.50 805 GLY A N 1
ATOM 6128 C CA . GLY A 1 805 ? 3.358 4.619 -19.959 1.00 65.50 805 GLY A CA 1
ATOM 6129 C C . GLY A 1 805 ? 2.697 3.447 -20.691 1.00 65.50 805 GLY A C 1
ATOM 6130 O O . GLY A 1 805 ? 1.910 3.604 -21.624 1.00 65.50 805 GLY A O 1
ATOM 6131 N N . ALA A 1 806 ? 3.004 2.234 -20.218 1.00 55.50 806 ALA A N 1
ATOM 6132 C CA . ALA A 1 806 ? 2.349 0.996 -20.648 1.00 55.50 806 ALA A CA 1
ATOM 6133 C C . ALA A 1 806 ? 0.896 0.873 -20.147 1.00 55.50 806 ALA A C 1
ATOM 6135 O O . ALA A 1 806 ? 0.122 0.112 -20.736 1.00 55.50 806 ALA A O 1
ATOM 6136 N N . SER A 1 807 ? 0.531 1.621 -19.095 1.00 62.31 807 SER A N 1
ATOM 6137 C CA . SER A 1 807 ? -0.844 1.708 -18.594 1.00 62.31 807 SER A CA 1
ATOM 6138 C C . SER A 1 807 ? -1.750 2.229 -19.708 1.00 62.31 807 SER A C 1
ATOM 6140 O O . SER A 1 807 ? -1.490 3.261 -20.322 1.00 62.31 807 SER A O 1
ATOM 6142 N N . GLN A 1 808 ? -2.829 1.502 -19.994 1.00 67.44 808 GLN A N 1
ATOM 6143 C CA . GLN A 1 808 ? -3.839 1.954 -20.949 1.00 67.44 808 GLN A CA 1
ATOM 6144 C C . GLN A 1 808 ? -4.774 3.003 -20.329 1.00 67.44 808 GLN A C 1
ATOM 6146 O O . GLN A 1 808 ? -5.791 3.308 -20.945 1.00 67.44 808 GLN A O 1
ATOM 6151 N N . ILE A 1 809 ? -4.470 3.521 -19.131 1.00 76.25 809 ILE A N 1
ATOM 6152 C CA . ILE A 1 809 ? -5.429 4.261 -18.305 1.00 76.25 809 ILE A CA 1
ATOM 6153 C C . ILE A 1 809 ? -5.056 5.738 -18.120 1.00 76.25 809 ILE A C 1
ATOM 6155 O O . ILE A 1 809 ? -5.939 6.589 -18.031 1.00 76.25 809 ILE A O 1
ATOM 6159 N N . THR A 1 810 ? -3.764 6.072 -18.090 1.00 85.62 810 THR A N 1
ATOM 6160 C CA . THR A 1 810 ? -3.307 7.428 -17.757 1.00 85.62 810 THR A CA 1
ATOM 6161 C C . THR A 1 810 ? -2.376 8.034 -18.792 1.00 85.62 810 THR A C 1
ATOM 6163 O O . THR A 1 810 ? -1.585 7.357 -19.451 1.00 85.62 810 THR A O 1
ATOM 6166 N N . MET A 1 811 ? -2.478 9.352 -18.925 1.00 88.00 811 MET A N 1
ATOM 6167 C CA . MET A 1 811 ? -1.528 10.180 -19.655 1.00 88.00 811 MET A CA 1
ATOM 6168 C C . MET A 1 811 ? -1.226 11.416 -18.818 1.00 88.00 811 MET A C 1
ATOM 6170 O O . MET A 1 811 ? -2.149 12.136 -18.431 1.00 88.00 811 MET A O 1
ATOM 6174 N N . SER A 1 812 ? 0.055 11.663 -18.564 1.00 90.75 812 SER A N 1
ATOM 6175 C CA . SER A 1 812 ? 0.499 12.706 -17.646 1.00 90.75 812 SER A CA 1
ATOM 6176 C C . SER A 1 812 ? 1.458 13.674 -18.325 1.00 90.75 812 SER A C 1
ATOM 6178 O O . SER A 1 812 ? 2.282 13.295 -19.159 1.00 90.75 812 SER A O 1
ATOM 6180 N N . CYS A 1 813 ? 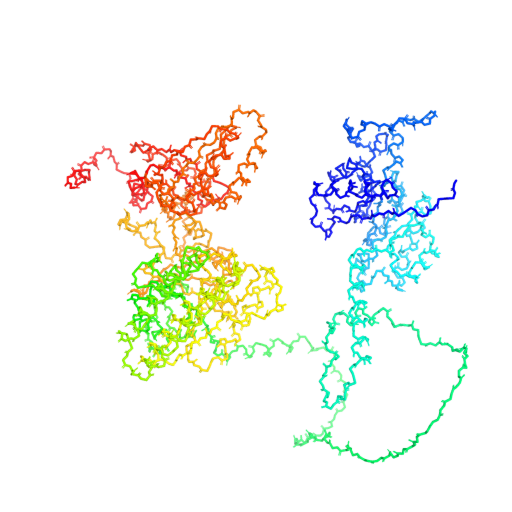1.383 14.942 -17.945 1.00 92.25 813 CYS A N 1
ATOM 6181 C CA . CYS A 1 813 ? 2.352 15.956 -18.329 1.00 92.25 813 CYS A CA 1
ATOM 6182 C C . CYS A 1 813 ? 2.736 16.811 -17.123 1.00 92.25 813 CYS A C 1
ATOM 6184 O O . CYS A 1 813 ? 1.944 16.995 -16.202 1.00 92.25 813 CYS A O 1
ATOM 6186 N N . VAL A 1 814 ? 3.939 17.369 -17.146 1.00 93.69 814 VAL A N 1
ATOM 6187 C CA . VAL A 1 814 ? 4.424 18.290 -16.120 1.00 93.69 814 VAL A CA 1
ATOM 6188 C C . VAL A 1 814 ? 4.389 19.707 -16.671 1.00 93.69 814 VAL A C 1
ATOM 6190 O O . VAL A 1 814 ? 4.921 19.973 -17.751 1.00 93.69 814 VAL A O 1
ATOM 6193 N N . VAL A 1 815 ? 3.768 20.608 -15.916 1.00 94.69 815 VAL A N 1
ATOM 6194 C CA . VAL A 1 815 ? 3.673 22.042 -16.216 1.00 94.69 815 VAL A CA 1
ATOM 6195 C C . VAL A 1 815 ? 4.181 22.865 -15.033 1.00 94.69 815 VAL A C 1
ATOM 6197 O O . VAL A 1 815 ? 4.440 22.336 -13.950 1.00 94.69 815 VAL A O 1
ATOM 6200 N N . GLN A 1 816 ? 4.321 24.173 -15.224 1.00 93.06 816 GLN A N 1
ATOM 6201 C CA . GLN A 1 816 ? 4.665 25.089 -14.137 1.00 93.06 816 GLN A CA 1
ATOM 6202 C C . GLN A 1 816 ? 3.470 25.298 -13.198 1.00 93.06 816 GLN A C 1
ATOM 6204 O O . GLN A 1 816 ? 2.332 25.391 -13.658 1.00 93.06 816 GLN A O 1
ATOM 6209 N N . ASP A 1 817 ? 3.725 25.419 -11.892 1.00 90.25 817 ASP A N 1
ATOM 6210 C CA . ASP A 1 817 ? 2.667 25.533 -10.871 1.00 90.25 817 ASP A CA 1
ATOM 6211 C C . ASP A 1 817 ? 1.682 26.677 -11.139 1.00 90.25 817 ASP A C 1
ATOM 6213 O O . ASP A 1 817 ? 0.476 26.518 -10.956 1.00 90.25 817 ASP A O 1
ATOM 6217 N N . HIS A 1 818 ? 2.175 27.820 -11.622 1.00 91.00 818 HIS A N 1
ATOM 6218 C CA . HIS A 1 818 ? 1.334 28.989 -11.888 1.00 91.00 818 HIS A CA 1
ATOM 6219 C C . HIS A 1 818 ? 0.311 28.755 -13.015 1.00 91.00 818 HIS A C 1
ATOM 6221 O O . HIS A 1 818 ? -0.756 29.365 -13.014 1.00 91.00 818 HIS A O 1
ATOM 6227 N N . ASP A 1 819 ? 0.616 27.861 -13.958 1.00 91.69 819 ASP A N 1
ATOM 6228 C CA . ASP A 1 819 ? -0.255 27.525 -15.086 1.00 91.69 819 ASP A CA 1
ATOM 6229 C C . ASP A 1 819 ? -1.170 26.327 -14.787 1.00 91.69 819 ASP A C 1
ATOM 6231 O O . ASP A 1 819 ? -2.133 26.088 -15.521 1.00 91.69 819 ASP A O 1
ATOM 6235 N N . ALA A 1 820 ? -0.915 25.581 -13.708 1.00 90.69 820 ALA A N 1
ATOM 6236 C CA . ALA A 1 820 ? -1.595 24.322 -13.415 1.00 90.69 820 ALA A CA 1
ATOM 6237 C C . ALA A 1 820 ? -3.115 24.475 -13.255 1.00 90.69 820 ALA A C 1
ATOM 6239 O O . ALA A 1 820 ? -3.881 23.717 -13.852 1.00 90.69 820 ALA A O 1
ATOM 6240 N N . GLY A 1 821 ? -3.569 25.480 -12.498 1.00 91.12 821 GLY A N 1
ATOM 6241 C CA . GLY A 1 821 ? -5.001 25.742 -12.314 1.00 91.12 821 GLY A CA 1
ATOM 6242 C C . GLY A 1 821 ? -5.708 26.063 -13.635 1.00 91.12 821 GLY A C 1
ATOM 6243 O O . GLY A 1 821 ? -6.770 25.510 -13.924 1.00 91.12 821 GLY A O 1
ATOM 6244 N N . ARG A 1 822 ? -5.072 26.887 -14.482 1.00 92.06 822 ARG A N 1
ATOM 6245 C CA . ARG A 1 822 ? -5.586 27.240 -15.815 1.00 92.06 822 ARG A CA 1
ATOM 6246 C C . ARG A 1 822 ? -5.633 26.019 -16.732 1.00 92.06 822 ARG A C 1
ATOM 6248 O O . ARG A 1 822 ? -6.643 25.800 -17.394 1.00 92.06 822 ARG A O 1
ATOM 6255 N N . ALA A 1 823 ? -4.576 25.209 -16.745 1.00 93.19 823 ALA A N 1
ATOM 6256 C CA . ALA A 1 823 ? -4.498 23.987 -17.539 1.00 93.19 823 ALA A CA 1
ATOM 6257 C C . ALA A 1 823 ? -5.617 22.996 -17.181 1.00 93.19 823 ALA A C 1
ATOM 6259 O O . ALA A 1 823 ? -6.321 22.522 -18.070 1.00 93.19 823 ALA A O 1
ATOM 6260 N N . VAL A 1 824 ? -5.830 22.720 -15.889 1.00 92.31 824 VAL A N 1
ATOM 6261 C CA . VAL A 1 824 ? -6.876 21.789 -15.431 1.00 92.31 824 VAL A CA 1
ATOM 6262 C C . VAL A 1 824 ? -8.271 22.305 -15.790 1.00 92.31 824 VAL A C 1
ATOM 6264 O O . VAL A 1 824 ? -9.088 21.530 -16.285 1.00 92.31 824 VAL A O 1
ATOM 6267 N N . ALA A 1 825 ? -8.543 23.601 -15.606 1.00 91.81 825 ALA A N 1
ATOM 6268 C CA . ALA A 1 825 ? -9.834 24.195 -15.957 1.00 91.81 825 ALA A CA 1
ATOM 6269 C C . ALA A 1 825 ? -10.124 24.132 -17.467 1.00 91.81 825 ALA A C 1
ATOM 6271 O O . ALA A 1 825 ? -11.230 23.769 -17.866 1.00 91.81 825 ALA A O 1
ATOM 6272 N N . LEU A 1 826 ? -9.128 24.428 -18.310 1.00 92.19 826 LEU A N 1
ATOM 6273 C CA . LEU A 1 826 ? -9.256 24.353 -19.769 1.00 92.19 826 LEU A CA 1
ATOM 6274 C C . LEU A 1 826 ? -9.485 22.919 -20.247 1.00 92.19 826 LEU A C 1
ATOM 6276 O O . LEU A 1 826 ? -10.404 22.667 -21.023 1.00 92.19 826 LEU A O 1
ATOM 6280 N N . LEU A 1 827 ? -8.683 21.971 -19.757 1.00 92.12 827 LEU A N 1
ATOM 6281 C CA . LEU A 1 827 ? -8.853 20.559 -20.095 1.00 92.12 827 LEU A CA 1
ATOM 6282 C C . LEU A 1 827 ? -10.217 20.044 -19.614 1.00 92.12 827 LEU A C 1
ATOM 6284 O O . LEU A 1 827 ? -10.879 19.300 -20.338 1.00 92.12 827 LEU A O 1
ATOM 6288 N N . HIS A 1 828 ? -10.680 20.475 -18.435 1.00 92.38 828 HIS A N 1
ATOM 6289 C CA . HIS A 1 828 ? -12.007 20.107 -17.938 1.00 92.38 828 HIS A CA 1
ATOM 6290 C C . HIS A 1 828 ? -13.116 20.639 -18.845 1.00 92.38 828 HIS A C 1
ATOM 6292 O O . HIS A 1 828 ? -14.013 19.885 -19.223 1.00 92.38 828 HIS A O 1
ATOM 6298 N N . ALA A 1 829 ? -13.021 21.899 -19.270 1.00 89.81 829 ALA A N 1
ATOM 6299 C CA . ALA A 1 829 ? -13.980 22.484 -20.196 1.00 89.81 829 ALA A CA 1
ATOM 6300 C C . ALA A 1 829 ? -14.025 21.702 -21.522 1.00 89.81 829 ALA A C 1
ATOM 6302 O O . ALA A 1 829 ? -15.093 21.278 -21.970 1.00 89.81 829 ALA A O 1
ATOM 6303 N N . VAL A 1 830 ? -12.865 21.424 -22.114 1.00 89.62 830 VAL A N 1
ATOM 6304 C CA . VAL A 1 830 ? -12.771 20.742 -23.410 1.00 89.62 830 VAL A CA 1
ATOM 6305 C C . VAL A 1 830 ? -13.360 19.327 -23.371 1.00 89.62 830 VAL A C 1
ATOM 6307 O O . VAL A 1 830 ? -14.098 18.951 -24.283 1.00 89.62 830 VAL A O 1
ATOM 6310 N N . PHE A 1 831 ? -13.081 18.553 -22.319 1.00 87.25 831 PHE A N 1
ATOM 6311 C CA . PHE A 1 831 ? -13.496 17.148 -22.256 1.00 87.25 831 PHE A CA 1
ATOM 6312 C C . PHE A 1 831 ? -14.861 16.908 -21.599 1.00 87.25 831 PHE A C 1
ATOM 6314 O O . PHE A 1 831 ? -15.516 15.925 -21.937 1.00 87.25 831 PHE A O 1
ATOM 6321 N N . PHE A 1 832 ? -15.317 17.780 -20.692 1.00 85.56 832 PHE A N 1
ATOM 6322 C CA . PHE A 1 832 ? -16.517 17.530 -19.876 1.00 85.56 832 PHE A CA 1
ATOM 6323 C C . PHE A 1 832 ? -17.653 18.541 -20.076 1.00 85.56 832 PHE A C 1
ATOM 6325 O O . PHE A 1 832 ? -18.749 18.314 -19.555 1.00 85.56 832 PHE A O 1
ATOM 6332 N N . THR A 1 833 ? -17.439 19.640 -20.814 1.00 73.94 833 THR A N 1
ATOM 6333 C CA . THR A 1 833 ? -18.481 20.669 -21.033 1.00 73.94 833 THR A CA 1
ATOM 6334 C C . THR A 1 833 ? -19.015 20.774 -22.463 1.00 73.94 833 THR A C 1
ATOM 6336 O O . THR A 1 833 ? -19.860 21.629 -22.721 1.00 73.94 833 THR A O 1
ATOM 6339 N N . SER A 1 834 ? -18.624 19.892 -23.389 1.00 49.44 834 SER A N 1
ATOM 6340 C CA . SER A 1 834 ? -19.150 19.941 -24.758 1.00 49.44 834 SER A CA 1
ATOM 6341 C C . SER A 1 834 ? -20.630 19.533 -24.834 1.00 49.44 834 SER A C 1
ATOM 6343 O O . SER A 1 834 ? -21.006 18.363 -24.815 1.00 49.44 834 SER A O 1
ATOM 6345 N N . VAL A 1 835 ? -21.487 20.547 -24.980 1.00 37.91 835 VAL A N 1
ATOM 6346 C CA . VAL A 1 835 ? -22.701 20.451 -25.799 1.00 37.91 835 VAL A CA 1
ATOM 6347 C C . VAL A 1 835 ? -22.256 20.024 -27.207 1.00 37.91 835 VAL A C 1
ATOM 6349 O O . VAL A 1 835 ? -21.284 20.589 -27.719 1.00 37.91 835 VAL A O 1
ATOM 6352 N N . PRO A 1 836 ? -22.896 19.028 -27.844 1.00 36.75 836 PRO A N 1
ATOM 6353 C CA . PRO A 1 836 ? -22.507 18.582 -29.170 1.00 36.75 836 PRO A CA 1
ATOM 6354 C C . PRO A 1 836 ? -23.043 19.569 -30.205 1.00 36.75 836 PRO A C 1
ATOM 6356 O O . PRO A 1 836 ? -24.060 19.312 -30.827 1.00 36.75 836 PRO A O 1
ATOM 6359 N N . GLU A 1 837 ? -22.378 20.703 -30.397 1.00 29.12 837 GLU A N 1
ATOM 6360 C CA . GLU A 1 837 ? -22.596 21.549 -31.570 1.00 29.12 837 GLU A CA 1
ATOM 6361 C C . GLU A 1 837 ? -21.370 22.436 -31.796 1.00 29.12 837 GLU A C 1
ATOM 6363 O O . GLU A 1 837 ? -20.967 23.204 -30.926 1.00 29.12 837 GLU A O 1
ATOM 6368 N N . LYS A 1 838 ? -20.743 22.307 -32.972 1.00 39.56 838 LYS A N 1
ATOM 6369 C CA . LYS A 1 838 ? -19.734 23.256 -33.463 1.00 39.56 838 LYS A CA 1
ATOM 6370 C C . LYS A 1 838 ? -20.365 24.652 -33.534 1.00 39.56 838 LYS A C 1
ATOM 6372 O O . LYS A 1 838 ? -21.327 24.791 -34.290 1.00 39.56 838 LYS A O 1
ATOM 6377 N N . PRO A 1 839 ? -19.769 25.702 -32.945 1.00 31.12 839 PRO A N 1
ATOM 6378 C CA . PRO A 1 839 ? -20.054 27.057 -33.368 1.00 31.12 839 PRO A CA 1
ATOM 6379 C C . PRO A 1 839 ? -18.878 27.621 -34.166 1.00 31.12 839 PRO A C 1
ATOM 6381 O O . PRO A 1 839 ? -17.701 27.423 -33.866 1.00 31.12 839 PRO A O 1
ATOM 6384 N N . SER A 1 840 ? -19.237 28.339 -35.219 1.00 33.03 840 SER A N 1
ATOM 6385 C CA . SER A 1 840 ? -18.381 29.218 -36.000 1.00 33.03 840 SER A CA 1
ATOM 6386 C C . SER A 1 840 ? -17.672 30.276 -35.141 1.00 33.03 840 SER A C 1
ATOM 6388 O O . SER A 1 840 ? -18.167 30.708 -34.103 1.00 33.03 840 SER A O 1
ATOM 6390 N N . LEU A 1 841 ? -16.519 30.703 -35.653 1.00 35.19 841 LEU A N 1
ATOM 6391 C CA . LEU A 1 841 ? -15.421 31.514 -35.107 1.00 35.19 841 LEU A CA 1
ATOM 6392 C C . LEU A 1 841 ? -15.734 32.910 -34.499 1.00 35.19 841 LEU A C 1
ATOM 6394 O O . LEU A 1 841 ? -14.877 33.784 -34.558 1.00 35.19 841 LEU A O 1
ATOM 6398 N N . THR A 1 842 ? -16.905 33.178 -33.913 1.00 36.81 842 THR A N 1
ATOM 6399 C CA . THR A 1 842 ? -17.292 34.567 -33.565 1.00 36.81 842 THR A CA 1
ATOM 6400 C C . THR A 1 842 ? -17.902 34.813 -32.183 1.00 36.81 842 THR A C 1
ATOM 6402 O O . THR A 1 842 ? -18.514 35.860 -32.007 1.00 36.81 842 THR A O 1
ATOM 6405 N N . MET A 1 843 ? -17.736 33.947 -31.174 1.00 36.66 843 MET A N 1
ATOM 6406 C CA . MET A 1 843 ? -18.194 34.277 -29.806 1.00 36.66 843 MET A CA 1
ATOM 6407 C C . MET A 1 843 ? -17.292 33.739 -28.689 1.00 36.66 843 MET A C 1
ATOM 6409 O O . MET A 1 843 ? -17.635 32.766 -28.031 1.00 36.66 843 MET A O 1
ATOM 6413 N N . LEU A 1 844 ? -16.168 34.406 -28.422 1.00 36.25 844 LEU A N 1
ATOM 6414 C CA . LEU A 1 844 ? -15.428 34.290 -27.157 1.00 36.25 844 LEU A CA 1
ATOM 6415 C C . LEU A 1 844 ? -14.754 35.636 -26.862 1.00 36.25 844 LEU A C 1
ATOM 6417 O O . LEU A 1 844 ? -13.582 35.822 -27.159 1.00 36.25 844 LEU A O 1
ATOM 6421 N N . ASP A 1 845 ? -15.513 36.585 -26.309 1.00 38.62 845 ASP A N 1
ATOM 6422 C CA . ASP A 1 845 ? -14.959 37.875 -25.867 1.00 38.62 845 ASP A CA 1
ATOM 6423 C C . ASP A 1 845 ? -15.497 38.473 -24.536 1.00 38.62 845 ASP A C 1
ATOM 6425 O O . ASP A 1 845 ? -15.110 39.592 -24.206 1.00 38.62 845 ASP A O 1
ATOM 6429 N N . PRO A 1 846 ? -16.310 37.789 -23.687 1.00 38.50 846 PRO A N 1
ATOM 6430 C CA . PRO A 1 846 ? -16.602 38.344 -22.354 1.00 38.50 846 PRO A CA 1
ATOM 6431 C C . PRO A 1 846 ? -16.077 37.570 -21.129 1.00 38.50 846 PRO A C 1
ATOM 6433 O O . PRO A 1 846 ? -16.221 38.082 -20.024 1.00 38.50 846 PRO A O 1
ATOM 6436 N N . LEU A 1 847 ? -15.426 36.404 -21.250 1.00 34.84 847 LEU A N 1
ATOM 6437 C CA . LEU A 1 847 ? -14.982 35.636 -20.060 1.00 34.84 847 LEU A CA 1
ATOM 6438 C C . LEU A 1 847 ? -13.545 35.921 -19.582 1.00 34.84 847 LEU A C 1
ATOM 6440 O O . LEU A 1 847 ? -13.202 35.578 -18.455 1.00 34.84 847 LEU A O 1
ATOM 6444 N N . VAL A 1 848 ? -12.721 36.611 -20.377 1.00 38.44 848 VAL A N 1
ATOM 6445 C CA . VAL A 1 848 ? -11.326 36.940 -20.006 1.00 38.44 848 VAL A CA 1
ATOM 6446 C C . VAL A 1 848 ? -11.217 38.256 -19.212 1.00 38.44 848 VAL A C 1
ATOM 6448 O O . VAL A 1 848 ? -10.217 38.492 -18.543 1.00 38.44 848 VAL A O 1
ATOM 6451 N N . LYS A 1 849 ? -12.259 39.100 -19.192 1.00 34.69 849 LYS A N 1
ATOM 6452 C CA . LYS A 1 849 ? -12.201 40.432 -18.553 1.00 34.69 849 LYS A CA 1
ATOM 6453 C C . LYS A 1 849 ? -12.525 40.486 -17.056 1.00 34.69 849 LYS A C 1
ATOM 6455 O O . LYS A 1 849 ? -12.329 41.537 -16.459 1.00 34.69 849 LYS A O 1
ATOM 6460 N N . VAL A 1 850 ? -12.989 39.399 -16.434 1.00 38.38 850 VAL A N 1
ATOM 6461 C CA . VAL A 1 850 ? -13.370 39.421 -15.003 1.00 38.38 850 VAL A CA 1
ATOM 6462 C C . VAL A 1 850 ? -12.256 38.909 -14.077 1.00 38.38 850 VAL A C 1
ATOM 6464 O O . VAL A 1 850 ? -12.279 39.198 -12.890 1.00 38.38 850 VAL A O 1
ATOM 6467 N N . LEU A 1 851 ? -11.225 38.236 -14.598 1.00 33.81 851 LEU A N 1
ATOM 6468 C CA . LEU A 1 851 ? -10.120 37.698 -13.783 1.00 33.81 851 LEU A CA 1
ATOM 6469 C C . LEU A 1 851 ? -8.804 38.486 -13.894 1.00 33.81 851 LEU A C 1
ATOM 6471 O O . LEU A 1 851 ? -7.800 38.084 -13.318 1.00 33.81 851 LEU A O 1
ATOM 6475 N N . SER A 1 852 ? -8.797 39.623 -14.597 1.00 31.72 852 SER A N 1
ATOM 6476 C CA . SER A 1 852 ? -7.651 40.547 -14.641 1.00 31.72 852 SER A CA 1
ATOM 6477 C C . SER A 1 852 ? -7.833 41.790 -13.759 1.00 31.72 852 SER A C 1
ATOM 6479 O O . SER A 1 852 ? -7.104 42.765 -13.928 1.00 31.72 852 SER A O 1
ATOM 6481 N N . ALA A 1 853 ? -8.817 41.794 -12.856 1.00 37.19 853 ALA A N 1
ATOM 6482 C CA . ALA A 1 853 ? -9.073 42.903 -11.940 1.00 37.19 853 ALA A CA 1
ATOM 6483 C C . ALA A 1 853 ? -9.605 42.411 -10.582 1.00 37.19 853 ALA A C 1
ATOM 6485 O O . ALA A 1 853 ? -10.741 42.706 -10.221 1.00 37.19 853 ALA A O 1
ATOM 6486 N N . SER A 1 854 ? -8.779 41.663 -9.846 1.00 30.11 854 SER A N 1
ATOM 6487 C CA . SER A 1 854 ? -8.804 41.568 -8.374 1.00 30.11 854 SER A CA 1
ATOM 6488 C C . SER A 1 854 ? -7.593 40.798 -7.874 1.00 30.11 854 SER A C 1
ATOM 6490 O O . SER A 1 854 ? -7.472 39.624 -8.298 1.00 30.11 854 SER A O 1
#

InterPro domains:
  IPR001048 Aspartate/glutamate/uridylate kinase [PF00696] (333-642)
  IPR001341 Aspartate kinase [TIGR00657] (332-832)
  IPR005000 HpcH/HpaI aldolase/citrate lyase domain [PF03328] (22-193)
  IPR015813 Pyruvate/Phosphoenolpyruvate kinase-like domain superfamily [SSF51621] (13-218)
  IPR018042 Aspartate kinase, conserved site [PS00324] (335-343)
  IPR036393 Acetylglutamate kinase-like superfamily [G3DSA:3.40.1160.10] (332-657)
  IPR036393 Acetylglutamate kinase-like superfamily [SSF53633] (333-656)
  IPR040442 Pyruvate kinase-like domain superfamily [G3DSA:3.20.20.60] (10-230)
  IPR045865 ACT-like domain [SSF55021] (677-775)
  IPR045865 ACT-like domain [SSF55021] (759-834)
  IPR054352 Aspartokinase, ACT domain [PF22468] (771-831)

Solvent-accessible surface area (backbone atoms only — not comparable to full-atom values): 49465 Å² total; per-residue (Å²): 129,90,77,70,87,69,61,57,55,72,46,67,40,62,92,35,100,66,53,74,70,58,48,34,49,50,44,41,48,49,28,62,76,44,74,61,63,31,48,39,32,37,35,48,40,84,96,50,75,73,51,51,52,57,45,54,63,40,62,32,39,24,41,30,39,60,75,37,45,40,43,66,58,46,49,54,54,27,26,49,68,22,39,65,93,69,19,71,34,81,85,66,89,72,81,62,81,70,91,85,76,86,55,58,96,93,51,51,68,51,55,58,51,44,76,52,42,42,31,29,45,20,37,24,38,57,58,12,62,74,32,32,58,55,34,47,64,37,82,66,61,53,30,43,28,47,38,48,48,51,28,32,48,59,68,72,43,78,80,89,47,67,69,78,85,50,68,72,57,51,51,48,54,51,50,52,43,54,29,23,59,78,58,73,34,42,39,30,37,70,27,70,44,72,69,53,36,54,56,40,49,75,67,64,46,74,48,70,41,57,76,50,71,70,61,50,56,49,50,52,52,50,49,54,48,52,54,50,50,52,52,48,60,73,72,48,89,74,81,75,90,63,96,71,80,78,86,70,85,57,58,72,72,56,51,52,60,50,54,73,73,64,80,81,84,90,87,89,81,90,89,83,85,90,90,90,89,91,90,85,89,84,83,82,90,86,89,83,91,83,86,91,80,90,86,87,89,87,80,86,87,83,87,85,82,85,84,90,78,98,79,75,89,86,74,69,77,71,57,60,68,63,58,69,73,74,80,67,86,80,83,45,33,33,32,40,33,42,40,20,48,48,52,43,68,40,46,65,46,43,44,60,59,47,54,40,60,49,66,54,92,76,80,93,73,83,83,76,87,87,60,62,83,94,70,56,82,87,83,75,85,39,55,48,37,38,30,22,32,28,39,8,72,77,47,78,78,80,8,43,49,46,46,45,51,49,24,53,52,27,36,76,59,90,38,60,66,63,18,52,52,43,51,51,49,53,48,52,53,52,48,53,49,42,68,71,73,45,80,51,66,72,58,42,55,55,49,46,54,50,50,52,53,53,54,49,53,46,51,52,50,50,51,51,36,47,73,68,70,59,83,54,52,60,56,58,43,58,51,41,38,49,28,10,47,54,31,13,49,50,52,23,48,45,30,42,64,73,74,40,58,44,38,59,44,80,28,55,78,66,51,64,92,83,62,76,64,62,93,43,71,70,47,53,55,50,51,12,43,54,51,28,52,60,56,70,68,50,88,46,74,28,47,22,26,29,15,41,62,26,80,44,68,76,14,52,58,74,75,64,35,97,38,42,39,51,31,42,46,24,38,43,28,55,38,57,61,20,62,37,38,37,44,37,37,92,44,59,44,53,47,32,27,57,54,92,71,27,81,86,42,46,75,40,58,65,42,43,52,67,57,50,42,53,43,28,73,46,51,44,87,80,63,40,61,70,18,52,54,52,22,48,76,65,70,30,39,38,33,32,27,13,59,90,47,63,86,55,86,26,16,35,42,40,66,76,92,71,59,90,57,81,67,101,68,77,67,97,56,99,66,75,68,66,68,63,30,44,38,59,30,68,44,20,32,38,42,36,40,34,46,80,61,95,63,60,61,68,61,53,49,51,51,55,52,51,46,34,57,75,50,71,56,70,72,76,46,72,41,77,58,91,53,36,42,38,37,34,27,78,41,92,64,76,87,63,94,62,90,80,69,88,51,68,72,60,51,37,53,54,51,39,52,59,56,49,48,77,64,21,55,71,48,79,46,70,59,20,18,40,39,34,43,34,23,70,52,46,72,75,25,59,68,58,58,52,50,54,52,48,55,36,51,78,70,70,52,67,72,82,44,70,41,72,68,92,54,41,35,48,42,34,37,29,29,46,48,89,50,41,58,59,50,54,42,51,53,45,45,69,72,75,60,69,68,96,67,93,76,77,99,78,82,88,84,75,80,73,72,70,77,80,72,125

Nearest PDB structures (foldseek):
  2cdq-assembly1_B  TM=8.411E-01  e=7.119E-34  Arabidopsis thaliana
  3ab2-assembly2_E  TM=8.271E-01  e=2.840E-25  Corynebacterium glutamicum
  3ab2-assembly2_G  TM=8.139E-01  e=5.902E-25  Corynebacterium glutamicum
  3ab4-assembly2_G  TM=8.345E-01  e=2.830E-24  Corynebacterium glutamicum
  3ab2-assembly1_C  TM=7.811E-01  e=2.420E-24  Corynebacterium glutamicum

Radius of gyration: 36.44 Å; Cα contacts (8 Å, |Δi|>4): 1272; chains: 1; bounding box: 91×105×81 Å

Mean predicted aligned error: 20.15 Å

pLDDT: mean 73.96, std 22.93, range [20.64, 96.19]

Sequence (854 aa):
MPYAPAPAPAVPTEHSPLNPTLLASLIKTIQYTSNGSMVPYVRLAPNMPDLINYVLLAGAGGIVQPHVQNAEQARQIVSLAKFPPLGNRSYPPLALFGKQTRTKPGQTVYDVWNDHAAVFAQIEDVEGVENVEEIAAVPGIDALMVGAGDLRCSMGLEVGSQDGDEPVFLAALDKIQRAADKNGLAVLGFAMTPAILERRLKLGWRAFVVHSDGSGVYKSGVQGFEDNIALVKAKVKVTMHNRLVLSAWVPQTVQAWTEANYAQDSLINYPCLAPPTPPVNSACSDILNELTLGRKRRKSHRSGSASIESANLHRASTTVEKMELSRSHVQSWVVQKFGGTSIGKYPLNIVENVVKSATTPTSPVIAVEHLPICLRPATFYHRVVVVCSARSTSTKDVGTTNRLLQAYQHCLGISLERSNALIQSIRADHISAAYGYIKNPKLITKLVQEIEHQCEQVTQLLQATRTIGHGTPHIIDRVISTGERLAASFLSAVLSDRGTSSEAVDFSDIIPFNMHSTMDQAFYDGVACIMAERIKLCQATVPVVTGFFGPIGGGLLAQVGRGYTDFCASMISVGLRAHELHVWKEVEGIFTADPSKVPSARMLPIISSDEASELTFHGSEVIHYSAMRLAMRAKVSMRIKNVLNPQAPGTLVIDDCNSASPSPTLSPTGAPRAPIAITSKDKILLINVRSTERLKAHSFLASIFSVLDKCNMSIDLICTSEVQVSMALHSQIYPTDDEDSSDPVRKDVKIAIKQLQEYGEVELLHSRTIISLVGKQMRQALSVTGQMFSTLSENRIRIDMIAQGASQITMSCVVQDHDAGRAVALLHAVFFTSVPEKPSLTMLDPLVKVLSAS

Foldseek 3Di:
DPDDPQAEAEAEVAPDPDDLVNLLVVQVCQCVVCVNSYAYEYEDHPPCLVSLLSNVLSPHQEYEYPDPQAQVVLLSSQQQNAPPPSHPHDDDPPSPPDDQPPDDVPDDSRNVSLVRYAYEYEQQAPSCLVRLLSSLPRPSHAAYEYPQQSNCVNVVHDHDDSDDDDPVSVVSLLSNLVSCVVNVHAYEYEPQDPVSVVVVVVSVHDYYDNDDPVVVVVVVVVVVVVVVVVVCVVPDPDPDPDPPPPPPPQPVVRVVNVVVVPPDDDDDDDDDDDDDDDDDDDDDDDDDDDPPDDDDDDDDDDDDDDDDDPDPPPPPPPVVVVVVVPDDPPAFEEEEEEEQACLQDPLVLCLPVPVCVQADQDDDDDDPPPDDPVQDPDRDHHQYEYEYAFHDNHDPCLTPLNLLVVLLVVLLDDDNVSSLVSLVVVLVSLLVVLVVQADDPVLSVVLNVVSVVLSVVLSVLSVVCSVVSHDALLSSLSSSLSRLQNSLSSSCSNNVSVPAWEDEEEQAAQDDPPDDQDPDPVVLQVSLQSLQVSVVPDPGRYYRYGLGHYDHNRHPCVPQNDASSLQSSLSVCLNSVHQEYEYEDQDAADWQEPCVLAVPIDAAAEDELVLVLVQCLQADVRHRNNSSVSNVVSVHKYFYHYSVCRSRSYYIYHHPPPCPDDDPDPPVDPDQDFFRHKYKDWWKKKKKFFAPDQDAPVVLVVQLVVLCVVLVFDWSAWDDDNGMIITIGHDPPDPDVPPPDPDPNNVSVVSSVVSSVVGGDIDIDTQKMKMKGFDAQCVVPVVLVVVLVVQCVVVVWDWPDWGDDPDSTMTMTMGGNVCRSVSRNSSCCVRPVDPPDDDDDPDDDDPVPPPVPD

Secondary structure (DSSP, 8-state):
---------EEE-SSS---HHHHHHHHHHHHHHTTT-S--EEEPPTT-THHHHHHHHHT-SEEEES---SHHHHHHHHHHHS-TTT--PPP-SSTT-SS---PPTT--HHHHHHHHSEEEEEE-SHHHHHTHHHHHTSTT--EEEE-HHHHHHHTTPPTT-S----HHHHHHHHHHHHHHHHTT-EEEEE--SHHHHHHHHHTT--EEE---HHHHHHHHHHHHHHHHHHHHHHH------S----TT-S-HHHHHHHHTTT-----------------------------------------------S--SSSSSTTHHHHHTTS-----EEEEEE-HHHHHH-HHHIIIIIIHHHHS-PPPP---TTS-GGGS---S--EEEEEEPPP-SS-STTSHHHHHHHHHHHHHTT-HHHHHHHHHHHHHHHHHHHHHH---HHHHHHHHHHHHHHHHHHHHHHHHHHHHS---HHHHHHHHHHHHHHHHHHHHHHHHHTT--EEEEEETT-S-TTS-SS--HHHHHHHHHHHHHHHHT--SSEEEEEEEE---TT-HHHHH-TTHHHHHHHHHHHHHT-SEEEEEESSSS-BSS-TTT-TT--B-SEEEHHHHHHHHHTT-TTS-HHHHHHHHHTT-EEEEEESS-TTS--EEEE-GGG-SS--S---SS-PPPPP-EEEEEEEEEEEEEE-SS---HHHHHHHHHHHHHHTTPPEEEEEE-SSEEEEEEE------S-TT---HHHHHHHHHHHHHTTTSEEEEEEEEEEEEEE-TTTTT-HHHHHHHHHHHHHTT--EEEEE--S-SSEEEEEEEHHHHHHHHHHHHHHHH---S----S----SSSSSSS--